Protein AF-A0A1F0VXV8-F1 (afdb_monomer_lite)

Radius of gyration: 38.66 Å; chains: 1; bounding box: 68×79×115 Å

Sequence (815 aa):
MNVQNHKTQSSNATLRRFMNQFSDDFELDERLSEYENTALYTKKFEIFTAFLALHSFSPLVLRKVDDPVSLTIGGGDDMGLDSVIIVINNEYIVDNSEQVQEVLDGIFDNERSINSVDFIFTQAKTSESFEVSGIHKMISGFRQFMLGDELYSRNEDLQDRFQAKKCLDNKIENIEKINVYMYYMSQAKSNIDSGEIKKFESEILRTRNDVIGDYGYTCGEFRFIPCGAIGVIEMYKKYSQFQQKARFSVNDALPLPAVEGIAKSYMTYTSLDEFLNIIFTSEKKINVEDRNSKLNETIFEENVRSFQGEKNEVNSKILDTLKNGDAQKFFILNNGITMIAEKVIPDNTNTEFAVHDPQIINGCQTSNMLYRYYQYLRDECESKDALISKLKEVSVPLKIIEVSNSELTSRIVESTNNQTSINSEQLYALTSVAREVQDFFNEIRGDNDKQDMYYERRSNEYAYDKSVIKSRVIKHEKMLSIYSATYLYLPHKSSRYVKVLKTAENLERVFNEENHPINFFSAAYAYRQYESEKRFNKNLRWHTLMTHNIIFGKYYTRNECNRRSFKLDDEIKKIKRNASVDNLLIANNVVLEFIQKNPEYSDMPVRTLNKREDFTRRLKSHVDSLKKSWNQEKEDIFLNYSMEAVGINESVSPGPETYEMNELSNLLKQKWGESVSGLFDRIFDYAVKQENIHFGWTNSAREKNEYKFTIYVSDNSKANSSSTKVGEIKYRLRSKDFRIDLGLQNKQLEDNPNFYDDFLKRGVEGFTCDLSEQKIGANKHEHALVIFSHNSSDELSRLISDIISKTYMVKNNVI

pLDDT: mean 81.77, std 13.16, range [24.95, 97.44]

Secondary structure (DSSP, 8-state):
--------S-S-HHHHHHHHHHHHHTTHHHHTTTS-HHHHHHHHHHHHHHHHHHHHH-TTGGGG-S-GGGGSPPSS--TT-SEEEEEETTTEEE-SHHHHHHHHHHHHTTT--B--EEEEEEEEE-SSS--HHHHHHHHHHHHHHHH-SS-----HHHHHHHHHHHHHHTTGGGBS-EEEEEEEEE--SSPPPHHHHHHHHHHHHHHHHHHHHHH---EEEEEEEEE-HHHHHHHHHHHHHHT-EEEEE-SEEEEPPPBTTEEEEEEEEEEHHHHHHHHB--SSPP-TT-TT--B-GGGGTT-SS----TTSHHHHHHHHHHHTT-GGGHHHHS--EEEEESEEEE-TTSSEEEEES-EEEE-HHHHHHHHHHHHHHHHH-SSHHHHHHHHHT-EEEEEEEEE--HHHHHHHHHHHHTTS---HHHHHTTSHHHHHHHHHHHH-B-TTSSB--EEE-STTTTTT-TTS-GGGEEEHHHHHHHHHHHTS--HHHHSS-HHHH-SHHHHHHHSSTTB-HHHHHHHHHHHHHHHH-TTS-TTTHHHHHHHHHHHH----BHHHHTSTT--HHHHHHHHHHHT-HHHHHHHHHHHHHHHHH-HHHHTS-HHHHTT-HHHHHHHHHHHHHHHTT--HHHHHHHHS--GGGS---------PEEEEHHHHHHHHHHHH-HHHHHHHHHHHTTGGGSS-EEEEE-HHHHTTT--EEEEEE--TTSTTPPPEEEEEEEEETTTTEEEEEEEEEHHHHHT-TTTTHHHHTT--TTEEE---GGGTT-TT-EEEEEEE-TT--HHHHHHHHHHHHHHHHHHTT--

Structure (mmCIF, N/CA/C/O backbone):
data_AF-A0A1F0VXV8-F1
#
_entry.id   AF-A0A1F0VXV8-F1
#
loop_
_atom_site.group_PDB
_atom_site.id
_atom_site.type_symbol
_atom_site.label_atom_id
_atom_site.label_alt_id
_atom_site.label_comp_id
_atom_site.label_asym_id
_atom_site.label_entity_id
_atom_site.label_seq_id
_atom_site.pdbx_PDB_ins_code
_atom_site.Cartn_x
_atom_site.Cartn_y
_atom_site.Cartn_z
_atom_site.occupancy
_atom_site.B_iso_or_equiv
_atom_site.auth_seq_id
_atom_site.auth_comp_id
_atom_site.auth_asym_id
_atom_site.auth_atom_id
_atom_site.pdbx_PDB_model_num
ATOM 1 N N . MET A 1 1 ? 36.833 -24.264 25.101 1.00 30.38 1 MET A N 1
ATOM 2 C CA . MET A 1 1 ? 36.144 -23.278 25.960 1.00 30.38 1 MET A CA 1
ATOM 3 C C . MET A 1 1 ? 35.364 -22.349 25.045 1.00 30.38 1 MET A C 1
ATOM 5 O O . MET A 1 1 ? 35.950 -21.465 24.438 1.00 30.38 1 MET A O 1
ATOM 9 N N . ASN A 1 2 ? 34.084 -22.664 24.832 1.00 28.11 2 ASN A N 1
ATOM 10 C CA . ASN A 1 2 ? 33.198 -21.967 23.899 1.00 28.11 2 ASN A CA 1
ATOM 11 C C . ASN A 1 2 ? 32.592 -20.738 24.579 1.00 28.11 2 ASN A C 1
ATOM 13 O O . ASN A 1 2 ? 31.740 -20.876 25.449 1.00 28.11 2 ASN A O 1
ATOM 17 N N . VAL A 1 3 ? 33.008 -19.552 24.144 1.00 29.28 3 VAL A N 1
ATOM 18 C CA . VAL A 1 3 ? 32.269 -18.305 24.355 1.00 29.28 3 VAL A CA 1
ATOM 19 C C . VAL A 1 3 ? 31.220 -18.243 23.243 1.00 2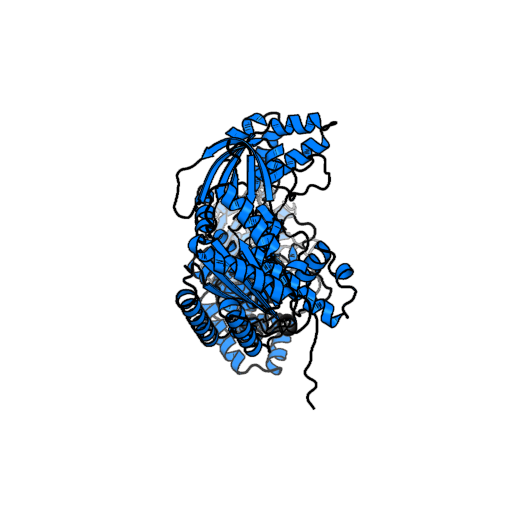9.28 3 VAL A C 1
ATOM 21 O O . VAL A 1 3 ? 31.539 -17.908 22.103 1.00 29.28 3 VAL A O 1
ATOM 24 N N . GLN A 1 4 ? 29.987 -18.666 23.531 1.00 31.38 4 GLN A N 1
ATOM 25 C CA . GLN A 1 4 ? 28.869 -18.506 22.600 1.00 31.38 4 GLN A CA 1
ATOM 26 C C . GLN A 1 4 ? 28.314 -17.081 22.707 1.00 31.38 4 GLN A C 1
ATOM 28 O O . GLN A 1 4 ? 28.015 -16.581 23.786 1.00 31.38 4 GLN A O 1
ATOM 33 N N . ASN A 1 5 ? 28.241 -16.427 21.548 1.00 32.72 5 ASN A N 1
ATOM 34 C CA . ASN A 1 5 ? 27.723 -15.082 21.326 1.00 32.72 5 ASN A CA 1
ATOM 35 C C . ASN A 1 5 ? 26.303 -14.900 21.895 1.00 32.72 5 ASN A C 1
ATOM 37 O O . ASN A 1 5 ? 25.340 -15.297 21.243 1.00 32.72 5 ASN A O 1
ATOM 41 N N . HIS A 1 6 ? 26.154 -14.210 23.024 1.00 32.78 6 HIS A N 1
ATOM 42 C CA . HIS A 1 6 ? 24.880 -13.599 23.407 1.00 32.78 6 HIS A CA 1
ATOM 43 C C . HIS A 1 6 ? 24.920 -12.124 22.987 1.00 32.78 6 HIS A C 1
ATOM 45 O O . HIS A 1 6 ? 25.657 -11.323 23.560 1.00 32.78 6 HIS A O 1
ATOM 51 N N . LYS A 1 7 ? 24.222 -11.793 21.893 1.00 49.81 7 LYS A N 1
ATOM 52 C CA . LYS A 1 7 ? 24.269 -10.486 21.221 1.00 49.81 7 LYS A CA 1
ATOM 53 C C . LYS A 1 7 ? 22.866 -9.950 20.900 1.00 49.81 7 LYS A C 1
ATOM 55 O O . LYS A 1 7 ? 22.111 -10.612 20.204 1.00 49.81 7 LYS A O 1
ATOM 60 N N . THR A 1 8 ? 22.674 -8.690 21.311 1.00 53.69 8 THR A N 1
ATOM 61 C CA . THR A 1 8 ? 22.082 -7.536 20.593 1.00 53.69 8 THR A CA 1
ATOM 62 C C . THR A 1 8 ? 20.583 -7.480 20.282 1.00 53.69 8 THR A C 1
ATOM 64 O O . THR A 1 8 ? 19.992 -8.427 19.792 1.00 53.69 8 THR A O 1
ATOM 67 N N . GLN A 1 9 ? 20.026 -6.276 20.476 1.00 66.56 9 GLN A N 1
ATOM 68 C CA . GLN A 1 9 ? 18.763 -5.780 19.913 1.00 66.56 9 GLN A CA 1
ATOM 69 C C . GLN A 1 9 ? 18.452 -6.331 18.508 1.00 66.56 9 GLN A C 1
ATOM 71 O O . GLN A 1 9 ? 19.359 -6.472 17.684 1.00 66.56 9 GLN A O 1
ATOM 76 N N . SER A 1 10 ? 17.163 -6.523 18.209 1.00 69.00 10 SER A N 1
ATOM 77 C CA . SER A 1 10 ? 16.666 -7.061 16.934 1.00 69.00 10 SER A CA 1
ATOM 78 C C . SER A 1 10 ? 17.323 -6.463 15.697 1.00 69.00 10 SER A C 1
ATOM 80 O O . SER A 1 10 ? 17.233 -5.257 15.459 1.00 69.00 10 SER A O 1
ATOM 82 N N . SER A 1 11 ? 17.898 -7.312 14.837 1.00 67.19 11 SER A N 1
ATOM 83 C CA . SER A 1 11 ? 18.401 -6.892 13.521 1.00 67.19 11 SER A CA 1
ATOM 84 C C . SER A 1 11 ? 17.290 -6.426 12.576 1.00 67.19 11 SER A C 1
ATOM 86 O O . SER A 1 11 ? 17.566 -5.669 11.649 1.00 67.19 11 SER A O 1
ATOM 88 N N . ASN A 1 12 ? 16.033 -6.799 12.835 1.00 75.19 12 ASN A N 1
ATOM 89 C CA . ASN A 1 12 ? 14.873 -6.264 12.132 1.00 75.19 12 ASN A CA 1
ATOM 90 C C . ASN A 1 12 ? 14.528 -4.860 12.672 1.00 75.19 12 ASN A C 1
ATOM 92 O O . ASN A 1 12 ? 14.175 -4.706 13.847 1.00 75.19 12 ASN A O 1
ATOM 96 N N . ALA A 1 13 ? 14.648 -3.845 11.809 1.00 72.06 13 ALA A N 1
ATOM 97 C CA . ALA A 1 13 ? 14.419 -2.440 12.150 1.00 72.06 13 ALA A CA 1
ATOM 98 C C . ALA A 1 13 ? 12.959 -2.147 12.534 1.00 72.06 13 ALA A C 1
ATOM 100 O O . ALA A 1 13 ? 12.719 -1.380 13.466 1.00 72.06 13 ALA A O 1
ATOM 101 N N . THR A 1 14 ? 11.995 -2.791 11.872 1.00 73.00 14 THR A N 1
ATOM 102 C CA . THR A 1 14 ? 10.560 -2.633 12.143 1.00 73.00 14 THR A CA 1
ATOM 103 C C . THR A 1 14 ? 10.207 -3.155 13.533 1.00 73.00 14 THR A C 1
ATOM 105 O O . THR A 1 14 ? 9.620 -2.418 14.325 1.00 73.00 14 THR A O 1
ATOM 108 N N . LEU A 1 15 ? 10.647 -4.371 13.880 1.00 82.19 15 LEU A N 1
ATOM 109 C CA . LEU A 1 15 ? 10.443 -4.934 15.220 1.00 82.19 15 LEU A CA 1
ATOM 110 C C . LEU A 1 15 ? 11.097 -4.064 16.299 1.00 82.19 15 LEU A C 1
ATOM 112 O O . LEU A 1 15 ? 10.492 -3.808 17.332 1.00 82.19 15 LEU A O 1
ATOM 116 N N . ARG A 1 16 ? 12.309 -3.557 16.044 1.00 82.69 16 ARG A N 1
ATOM 117 C CA . ARG A 1 16 ? 12.998 -2.663 16.983 1.00 82.69 16 ARG A CA 1
ATOM 118 C C . ARG A 1 16 ? 12.221 -1.369 17.211 1.00 82.69 16 ARG A C 1
ATOM 120 O O . ARG A 1 16 ? 12.071 -0.952 18.350 1.00 82.69 16 ARG A O 1
ATOM 127 N N . ARG A 1 17 ? 11.701 -0.757 16.143 1.00 81.38 17 ARG A N 1
ATOM 128 C CA . ARG A 1 17 ? 10.865 0.444 16.241 1.00 81.38 17 ARG A CA 1
ATOM 129 C C . ARG A 1 17 ? 9.605 0.181 17.064 1.00 81.38 17 ARG A C 1
ATOM 131 O O . ARG A 1 17 ? 9.287 0.992 17.918 1.00 81.38 17 ARG A O 1
ATOM 138 N N . PHE A 1 18 ? 8.921 -0.936 16.825 1.00 87.06 18 PHE A N 1
ATOM 139 C CA . PHE A 1 18 ? 7.709 -1.304 17.562 1.00 87.06 18 PHE A CA 1
ATOM 140 C C . PHE A 1 18 ? 7.973 -1.615 19.030 1.00 87.06 18 PHE A C 1
ATOM 142 O O . PHE A 1 18 ? 7.229 -1.157 19.887 1.00 87.06 18 PHE A O 1
ATOM 149 N N . MET A 1 19 ? 9.058 -2.326 19.332 1.00 89.44 19 MET A N 1
ATOM 150 C CA . MET A 1 19 ? 9.472 -2.547 20.714 1.00 89.44 19 MET A CA 1
ATOM 151 C C . MET A 1 19 ? 9.828 -1.243 21.425 1.00 89.44 19 MET A C 1
ATOM 153 O O . MET A 1 19 ? 9.474 -1.088 22.584 1.00 89.44 19 MET A O 1
ATOM 157 N N . ASN A 1 20 ? 10.520 -0.318 20.752 1.00 82.00 20 ASN A N 1
ATOM 158 C CA . ASN A 1 20 ? 10.832 0.987 21.331 1.00 82.00 20 ASN A CA 1
ATOM 159 C C . ASN A 1 20 ? 9.551 1.788 21.579 1.00 82.00 20 ASN A C 1
ATOM 161 O O . ASN A 1 20 ? 9.355 2.257 22.686 1.00 82.00 20 ASN A O 1
ATOM 165 N N . GLN A 1 21 ? 8.650 1.852 20.596 1.00 81.31 21 GLN A N 1
ATOM 166 C CA . GLN A 1 21 ? 7.360 2.524 20.749 1.00 81.31 21 GLN A CA 1
ATOM 167 C C . GLN A 1 21 ? 6.555 1.943 21.918 1.00 81.31 21 GLN A C 1
ATOM 169 O O . GLN A 1 21 ? 6.085 2.688 22.761 1.00 81.31 21 GLN A O 1
ATOM 174 N N . PHE A 1 22 ? 6.461 0.616 22.022 1.00 88.06 22 PHE A N 1
ATOM 175 C CA . PHE A 1 22 ? 5.812 -0.042 23.155 1.00 88.06 22 PHE A CA 1
ATOM 176 C C . PHE A 1 22 ? 6.520 0.233 24.491 1.00 88.06 22 PHE A C 1
ATOM 178 O O . PHE A 1 22 ? 5.868 0.416 25.511 1.00 88.06 22 PHE A O 1
ATOM 185 N N . SER A 1 23 ? 7.854 0.258 24.498 1.00 86.75 23 SER A N 1
ATOM 186 C CA . SER A 1 23 ? 8.644 0.602 25.685 1.00 86.75 23 SER A CA 1
ATOM 187 C C . SER A 1 23 ? 8.355 2.025 26.156 1.00 86.75 23 SER A C 1
ATOM 189 O O . SER A 1 23 ? 8.240 2.234 27.359 1.00 86.75 23 SER A O 1
ATOM 191 N N . ASP A 1 24 ? 8.210 2.965 25.222 1.00 81.94 24 ASP A N 1
ATOM 192 C CA . ASP A 1 24 ? 7.862 4.358 25.501 1.00 81.94 24 ASP A CA 1
ATOM 193 C C . ASP A 1 24 ? 6.408 4.472 25.997 1.00 81.94 24 ASP A C 1
ATOM 195 O O . ASP A 1 24 ? 6.161 5.142 26.995 1.00 81.94 24 ASP A O 1
ATOM 199 N N . ASP A 1 25 ? 5.462 3.769 25.358 1.00 81.25 25 ASP A N 1
ATOM 200 C CA . ASP A 1 25 ? 4.029 3.786 25.705 1.00 81.25 25 ASP A CA 1
ATOM 201 C C . ASP A 1 25 ? 3.757 3.331 27.157 1.00 81.25 25 ASP A C 1
ATOM 203 O O . ASP A 1 25 ? 2.784 3.773 27.766 1.00 81.25 25 ASP A O 1
ATOM 207 N N . PHE A 1 26 ? 4.608 2.456 27.708 1.00 86.00 26 PHE A N 1
ATOM 208 C CA . PHE A 1 26 ? 4.479 1.891 29.061 1.00 86.00 26 PHE A CA 1
ATOM 209 C C . PHE A 1 26 ? 5.642 2.257 30.002 1.00 86.00 26 PHE A C 1
ATOM 211 O O . PHE A 1 26 ? 5.791 1.642 31.062 1.00 86.00 26 PHE A O 1
ATOM 218 N N . GLU A 1 27 ? 6.486 3.218 29.610 1.00 86.88 27 GLU A N 1
ATOM 219 C CA . GLU A 1 27 ? 7.634 3.715 30.388 1.00 86.88 27 GLU A CA 1
ATOM 220 C C . GLU A 1 27 ? 8.563 2.591 30.910 1.00 86.88 27 GLU A C 1
ATOM 222 O O . GLU A 1 27 ? 9.137 2.656 32.001 1.00 86.88 27 GLU A O 1
ATOM 227 N N . LEU A 1 28 ? 8.737 1.520 30.123 1.00 86.56 28 LEU A N 1
ATOM 228 C CA . LEU A 1 28 ? 9.430 0.302 30.568 1.00 86.56 28 LEU A CA 1
ATOM 229 C C . LEU A 1 28 ? 10.918 0.523 30.862 1.00 86.56 28 LEU A C 1
ATOM 231 O O . LEU A 1 28 ? 11.501 -0.232 31.636 1.00 86.56 28 LEU A O 1
ATOM 235 N N . ASP A 1 29 ? 11.548 1.526 30.245 1.00 83.06 29 ASP A N 1
ATOM 236 C CA . ASP A 1 29 ? 12.938 1.903 30.530 1.00 83.06 29 ASP A CA 1
ATOM 237 C C . ASP A 1 29 ? 13.139 2.365 31.977 1.00 83.06 29 ASP A C 1
ATOM 239 O O . ASP A 1 29 ? 14.126 1.990 32.609 1.00 83.06 29 ASP A O 1
ATOM 243 N N . GLU A 1 30 ? 12.199 3.142 32.519 1.00 82.25 30 GLU A N 1
ATOM 244 C CA . GLU A 1 30 ? 12.282 3.641 33.893 1.00 82.25 30 GLU A CA 1
ATOM 245 C C . GLU A 1 30 ? 11.938 2.535 34.894 1.00 82.25 30 GLU A C 1
ATOM 247 O O . GLU A 1 30 ? 12.654 2.323 35.880 1.00 82.25 30 GLU A O 1
ATOM 252 N N . ARG A 1 31 ? 10.883 1.768 34.597 1.00 82.06 31 ARG A N 1
ATOM 253 C CA . ARG A 1 31 ? 10.361 0.709 35.475 1.00 82.06 31 ARG A CA 1
ATOM 254 C C . ARG A 1 31 ? 11.285 -0.505 35.586 1.00 82.06 31 ARG A C 1
ATOM 256 O O . ARG A 1 31 ? 11.241 -1.207 36.589 1.00 82.06 31 ARG A O 1
ATOM 263 N N . LEU A 1 32 ? 12.133 -0.745 34.585 1.00 83.50 32 LEU A N 1
ATOM 264 C CA . LEU A 1 32 ? 13.109 -1.844 34.562 1.00 83.50 32 LEU A CA 1
ATOM 265 C C . LEU A 1 32 ? 14.558 -1.353 34.730 1.00 83.50 32 LEU A C 1
ATOM 267 O O . LEU A 1 32 ? 15.496 -2.059 34.358 1.00 83.50 32 LEU A O 1
ATOM 271 N N . SER A 1 33 ? 14.755 -0.161 35.298 1.00 75.81 33 SER A N 1
ATOM 272 C CA . SER A 1 33 ? 16.070 0.480 35.466 1.00 75.81 33 SER A CA 1
ATOM 273 C C . SER A 1 33 ? 17.083 -0.323 36.299 1.00 75.81 33 SER A C 1
ATOM 275 O O . SER A 1 33 ? 18.286 -0.088 36.200 1.00 75.81 33 SER A O 1
ATOM 277 N N . GLU A 1 34 ? 16.618 -1.303 37.078 1.00 74.56 34 GLU A N 1
ATOM 278 C CA . GLU A 1 34 ? 17.452 -2.222 37.864 1.00 74.56 34 GLU A CA 1
ATOM 279 C C . GLU A 1 34 ? 18.170 -3.284 37.009 1.00 74.56 34 GLU A C 1
ATOM 281 O O . GLU A 1 34 ? 19.141 -3.898 37.459 1.00 74.56 34 GLU A O 1
ATOM 286 N N . TYR A 1 35 ? 17.725 -3.504 35.768 1.00 72.38 35 TYR A N 1
ATOM 287 C CA . TYR A 1 35 ? 18.319 -4.484 34.863 1.00 72.38 35 TYR A CA 1
ATOM 288 C C . TYR A 1 35 ? 19.470 -3.878 34.052 1.00 72.38 35 TYR A C 1
ATOM 290 O O . TYR A 1 35 ? 19.343 -2.824 33.431 1.00 72.38 35 TYR A O 1
ATOM 298 N N . GLU A 1 36 ? 20.593 -4.597 33.959 1.00 71.00 36 GLU A N 1
ATOM 299 C CA . GLU A 1 36 ? 21.657 -4.240 33.015 1.00 71.00 36 GLU A CA 1
ATOM 300 C C . GLU A 1 36 ? 21.137 -4.248 31.564 1.00 71.00 36 GLU A C 1
ATOM 302 O O . GLU A 1 36 ? 20.280 -5.056 31.200 1.00 71.00 36 GLU A O 1
ATOM 307 N N . ASN A 1 37 ? 21.707 -3.400 30.698 1.00 63.59 37 ASN A N 1
ATOM 308 C CA . ASN A 1 37 ? 21.248 -3.160 29.316 1.00 63.59 37 ASN A CA 1
ATOM 309 C C . ASN A 1 37 ? 20.924 -4.425 28.486 1.00 63.59 37 ASN A C 1
ATOM 311 O O . ASN A 1 37 ? 20.044 -4.401 27.624 1.00 63.59 37 ASN A O 1
ATOM 315 N N . THR A 1 38 ? 21.643 -5.530 28.695 1.00 62.38 38 THR A N 1
ATOM 316 C CA . THR A 1 38 ? 21.429 -6.803 27.984 1.00 62.38 38 THR A CA 1
ATOM 317 C C . THR A 1 38 ? 20.254 -7.611 28.538 1.00 62.38 38 THR A C 1
ATOM 319 O O . THR A 1 38 ? 19.495 -8.192 27.757 1.00 62.38 38 THR A O 1
ATOM 322 N N . ALA A 1 39 ? 20.073 -7.630 29.860 1.00 73.12 39 ALA A N 1
ATOM 323 C CA . ALA A 1 39 ? 18.926 -8.256 30.514 1.00 73.12 39 ALA A CA 1
ATOM 324 C C . ALA A 1 39 ? 17.646 -7.439 30.278 1.00 73.12 39 ALA A C 1
ATOM 326 O O . ALA A 1 39 ? 16.593 -8.010 29.998 1.00 73.12 39 ALA A O 1
ATOM 327 N N . LEU A 1 40 ? 17.776 -6.109 30.249 1.00 81.44 40 LEU A N 1
ATOM 328 C CA . LEU A 1 40 ? 16.695 -5.163 29.989 1.00 81.44 40 LEU A CA 1
ATOM 329 C C . LEU A 1 40 ? 15.981 -5.438 28.658 1.00 81.44 40 LEU A C 1
ATOM 331 O O . LEU A 1 40 ? 14.759 -5.536 28.616 1.00 81.44 40 LEU A O 1
ATOM 335 N N . TYR A 1 41 ? 16.725 -5.615 27.559 1.00 84.81 41 TYR A N 1
ATOM 336 C CA . TYR A 1 41 ? 16.109 -5.883 26.253 1.00 84.81 41 TYR A CA 1
ATOM 337 C C . TYR A 1 41 ? 15.364 -7.225 26.210 1.00 84.81 41 TYR A C 1
ATOM 339 O O . TYR A 1 41 ? 14.297 -7.317 25.606 1.00 84.81 41 TYR A O 1
ATOM 347 N N . THR A 1 42 ? 15.918 -8.258 26.850 1.00 87.38 42 THR A N 1
ATOM 348 C CA . THR A 1 42 ? 15.284 -9.583 26.917 1.00 87.38 42 THR A CA 1
ATOM 349 C C . THR A 1 42 ? 13.982 -9.510 27.706 1.00 87.38 42 THR A C 1
ATOM 351 O O . THR A 1 42 ? 12.949 -9.929 27.191 1.00 87.38 42 THR A O 1
ATOM 354 N N . LYS A 1 43 ? 13.999 -8.857 28.875 1.00 88.75 43 LYS A N 1
ATOM 355 C CA . LYS A 1 43 ? 12.797 -8.674 29.694 1.00 88.75 43 LYS A CA 1
ATOM 356 C C . LYS A 1 43 ? 11.727 -7.855 28.974 1.00 88.75 43 LYS A C 1
ATOM 358 O O . LYS A 1 43 ? 10.564 -8.242 28.952 1.00 88.75 43 LYS A O 1
ATOM 363 N N . LYS A 1 44 ? 12.113 -6.771 28.292 1.00 90.75 44 LYS A N 1
ATOM 364 C CA . LYS A 1 44 ? 11.186 -6.010 27.438 1.00 90.75 44 LYS A CA 1
ATOM 365 C C . LYS A 1 44 ? 10.577 -6.863 26.333 1.00 90.75 44 LYS A C 1
ATOM 367 O O . LYS A 1 44 ? 9.405 -6.693 26.020 1.00 90.75 44 LYS A O 1
ATOM 372 N N . PHE A 1 45 ? 11.359 -7.757 25.726 1.00 92.06 45 PHE A N 1
ATOM 373 C CA . PHE A 1 45 ? 10.850 -8.656 24.694 1.00 92.06 45 PHE A CA 1
ATOM 374 C C . PHE A 1 45 ? 9.835 -9.652 25.261 1.00 92.06 45 PHE A C 1
ATOM 376 O O . PHE A 1 45 ? 8.791 -9.830 24.646 1.00 92.06 45 PHE A O 1
ATOM 383 N N . GLU A 1 46 ? 10.091 -10.233 26.436 1.00 93.19 46 GLU A N 1
ATOM 384 C CA . GLU A 1 46 ? 9.133 -11.104 27.136 1.00 93.19 46 GLU A CA 1
ATOM 385 C C . GLU A 1 46 ? 7.804 -10.379 27.386 1.00 93.19 46 GLU A C 1
ATOM 387 O O . GLU A 1 46 ? 6.759 -10.853 26.935 1.00 93.19 46 GLU A O 1
ATOM 392 N N . ILE A 1 47 ? 7.853 -9.188 27.998 1.00 93.88 47 ILE A N 1
ATOM 393 C CA . ILE A 1 47 ? 6.672 -8.355 28.289 1.00 93.88 47 ILE A CA 1
ATOM 394 C C . ILE A 1 47 ? 5.904 -8.037 27.006 1.00 93.88 47 ILE A C 1
ATOM 396 O O . ILE A 1 47 ? 4.695 -8.246 26.923 1.00 93.88 47 ILE A O 1
ATOM 400 N N . PHE A 1 48 ? 6.621 -7.594 25.974 1.00 94.56 48 PHE A N 1
ATOM 401 C CA . PHE A 1 48 ? 6.055 -7.294 24.666 1.00 94.56 48 PHE A CA 1
ATOM 402 C C . PHE A 1 48 ? 5.329 -8.502 24.059 1.00 94.56 48 PHE A C 1
ATOM 404 O O . PHE A 1 48 ? 4.208 -8.378 23.572 1.00 94.56 48 PHE A O 1
ATOM 411 N N . THR A 1 49 ? 5.935 -9.689 24.105 1.00 94.94 49 THR A N 1
ATOM 412 C CA . THR A 1 49 ? 5.335 -10.906 23.539 1.00 94.94 49 THR A CA 1
ATOM 413 C C . THR A 1 49 ? 4.152 -11.434 24.348 1.00 94.94 49 THR A C 1
ATOM 415 O O . THR A 1 49 ? 3.167 -11.853 23.740 1.00 94.94 49 THR A O 1
ATOM 418 N N . ALA A 1 50 ? 4.196 -11.365 25.683 1.00 94.56 50 ALA A N 1
ATOM 419 C CA . ALA A 1 50 ? 3.079 -11.746 26.549 1.00 94.56 50 ALA A CA 1
ATOM 420 C C . ALA A 1 50 ? 1.861 -10.844 26.304 1.00 94.56 50 ALA A C 1
ATOM 422 O O . ALA A 1 50 ? 0.744 -11.324 26.099 1.00 94.56 50 ALA A O 1
ATOM 423 N N . PHE A 1 51 ? 2.102 -9.536 26.207 1.00 94.50 51 PHE A N 1
ATOM 424 C CA . PHE A 1 51 ? 1.088 -8.544 25.873 1.00 94.50 51 PHE A CA 1
ATOM 425 C C . PHE A 1 51 ? 0.449 -8.807 24.498 1.00 94.50 51 PHE A C 1
ATOM 427 O O . PHE A 1 51 ? -0.775 -8.803 24.358 1.00 94.50 51 PHE A O 1
ATOM 434 N N . LEU A 1 52 ? 1.259 -9.105 23.475 1.00 94.25 52 LEU A N 1
ATOM 435 C CA . LEU A 1 52 ? 0.752 -9.436 22.140 1.00 94.25 52 LEU A CA 1
ATOM 436 C C . LEU A 1 52 ? 0.004 -10.772 22.089 1.00 94.25 52 LEU A C 1
ATOM 438 O O . LEU A 1 52 ? -0.979 -10.882 21.354 1.00 94.25 52 LEU A O 1
ATOM 442 N N . ALA A 1 53 ? 0.439 -11.777 22.852 1.00 93.56 53 ALA A N 1
ATOM 443 C CA . ALA A 1 53 ? -0.262 -13.053 22.963 1.00 93.56 53 ALA A CA 1
ATOM 444 C C . ALA A 1 53 ? -1.678 -12.845 23.511 1.00 93.56 53 ALA A C 1
ATOM 446 O O . ALA A 1 53 ? -2.643 -13.284 22.877 1.00 93.56 53 ALA A O 1
ATOM 447 N N . LEU A 1 54 ? -1.802 -12.093 24.614 1.00 91.50 54 LEU A N 1
ATOM 448 C CA . LEU A 1 54 ? -3.092 -11.718 25.189 1.00 91.50 54 LEU A CA 1
ATOM 449 C C . LEU A 1 54 ? -3.932 -10.910 24.198 1.00 91.50 54 LEU A C 1
ATOM 451 O O . LEU A 1 54 ? -5.093 -11.248 23.998 1.00 91.50 54 LEU A O 1
ATOM 455 N N . HIS A 1 55 ? -3.350 -9.918 23.510 1.00 87.69 55 HIS A N 1
ATOM 456 C CA . HIS A 1 55 ? -4.059 -9.161 22.474 1.00 87.69 55 HIS A CA 1
ATOM 457 C C . HIS A 1 55 ? -4.630 -10.066 21.381 1.00 87.69 55 HIS A C 1
ATOM 459 O O . HIS A 1 55 ? -5.779 -9.913 20.989 1.00 87.69 55 HIS A O 1
ATOM 465 N N . SER A 1 56 ? -3.829 -10.998 20.862 1.00 84.50 56 SER A N 1
ATOM 466 C CA . SER A 1 56 ? -4.238 -11.819 19.719 1.00 84.50 56 SER A CA 1
ATOM 467 C C . SER A 1 56 ? -5.409 -12.749 20.026 1.00 84.50 56 SER A C 1
ATOM 469 O O . SER A 1 56 ? -6.160 -13.095 19.116 1.00 84.50 56 SER A O 1
ATOM 471 N N . PHE A 1 57 ? -5.561 -13.137 21.294 1.00 80.31 57 PHE A N 1
ATOM 472 C CA . PHE A 1 57 ? -6.664 -13.963 21.756 1.00 80.31 57 PHE A CA 1
ATOM 473 C C . PHE A 1 57 ? -7.841 -13.113 22.248 1.00 80.31 57 PHE A C 1
ATOM 475 O O . PHE A 1 57 ? -8.972 -13.285 21.795 1.00 80.31 57 PHE A O 1
ATOM 482 N N . SER A 1 58 ? -7.566 -12.171 23.152 1.00 76.12 58 SER A N 1
ATOM 483 C CA . SER A 1 58 ? -8.559 -11.296 23.762 1.00 76.12 58 SER A CA 1
ATOM 484 C C . SER A 1 58 ? -8.142 -9.821 23.735 1.00 76.12 58 SER A C 1
ATOM 486 O O . SER A 1 58 ? -7.650 -9.265 24.726 1.00 76.12 58 SER A O 1
ATOM 488 N N . PRO A 1 59 ? -8.423 -9.126 22.619 1.00 71.06 59 PRO A N 1
ATOM 489 C CA . PRO A 1 59 ? -8.162 -7.695 22.502 1.00 71.06 59 PRO A CA 1
ATOM 490 C C . PRO A 1 59 ? -8.909 -6.832 23.539 1.00 71.06 59 PRO A C 1
ATOM 492 O O . PRO A 1 59 ? -8.497 -5.713 23.847 1.00 71.06 59 PRO A O 1
ATOM 495 N N . LEU A 1 60 ? -10.049 -7.315 24.052 1.00 61.03 60 LEU A N 1
ATOM 496 C CA . LEU A 1 60 ? -10.887 -6.583 25.009 1.00 61.03 60 LEU A CA 1
ATOM 497 C C . LEU A 1 60 ? -10.342 -6.666 26.435 1.00 61.03 60 LEU A C 1
ATOM 499 O O . LEU A 1 60 ? -10.301 -5.645 27.121 1.00 61.03 60 LEU A O 1
ATOM 503 N N . VAL A 1 61 ? -9.902 -7.853 26.855 1.00 73.50 61 VAL A N 1
ATOM 504 C CA . VAL A 1 61 ? -9.342 -8.092 28.192 1.00 73.50 61 VAL A CA 1
ATOM 505 C C . VAL A 1 61 ? -8.034 -7.338 28.374 1.00 73.50 61 VAL A C 1
ATOM 507 O O . VAL A 1 61 ? -7.819 -6.742 29.425 1.00 73.50 61 VAL A O 1
ATOM 510 N N . LEU A 1 62 ? -7.221 -7.251 27.318 1.00 78.94 62 LEU A N 1
ATOM 511 C CA . LEU A 1 62 ? -5.977 -6.483 27.316 1.00 78.94 62 LEU A CA 1
ATOM 512 C C . LEU A 1 62 ? -6.150 -5.028 27.786 1.00 78.94 62 LEU A C 1
ATOM 514 O O . LEU A 1 62 ? -5.237 -4.465 28.370 1.00 78.94 62 LEU A O 1
ATOM 518 N N . ARG A 1 63 ? -7.317 -4.403 27.572 1.00 66.38 63 ARG A N 1
ATOM 519 C CA . ARG A 1 63 ? -7.554 -3.015 28.017 1.00 66.38 63 ARG A CA 1
ATOM 520 C C . ARG A 1 63 ? -7.620 -2.842 29.524 1.00 66.38 63 ARG A C 1
ATOM 522 O O . ARG A 1 63 ? -7.535 -1.715 29.990 1.00 66.38 63 ARG A O 1
ATOM 529 N N . LYS A 1 64 ? -7.873 -3.927 30.251 1.00 73.06 64 LYS A N 1
ATOM 530 C CA . LYS A 1 64 ? -7.885 -3.938 31.713 1.00 73.06 64 LYS A CA 1
ATOM 531 C C . LYS A 1 64 ? -6.475 -4.130 32.282 1.00 73.06 64 LYS A C 1
ATOM 533 O O . LYS A 1 64 ? -6.316 -4.134 33.494 1.00 73.06 64 LYS A O 1
ATOM 538 N N . VAL A 1 65 ? -5.471 -4.320 31.421 1.00 81.94 65 VAL A N 1
ATOM 539 C CA . VAL A 1 65 ? -4.070 -4.429 31.820 1.00 81.94 65 VAL A CA 1
ATOM 540 C C . VAL A 1 65 ? -3.479 -3.029 31.893 1.00 81.94 65 VAL A C 1
ATOM 542 O O . VAL A 1 65 ? -3.085 -2.463 30.874 1.00 81.94 65 VAL A O 1
ATOM 545 N N . ASP A 1 66 ? -3.424 -2.482 33.103 1.00 77.38 66 ASP A N 1
ATOM 546 C CA . ASP A 1 66 ? -2.749 -1.207 33.363 1.00 77.38 66 ASP A CA 1
ATOM 547 C C . ASP A 1 66 ? -1.222 -1.365 33.322 1.00 77.38 66 ASP A C 1
ATOM 549 O O . ASP A 1 66 ? -0.503 -0.480 32.860 1.00 77.38 66 ASP A O 1
ATOM 553 N N . ASP A 1 67 ? -0.725 -2.521 33.770 1.00 85.56 67 ASP A N 1
ATOM 554 C CA . ASP A 1 67 ? 0.696 -2.840 33.816 1.00 85.56 67 ASP A CA 1
ATOM 555 C C . ASP A 1 67 ? 1.012 -4.119 33.024 1.00 85.56 67 ASP A C 1
ATOM 557 O O . ASP A 1 67 ? 0.714 -5.215 33.494 1.00 85.56 67 ASP A O 1
ATOM 561 N N . PRO A 1 68 ? 1.663 -4.035 31.851 1.00 89.50 68 PRO A N 1
ATOM 562 C CA . PRO A 1 68 ? 2.000 -5.223 31.074 1.00 89.50 68 PRO A CA 1
ATOM 563 C C . PRO A 1 68 ? 3.066 -6.103 31.746 1.00 89.50 68 PRO A C 1
ATOM 565 O O . PRO A 1 68 ? 3.217 -7.262 31.356 1.00 89.50 68 PRO A O 1
ATOM 568 N N . VAL A 1 69 ? 3.807 -5.594 32.742 1.00 89.38 69 VAL A N 1
ATOM 569 C CA . VAL A 1 69 ? 4.819 -6.373 33.473 1.00 89.38 69 VAL A CA 1
ATOM 570 C C . VAL A 1 69 ? 4.171 -7.526 34.243 1.00 89.38 69 VAL A C 1
ATOM 572 O O . VAL A 1 69 ? 4.744 -8.618 34.259 1.00 89.38 69 VAL A O 1
ATOM 575 N N . SER A 1 70 ? 2.963 -7.328 34.791 1.00 87.56 70 SER A N 1
ATOM 576 C CA . SER A 1 70 ? 2.242 -8.355 35.563 1.00 87.56 70 SER A CA 1
ATOM 577 C C . SER A 1 70 ? 1.909 -9.600 34.738 1.00 87.56 70 SER A C 1
ATOM 579 O O . SER A 1 70 ? 1.836 -10.711 35.264 1.00 87.56 70 SER A O 1
ATOM 581 N N . LEU A 1 71 ? 1.789 -9.454 33.414 1.00 89.81 71 LEU A N 1
ATOM 582 C CA . LEU A 1 71 ? 1.532 -10.582 32.523 1.00 89.81 71 LEU A CA 1
ATOM 583 C C . LEU A 1 71 ? 2.697 -11.576 32.519 1.00 89.81 71 LEU A C 1
ATOM 585 O O . LEU A 1 71 ? 2.482 -12.772 32.314 1.00 89.81 71 LEU A O 1
ATOM 589 N N . THR A 1 72 ? 3.924 -11.116 32.753 1.00 90.44 72 THR A N 1
ATOM 590 C CA . THR A 1 72 ? 5.115 -11.973 32.749 1.00 90.44 72 THR A CA 1
ATOM 591 C C . THR A 1 72 ? 5.395 -12.578 34.111 1.00 90.44 72 THR A C 1
ATOM 593 O O . THR A 1 72 ? 5.049 -12.009 35.137 1.00 90.44 72 THR A O 1
ATOM 596 N N . ILE A 1 73 ? 6.062 -13.725 34.101 1.00 86.12 73 ILE A N 1
ATOM 597 C CA . ILE A 1 73 ? 6.610 -14.349 35.300 1.00 86.12 73 ILE A CA 1
ATOM 598 C C . ILE A 1 73 ? 8.003 -13.744 35.532 1.00 86.12 73 ILE A C 1
ATOM 600 O O . ILE A 1 73 ? 8.834 -13.677 34.616 1.00 86.12 73 ILE A O 1
ATOM 604 N N . GLY A 1 74 ? 8.245 -13.196 36.723 1.00 66.25 74 GLY A N 1
ATOM 605 C CA . GLY A 1 74 ? 9.530 -12.620 37.117 1.00 66.25 74 GLY A CA 1
ATOM 606 C C . GLY A 1 74 ? 10.454 -13.654 37.765 1.00 66.25 74 GLY A C 1
ATOM 607 O O . GLY A 1 74 ? 9.993 -14.607 38.373 1.00 66.25 74 GLY A O 1
ATOM 608 N N . GLY A 1 75 ? 11.776 -13.469 37.682 1.00 61.31 75 GLY A N 1
ATOM 609 C CA . GLY A 1 75 ? 12.749 -14.305 38.407 1.00 61.31 75 GLY A CA 1
ATOM 610 C C . GLY A 1 75 ? 13.192 -15.591 37.690 1.00 61.31 75 GLY A C 1
ATOM 611 O O . GLY A 1 75 ? 12.766 -15.900 36.585 1.00 61.31 75 GLY A O 1
ATOM 612 N N . GLY A 1 76 ? 14.139 -16.318 38.296 1.00 64.00 76 GLY A N 1
ATOM 613 C CA . GLY A 1 76 ? 14.639 -17.592 37.761 1.00 64.00 76 GLY A CA 1
ATOM 614 C C . GLY A 1 76 ? 13.698 -18.772 38.041 1.00 64.00 76 GLY A C 1
ATOM 615 O O . GLY A 1 76 ? 12.786 -18.658 38.852 1.00 64.00 76 GLY A O 1
ATOM 616 N N . ASP A 1 77 ? 13.971 -19.924 37.415 1.00 79.00 77 ASP A N 1
ATOM 617 C CA . ASP A 1 77 ? 13.238 -21.195 37.612 1.00 79.00 77 ASP A CA 1
ATOM 618 C C . ASP A 1 77 ? 11.791 -21.222 37.067 1.00 79.00 77 ASP A C 1
ATOM 620 O O . ASP A 1 77 ? 10.920 -21.924 37.573 1.00 79.00 77 ASP A O 1
ATOM 624 N N . ASP A 1 78 ? 11.548 -20.492 35.980 1.00 79.50 78 ASP A N 1
ATOM 625 C CA . ASP A 1 78 ? 10.272 -20.358 35.247 1.00 79.50 78 ASP A CA 1
ATOM 626 C C . ASP A 1 78 ? 9.771 -21.629 34.517 1.00 79.50 78 ASP A C 1
ATOM 628 O O . ASP A 1 78 ? 8.754 -21.610 33.826 1.00 79.50 78 ASP A O 1
ATOM 632 N N . MET A 1 79 ? 10.498 -22.746 34.614 1.00 82.56 79 MET A N 1
ATOM 633 C CA . MET A 1 79 ? 10.220 -24.006 33.903 1.00 82.56 79 MET A CA 1
ATOM 634 C C . MET A 1 79 ? 10.068 -23.864 32.374 1.00 82.56 79 MET A C 1
ATOM 636 O O . MET A 1 79 ? 9.472 -24.719 31.718 1.00 82.56 79 MET A O 1
ATOM 640 N N . GLY A 1 80 ? 10.645 -22.817 31.778 1.00 84.88 80 GLY A N 1
ATOM 641 C CA . GLY A 1 80 ? 10.512 -22.505 30.357 1.00 84.88 80 GLY A CA 1
ATOM 642 C C . GLY A 1 80 ? 9.210 -21.794 29.977 1.00 84.88 80 GLY A C 1
ATOM 643 O O . GLY A 1 80 ? 8.880 -21.786 28.789 1.00 84.88 80 GLY A O 1
ATOM 644 N N . LEU A 1 81 ? 8.490 -21.219 30.942 1.00 90.69 81 LEU A N 1
ATOM 645 C CA . LEU A 1 81 ? 7.272 -20.432 30.750 1.00 90.69 81 LEU A CA 1
ATOM 646 C C . LEU A 1 81 ? 7.518 -18.980 31.180 1.00 90.69 81 LEU A C 1
ATOM 648 O O . LEU A 1 81 ? 7.461 -18.661 32.361 1.00 90.69 81 LEU A O 1
ATOM 652 N N . ASP A 1 82 ? 7.735 -18.082 30.221 1.00 92.00 82 ASP A N 1
ATOM 653 C CA . ASP A 1 82 ? 7.995 -16.665 30.524 1.00 92.00 82 ASP A CA 1
ATOM 654 C C . ASP A 1 82 ? 6.698 -15.916 30.919 1.00 92.00 82 ASP A C 1
ATOM 656 O O . ASP A 1 82 ? 6.732 -14.842 31.522 1.00 92.00 82 ASP A O 1
ATOM 660 N N . SER A 1 83 ? 5.529 -16.476 30.583 1.00 93.38 83 SER A N 1
ATOM 661 C CA . SER A 1 83 ? 4.209 -15.982 30.995 1.00 93.38 83 SER A CA 1
ATOM 662 C C . SER A 1 83 ? 3.180 -17.114 31.025 1.00 93.38 83 SER A C 1
ATOM 664 O O . SER A 1 83 ? 3.173 -17.977 30.138 1.00 93.38 83 SER A O 1
ATOM 666 N N . VAL A 1 84 ? 2.291 -17.069 32.021 1.00 95.31 84 VAL A N 1
ATOM 667 C CA . VAL A 1 84 ? 1.073 -17.887 32.110 1.00 95.31 84 VAL A CA 1
ATOM 668 C C . VAL A 1 84 ? -0.101 -16.974 32.453 1.00 95.31 84 VAL A C 1
ATOM 670 O O . VAL A 1 84 ? -0.210 -16.518 33.585 1.00 95.31 84 VAL A O 1
ATOM 673 N N . ILE A 1 85 ? -0.960 -16.676 31.484 1.00 95.00 85 ILE A N 1
ATOM 674 C CA . ILE A 1 85 ? -2.110 -15.777 31.657 1.00 95.00 85 ILE A CA 1
ATOM 675 C C . ILE A 1 85 ? -3.374 -16.629 31.715 1.00 95.00 85 ILE A C 1
ATOM 677 O O . ILE A 1 85 ? -3.609 -17.439 30.816 1.00 95.00 85 ILE A O 1
ATOM 681 N N . ILE A 1 86 ? -4.185 -16.440 32.755 1.00 94.56 86 ILE A N 1
ATOM 682 C CA . ILE A 1 86 ? -5.459 -17.138 32.938 1.00 94.56 86 ILE A CA 1
ATOM 683 C C . ILE A 1 86 ? -6.582 -16.117 32.778 1.00 94.56 86 ILE A C 1
ATOM 685 O O . ILE A 1 86 ? -6.625 -15.117 33.494 1.00 94.56 86 ILE A O 1
ATOM 689 N N . VAL A 1 87 ? -7.487 -16.363 31.830 1.00 91.56 87 VAL A N 1
ATOM 690 C CA . VAL A 1 87 ? -8.628 -15.485 31.553 1.00 91.56 87 VAL A CA 1
ATOM 691 C C . VAL A 1 87 ? -9.938 -16.240 31.754 1.00 91.56 87 VAL A C 1
ATOM 693 O O . VAL A 1 87 ? -10.154 -17.288 31.153 1.00 91.56 87 VAL A O 1
ATOM 696 N N . ILE A 1 88 ? -10.838 -15.694 32.571 1.00 89.00 88 ILE A N 1
ATOM 697 C CA . ILE A 1 88 ? -12.168 -16.257 32.836 1.00 89.00 88 ILE A CA 1
ATOM 698 C C . ILE A 1 88 ? -13.217 -15.468 32.046 1.00 89.00 88 ILE A C 1
ATOM 700 O O . ILE A 1 88 ? -13.248 -14.233 32.094 1.00 89.00 88 ILE A O 1
ATOM 704 N N . ASN A 1 89 ? -14.079 -16.183 31.314 1.00 79.94 89 ASN A N 1
ATOM 705 C CA . ASN A 1 89 ? -15.189 -15.649 30.512 1.00 79.94 89 ASN A CA 1
ATOM 706 C C . ASN A 1 89 ? -14.788 -14.553 29.516 1.00 79.94 89 ASN A C 1
ATOM 708 O O . ASN A 1 89 ? -15.597 -13.689 29.176 1.00 79.94 89 ASN A O 1
ATOM 712 N N . ASN A 1 90 ? -13.540 -14.587 29.038 1.00 77.50 90 ASN A N 1
ATOM 713 C CA . ASN A 1 90 ? -12.986 -13.548 28.176 1.00 77.50 90 ASN A CA 1
ATOM 714 C C . ASN A 1 90 ? -13.154 -12.128 28.764 1.00 77.50 90 ASN A C 1
ATOM 716 O O . ASN A 1 90 ? -13.365 -11.163 28.025 1.00 77.50 90 ASN A O 1
ATOM 720 N N . GLU A 1 91 ? -13.112 -12.008 30.095 1.00 76.50 91 GLU A N 1
ATOM 721 C CA . GLU A 1 91 ? -13.417 -10.764 30.802 1.00 76.50 91 GLU A CA 1
ATOM 722 C C . GLU A 1 91 ? -12.458 -10.464 31.961 1.00 76.50 91 GLU A C 1
ATOM 724 O O . GLU A 1 91 ? -12.083 -9.298 32.133 1.00 76.50 91 GLU A O 1
ATOM 729 N N . TYR A 1 92 ? -12.064 -11.474 32.738 1.00 83.62 92 TYR A N 1
ATOM 730 C CA . TYR A 1 92 ? -11.263 -11.311 33.955 1.00 83.62 92 TYR A CA 1
ATOM 731 C C . TYR A 1 92 ? -9.905 -11.990 33.804 1.00 83.62 92 TYR A C 1
ATOM 733 O O . TYR A 1 92 ? -9.865 -13.162 33.442 1.00 83.62 92 TYR A O 1
ATOM 741 N N . ILE A 1 93 ? -8.818 -11.270 34.091 1.00 89.50 93 ILE A N 1
ATOM 742 C CA . ILE A 1 93 ? -7.478 -11.853 34.255 1.00 89.50 93 ILE A CA 1
ATOM 743 C C . ILE A 1 93 ? -7.311 -12.193 35.731 1.00 89.50 93 ILE A C 1
ATOM 745 O O . ILE A 1 93 ? -7.667 -11.374 36.578 1.00 89.50 93 ILE A O 1
ATOM 749 N N . VAL A 1 94 ? -6.799 -13.385 36.019 1.00 90.81 94 VAL A N 1
ATOM 750 C CA . VAL A 1 94 ? -6.536 -13.846 37.383 1.00 90.81 94 VAL A CA 1
ATOM 751 C C . VAL A 1 94 ? -5.105 -14.357 37.491 1.00 90.81 94 VAL A C 1
ATOM 753 O O . VAL A 1 94 ? -4.673 -15.188 36.690 1.00 90.81 94 VAL A O 1
ATOM 756 N N . ASP A 1 95 ? -4.390 -13.875 38.501 1.00 88.19 95 ASP A N 1
ATOM 757 C CA . ASP A 1 95 ? -2.978 -14.191 38.725 1.00 88.19 95 ASP A CA 1
ATOM 758 C C . ASP A 1 95 ? -2.768 -15.061 39.975 1.00 88.19 95 ASP A C 1
ATOM 760 O O . ASP A 1 95 ? -1.763 -15.761 40.072 1.00 88.19 95 ASP A O 1
ATOM 764 N N . ASN A 1 96 ? -3.727 -15.074 40.910 1.00 90.75 96 ASN A N 1
ATOM 765 C CA . ASN A 1 96 ? -3.664 -15.849 42.152 1.00 90.75 96 ASN A CA 1
ATOM 766 C C . ASN A 1 96 ? -5.035 -16.422 42.567 1.00 90.75 96 ASN A C 1
ATOM 768 O O . ASN A 1 96 ? -6.074 -16.132 41.968 1.00 90.75 96 ASN A O 1
ATOM 772 N N . SER A 1 97 ? -5.040 -17.274 43.594 1.00 89.81 97 SER A N 1
ATOM 773 C CA . SER A 1 97 ? -6.246 -17.964 44.070 1.00 89.81 97 SER A CA 1
ATOM 774 C C . SER A 1 97 ? -7.284 -17.039 44.717 1.00 89.81 97 SER A C 1
ATOM 776 O O . SER A 1 97 ? -8.475 -17.334 44.623 1.00 89.81 97 SER A O 1
ATOM 778 N N . GLU A 1 98 ? -6.867 -15.930 45.336 1.00 89.00 98 GLU A N 1
ATOM 779 C CA . GLU A 1 98 ? -7.777 -14.947 45.943 1.00 89.00 98 GLU A CA 1
ATOM 780 C C . GLU A 1 98 ? -8.620 -14.252 44.868 1.00 89.00 98 GLU A C 1
ATOM 782 O O . GLU A 1 98 ? -9.847 -14.255 44.950 1.00 89.00 98 GLU A O 1
ATOM 787 N N . GLN A 1 99 ? -7.982 -13.770 43.797 1.00 89.12 99 GLN A N 1
ATOM 788 C CA . GLN A 1 99 ? -8.668 -13.155 42.655 1.00 89.12 99 GLN A CA 1
ATOM 789 C C . GLN A 1 99 ? -9.621 -14.127 41.956 1.00 89.12 99 GLN A C 1
ATOM 791 O O . GLN A 1 99 ? -10.709 -13.736 41.535 1.00 89.12 99 GLN A O 1
ATOM 796 N N . VAL A 1 100 ? -9.239 -15.407 41.842 1.00 88.75 100 VAL A N 1
ATOM 797 C CA . VAL A 1 100 ? -10.153 -16.439 41.335 1.00 88.75 100 VAL A CA 1
ATOM 798 C C . VAL A 1 100 ? -11.396 -16.502 42.213 1.00 88.75 100 VAL A C 1
ATOM 800 O O . VAL A 1 100 ? -12.500 -16.465 41.681 1.00 88.75 100 VAL A O 1
ATOM 803 N N . GLN A 1 101 ? -11.243 -16.556 43.538 1.00 87.06 101 GLN A N 1
ATOM 804 C CA . GLN A 1 101 ? -12.386 -16.644 44.443 1.00 87.06 101 GLN A CA 1
ATOM 805 C C . GLN A 1 101 ? -13.301 -15.415 44.342 1.00 87.06 101 GLN A C 1
ATOM 807 O O . GLN A 1 101 ? -14.511 -15.588 44.238 1.00 87.06 101 GLN A O 1
ATOM 812 N N . GLU A 1 102 ? -12.746 -14.202 44.270 1.00 86.06 102 GLU A N 1
ATOM 813 C CA . GLU A 1 102 ? -13.529 -12.971 44.077 1.00 86.06 102 GLU A CA 1
ATOM 814 C C . GLU A 1 102 ? -14.352 -12.997 42.779 1.00 86.06 102 GLU A C 1
ATOM 816 O O . GLU A 1 102 ? -15.535 -12.644 42.767 1.00 86.06 102 GLU A O 1
ATOM 821 N N . VAL A 1 103 ? -13.740 -13.447 41.678 1.00 84.88 103 VAL A N 1
ATOM 822 C CA . VAL A 1 103 ? -14.420 -13.585 40.383 1.00 84.88 103 VAL A CA 1
ATOM 823 C C . VAL A 1 103 ? -15.513 -14.651 40.456 1.00 84.88 103 VAL A C 1
ATOM 825 O O . VAL A 1 103 ? -16.611 -14.441 39.938 1.00 84.88 103 VAL A O 1
ATOM 828 N N . LEU A 1 104 ? -15.242 -15.783 41.107 1.00 84.00 104 LEU A N 1
ATOM 829 C CA . LEU A 1 104 ? -16.213 -16.860 41.283 1.00 84.00 104 LEU A CA 1
ATOM 830 C C . LEU A 1 104 ? -17.413 -16.414 42.123 1.00 84.00 104 LEU A C 1
ATOM 832 O O . LEU A 1 104 ? -18.544 -16.654 41.707 1.00 84.00 104 LEU A O 1
ATOM 836 N N . ASP A 1 105 ? -17.186 -15.738 43.249 1.00 82.19 105 ASP A N 1
ATOM 837 C CA . ASP A 1 105 ? -18.252 -15.242 44.126 1.00 82.19 105 ASP A CA 1
ATOM 838 C C . ASP A 1 105 ? -19.184 -14.291 43.353 1.00 82.19 105 ASP A C 1
ATOM 840 O O . ASP A 1 105 ? -20.400 -14.485 43.328 1.00 82.19 105 ASP A O 1
ATOM 844 N N . GLY A 1 106 ? -18.619 -13.347 42.590 1.00 74.62 106 GLY A N 1
ATOM 845 C CA . GLY A 1 106 ? -19.402 -12.428 41.756 1.00 74.62 106 GLY A CA 1
ATOM 846 C C . GLY A 1 106 ? -20.152 -13.093 40.589 1.00 74.62 106 GLY A C 1
ATOM 847 O O . GLY A 1 106 ? -21.212 -12.612 40.173 1.00 74.62 106 GLY A O 1
ATOM 848 N N . ILE A 1 107 ? -19.631 -14.192 40.037 1.00 73.19 107 ILE A N 1
ATOM 849 C CA . ILE A 1 107 ? -20.281 -14.951 38.956 1.00 73.19 107 ILE A CA 1
ATOM 850 C C . ILE A 1 107 ? -21.426 -15.819 39.504 1.00 73.19 107 ILE A C 1
ATOM 852 O O . ILE A 1 107 ? -22.513 -15.834 38.915 1.00 73.19 107 ILE A O 1
ATOM 856 N N . PHE A 1 108 ? -21.211 -16.505 40.632 1.00 64.38 108 PHE A N 1
ATOM 857 C CA . PHE A 1 108 ? -22.195 -17.415 41.225 1.00 64.38 108 PHE A CA 1
ATOM 858 C C . PHE A 1 108 ? -23.344 -16.687 41.930 1.00 64.38 108 PHE A C 1
ATOM 860 O O . PHE A 1 108 ? -24.473 -17.174 41.864 1.00 64.38 108 PHE A O 1
ATOM 867 N N . ASP A 1 109 ? -23.115 -15.490 42.479 1.00 61.19 109 ASP A N 1
ATOM 868 C CA . ASP A 1 109 ? -24.185 -14.626 43.007 1.00 61.19 109 ASP A CA 1
ATOM 869 C C . ASP A 1 109 ? -25.202 -14.202 41.925 1.00 61.19 109 ASP A C 1
ATOM 871 O O . ASP A 1 109 ? -26.329 -13.817 42.235 1.00 61.19 109 ASP A O 1
ATOM 875 N N . ASN A 1 110 ? -24.829 -14.308 40.643 1.00 57.50 110 ASN A N 1
ATOM 876 C CA . ASN A 1 110 ? -25.671 -13.987 39.489 1.00 57.50 110 ASN A CA 1
ATOM 877 C C . ASN A 1 110 ? -26.234 -15.229 38.759 1.00 57.50 110 ASN A C 1
ATOM 879 O O . ASN A 1 110 ? -26.715 -15.090 37.632 1.00 57.50 110 ASN A O 1
ATOM 883 N N . GLU A 1 111 ? -26.149 -16.428 39.355 1.00 53.03 111 GLU A N 1
ATOM 884 C CA . GLU A 1 111 ? -26.562 -17.718 38.760 1.00 53.03 111 GLU A CA 1
ATOM 885 C C . GLU A 1 111 ? -25.935 -18.011 37.374 1.00 53.03 111 GLU A C 1
ATOM 887 O O . GLU A 1 111 ? -26.535 -18.679 36.528 1.00 53.03 111 GLU A O 1
ATOM 892 N N . ARG A 1 112 ? -24.719 -17.513 37.101 1.00 59.62 112 ARG A N 1
ATOM 893 C CA . ARG A 1 112 ? -24.015 -17.758 35.829 1.00 59.62 112 ARG A CA 1
ATOM 894 C C . ARG A 1 112 ? -23.004 -18.899 35.959 1.00 59.62 112 ARG A C 1
ATOM 896 O O . ARG A 1 112 ? -22.287 -18.993 36.948 1.00 59.62 112 ARG A O 1
ATOM 903 N N . SER A 1 1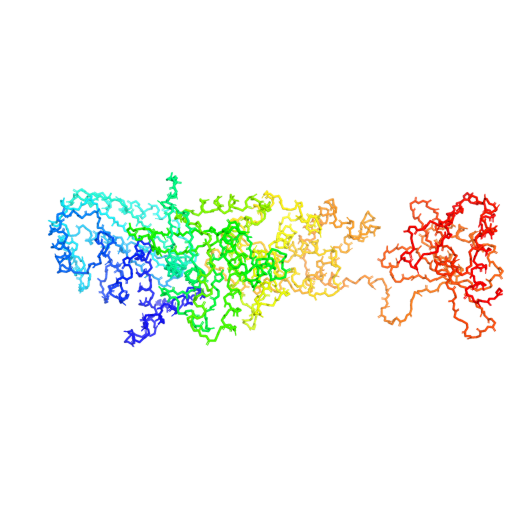13 ? -22.917 -19.745 34.934 1.00 71.62 113 SER A N 1
ATOM 904 C CA . SER A 1 113 ? -21.819 -20.703 34.754 1.00 71.62 113 SER A CA 1
ATOM 905 C C . SER A 1 113 ? -20.585 -20.026 34.144 1.00 71.62 113 SER A C 1
ATOM 907 O O . SER A 1 113 ? -20.675 -18.942 33.560 1.00 71.62 113 SER A O 1
ATOM 909 N N . ILE A 1 114 ? -19.422 -20.670 34.251 1.00 82.88 114 ILE A N 1
ATOM 910 C CA . ILE A 1 114 ? -18.204 -20.229 33.565 1.00 82.88 114 ILE A CA 1
ATOM 911 C C . ILE A 1 114 ? -18.237 -20.805 32.148 1.00 82.88 114 ILE A C 1
ATOM 913 O O . ILE A 1 114 ? -18.116 -22.011 31.954 1.00 82.88 114 ILE A O 1
ATOM 917 N N . ASN A 1 115 ? -18.395 -19.941 31.151 1.00 82.00 115 ASN A N 1
ATOM 918 C CA . ASN A 1 115 ? -18.490 -20.329 29.744 1.00 82.00 115 ASN A CA 1
ATOM 919 C C . ASN A 1 115 ? -17.128 -20.745 29.175 1.00 82.00 115 ASN A C 1
ATOM 921 O O . ASN A 1 115 ? -17.047 -21.638 28.334 1.00 82.00 115 ASN A O 1
ATOM 925 N N . SER A 1 116 ? -16.047 -20.073 29.576 1.00 87.25 116 SER A N 1
ATOM 926 C CA . SER A 1 116 ? -14.695 -20.492 29.208 1.00 87.25 116 SER A CA 1
ATOM 927 C C . SER A 1 116 ? -13.644 -20.060 30.217 1.00 87.25 116 SER A C 1
ATOM 929 O O . SER A 1 116 ? -13.728 -18.975 30.794 1.00 87.25 116 SER A O 1
ATOM 931 N N . VAL A 1 117 ? -12.626 -20.904 30.378 1.00 91.75 117 VAL A N 1
ATOM 932 C CA . VAL A 1 117 ? -11.340 -20.518 30.967 1.00 91.75 117 VAL A CA 1
ATOM 933 C C . VAL A 1 117 ? -10.259 -20.674 29.909 1.00 91.75 117 VAL A C 1
ATOM 935 O O . VAL A 1 117 ? -10.096 -21.740 29.316 1.00 91.75 117 VAL A O 1
ATOM 938 N N . ASP A 1 118 ? -9.522 -19.604 29.666 1.00 92.44 118 ASP A N 1
ATOM 939 C CA . ASP A 1 118 ? -8.515 -19.521 28.623 1.00 92.44 118 ASP A CA 1
ATOM 940 C C . ASP A 1 118 ? -7.125 -19.417 29.255 1.00 92.44 118 ASP A C 1
ATOM 942 O O . ASP A 1 118 ? -6.830 -18.465 29.976 1.00 92.44 118 ASP A O 1
ATOM 946 N N . PHE A 1 119 ? -6.267 -20.398 28.976 1.00 94.75 119 PHE A N 1
ATOM 947 C CA . PHE A 1 119 ? -4.877 -20.417 29.421 1.00 94.75 119 PHE A CA 1
ATOM 948 C C . PHE A 1 119 ? -3.953 -20.019 28.269 1.00 94.75 119 PHE A C 1
ATOM 950 O O . PHE A 1 119 ? -3.919 -20.677 27.224 1.00 94.75 119 PHE A O 1
ATOM 957 N N . ILE A 1 120 ? -3.172 -18.960 28.461 1.00 95.50 120 ILE A N 1
ATOM 958 C CA . ILE A 1 120 ? -2.208 -18.462 27.480 1.00 95.50 120 ILE A CA 1
ATOM 959 C C . ILE A 1 120 ? -0.805 -18.630 28.054 1.00 95.50 120 ILE A C 1
ATOM 961 O O . ILE A 1 120 ? -0.419 -17.956 29.004 1.00 95.50 120 ILE A O 1
ATOM 965 N N . PHE A 1 121 ? -0.032 -19.521 27.449 1.00 95.69 121 PHE A N 1
ATOM 966 C CA . PHE A 1 121 ? 1.360 -19.774 27.795 1.00 95.69 121 PHE A CA 1
ATOM 967 C C . PHE A 1 121 ? 2.254 -19.099 26.769 1.00 95.69 121 PHE A C 1
ATOM 969 O O . PHE A 1 121 ? 2.045 -19.281 25.565 1.00 95.69 121 PHE A O 1
ATOM 976 N N . THR A 1 122 ? 3.279 -18.375 27.211 1.00 95.25 122 THR A N 1
ATOM 977 C CA . THR A 1 122 ? 4.258 -17.798 26.283 1.00 95.25 122 THR A CA 1
ATOM 978 C C . THR A 1 122 ? 5.684 -18.148 26.659 1.00 95.25 122 THR A C 1
ATOM 980 O O . THR A 1 122 ? 6.043 -18.122 27.834 1.00 95.25 122 THR A O 1
ATOM 983 N N . GLN A 1 123 ? 6.500 -18.410 25.644 1.00 94.25 123 GLN A N 1
ATOM 984 C CA . GLN A 1 123 ? 7.948 -18.412 25.756 1.00 94.25 123 GLN A CA 1
ATOM 985 C C . GLN A 1 123 ? 8.550 -17.519 24.668 1.00 94.25 123 GLN A C 1
ATOM 987 O O . GLN A 1 123 ? 8.283 -17.699 23.478 1.00 94.25 123 GLN A O 1
ATOM 992 N N . ALA A 1 124 ? 9.379 -16.568 25.076 1.00 93.12 124 ALA A N 1
ATOM 993 C CA . ALA A 1 124 ? 10.030 -15.572 24.255 1.00 93.12 124 ALA A CA 1
ATOM 994 C C . ALA A 1 124 ? 11.540 -15.837 24.170 1.00 93.12 124 ALA A C 1
ATOM 996 O O . ALA A 1 124 ? 12.238 -16.061 25.162 1.00 93.12 124 ALA A O 1
ATOM 997 N N . LYS A 1 125 ? 12.092 -15.780 22.956 1.00 91.62 125 LYS A N 1
ATOM 998 C CA . LYS A 1 125 ? 13.543 -15.808 22.730 1.00 91.62 125 LYS A CA 1
ATOM 999 C C . LYS A 1 125 ? 13.980 -14.698 21.793 1.00 91.62 125 LYS A C 1
ATOM 1001 O O . LYS A 1 125 ? 13.471 -14.545 20.690 1.00 91.62 125 LYS A O 1
ATOM 1006 N N . THR A 1 126 ? 15.007 -13.957 22.185 1.00 88.12 126 THR A N 1
ATOM 1007 C CA . THR A 1 126 ? 15.599 -12.903 21.346 1.00 88.12 126 THR A CA 1
ATOM 1008 C C . THR A 1 126 ? 16.481 -13.453 20.217 1.00 88.12 126 THR A C 1
ATOM 1010 O O . THR A 1 126 ? 17.046 -12.683 19.444 1.00 88.12 126 THR A O 1
ATOM 1013 N N . SER A 1 127 ? 16.602 -14.777 20.079 1.00 85.69 127 SER A N 1
ATOM 1014 C CA . SER A 1 127 ? 17.424 -15.413 19.054 1.00 85.69 127 SER A CA 1
ATOM 1015 C C . SER A 1 127 ? 16.840 -15.273 17.643 1.00 85.69 127 SER A C 1
ATOM 1017 O O . SER A 1 127 ? 15.633 -15.352 17.418 1.00 85.69 127 SER A O 1
ATOM 1019 N N . GLU A 1 128 ? 17.725 -15.116 16.648 1.00 83.56 128 GLU A N 1
ATOM 1020 C CA . GLU A 1 128 ? 17.357 -15.012 15.220 1.00 83.56 128 GLU A CA 1
ATOM 1021 C C . GLU A 1 128 ? 16.936 -16.356 14.589 1.00 83.56 128 GLU A C 1
ATOM 1023 O O . GLU A 1 128 ? 16.857 -16.498 13.363 1.00 83.56 128 GLU A O 1
ATOM 1028 N N . SER A 1 129 ? 16.687 -17.375 15.407 1.00 82.12 129 SER A N 1
ATOM 1029 C CA . SER A 1 129 ? 16.199 -18.675 14.970 1.00 82.12 129 SER A CA 1
ATOM 1030 C C . SER A 1 129 ? 15.450 -19.387 16.078 1.00 82.12 129 SER A C 1
ATOM 1032 O O . SER A 1 129 ? 15.839 -19.273 17.233 1.00 82.12 129 SER A O 1
ATOM 1034 N N . PHE A 1 130 ? 14.473 -20.209 15.708 1.00 85.94 130 PHE A N 1
ATOM 1035 C CA . PHE A 1 130 ? 13.777 -21.068 16.656 1.00 85.94 130 PHE A CA 1
ATOM 1036 C C . PHE A 1 130 ? 14.734 -22.039 17.357 1.00 85.94 130 PHE A C 1
ATOM 1038 O O . PHE A 1 130 ? 15.548 -22.708 16.713 1.00 85.94 130 PHE A O 1
ATOM 1045 N N . GLU A 1 131 ? 14.621 -22.115 18.682 1.00 87.62 131 GLU A N 1
ATOM 1046 C CA . GLU A 1 131 ? 15.382 -23.034 19.521 1.00 87.62 131 GLU A CA 1
ATOM 1047 C C . GLU A 1 131 ? 14.479 -24.203 19.913 1.00 87.62 131 GLU A C 1
ATOM 1049 O O . GLU A 1 131 ? 13.660 -24.104 20.821 1.00 87.62 131 GLU A O 1
ATOM 1054 N N . VAL A 1 132 ? 14.655 -25.335 19.230 1.00 86.12 132 VAL A N 1
ATOM 1055 C CA . VAL A 1 132 ? 13.917 -26.590 19.475 1.00 86.12 132 VAL A CA 1
ATOM 1056 C C . VAL A 1 132 ? 13.996 -27.007 20.952 1.00 86.12 132 VAL A C 1
ATOM 1058 O O . VAL A 1 132 ? 13.015 -27.463 21.533 1.00 86.12 132 VAL A O 1
ATOM 1061 N N . SER A 1 133 ? 15.149 -26.798 21.594 1.00 87.06 133 SER A N 1
ATOM 1062 C CA . SER A 1 133 ? 15.336 -27.049 23.027 1.00 87.06 133 SER A CA 1
ATOM 1063 C C . SER A 1 133 ? 14.495 -26.132 23.919 1.00 87.06 133 SER A C 1
ATOM 1065 O O . SER A 1 133 ? 14.072 -26.569 24.985 1.00 87.06 133 SER A O 1
ATOM 1067 N N . GLY A 1 134 ? 14.249 -24.886 23.505 1.00 87.19 134 GLY A N 1
ATOM 1068 C CA . GLY A 1 134 ? 13.325 -23.974 24.176 1.00 87.19 134 GLY A CA 1
ATOM 1069 C C . GLY A 1 134 ? 11.902 -24.516 24.115 1.00 87.19 134 GLY A C 1
ATOM 1070 O O . GLY A 1 134 ? 11.297 -24.738 25.156 1.00 87.19 134 GLY A O 1
ATOM 1071 N N . ILE A 1 135 ? 11.436 -24.872 22.914 1.00 90.06 135 ILE A N 1
ATOM 1072 C CA . ILE A 1 135 ? 10.086 -25.417 22.692 1.00 90.06 135 ILE A CA 1
ATOM 1073 C C . ILE A 1 135 ? 9.837 -26.663 23.553 1.00 90.06 135 ILE A C 1
ATOM 1075 O O . ILE A 1 135 ? 8.815 -26.748 24.227 1.00 90.06 135 ILE A O 1
ATOM 1079 N N . HIS A 1 136 ? 10.784 -27.606 23.605 1.00 89.69 136 HIS A N 1
ATOM 1080 C CA . HIS A 1 136 ? 10.653 -28.775 24.481 1.00 89.69 136 HIS A CA 1
ATOM 1081 C C . HIS A 1 136 ? 10.584 -28.406 25.969 1.00 89.69 136 HIS A C 1
ATOM 1083 O O . HIS A 1 136 ? 9.820 -29.026 26.707 1.00 89.69 136 HIS A O 1
ATOM 1089 N N . LYS A 1 137 ? 11.343 -27.398 26.422 1.00 90.31 137 LYS A N 1
ATOM 1090 C CA . LYS A 1 137 ? 11.239 -26.901 27.804 1.00 90.31 137 LYS A CA 1
ATOM 1091 C C . LYS A 1 137 ? 9.859 -26.306 28.075 1.00 90.31 137 LYS A C 1
ATOM 1093 O O . LYS A 1 137 ? 9.261 -26.683 29.072 1.00 90.31 137 LYS A O 1
ATOM 1098 N N . MET A 1 138 ? 9.332 -25.471 27.175 1.00 92.31 138 MET A N 1
ATOM 1099 C CA . MET A 1 138 ? 7.976 -24.920 27.292 1.00 92.31 138 MET A CA 1
ATOM 1100 C C . MET A 1 138 ? 6.922 -26.024 27.358 1.00 92.31 138 MET A C 1
ATOM 1102 O O . MET A 1 138 ? 6.064 -25.982 28.229 1.00 92.31 138 MET A O 1
ATOM 1106 N N . ILE A 1 139 ? 6.989 -27.029 26.476 1.00 90.94 139 ILE A N 1
ATOM 1107 C CA . ILE A 1 139 ? 6.041 -28.155 26.481 1.00 90.94 139 ILE A CA 1
ATOM 1108 C C . ILE A 1 139 ? 6.138 -28.946 27.791 1.00 90.94 139 ILE A C 1
ATOM 1110 O O . ILE A 1 139 ? 5.111 -29.318 28.356 1.00 90.94 139 ILE A O 1
ATOM 1114 N N . SER A 1 140 ? 7.351 -29.165 28.305 1.00 90.06 140 SER A N 1
ATOM 1115 C CA . SER A 1 140 ? 7.562 -29.829 29.594 1.00 90.06 140 SER A CA 1
ATOM 1116 C C . SER A 1 140 ? 6.986 -29.021 30.761 1.00 90.06 140 SER A C 1
ATOM 1118 O O . SER A 1 140 ? 6.271 -29.589 31.585 1.00 90.06 140 SER A O 1
ATOM 1120 N N . GLY A 1 141 ? 7.270 -27.716 30.829 1.00 90.56 141 GLY A N 1
ATOM 1121 C CA . GLY A 1 141 ? 6.740 -26.824 31.863 1.00 90.56 141 GLY A CA 1
ATOM 1122 C C . GLY A 1 141 ? 5.218 -26.728 31.803 1.00 90.56 141 GLY A C 1
ATOM 1123 O O . GLY A 1 141 ? 4.543 -26.882 32.814 1.00 90.56 141 GLY A O 1
ATOM 1124 N N . PHE A 1 142 ? 4.665 -26.595 30.598 1.00 92.06 142 PHE A N 1
ATOM 1125 C CA . PHE A 1 142 ? 3.228 -26.634 30.341 1.00 92.06 142 PHE A CA 1
ATOM 1126 C C . PHE A 1 142 ? 2.582 -27.938 30.830 1.00 92.06 142 PHE A C 1
ATOM 1128 O O . PHE A 1 142 ? 1.571 -27.905 31.531 1.00 92.06 142 PHE A O 1
ATOM 1135 N N . ARG A 1 143 ? 3.171 -29.094 30.495 1.00 90.50 143 ARG A N 1
ATOM 1136 C CA . ARG A 1 143 ? 2.659 -30.401 30.925 1.00 90.50 143 ARG A CA 1
ATOM 1137 C C . ARG A 1 143 ? 2.643 -30.505 32.448 1.00 90.50 143 ARG A C 1
ATOM 1139 O O . ARG A 1 143 ? 1.660 -30.982 33.002 1.00 90.50 143 ARG A O 1
ATOM 1146 N N . GLN A 1 144 ? 3.692 -30.029 33.116 1.00 89.88 144 GLN A N 1
ATOM 1147 C CA . GLN A 1 144 ? 3.746 -30.009 34.574 1.00 89.88 144 GLN A CA 1
ATOM 1148 C C . GLN A 1 144 ? 2.735 -29.034 35.189 1.00 89.88 144 GLN A C 1
ATOM 1150 O O . GLN A 1 144 ? 2.118 -29.367 36.191 1.00 89.88 144 GLN A O 1
ATOM 1155 N N . PHE A 1 145 ? 2.519 -27.868 34.582 1.00 92.44 145 PHE A N 1
ATOM 1156 C CA . PHE A 1 145 ? 1.524 -26.906 35.054 1.00 92.44 145 PHE A CA 1
ATOM 1157 C C . PHE A 1 145 ? 0.089 -27.448 34.932 1.00 92.44 145 PHE A C 1
ATOM 1159 O O . PHE A 1 145 ? -0.729 -27.259 35.829 1.00 92.44 145 PHE A O 1
ATOM 1166 N N . MET A 1 146 ? -0.228 -28.146 33.837 1.00 89.94 146 MET A N 1
ATOM 1167 C CA . MET A 1 146 ? -1.583 -28.657 33.599 1.00 89.94 146 MET A CA 1
ATOM 1168 C C . MET A 1 146 ? -1.884 -29.972 34.325 1.00 89.94 146 MET A C 1
ATOM 1170 O O . MET A 1 146 ? -3.007 -30.138 34.800 1.00 89.94 146 MET A O 1
ATOM 1174 N N . LEU A 1 147 ? -0.915 -30.893 34.395 1.00 87.31 147 LEU A N 1
ATOM 1175 C CA . LEU A 1 147 ? -1.103 -32.264 34.901 1.00 87.31 147 LEU A CA 1
ATOM 1176 C C . LEU A 1 147 ? -0.396 -32.552 36.232 1.00 87.31 147 LEU A C 1
ATOM 1178 O O . LEU A 1 147 ? -0.500 -33.657 36.752 1.00 87.31 147 LEU A O 1
ATOM 1182 N N . GLY A 1 148 ? 0.422 -31.631 36.737 1.00 83.56 148 GLY A N 1
ATOM 1183 C CA . GLY A 1 148 ? 1.163 -31.853 37.973 1.00 83.56 148 GLY A CA 1
ATOM 1184 C C . GLY A 1 148 ? 0.264 -31.739 39.199 1.00 83.56 148 GLY A C 1
ATOM 1185 O O . GLY A 1 148 ? -0.515 -30.795 39.315 1.00 83.56 148 GLY A O 1
ATOM 1186 N N . ASP A 1 149 ? 0.438 -32.651 40.157 1.00 80.44 149 ASP A N 1
ATOM 1187 C CA . ASP A 1 149 ? -0.150 -32.510 41.494 1.00 80.44 149 ASP A CA 1
ATOM 1188 C C . ASP A 1 149 ? 0.550 -31.409 42.298 1.00 80.44 149 ASP A C 1
ATOM 1190 O O . ASP A 1 149 ? -0.081 -30.709 43.084 1.00 80.44 149 ASP A O 1
ATOM 1194 N N . GLU A 1 150 ? 1.851 -31.212 42.090 1.00 82.25 150 GLU A N 1
ATOM 1195 C CA . GLU A 1 150 ? 2.646 -30.140 42.688 1.00 82.25 150 GLU A CA 1
ATOM 1196 C C . GLU A 1 150 ? 3.583 -29.529 41.644 1.00 82.25 150 GLU A C 1
ATOM 1198 O O . GLU A 1 150 ? 4.090 -30.210 40.745 1.00 82.25 150 GLU A O 1
ATOM 1203 N N . LEU A 1 151 ? 3.838 -28.229 41.782 1.00 84.50 151 LEU A N 1
ATOM 1204 C CA . LEU A 1 151 ? 4.783 -27.512 40.943 1.00 84.50 151 LEU A CA 1
ATOM 1205 C C . LEU A 1 151 ? 6.137 -27.429 41.664 1.00 84.50 151 LEU A C 1
ATOM 1207 O O . LEU A 1 151 ? 6.233 -26.874 42.755 1.00 84.50 151 LEU A O 1
ATOM 1211 N N . TYR A 1 152 ? 7.198 -27.964 41.056 1.00 80.38 152 TYR A N 1
ATOM 1212 C CA . TYR A 1 152 ? 8.548 -27.992 41.644 1.00 80.38 152 TYR A CA 1
ATOM 1213 C C . TYR A 1 152 ? 9.390 -26.768 41.256 1.00 80.38 152 TYR A C 1
ATOM 1215 O O . TYR A 1 152 ? 10.586 -26.901 41.008 1.00 80.38 152 TYR A O 1
ATOM 1223 N N . SER A 1 153 ? 8.765 -25.592 41.178 1.00 82.69 153 SER A N 1
ATOM 1224 C CA . SER A 1 153 ? 9.439 -24.324 40.889 1.00 82.69 153 SER A CA 1
ATOM 1225 C C . SER A 1 153 ? 9.551 -23.475 42.153 1.00 82.69 153 SER A C 1
ATOM 1227 O O . SER A 1 153 ? 8.632 -23.449 42.973 1.00 82.69 153 SER A O 1
ATOM 1229 N N . ARG A 1 154 ? 10.670 -22.764 42.312 1.00 82.75 154 ARG A N 1
ATOM 1230 C CA . ARG A 1 154 ? 10.848 -21.749 43.369 1.00 82.75 154 ARG A CA 1
ATOM 1231 C C . ARG A 1 154 ? 10.297 -20.373 42.989 1.00 82.75 154 ARG A C 1
ATOM 1233 O O . ARG A 1 154 ? 10.464 -19.432 43.757 1.00 82.75 154 ARG A O 1
ATOM 1240 N N . ASN A 1 155 ? 9.707 -20.250 41.806 1.00 86.56 155 ASN A N 1
ATOM 1241 C CA . ASN A 1 155 ? 9.160 -19.008 41.295 1.00 86.56 155 ASN A CA 1
ATOM 1242 C C . ASN A 1 155 ? 7.778 -18.734 41.911 1.00 86.56 155 ASN A C 1
ATOM 1244 O O . ASN A 1 155 ? 6.838 -19.487 41.661 1.00 86.56 155 ASN A O 1
ATOM 1248 N N . GLU A 1 156 ? 7.673 -17.679 42.722 1.00 87.75 156 GLU A N 1
ATOM 1249 C CA . GLU A 1 156 ? 6.444 -17.320 43.447 1.00 87.75 156 GLU A CA 1
ATOM 1250 C C . GLU A 1 156 ? 5.290 -16.988 42.485 1.00 87.75 156 GLU A C 1
ATOM 1252 O O . GLU A 1 156 ? 4.216 -17.568 42.619 1.00 87.75 156 GLU A O 1
ATOM 1257 N N . ASP A 1 157 ? 5.533 -16.198 41.431 1.00 88.94 157 ASP A N 1
ATOM 1258 C CA . ASP A 1 157 ? 4.499 -15.834 40.448 1.00 88.94 157 ASP A CA 1
ATOM 1259 C C . ASP A 1 157 ? 3.923 -17.066 39.732 1.00 88.94 157 ASP A C 1
ATOM 1261 O O . ASP A 1 157 ? 2.720 -17.160 39.475 1.00 88.94 157 ASP A O 1
ATOM 1265 N N . LEU A 1 158 ? 4.780 -18.028 39.369 1.00 90.44 158 LEU A N 1
ATOM 1266 C CA . LEU A 1 158 ? 4.333 -19.260 38.718 1.00 90.44 158 LEU A CA 1
ATOM 1267 C C . LEU A 1 158 ? 3.570 -20.167 39.697 1.00 90.44 158 LEU A C 1
ATOM 1269 O O . LEU A 1 158 ? 2.611 -20.827 39.287 1.00 90.44 158 LEU A O 1
ATOM 1273 N N . GLN A 1 159 ? 3.966 -20.192 40.974 1.00 90.38 159 GLN A N 1
ATOM 1274 C CA . GLN A 1 159 ? 3.232 -20.899 42.027 1.00 90.38 159 GLN A CA 1
ATOM 1275 C C . GLN A 1 159 ? 1.841 -20.295 42.228 1.00 90.38 159 GLN A C 1
ATOM 1277 O O . GLN A 1 159 ? 0.870 -21.049 42.263 1.00 90.38 159 GLN A O 1
ATOM 1282 N N . ASP A 1 160 ? 1.715 -18.971 42.277 1.00 91.81 160 ASP A N 1
ATOM 1283 C CA . ASP A 1 160 ? 0.427 -18.286 42.438 1.00 91.81 160 ASP A CA 1
ATOM 1284 C C . ASP A 1 160 ? -0.537 -18.608 41.289 1.00 91.81 160 ASP A C 1
ATOM 1286 O O . ASP A 1 160 ? -1.681 -19.016 41.523 1.00 91.81 160 ASP A O 1
ATOM 1290 N N . ARG A 1 161 ? -0.045 -18.568 40.044 1.00 93.38 161 ARG A N 1
ATOM 1291 C CA . ARG A 1 161 ? -0.817 -18.950 38.846 1.00 93.38 161 ARG A CA 1
ATOM 1292 C C . ARG A 1 161 ? -1.219 -20.425 38.882 1.00 93.38 161 ARG A C 1
ATOM 1294 O O . ARG A 1 161 ? -2.321 -20.790 38.469 1.00 93.38 161 ARG A O 1
ATOM 1301 N N . PHE A 1 162 ? -0.349 -21.290 39.398 1.00 93.19 162 PHE A N 1
ATOM 1302 C CA . PHE A 1 162 ? -0.649 -22.710 39.576 1.00 93.19 162 PHE A CA 1
ATOM 1303 C C . PHE A 1 162 ? -1.717 -22.941 40.660 1.00 93.19 162 PHE A C 1
ATOM 1305 O O . PHE A 1 162 ? -2.615 -23.763 40.468 1.00 93.19 162 PHE A O 1
ATOM 1312 N N . GLN A 1 163 ? -1.697 -22.181 41.761 1.00 92.06 163 GLN A N 1
ATOM 1313 C CA . GLN A 1 163 ? -2.763 -22.220 42.770 1.00 92.06 163 GLN A CA 1
ATOM 1314 C C . GLN A 1 163 ? -4.093 -21.689 42.221 1.00 92.06 163 GLN A C 1
ATOM 1316 O O . GLN A 1 163 ? -5.142 -22.277 42.492 1.00 92.06 163 GLN A O 1
ATOM 1321 N N . ALA A 1 164 ? -4.064 -20.631 41.405 1.00 92.38 164 ALA A N 1
ATOM 1322 C CA . ALA A 1 164 ? -5.241 -20.133 40.695 1.00 92.38 164 ALA A CA 1
ATOM 1323 C C . ALA A 1 164 ? -5.862 -21.230 39.811 1.00 92.38 164 ALA A C 1
ATOM 1325 O O . ALA A 1 164 ? -7.063 -21.498 39.894 1.00 92.38 164 ALA A O 1
ATOM 1326 N N . LYS A 1 165 ? -5.032 -21.949 39.042 1.00 93.19 165 LYS A N 1
ATOM 1327 C CA . LYS A 1 165 ? -5.459 -23.114 38.250 1.00 93.19 165 LYS A CA 1
ATOM 1328 C C . LYS A 1 165 ? -6.061 -24.220 39.122 1.00 93.19 165 LYS A C 1
ATOM 1330 O O . LYS A 1 165 ? -7.127 -24.725 38.787 1.00 93.19 165 LYS A O 1
ATOM 1335 N N . LYS A 1 166 ? -5.451 -24.569 40.260 1.00 91.19 166 LYS A N 1
ATOM 1336 C CA . LYS A 1 166 ? -6.012 -25.571 41.191 1.00 91.19 166 LYS A CA 1
ATOM 1337 C C . LYS A 1 166 ? -7.366 -25.164 41.772 1.00 91.19 166 LYS A C 1
ATOM 1339 O O . LYS A 1 166 ? -8.234 -26.010 41.978 1.00 91.19 166 LYS A O 1
ATOM 1344 N N . CYS A 1 167 ? -7.560 -23.875 42.039 1.00 89.56 167 CYS A N 1
ATOM 1345 C CA . CYS A 1 167 ? -8.852 -23.351 42.474 1.00 89.56 167 CYS A CA 1
ATOM 1346 C C . CYS A 1 167 ? -9.936 -23.598 41.408 1.00 89.56 167 CYS A C 1
ATOM 1348 O O . CYS A 1 167 ? -11.040 -24.037 41.733 1.00 89.56 167 CYS A O 1
ATOM 1350 N N . LEU A 1 168 ? -9.585 -23.405 40.133 1.00 88.62 168 LEU A N 1
ATOM 1351 C CA . LEU A 1 168 ? -10.461 -23.680 38.993 1.00 88.62 168 LEU A CA 1
ATOM 1352 C C . LEU A 1 168 ? -10.702 -25.183 38.782 1.00 88.62 168 LEU A C 1
ATOM 1354 O O . LEU A 1 168 ? -11.845 -25.566 38.534 1.00 88.62 168 LEU A O 1
ATOM 1358 N N . ASP A 1 169 ? -9.684 -26.037 38.960 1.00 87.50 169 ASP A N 1
ATOM 1359 C CA . ASP A 1 169 ? -9.830 -27.504 38.897 1.00 87.50 169 ASP A CA 1
ATOM 1360 C C . ASP A 1 169 ? -10.918 -27.996 39.872 1.00 87.50 169 ASP A C 1
ATOM 1362 O O . ASP A 1 169 ? -11.767 -28.811 39.517 1.00 87.50 169 ASP A O 1
ATOM 1366 N N . ASN A 1 170 ? -10.955 -27.446 41.093 1.00 85.81 170 ASN A N 1
ATOM 1367 C CA . ASN A 1 170 ? -11.959 -27.795 42.108 1.00 85.81 170 ASN A CA 1
ATOM 1368 C C . ASN A 1 170 ? -13.396 -27.380 41.733 1.00 85.81 170 ASN A C 1
ATOM 1370 O O . ASN A 1 170 ? -14.346 -27.757 42.423 1.00 85.81 170 ASN A O 1
ATOM 1374 N N . LYS A 1 171 ? -13.570 -26.568 40.685 1.00 85.06 171 LYS A N 1
ATOM 1375 C CA . LYS A 1 171 ? -14.856 -26.038 40.205 1.00 85.06 171 LYS A CA 1
ATOM 1376 C C . LYS A 1 171 ? -15.142 -26.428 38.756 1.00 85.06 171 LYS A C 1
ATOM 1378 O O . LYS A 1 171 ? -15.999 -25.817 38.122 1.00 85.06 171 LYS A O 1
ATOM 1383 N N . ILE A 1 172 ? -14.469 -27.458 38.250 1.00 83.44 172 ILE A N 1
ATOM 1384 C CA . ILE A 1 172 ? -14.548 -27.887 36.852 1.00 83.44 172 ILE A CA 1
ATOM 1385 C C . ILE A 1 172 ? -15.970 -28.199 36.370 1.00 83.44 172 ILE A C 1
ATOM 1387 O O . ILE A 1 172 ? -16.297 -27.918 35.224 1.00 83.44 172 ILE A O 1
ATOM 1391 N N . GLU A 1 173 ? -16.844 -28.690 37.253 1.00 81.56 173 GLU A N 1
ATOM 1392 C CA . GLU A 1 173 ? -18.256 -28.974 36.950 1.00 81.56 173 GLU A CA 1
ATOM 1393 C C . GLU A 1 173 ? -19.036 -27.725 36.497 1.00 81.56 173 GLU A C 1
ATOM 1395 O O . GLU A 1 173 ? -20.026 -27.837 35.777 1.00 81.56 173 GLU A O 1
ATOM 1400 N N . ASN A 1 174 ? -18.568 -26.534 36.886 1.00 84.31 174 ASN A N 1
ATOM 1401 C CA . ASN A 1 174 ? -19.165 -25.245 36.535 1.00 84.31 174 ASN A CA 1
ATOM 1402 C C . ASN A 1 174 ? -18.487 -24.576 35.327 1.00 84.31 174 ASN A C 1
ATOM 1404 O O . ASN A 1 174 ? -18.883 -23.468 34.953 1.00 84.31 174 ASN A O 1
ATOM 1408 N N . ILE A 1 175 ? -17.465 -25.215 34.743 1.00 87.25 175 ILE A N 1
ATOM 1409 C CA . ILE A 1 175 ? -16.704 -24.724 33.592 1.00 87.25 175 ILE A CA 1
ATOM 1410 C C . ILE A 1 175 ? -17.164 -25.477 32.342 1.00 87.25 175 ILE A C 1
ATOM 1412 O O . ILE A 1 175 ? -16.913 -26.669 32.186 1.00 87.25 175 ILE A O 1
ATOM 1416 N N . GLU A 1 176 ? -17.804 -24.771 31.410 1.00 86.00 176 GLU A N 1
ATOM 1417 C CA . GLU A 1 176 ? -18.303 -25.361 30.164 1.00 86.00 176 GLU A CA 1
ATOM 1418 C C . GLU A 1 176 ? -17.157 -25.865 29.278 1.00 86.00 176 GLU A C 1
ATOM 1420 O O . GLU A 1 176 ? -17.246 -26.952 28.704 1.00 86.00 176 GLU A O 1
ATOM 1425 N N . LYS A 1 177 ? -16.074 -25.086 29.159 1.00 88.69 177 LYS A N 1
ATOM 1426 C CA . LYS A 1 177 ? -14.872 -25.484 28.419 1.00 88.69 177 LYS A CA 1
ATOM 1427 C C . LYS A 1 177 ? -13.614 -24.742 28.854 1.00 88.69 177 LYS A C 1
ATOM 1429 O O . LYS A 1 177 ? -13.673 -23.612 29.334 1.00 88.69 177 LYS A O 1
ATOM 1434 N N . ILE A 1 178 ? -12.465 -25.343 28.568 1.00 91.88 178 ILE A N 1
ATOM 1435 C CA . ILE A 1 178 ? -11.163 -24.678 28.627 1.00 91.88 178 ILE A CA 1
ATOM 1436 C C . ILE A 1 178 ? -10.544 -24.545 27.241 1.00 91.88 178 ILE A C 1
ATOM 1438 O O . ILE A 1 178 ? -10.707 -25.432 26.398 1.00 91.88 178 ILE A O 1
ATOM 1442 N N . ASN A 1 179 ? -9.806 -23.463 27.013 1.00 91.12 179 ASN A N 1
ATOM 1443 C CA . ASN A 1 179 ? -8.962 -23.309 25.833 1.00 91.12 179 ASN A CA 1
ATOM 1444 C C . ASN A 1 179 ? -7.510 -23.075 26.250 1.00 91.12 179 ASN A C 1
ATOM 1446 O O . ASN A 1 179 ? -7.236 -22.470 27.284 1.00 91.12 179 ASN A O 1
ATOM 1450 N N . VAL A 1 180 ? -6.577 -23.555 25.435 1.00 92.88 180 VAL A N 1
ATOM 1451 C CA . VAL A 1 180 ? -5.141 -23.449 25.695 1.00 92.88 180 VAL A CA 1
ATOM 1452 C C . VAL A 1 180 ? -4.422 -22.943 24.453 1.00 92.88 180 VAL A C 1
ATOM 1454 O O . VAL A 1 180 ? -4.508 -23.539 23.374 1.00 92.88 180 VAL A O 1
ATOM 1457 N N . TYR A 1 181 ? -3.649 -21.877 24.627 1.00 93.25 181 TYR A N 1
ATOM 1458 C CA . TYR A 1 181 ? -2.832 -21.277 23.579 1.00 93.25 181 TYR A CA 1
ATOM 1459 C C . TYR A 1 181 ? -1.379 -21.228 24.028 1.00 93.25 181 TYR A C 1
ATOM 1461 O O . TYR A 1 181 ? -1.052 -20.647 25.058 1.00 93.25 181 TYR A O 1
ATOM 1469 N N . MET A 1 182 ? -0.499 -21.838 23.243 1.00 94.12 182 MET A N 1
ATOM 1470 C CA . MET A 1 182 ? 0.929 -21.906 23.528 1.00 94.12 182 MET A CA 1
ATOM 1471 C C . MET A 1 182 ? 1.698 -21.115 22.478 1.00 94.12 182 MET A C 1
ATOM 1473 O O . MET A 1 182 ? 1.892 -21.589 21.359 1.00 94.12 182 MET A O 1
ATOM 1477 N N . TYR A 1 183 ? 2.151 -19.920 22.840 1.00 94.56 183 TYR A N 1
ATOM 1478 C CA . TYR A 1 183 ? 2.947 -19.063 21.974 1.00 94.56 183 TYR A CA 1
ATOM 1479 C C . TYR A 1 183 ? 4.438 -19.274 22.208 1.00 94.56 183 TYR A C 1
ATOM 1481 O O . TYR A 1 183 ? 4.955 -18.991 23.286 1.00 94.56 183 TYR A O 1
ATOM 1489 N N . TYR A 1 184 ? 5.149 -19.694 21.167 1.00 94.56 184 TYR A N 1
ATOM 1490 C CA . TYR A 1 184 ? 6.607 -19.649 21.157 1.00 94.56 184 TYR A CA 1
ATOM 1491 C C . TYR A 1 184 ? 7.051 -18.522 20.229 1.00 94.56 184 TYR A C 1
ATOM 1493 O O . TYR A 1 184 ? 6.962 -18.649 19.006 1.00 94.56 184 TYR A O 1
ATOM 1501 N N . MET A 1 185 ? 7.514 -17.410 20.789 1.00 94.50 185 MET A N 1
ATOM 1502 C CA . MET A 1 185 ? 7.849 -16.206 20.033 1.00 94.50 185 MET A CA 1
ATOM 1503 C C . MET A 1 185 ? 9.356 -15.991 19.969 1.00 94.50 185 MET A C 1
ATOM 1505 O O . MET A 1 185 ? 10.065 -16.056 20.970 1.00 94.50 185 MET A O 1
ATOM 1509 N N . SER A 1 186 ? 9.870 -15.705 18.776 1.00 92.12 186 SER A N 1
ATOM 1510 C CA . SER A 1 186 ? 11.284 -15.401 18.591 1.00 92.12 186 SER A CA 1
ATOM 1511 C C . SER A 1 186 ? 11.546 -14.374 17.501 1.00 92.12 186 SER A C 1
ATOM 1513 O O . SER A 1 186 ? 10.653 -13.987 16.750 1.00 92.12 186 SER A O 1
ATOM 1515 N N . GLN A 1 187 ? 12.807 -13.966 17.364 1.00 89.69 187 GLN A N 1
ATOM 1516 C CA . GLN A 1 187 ? 13.255 -13.082 16.285 1.00 89.69 187 GLN A CA 1
ATOM 1517 C C . GLN A 1 187 ? 13.663 -13.858 15.022 1.00 89.69 187 GLN A C 1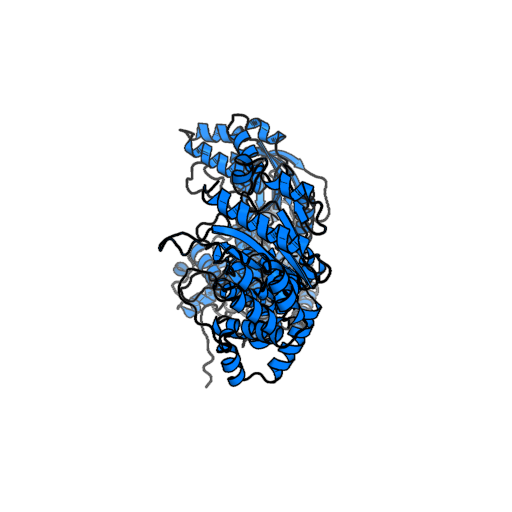
ATOM 1519 O O . GLN A 1 187 ? 14.391 -13.348 14.165 1.00 89.69 187 GLN A O 1
ATOM 1524 N N . ALA A 1 188 ? 13.199 -15.104 14.888 1.00 84.81 188 ALA A N 1
ATOM 1525 C CA . ALA A 1 188 ? 13.488 -15.953 13.746 1.00 84.81 188 ALA A CA 1
ATOM 1526 C C . ALA A 1 188 ? 12.990 -15.344 12.429 1.00 84.81 188 ALA A C 1
ATOM 1528 O O . ALA A 1 188 ? 11.831 -14.952 12.303 1.00 84.81 188 ALA A O 1
ATOM 1529 N N . LYS A 1 189 ? 13.874 -15.300 11.426 1.00 77.88 189 LYS A N 1
ATOM 1530 C CA . LYS A 1 189 ? 13.554 -14.824 10.064 1.00 77.88 189 LYS A CA 1
ATOM 1531 C C . LYS A 1 189 ? 12.868 -15.893 9.210 1.00 77.88 189 LYS A C 1
ATOM 1533 O O . LYS A 1 189 ? 12.203 -15.571 8.237 1.00 77.88 189 LYS A O 1
ATOM 1538 N N . SER A 1 190 ? 13.058 -17.158 9.568 1.00 72.31 190 SER A N 1
ATOM 1539 C CA . SER A 1 190 ? 12.521 -18.325 8.873 1.00 72.31 190 SER A CA 1
ATOM 1540 C C . SER A 1 190 ? 11.539 -19.067 9.770 1.00 72.31 190 SER A C 1
ATOM 1542 O O . SER A 1 190 ? 11.806 -19.206 10.963 1.00 72.31 190 SER A O 1
ATOM 1544 N N . ASN A 1 191 ? 10.474 -19.611 9.185 1.00 75.44 191 ASN A N 1
ATOM 1545 C CA . ASN A 1 191 ? 9.530 -20.476 9.893 1.00 75.44 191 ASN A CA 1
ATOM 1546 C C . ASN A 1 191 ? 10.199 -21.782 10.360 1.00 75.44 191 ASN A C 1
ATOM 1548 O O . ASN A 1 191 ? 11.217 -22.202 9.800 1.00 75.44 191 ASN A O 1
ATOM 1552 N N . ILE A 1 192 ? 9.623 -22.415 11.386 1.00 76.88 192 ILE A N 1
ATOM 1553 C CA . ILE A 1 192 ? 9.999 -23.775 11.804 1.00 76.88 192 ILE A CA 1
ATOM 1554 C C . ILE A 1 192 ? 9.688 -24.754 10.664 1.00 76.88 192 ILE A C 1
ATOM 1556 O O . ILE A 1 192 ? 8.741 -24.554 9.899 1.00 76.88 192 ILE A O 1
ATOM 1560 N N . ASP A 1 193 ? 10.481 -25.821 10.553 1.00 76.31 193 ASP A N 1
ATOM 1561 C CA . ASP A 1 193 ? 10.193 -26.920 9.636 1.00 76.31 193 ASP A CA 1
ATOM 1562 C C . ASP A 1 193 ? 8.808 -27.531 9.916 1.00 76.31 193 ASP A C 1
ATOM 1564 O O . ASP A 1 193 ? 8.473 -27.885 11.047 1.00 76.31 193 ASP A O 1
ATOM 1568 N N . SER A 1 194 ? 7.998 -27.691 8.868 1.00 76.44 194 SER A N 1
ATOM 1569 C CA . SER A 1 194 ? 6.624 -28.198 8.997 1.00 76.44 194 SER A CA 1
ATOM 1570 C C . SER A 1 194 ? 6.531 -29.591 9.638 1.00 76.44 194 SER A C 1
ATOM 1572 O O . SER A 1 194 ? 5.524 -29.913 10.269 1.00 76.44 194 SER A O 1
ATOM 1574 N N . GLY A 1 195 ? 7.566 -30.426 9.503 1.00 77.69 195 GLY A N 1
ATOM 1575 C CA . GLY A 1 195 ? 7.646 -31.734 10.141 1.00 77.69 195 GLY A CA 1
ATOM 1576 C C . GLY A 1 195 ? 7.930 -31.647 11.640 1.00 77.69 195 GLY A C 1
ATOM 1577 O O . GLY A 1 195 ? 7.421 -32.473 12.394 1.00 77.69 195 GLY A O 1
ATOM 1578 N N . GLU A 1 196 ? 8.696 -30.652 12.089 1.00 79.94 196 GLU A N 1
ATOM 1579 C CA . GLU A 1 196 ? 8.909 -30.384 13.518 1.00 79.94 196 GLU A CA 1
ATOM 1580 C C . GLU A 1 196 ? 7.658 -29.799 14.174 1.00 79.94 196 GLU A C 1
ATOM 1582 O O . GLU A 1 196 ? 7.260 -30.285 15.231 1.00 79.94 196 GLU A O 1
ATOM 1587 N N . ILE A 1 197 ? 6.975 -28.853 13.514 1.00 82.56 197 ILE A N 1
ATOM 1588 C CA . ILE A 1 197 ? 5.697 -28.301 14.003 1.00 82.56 197 ILE A CA 1
ATOM 1589 C C . ILE A 1 197 ? 4.698 -29.431 14.268 1.00 82.56 197 ILE A C 1
ATOM 1591 O O . ILE A 1 197 ? 4.166 -29.530 15.369 1.00 82.56 197 ILE A O 1
ATOM 1595 N N . LYS A 1 198 ? 4.524 -30.352 13.310 1.00 84.00 198 LYS A N 1
ATOM 1596 C CA . LYS A 1 198 ? 3.617 -31.501 13.466 1.00 84.00 198 LYS A CA 1
ATOM 1597 C C . LYS A 1 198 ? 3.974 -32.404 14.648 1.00 84.00 198 LYS A C 1
ATOM 1599 O O . LYS A 1 198 ? 3.081 -32.986 15.260 1.00 84.00 198 LYS A O 1
ATOM 1604 N N . LYS A 1 199 ? 5.264 -32.549 14.978 1.00 85.69 199 LYS A N 1
ATOM 1605 C CA . LYS A 1 199 ? 5.692 -33.321 16.157 1.00 85.69 199 LYS A CA 1
ATOM 1606 C C . LYS A 1 199 ? 5.264 -32.620 17.441 1.00 85.69 199 LYS A C 1
ATOM 1608 O O . LYS A 1 199 ? 4.642 -33.267 18.280 1.00 85.69 199 LYS A O 1
ATOM 1613 N N . PHE A 1 200 ? 5.527 -31.321 17.560 1.00 87.12 200 PHE A N 1
ATOM 1614 C CA . PHE A 1 200 ? 5.116 -30.533 18.724 1.00 87.12 200 PHE A CA 1
ATOM 1615 C C . PHE A 1 200 ? 3.596 -30.489 18.881 1.00 87.12 200 PHE A C 1
ATOM 1617 O O . PHE A 1 200 ? 3.087 -30.738 19.969 1.00 87.12 200 PHE A O 1
ATOM 1624 N N . GLU A 1 201 ? 2.858 -30.285 17.788 1.00 86.38 201 GLU A N 1
ATOM 1625 C CA . GLU A 1 201 ? 1.394 -30.360 17.785 1.00 86.38 201 GLU A CA 1
ATOM 1626 C C . GLU A 1 201 ? 0.902 -31.728 18.266 1.00 86.38 201 GLU A C 1
ATOM 1628 O O . GLU A 1 201 ? -0.018 -31.800 19.077 1.00 86.38 201 GLU A O 1
ATOM 1633 N N . SER A 1 202 ? 1.536 -32.823 17.831 1.00 85.75 202 SER A N 1
ATOM 1634 C CA . SER A 1 202 ? 1.168 -34.167 18.286 1.00 85.75 202 SER A CA 1
ATOM 1635 C C . SER A 1 202 ? 1.450 -34.400 19.775 1.00 85.75 202 SER A C 1
ATOM 1637 O O . SER A 1 202 ? 0.678 -35.089 20.438 1.00 85.75 202 SER A O 1
ATOM 1639 N N . GLU A 1 203 ? 2.528 -33.825 20.314 1.00 86.44 203 GLU A N 1
ATOM 1640 C CA . GLU A 1 203 ? 2.880 -33.904 21.736 1.00 86.44 203 GLU A CA 1
ATOM 1641 C C . GLU A 1 203 ? 1.889 -33.107 22.593 1.00 86.44 203 GLU A C 1
ATOM 1643 O O . GLU A 1 203 ? 1.394 -33.596 23.608 1.00 86.44 203 GLU A O 1
ATOM 1648 N N . ILE A 1 204 ? 1.506 -31.923 22.123 1.00 85.62 204 ILE A N 1
ATOM 1649 C CA . ILE A 1 204 ? 0.506 -31.068 22.763 1.00 85.62 204 ILE A CA 1
ATOM 1650 C C . ILE A 1 204 ? -0.881 -31.719 22.716 1.00 85.62 204 ILE A C 1
ATOM 1652 O O . ILE A 1 204 ? -1.598 -31.703 23.714 1.00 85.62 204 ILE A O 1
ATOM 1656 N N . LEU A 1 205 ? -1.240 -32.376 21.609 1.00 85.38 205 LEU A N 1
ATOM 1657 C CA . LEU A 1 205 ? -2.505 -33.103 21.489 1.00 85.38 205 LEU A CA 1
ATOM 1658 C C . LEU A 1 205 ? -2.574 -34.320 22.427 1.00 85.38 205 LEU A C 1
ATOM 1660 O O . LEU A 1 205 ? -3.650 -34.650 22.921 1.00 85.38 205 LEU A O 1
ATOM 1664 N N . ARG A 1 206 ? -1.439 -34.976 22.709 1.00 86.12 206 ARG A N 1
ATOM 1665 C CA . ARG A 1 206 ? -1.369 -36.025 23.742 1.00 86.12 206 ARG A CA 1
ATOM 1666 C C . ARG A 1 206 ? -1.632 -35.441 25.121 1.00 86.12 206 ARG A C 1
ATOM 1668 O O . ARG A 1 206 ? -2.511 -35.935 25.810 1.00 86.12 206 ARG A O 1
ATOM 1675 N N . THR A 1 207 ? -0.956 -34.349 25.473 1.00 84.06 207 THR A N 1
ATOM 1676 C CA . THR A 1 207 ? -1.194 -33.658 26.748 1.00 84.06 207 THR A CA 1
ATOM 1677 C C . THR A 1 207 ? -2.643 -33.180 26.867 1.00 84.06 207 THR A C 1
ATOM 1679 O O . THR A 1 207 ? -3.226 -33.305 27.933 1.00 84.06 207 THR A O 1
ATOM 1682 N N . ARG A 1 208 ? -3.281 -32.724 25.780 1.00 85.94 208 ARG A N 1
ATOM 1683 C CA . ARG A 1 208 ? -4.723 -32.420 25.764 1.00 85.94 208 ARG A CA 1
ATOM 1684 C C . ARG A 1 208 ? -5.571 -33.635 26.146 1.00 85.94 208 ARG A C 1
ATOM 1686 O O . ARG A 1 208 ? -6.501 -33.486 26.928 1.00 85.94 208 ARG A O 1
ATOM 1693 N N . ASN A 1 209 ? -5.285 -34.809 25.586 1.00 85.56 209 ASN A N 1
ATOM 1694 C CA . ASN A 1 209 ? -6.032 -36.026 25.914 1.00 85.56 209 ASN A CA 1
ATOM 1695 C C . ASN A 1 209 ? -5.820 -36.443 27.374 1.00 85.56 209 ASN A C 1
ATOM 1697 O O . ASN A 1 209 ? -6.783 -36.860 28.009 1.00 85.56 209 ASN A O 1
ATOM 1701 N N . ASP A 1 210 ? -4.604 -36.279 27.899 1.00 85.06 210 ASP A N 1
ATOM 1702 C CA . ASP A 1 210 ? -4.295 -36.517 29.313 1.00 85.06 210 ASP A CA 1
ATOM 1703 C C . ASP A 1 210 ? -5.092 -35.541 30.208 1.00 85.06 210 ASP A C 1
ATOM 1705 O O . ASP A 1 210 ? -5.750 -35.965 31.148 1.00 85.06 210 ASP A O 1
ATOM 1709 N N . VAL A 1 211 ? -5.156 -34.246 29.862 1.00 81.12 211 VAL A N 1
ATOM 1710 C CA . VAL A 1 211 ? -5.948 -33.233 30.599 1.00 81.12 211 VAL A CA 1
ATOM 1711 C C . VAL A 1 211 ? -7.445 -33.574 30.606 1.00 81.12 211 VAL A C 1
ATOM 1713 O O . VAL A 1 211 ? -8.113 -33.417 31.626 1.00 81.12 211 VAL A O 1
ATOM 1716 N N . ILE A 1 212 ? -7.980 -34.067 29.483 1.00 81.12 212 ILE A N 1
ATOM 1717 C CA . ILE A 1 212 ? -9.378 -34.517 29.391 1.00 81.12 212 ILE A CA 1
ATOM 1718 C C . ILE A 1 212 ? -9.597 -35.774 30.247 1.00 81.12 212 ILE A C 1
ATOM 1720 O O . ILE A 1 212 ? -10.594 -35.862 30.957 1.00 81.12 212 ILE A O 1
ATOM 1724 N N . GLY A 1 213 ? -8.689 -36.750 30.159 1.00 77.56 213 GLY A N 1
ATOM 1725 C CA . GLY A 1 213 ? -8.827 -38.055 30.806 1.00 77.56 213 GLY A CA 1
ATOM 1726 C C . GLY A 1 213 ? -8.635 -38.024 32.320 1.00 77.56 213 GLY A C 1
ATOM 1727 O O . GLY A 1 213 ? -9.421 -38.642 33.034 1.00 77.56 213 GLY A O 1
ATOM 1728 N N . ASP A 1 214 ? -7.626 -37.296 32.798 1.00 76.56 214 ASP A N 1
ATOM 1729 C CA . ASP A 1 214 ? -7.213 -37.311 34.205 1.00 76.56 214 ASP A CA 1
ATOM 1730 C C . ASP A 1 214 ? -8.017 -36.319 35.059 1.00 76.56 214 ASP A C 1
ATOM 1732 O O . ASP A 1 214 ? -8.286 -36.595 36.227 1.00 76.56 214 ASP A O 1
ATOM 1736 N N . TYR A 1 215 ? -8.446 -35.191 34.478 1.00 72.31 215 TYR A N 1
ATOM 1737 C CA . TYR A 1 215 ? -9.144 -34.121 35.207 1.00 72.31 215 TYR A CA 1
ATOM 1738 C C . TYR A 1 215 ? -10.604 -33.929 34.781 1.00 72.31 215 TYR A C 1
ATOM 1740 O O . TYR A 1 215 ? -11.352 -33.286 35.506 1.00 72.31 215 TYR A O 1
ATOM 1748 N N . GLY A 1 216 ? -11.045 -34.486 33.647 1.00 73.06 216 GLY A N 1
ATOM 1749 C CA . GLY A 1 216 ? -12.438 -34.374 33.188 1.00 73.06 216 GLY A CA 1
ATOM 1750 C C . GLY A 1 216 ? -12.772 -33.065 32.464 1.00 73.06 216 GLY A C 1
ATOM 1751 O O . GLY A 1 216 ? -13.944 -32.725 32.319 1.00 73.06 216 GLY A O 1
ATOM 1752 N N . TYR A 1 217 ? -11.764 -32.325 31.996 1.00 79.00 217 TYR A N 1
ATOM 1753 C CA . TYR A 1 217 ? -11.969 -31.072 31.272 1.00 79.00 217 TYR A CA 1
ATOM 1754 C C . TYR A 1 217 ? -12.682 -31.267 29.933 1.00 79.00 217 TYR A C 1
ATOM 1756 O O . TYR A 1 217 ? -12.273 -32.073 29.095 1.00 79.00 217 TYR A O 1
ATOM 1764 N N . THR A 1 218 ? -13.670 -30.416 29.660 1.00 81.19 218 THR A N 1
ATOM 1765 C CA . THR A 1 218 ? -14.148 -30.191 28.294 1.00 81.19 218 THR A CA 1
ATOM 1766 C C . THR A 1 218 ? -13.192 -29.222 27.598 1.00 81.19 218 THR A C 1
ATOM 1768 O O . THR A 1 218 ? -13.129 -28.043 27.931 1.00 81.19 218 THR A O 1
ATOM 1771 N N . CYS A 1 219 ? -12.417 -29.696 26.625 1.00 81.88 219 CYS A N 1
ATOM 1772 C CA . CYS A 1 219 ? -11.450 -28.854 25.913 1.00 81.88 219 CYS A CA 1
ATOM 1773 C C . CYS A 1 219 ? -12.032 -28.309 24.604 1.00 81.88 219 CYS A C 1
ATOM 1775 O O . CYS A 1 219 ? -12.339 -29.087 23.694 1.00 81.88 219 CYS A O 1
ATOM 1777 N N . GLY A 1 220 ? -12.086 -26.983 24.483 1.00 83.62 220 GLY A N 1
ATOM 1778 C CA . GLY A 1 220 ? -12.319 -26.282 23.226 1.00 83.62 220 GLY A CA 1
ATOM 1779 C C . GLY A 1 220 ? -11.057 -26.266 22.358 1.00 83.62 220 GLY A C 1
ATOM 1780 O O . GLY A 1 220 ? -10.599 -27.310 21.884 1.00 83.62 220 GLY A O 1
ATOM 1781 N N . GLU A 1 221 ? -10.496 -25.081 22.128 1.00 84.44 221 GLU A N 1
ATOM 1782 C CA . GLU A 1 221 ? -9.294 -24.904 21.317 1.00 84.44 221 GLU A CA 1
ATOM 1783 C C . GLU A 1 221 ? -8.010 -25.231 22.083 1.00 84.44 221 GLU A C 1
ATOM 1785 O O . GLU A 1 221 ? -7.837 -24.866 23.241 1.00 84.44 221 GLU A O 1
ATOM 1790 N N . PHE A 1 222 ? -7.079 -25.903 21.405 1.00 87.81 222 PHE A N 1
ATOM 1791 C CA . PHE A 1 222 ? -5.772 -26.260 21.949 1.00 87.81 222 PHE A CA 1
ATOM 1792 C C . PHE A 1 222 ? -4.729 -26.075 20.849 1.00 87.81 222 PHE A C 1
ATOM 1794 O O . PHE A 1 222 ? -4.670 -26.877 19.913 1.00 87.81 222 PHE A O 1
ATOM 1801 N N . ARG A 1 223 ? -3.969 -24.977 20.893 1.00 88.44 223 ARG A N 1
ATOM 1802 C CA . ARG A 1 223 ? -3.132 -24.549 19.762 1.00 88.44 223 ARG A CA 1
ATOM 1803 C C . ARG A 1 223 ? -1.698 -24.256 20.176 1.00 88.44 223 ARG A C 1
ATOM 1805 O O . ARG A 1 223 ? -1.450 -23.551 21.150 1.00 88.44 223 ARG A O 1
ATOM 1812 N N . PHE A 1 224 ? -0.765 -24.738 19.361 1.00 91.19 224 PHE A N 1
ATOM 1813 C CA . PHE A 1 224 ? 0.633 -24.326 19.384 1.00 91.19 224 PHE A CA 1
ATOM 1814 C C . PHE A 1 224 ? 0.881 -23.288 18.297 1.00 91.19 224 PHE A C 1
ATOM 1816 O O . PHE A 1 224 ? 0.529 -23.509 17.139 1.00 91.19 224 PHE A O 1
ATOM 1823 N N . ILE A 1 225 ? 1.470 -22.155 18.664 1.00 91.38 225 ILE A N 1
ATOM 1824 C CA . ILE A 1 225 ? 1.597 -20.990 17.792 1.00 91.38 225 ILE A CA 1
ATOM 1825 C C . ILE A 1 225 ? 3.058 -20.515 17.808 1.00 91.38 225 ILE A C 1
ATOM 1827 O O . ILE A 1 225 ? 3.450 -19.702 18.649 1.00 91.38 225 ILE A O 1
ATOM 1831 N N . PRO A 1 226 ? 3.901 -21.033 16.897 1.00 92.06 226 PRO A N 1
ATOM 1832 C CA . PRO A 1 226 ? 5.267 -20.560 16.748 1.00 92.06 226 PRO A CA 1
ATOM 1833 C C . PRO A 1 226 ? 5.305 -19.265 15.924 1.00 92.06 226 PRO A C 1
ATOM 1835 O O . PRO A 1 226 ? 4.977 -19.257 14.738 1.00 92.06 226 PRO A O 1
ATOM 1838 N N . CYS A 1 227 ? 5.773 -18.174 16.527 1.00 89.75 227 CYS A N 1
ATOM 1839 C CA . CYS A 1 227 ? 5.900 -16.868 15.881 1.00 89.75 227 CYS A CA 1
ATOM 1840 C C . CYS A 1 227 ? 7.373 -16.490 15.690 1.00 89.75 227 CYS A C 1
ATOM 1842 O O . CYS A 1 227 ? 8.137 -16.374 16.647 1.00 89.75 227 CYS A O 1
ATOM 1844 N N . GLY A 1 228 ? 7.776 -16.270 14.437 1.00 89.56 228 GLY A N 1
ATOM 1845 C CA . GLY A 1 228 ? 9.040 -15.604 14.113 1.00 89.56 228 GLY A CA 1
ATOM 1846 C C . GLY A 1 228 ? 8.887 -14.082 14.133 1.00 89.56 228 GLY A C 1
ATOM 1847 O O . GLY A 1 228 ? 7.816 -13.558 14.441 1.00 89.56 228 GLY A O 1
ATOM 1848 N N . ALA A 1 229 ? 9.924 -13.359 13.707 1.00 85.12 229 ALA A N 1
ATOM 1849 C CA . ALA A 1 229 ? 9.921 -11.896 13.696 1.00 85.12 229 ALA A CA 1
ATOM 1850 C C . ALA A 1 229 ? 8.749 -11.313 12.883 1.00 85.12 229 ALA A C 1
ATOM 1852 O O . ALA A 1 229 ? 8.146 -10.335 13.310 1.00 85.12 229 ALA A O 1
ATOM 1853 N N . ILE A 1 230 ? 8.403 -11.924 11.742 1.00 82.56 230 ILE A N 1
ATOM 1854 C CA . ILE A 1 230 ? 7.273 -11.489 10.902 1.00 82.56 230 ILE A CA 1
ATOM 1855 C C . ILE A 1 230 ? 5.947 -11.655 11.652 1.00 82.56 230 ILE A C 1
ATOM 1857 O O . ILE A 1 230 ? 5.180 -10.702 11.731 1.00 82.56 230 ILE A O 1
ATOM 1861 N N . GLY A 1 231 ? 5.713 -12.821 12.266 1.00 85.94 231 GLY A N 1
ATOM 1862 C CA . GLY A 1 231 ? 4.491 -13.076 13.033 1.00 85.94 231 GLY A CA 1
ATOM 1863 C C . GLY A 1 231 ? 4.334 -12.103 14.203 1.00 85.94 231 GLY A C 1
ATOM 1864 O O . GLY A 1 231 ? 3.267 -11.529 14.385 1.00 85.94 231 GLY A O 1
ATOM 1865 N N . VAL A 1 232 ? 5.416 -11.824 14.936 1.00 90.06 232 VAL A N 1
ATOM 1866 C CA . VAL A 1 232 ? 5.409 -10.831 16.025 1.00 90.06 232 VAL A CA 1
ATOM 1867 C C . VAL A 1 232 ? 5.113 -9.416 15.499 1.00 90.06 232 VAL A C 1
ATOM 1869 O O . VAL A 1 232 ? 4.319 -8.688 16.094 1.00 90.06 232 VAL A O 1
ATOM 1872 N N . ILE A 1 233 ? 5.703 -9.021 14.364 1.00 86.12 233 ILE A N 1
ATOM 1873 C CA . ILE A 1 233 ? 5.427 -7.732 13.704 1.00 86.12 233 ILE A CA 1
ATOM 1874 C C . ILE A 1 233 ? 3.956 -7.634 13.289 1.00 86.12 233 ILE A C 1
ATOM 1876 O O . ILE A 1 233 ? 3.341 -6.593 13.504 1.00 86.12 233 ILE A O 1
ATOM 1880 N N . GLU A 1 234 ? 3.382 -8.689 12.711 1.00 83.75 234 GLU A N 1
ATOM 1881 C CA . GLU A 1 234 ? 1.966 -8.734 12.335 1.00 83.75 234 GLU A CA 1
ATOM 1882 C C . GLU A 1 234 ? 1.051 -8.635 13.555 1.00 83.75 234 GLU A C 1
ATOM 1884 O O . GLU A 1 234 ? 0.081 -7.880 13.522 1.00 83.75 234 GLU A O 1
ATOM 1889 N N . MET A 1 235 ? 1.377 -9.328 14.650 1.00 88.19 235 MET A N 1
ATOM 1890 C CA . MET A 1 235 ? 0.638 -9.220 15.910 1.00 88.19 235 MET A CA 1
ATOM 1891 C C . MET A 1 235 ? 0.668 -7.788 16.454 1.00 88.19 235 MET A C 1
ATOM 1893 O O . MET A 1 235 ? -0.376 -7.274 16.852 1.00 88.19 235 MET A O 1
ATOM 1897 N N . TYR A 1 236 ? 1.822 -7.111 16.412 1.00 88.06 236 TYR A N 1
ATOM 1898 C CA . TYR A 1 236 ? 1.911 -5.711 16.836 1.00 88.06 236 TYR A CA 1
ATOM 1899 C C . TYR A 1 236 ? 1.196 -4.752 15.882 1.00 88.06 236 TYR A C 1
ATOM 1901 O O . TYR A 1 236 ? 0.543 -3.821 16.340 1.00 88.06 236 TYR A O 1
ATOM 1909 N N . LYS A 1 237 ? 1.272 -4.965 14.561 1.00 78.50 237 LYS A N 1
ATOM 1910 C CA . LYS A 1 237 ? 0.499 -4.173 13.589 1.00 78.50 237 LYS A CA 1
ATOM 1911 C C . LYS A 1 237 ? -0.995 -4.294 13.876 1.00 78.50 237 LYS A C 1
ATOM 1913 O O . LYS A 1 237 ? -1.653 -3.266 13.972 1.00 78.50 237 LYS A O 1
ATOM 1918 N N . LYS A 1 238 ? -1.493 -5.515 14.099 1.00 76.19 238 LYS A N 1
ATOM 1919 C CA . LYS A 1 238 ? -2.884 -5.762 14.502 1.00 76.19 238 LYS A CA 1
ATOM 1920 C C . LYS A 1 238 ? -3.223 -5.077 15.816 1.00 76.19 238 LYS A C 1
ATOM 1922 O O . LYS A 1 238 ? -4.266 -4.456 15.899 1.00 76.19 238 LYS A O 1
ATOM 1927 N N . TYR A 1 239 ? -2.345 -5.131 16.816 1.00 79.81 239 TYR A N 1
ATOM 1928 C CA . TYR A 1 239 ? -2.522 -4.381 18.061 1.00 79.81 239 TYR A CA 1
ATOM 1929 C C . TYR A 1 239 ? -2.627 -2.870 17.814 1.00 79.81 239 TYR A C 1
ATOM 1931 O O . TYR A 1 239 ? -3.589 -2.233 18.232 1.00 79.81 239 TYR A O 1
ATOM 1939 N N . SER A 1 240 ? -1.681 -2.298 17.073 1.00 70.88 240 SER A N 1
ATOM 1940 C CA . SER A 1 240 ? -1.660 -0.873 16.745 1.00 70.88 240 SER A CA 1
ATOM 1941 C C . SER A 1 240 ? -2.884 -0.444 15.922 1.00 70.88 240 SER A C 1
ATOM 1943 O O . SER A 1 240 ? -3.427 0.635 16.149 1.00 70.88 240 SER A O 1
ATOM 1945 N N . GLN A 1 241 ? -3.361 -1.300 15.013 1.00 62.62 2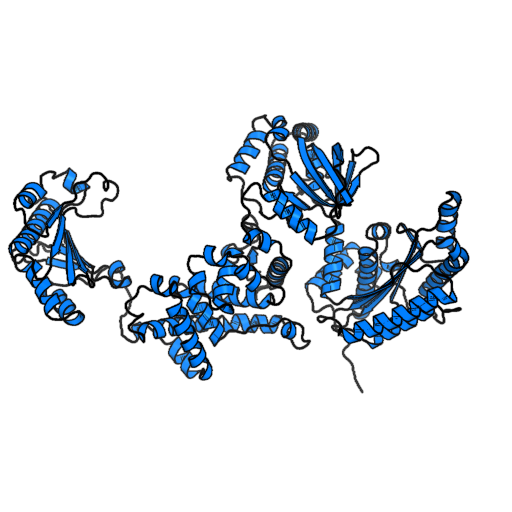41 GLN A N 1
ATOM 1946 C CA . GLN A 1 241 ? -4.597 -1.107 14.248 1.00 62.62 241 GLN A CA 1
ATOM 1947 C C . GLN A 1 241 ? -5.846 -1.259 15.124 1.00 62.62 241 GLN A C 1
ATOM 1949 O O . GLN A 1 241 ? -6.756 -0.446 15.024 1.00 62.62 241 GLN A O 1
ATOM 1954 N N . PHE A 1 242 ? -5.874 -2.219 16.049 1.00 58.62 242 PHE A N 1
ATOM 1955 C CA . PHE A 1 242 ? -6.977 -2.426 16.991 1.00 58.62 242 PHE A CA 1
ATOM 1956 C C . PHE A 1 242 ? -7.159 -1.248 17.962 1.00 58.62 242 PHE A C 1
ATOM 1958 O O . PHE A 1 242 ? -8.267 -0.986 18.449 1.00 58.62 242 PHE A O 1
ATOM 1965 N N . GLN A 1 243 ? -6.090 -0.486 18.219 1.00 57.41 243 GLN A N 1
ATOM 1966 C CA . GLN A 1 243 ? -6.186 0.793 18.924 1.00 57.41 243 GLN A CA 1
ATOM 1967 C C . GLN A 1 243 ? -6.926 1.875 18.118 1.00 57.41 243 GLN A C 1
ATOM 1969 O O . GLN A 1 243 ? -7.370 2.862 18.705 1.00 57.41 243 GLN A O 1
ATOM 1974 N N . GLN A 1 244 ? -7.143 1.704 16.806 1.00 63.16 244 GLN A N 1
ATOM 1975 C CA . GLN A 1 244 ? -8.028 2.580 16.037 1.00 63.16 244 GLN A CA 1
ATOM 1976 C C . GLN A 1 244 ? -9.483 2.286 16.401 1.00 63.16 244 GLN A C 1
ATOM 1978 O O . GLN A 1 244 ? -10.138 1.388 15.869 1.00 63.16 244 GLN A O 1
ATOM 1983 N N . LYS A 1 245 ? -9.985 3.063 17.355 1.00 75.75 245 LYS A N 1
ATOM 1984 C CA . LYS A 1 245 ? -11.371 3.026 17.810 1.00 75.75 245 LYS A CA 1
ATOM 1985 C C . LYS A 1 245 ? -12.039 4.315 17.390 1.00 75.75 245 LYS A C 1
ATOM 1987 O O . LYS A 1 245 ? -11.497 5.387 17.638 1.00 75.75 245 LYS A O 1
ATOM 1992 N N . ALA A 1 246 ? -13.235 4.207 16.834 1.00 82.69 246 ALA A N 1
ATOM 1993 C CA . ALA A 1 246 ? -14.102 5.361 16.660 1.00 82.69 246 ALA A CA 1
ATOM 1994 C C . ALA A 1 246 ? -15.356 5.176 17.510 1.00 82.69 246 ALA A C 1
ATOM 1996 O O . ALA A 1 246 ? -15.979 4.111 17.501 1.00 82.69 246 ALA A O 1
ATOM 1997 N N . ARG A 1 247 ? -15.709 6.221 18.260 1.00 86.75 247 ARG A N 1
ATOM 1998 C CA . ARG A 1 247 ? -16.977 6.318 18.985 1.00 86.75 247 ARG A CA 1
ATOM 1999 C C . ARG A 1 247 ? -17.771 7.476 18.421 1.00 86.75 247 ARG A C 1
ATOM 2001 O O . ARG A 1 247 ? -17.276 8.601 18.406 1.00 86.75 247 ARG A O 1
ATOM 2008 N N . PHE A 1 248 ? -18.986 7.200 17.982 1.00 91.19 248 PHE A N 1
ATOM 2009 C CA . PHE A 1 248 ? -19.842 8.204 17.372 1.00 91.19 248 PHE A CA 1
ATOM 2010 C C . PHE A 1 248 ? -21.306 7.899 17.646 1.00 91.19 248 PHE A C 1
ATOM 2012 O O . PHE A 1 248 ? -21.705 6.745 17.832 1.00 91.19 248 PHE A O 1
ATOM 2019 N N . SER A 1 249 ? -22.099 8.959 17.673 1.00 92.94 249 SER A N 1
ATOM 2020 C CA . SER A 1 249 ? -23.548 8.866 17.777 1.00 92.94 249 SER A CA 1
ATOM 2021 C C . SER A 1 249 ? -24.171 8.902 16.383 1.00 92.94 249 SER A C 1
ATOM 2023 O O . SER A 1 249 ? -23.640 9.518 15.457 1.00 92.94 249 SER A O 1
ATOM 2025 N N . VAL A 1 250 ? -25.303 8.237 16.217 1.00 94.38 250 VAL A N 1
ATOM 2026 C CA . VAL A 1 250 ? -26.097 8.259 14.989 1.00 94.38 250 VAL A CA 1
ATOM 2027 C C . VAL A 1 250 ? -27.518 8.703 15.299 1.00 94.38 250 VAL A C 1
ATOM 2029 O O . VAL A 1 250 ? -27.978 8.606 16.435 1.00 94.38 250 VAL A O 1
ATOM 2032 N N . ASN A 1 251 ? -28.219 9.211 14.290 1.00 90.06 251 ASN A N 1
ATOM 2033 C CA . ASN A 1 251 ? -29.587 9.690 14.465 1.00 90.06 251 ASN A CA 1
ATOM 2034 C C . ASN A 1 251 ? -30.610 8.547 14.469 1.00 90.06 251 ASN A C 1
ATOM 2036 O O . ASN A 1 251 ? -31.567 8.596 15.234 1.00 90.06 251 ASN A O 1
ATOM 2040 N N . ASP A 1 252 ? -30.409 7.552 13.605 1.00 89.62 252 ASP A N 1
ATOM 2041 C CA . ASP A 1 252 ? -31.241 6.352 13.499 1.00 89.62 252 ASP A CA 1
ATOM 2042 C C . ASP A 1 252 ? -30.427 5.223 12.849 1.00 89.62 252 ASP A C 1
ATOM 2044 O O . ASP A 1 252 ? -29.540 5.493 12.030 1.00 89.62 252 ASP A O 1
ATOM 2048 N N . ALA A 1 253 ? -30.705 3.965 13.183 1.00 92.62 253 ALA A N 1
ATOM 2049 C CA . ALA A 1 253 ? -29.968 2.813 12.671 1.00 92.62 253 ALA A CA 1
ATOM 2050 C C . ALA A 1 253 ? -30.902 1.653 12.327 1.00 92.62 253 ALA A C 1
ATOM 2052 O O . ALA A 1 253 ? -31.573 1.084 13.184 1.00 92.62 253 ALA A O 1
ATOM 2053 N N . LEU A 1 254 ? -30.870 1.245 11.059 1.00 93.31 254 LEU A N 1
ATOM 2054 C CA . LEU A 1 254 ? -31.584 0.085 10.547 1.00 93.31 254 LEU A CA 1
ATOM 2055 C C . LEU A 1 254 ? -30.635 -1.123 10.478 1.00 93.31 254 LEU A C 1
ATOM 2057 O O . LEU A 1 254 ? -29.730 -1.121 9.633 1.00 93.31 254 LEU A O 1
ATOM 2061 N N . PRO A 1 255 ? -30.825 -2.167 11.309 1.00 91.44 255 PRO A N 1
ATOM 2062 C CA . PRO A 1 255 ? -30.090 -3.418 11.174 1.00 91.44 255 PRO A CA 1
ATOM 2063 C C . PRO A 1 255 ? -30.424 -4.091 9.840 1.00 91.44 255 PRO A C 1
ATOM 2065 O O . PRO A 1 255 ? -31.589 -4.180 9.446 1.00 91.44 255 PRO A O 1
ATOM 2068 N N . LEU A 1 256 ? -29.406 -4.575 9.136 1.00 89.12 256 LEU A N 1
ATOM 2069 C CA . LEU A 1 256 ? -29.582 -5.307 7.883 1.00 89.12 256 LEU A CA 1
ATOM 2070 C C . LEU A 1 256 ? -29.792 -6.812 8.137 1.00 89.12 256 LEU A C 1
ATOM 2072 O O . LEU A 1 256 ? -29.434 -7.310 9.207 1.00 89.12 256 LEU A O 1
ATOM 2076 N N . PRO A 1 257 ? -30.347 -7.559 7.161 1.00 86.75 257 PRO A N 1
ATOM 2077 C CA . PRO A 1 257 ? -30.504 -9.006 7.272 1.00 86.75 257 PRO A CA 1
ATOM 2078 C C . PRO A 1 257 ? -29.178 -9.716 7.570 1.00 86.75 257 PRO A C 1
ATOM 2080 O O . PRO A 1 257 ? -28.136 -9.344 7.030 1.00 86.75 257 PRO A O 1
ATOM 2083 N N . ALA A 1 258 ? -29.233 -10.765 8.395 1.00 81.19 258 ALA A N 1
ATOM 2084 C CA . ALA A 1 258 ? -28.070 -11.592 8.696 1.00 81.19 258 ALA A CA 1
ATOM 2085 C C . ALA A 1 258 ? -27.559 -12.298 7.430 1.00 81.19 258 ALA A C 1
ATOM 2087 O O . ALA A 1 258 ? -28.335 -12.892 6.678 1.00 81.19 258 ALA A O 1
ATOM 2088 N N . VAL A 1 259 ? -26.246 -12.241 7.211 1.00 81.69 259 VAL A N 1
ATOM 2089 C CA . VAL A 1 259 ? -25.550 -12.876 6.086 1.00 81.69 259 VAL A CA 1
ATOM 2090 C C . VAL A 1 259 ? -24.357 -13.642 6.645 1.00 81.69 259 VAL A C 1
ATOM 2092 O O . VAL A 1 259 ? -23.672 -13.157 7.542 1.00 81.69 259 VAL A O 1
ATOM 2095 N N . GLU A 1 260 ? -24.100 -14.838 6.120 1.00 78.38 260 GLU A N 1
ATOM 2096 C CA . GLU A 1 260 ? -22.955 -15.655 6.525 1.00 78.38 260 GLU A CA 1
ATOM 2097 C C . GLU A 1 260 ? -21.633 -14.875 6.390 1.00 78.38 260 GLU A C 1
ATOM 2099 O O . GLU A 1 260 ? -21.367 -14.240 5.368 1.00 78.38 260 GLU A O 1
ATOM 2104 N N . GLY A 1 261 ? -20.814 -14.897 7.445 1.00 72.19 261 GLY A N 1
ATOM 2105 C CA . GLY A 1 261 ? -19.548 -14.160 7.513 1.00 72.19 261 GLY A CA 1
ATOM 2106 C C . GLY A 1 261 ? -19.660 -12.674 7.889 1.00 72.19 261 GLY A C 1
ATOM 2107 O O . GLY A 1 261 ? -18.626 -12.043 8.098 1.00 72.19 261 GLY A O 1
ATOM 2108 N N . ILE A 1 262 ? -20.873 -12.119 8.026 1.00 83.38 262 ILE A N 1
ATOM 2109 C CA . ILE A 1 262 ? -21.119 -10.759 8.536 1.00 83.38 262 ILE A CA 1
ATOM 2110 C C . ILE A 1 262 ? -21.813 -10.864 9.894 1.00 83.38 262 ILE A C 1
ATOM 2112 O O . ILE A 1 262 ? -22.974 -11.261 9.976 1.00 83.38 262 ILE A O 1
ATOM 2116 N N . ALA A 1 263 ? -21.119 -10.483 10.966 1.00 79.38 263 ALA A N 1
ATOM 2117 C CA . ALA A 1 263 ? -21.659 -10.615 12.320 1.00 79.38 263 ALA A CA 1
ATOM 2118 C C . ALA A 1 263 ? -22.755 -9.578 12.622 1.00 79.38 263 ALA A C 1
ATOM 2120 O O . ALA A 1 263 ? -23.787 -9.908 13.203 1.00 79.38 263 ALA A O 1
ATOM 2121 N N . LYS A 1 264 ? -22.543 -8.320 12.220 1.00 89.12 264 LYS A N 1
ATOM 2122 C CA . LYS A 1 264 ? -23.487 -7.207 12.396 1.00 89.12 264 LYS A CA 1
ATOM 2123 C C . LYS A 1 264 ? -23.394 -6.253 11.218 1.00 89.12 264 LYS A C 1
ATOM 2125 O O . LYS A 1 264 ? -22.307 -6.015 10.699 1.00 89.12 264 LYS A O 1
ATOM 2130 N N . SER A 1 265 ? -24.510 -5.666 10.802 1.00 93.12 265 SER A N 1
ATOM 2131 C CA . SER A 1 265 ? -24.473 -4.591 9.811 1.00 93.12 265 SER A CA 1
ATOM 2132 C C . SER A 1 265 ? -25.674 -3.661 9.915 1.00 93.12 265 SER A C 1
ATOM 2134 O O . SER A 1 265 ? -26.769 -4.086 10.284 1.00 93.12 265 SER A O 1
ATOM 2136 N N . TYR A 1 266 ? -25.447 -2.386 9.602 1.00 94.81 266 TYR A N 1
ATOM 2137 C CA . TYR A 1 266 ? -26.405 -1.302 9.801 1.00 94.81 266 TYR A CA 1
ATOM 2138 C C . TYR A 1 266 ? -26.377 -0.330 8.620 1.00 94.81 266 TYR A C 1
ATOM 2140 O O . TYR A 1 266 ? -25.309 -0.020 8.085 1.00 94.81 266 TYR A O 1
ATOM 2148 N N . MET A 1 267 ? -27.543 0.188 8.238 1.00 93.81 267 MET A N 1
ATOM 2149 C CA . MET A 1 267 ? -27.664 1.433 7.475 1.00 93.81 267 MET A CA 1
ATOM 2150 C C . MET A 1 267 ? -28.117 2.540 8.418 1.00 93.81 267 MET A C 1
ATOM 2152 O O . MET A 1 267 ? -29.075 2.371 9.165 1.00 93.81 267 MET A O 1
ATOM 2156 N N . THR A 1 268 ? -27.407 3.659 8.408 1.00 94.56 268 THR A N 1
ATOM 2157 C CA . THR A 1 268 ? -27.575 4.738 9.377 1.00 94.56 268 THR A CA 1
ATOM 2158 C C . THR A 1 268 ? -27.183 6.081 8.760 1.00 94.56 268 THR A C 1
ATOM 2160 O O . THR A 1 268 ? -26.760 6.167 7.603 1.00 94.56 268 THR A O 1
ATOM 2163 N N . TYR A 1 269 ? -27.350 7.150 9.523 1.00 94.19 269 TYR A N 1
ATOM 2164 C CA . TYR A 1 269 ? -26.818 8.460 9.206 1.00 94.19 269 TYR A CA 1
ATOM 2165 C C . TYR A 1 269 ? -26.452 9.208 10.481 1.00 94.19 269 TYR A C 1
ATOM 2167 O O . TYR A 1 269 ? -27.029 8.992 11.547 1.00 94.19 269 TYR A O 1
ATOM 2175 N N . THR A 1 270 ? -25.453 10.071 10.359 1.00 94.69 270 THR A N 1
ATOM 2176 C CA . THR A 1 270 ? -24.895 10.824 11.480 1.00 94.69 270 THR A CA 1
ATOM 2177 C C . THR A 1 270 ? -24.596 12.257 11.062 1.00 94.69 270 THR A C 1
ATOM 2179 O O . THR A 1 270 ? -24.427 12.534 9.872 1.00 94.69 270 THR A O 1
ATOM 2182 N N . SER A 1 271 ? -24.549 13.183 12.011 1.00 94.56 271 SER A N 1
ATOM 2183 C CA . SER A 1 271 ? -24.129 14.555 11.744 1.00 94.56 271 SER A CA 1
ATOM 2184 C C . SER A 1 271 ? -22.627 14.627 11.453 1.00 94.56 271 SER A C 1
ATOM 2186 O O . SER A 1 271 ? -21.858 13.742 11.834 1.00 94.56 271 SER A O 1
ATOM 2188 N N . LEU A 1 272 ? -22.174 15.674 10.756 1.00 93.62 272 LEU A N 1
ATOM 2189 C CA . LEU A 1 272 ? -20.761 15.781 10.390 1.00 93.62 272 LEU A CA 1
ATOM 2190 C C . LEU A 1 272 ? -19.841 15.837 11.617 1.00 93.62 272 LEU A C 1
ATOM 2192 O O . LEU A 1 272 ? -18.788 15.218 11.578 1.00 93.62 272 LEU A O 1
ATOM 2196 N N . ASP A 1 273 ? -20.218 16.499 12.712 1.00 91.38 273 ASP A N 1
ATOM 2197 C CA . ASP A 1 273 ? -19.413 16.523 13.944 1.00 91.38 273 ASP A CA 1
ATOM 2198 C C . ASP A 1 273 ? -19.164 15.122 14.522 1.00 91.38 273 ASP A C 1
ATOM 2200 O O . ASP A 1 273 ? -18.052 14.821 14.952 1.00 91.38 273 ASP A O 1
ATOM 2204 N N . GLU A 1 274 ? -20.158 14.239 14.461 1.00 92.62 274 GLU A N 1
ATOM 2205 C CA . GLU A 1 274 ? -20.020 12.841 14.871 1.00 92.62 274 GLU A CA 1
ATOM 2206 C C . GLU A 1 274 ? -19.263 12.009 13.822 1.00 92.62 274 GLU A C 1
ATOM 2208 O O . GLU A 1 274 ? -18.420 11.185 14.175 1.00 92.62 274 GLU A O 1
ATOM 2213 N N . PHE A 1 275 ? -19.463 12.276 12.527 1.00 93.56 275 PHE A N 1
ATOM 2214 C CA . PHE A 1 275 ? -18.677 11.653 11.457 1.00 93.56 275 PHE A CA 1
ATOM 2215 C C . PHE A 1 275 ? -17.178 11.992 11.548 1.00 93.56 275 PHE A C 1
ATOM 2217 O O . PHE A 1 275 ? -16.331 11.161 11.214 1.00 93.56 275 PHE A O 1
ATOM 2224 N N . LEU A 1 276 ? -16.820 13.188 12.030 1.00 91.06 276 LEU A N 1
ATOM 2225 C CA . LEU A 1 276 ? -15.424 13.570 12.261 1.00 91.06 276 LEU A CA 1
ATOM 2226 C C . LEU A 1 276 ? -14.730 12.639 13.271 1.00 91.06 276 LEU A C 1
ATOM 2228 O O . LEU A 1 276 ? -13.545 12.361 13.098 1.00 91.06 276 LEU A O 1
ATOM 2232 N N . ASN A 1 277 ? -15.456 12.081 14.249 1.00 88.38 277 ASN A N 1
ATOM 2233 C CA . ASN A 1 277 ? -14.913 11.091 15.192 1.00 88.38 277 ASN A CA 1
ATOM 2234 C C . ASN A 1 277 ? -14.519 9.767 14.517 1.00 88.38 277 ASN A C 1
ATOM 2236 O O . ASN A 1 277 ? -13.753 8.999 15.089 1.00 88.38 277 ASN A O 1
ATOM 2240 N N . ILE A 1 278 ? -15.036 9.488 13.315 1.00 89.81 278 ILE A N 1
ATOM 2241 C CA . ILE A 1 278 ? -14.655 8.315 12.522 1.00 89.81 278 ILE A CA 1
ATOM 2242 C C . ILE A 1 278 ? -13.350 8.588 11.780 1.00 89.81 278 ILE A C 1
ATOM 2244 O O . ILE A 1 278 ? -12.429 7.784 11.832 1.00 89.81 278 ILE A O 1
ATOM 2248 N N . ILE A 1 279 ? -13.263 9.721 11.079 1.00 88.25 279 ILE A N 1
ATOM 2249 C CA . ILE A 1 279 ? -12.167 9.999 10.135 1.00 88.25 279 ILE A CA 1
ATOM 2250 C C . ILE A 1 279 ? -10.920 10.616 10.781 1.00 88.25 279 ILE A C 1
ATOM 2252 O O . ILE A 1 279 ? -9.927 10.868 10.097 1.00 88.25 279 ILE A O 1
ATOM 2256 N N . PHE A 1 280 ? -10.951 10.873 12.082 1.00 82.38 280 PHE A N 1
ATOM 2257 C CA . PHE A 1 280 ? -9.820 11.369 12.854 1.00 82.38 280 PHE A CA 1
ATOM 2258 C C . PHE A 1 280 ? -9.337 10.316 13.854 1.00 82.38 280 PHE A C 1
ATOM 2260 O O . PHE A 1 280 ? -10.113 9.518 14.367 1.00 82.38 280 PHE A O 1
ATOM 2267 N N . THR A 1 281 ? -8.040 10.325 14.160 1.00 60.09 281 THR A N 1
ATOM 2268 C CA . THR A 1 281 ? -7.443 9.389 15.120 1.00 60.09 281 THR A CA 1
ATOM 2269 C C . THR A 1 281 ? -7.612 9.915 16.548 1.00 60.09 281 THR A C 1
ATOM 2271 O O . THR A 1 281 ? -6.882 10.818 16.952 1.00 60.09 281 THR A O 1
ATOM 2274 N N . SER A 1 282 ? -8.565 9.378 17.316 1.00 56.34 282 SER A N 1
ATOM 2275 C CA . SER A 1 282 ? -8.655 9.583 18.772 1.00 56.34 282 SER A CA 1
ATOM 2276 C C . SER A 1 282 ? -9.624 8.589 19.419 1.00 56.34 282 SER A C 1
ATOM 2278 O O . SER A 1 282 ? -10.754 8.441 18.967 1.00 56.34 282 SER A O 1
ATOM 2280 N N . GLU A 1 283 ? -9.222 7.968 20.534 1.00 49.28 283 GLU A N 1
ATOM 2281 C CA . GLU A 1 283 ? -10.109 7.109 21.339 1.00 49.28 283 GLU A CA 1
ATOM 2282 C C . GLU A 1 283 ? -11.229 7.888 22.056 1.00 49.28 283 GLU A C 1
ATOM 2284 O O . GLU A 1 283 ? -12.250 7.314 22.448 1.00 49.28 283 GLU A O 1
ATOM 2289 N N . LYS A 1 284 ? -11.035 9.198 22.253 1.00 53.47 284 LYS A N 1
ATOM 2290 C CA . LYS A 1 284 ? -12.013 10.117 22.854 1.00 53.47 284 LYS A CA 1
ATOM 2291 C C . LYS A 1 284 ? -12.725 10.900 21.752 1.00 53.47 284 LYS A C 1
ATOM 2293 O O . LYS A 1 284 ? -12.072 11.265 20.773 1.00 53.47 284 LYS A O 1
ATOM 2298 N N . LYS A 1 285 ? -14.020 11.214 21.939 1.00 56.91 285 LYS A N 1
ATOM 2299 C CA . LYS A 1 285 ? -14.741 12.156 21.058 1.00 56.91 285 LYS A CA 1
ATOM 2300 C C . LYS A 1 285 ? -13.889 13.413 20.921 1.00 56.91 285 LYS A C 1
ATOM 2302 O O . LYS A 1 285 ? -13.480 14.001 21.925 1.00 56.91 285 LYS A O 1
ATOM 2307 N N . ILE A 1 286 ? -13.551 13.757 19.690 1.00 61.78 286 ILE A N 1
ATOM 2308 C CA . ILE A 1 286 ? -12.573 14.802 19.424 1.00 61.78 286 ILE A CA 1
ATOM 2309 C C . ILE A 1 286 ? -13.181 16.132 19.815 1.00 61.78 286 ILE A C 1
ATOM 2311 O O . ILE A 1 286 ? -14.324 16.435 19.468 1.00 61.78 286 ILE A O 1
ATOM 2315 N N . ASN A 1 287 ? -12.409 16.951 20.530 1.00 62.78 287 ASN A N 1
ATOM 2316 C CA . ASN A 1 287 ? -12.797 18.340 20.666 1.00 62.78 287 ASN A CA 1
ATOM 2317 C C . ASN A 1 287 ? -12.595 18.986 19.294 1.00 62.78 287 ASN A C 1
ATOM 2319 O O . ASN A 1 287 ? -11.467 19.131 18.831 1.00 62.78 287 ASN A O 1
ATOM 2323 N N . VAL A 1 288 ? -13.699 19.361 18.654 1.00 63.66 288 VAL A N 1
ATOM 2324 C CA . VAL A 1 288 ? -13.780 19.952 17.306 1.00 63.66 288 VAL A CA 1
ATOM 2325 C C . VAL A 1 288 ? -12.940 21.245 17.167 1.00 63.66 288 VAL A C 1
ATOM 2327 O O . VAL A 1 288 ? -12.761 21.780 16.081 1.00 63.66 288 VAL A O 1
ATOM 2330 N N . GLU A 1 289 ? -12.394 21.754 18.272 1.00 59.59 289 GLU A N 1
ATOM 2331 C CA . GLU A 1 289 ? -11.493 22.908 18.351 1.00 59.59 289 GLU A CA 1
ATOM 2332 C C . GLU A 1 289 ? -10.005 22.564 18.189 1.00 59.59 289 GLU A C 1
ATOM 2334 O O . GLU A 1 289 ? -9.189 23.477 18.023 1.00 59.59 289 GLU A O 1
ATOM 2339 N N . ASP A 1 290 ? -9.616 21.287 18.269 1.00 63.31 290 ASP A N 1
ATOM 2340 C CA . ASP A 1 290 ? -8.206 20.914 18.224 1.00 63.31 290 ASP A CA 1
ATOM 2341 C C . ASP A 1 290 ? -7.621 21.213 16.835 1.00 63.31 290 ASP A C 1
ATOM 2343 O O . ASP A 1 290 ? -7.917 20.583 15.812 1.00 63.31 290 ASP A O 1
ATOM 2347 N N . ARG A 1 291 ? -6.754 22.231 16.793 1.00 53.78 291 ARG A N 1
ATOM 2348 C CA . ARG A 1 291 ? -6.087 22.679 15.565 1.00 53.78 291 ARG A CA 1
ATOM 2349 C C . ARG A 1 291 ? -5.159 21.609 14.990 1.00 53.78 291 ARG A C 1
ATOM 2351 O O . ARG A 1 291 ? -4.814 21.702 13.810 1.00 53.78 291 ARG A O 1
ATOM 2358 N N . ASN A 1 292 ? -4.796 20.596 15.780 1.00 56.69 292 ASN A N 1
ATOM 2359 C CA . ASN A 1 292 ? -3.953 19.484 15.361 1.00 56.69 292 ASN A CA 1
ATOM 2360 C C . ASN A 1 292 ? -4.735 18.289 14.791 1.00 56.69 292 ASN A C 1
ATOM 2362 O O . ASN A 1 292 ? -4.091 17.356 14.306 1.00 56.69 292 ASN A O 1
ATOM 2366 N N . SER A 1 293 ? -6.078 18.306 14.771 1.00 65.81 293 SER A N 1
ATOM 2367 C CA . SER A 1 293 ? -6.869 17.211 14.191 1.00 65.81 293 SER A CA 1
ATOM 2368 C C . SER A 1 293 ? -6.624 17.082 12.683 1.00 65.81 293 SER A C 1
ATOM 2370 O O . SER A 1 293 ? -7.055 17.902 11.859 1.00 65.81 293 SER A O 1
ATOM 2372 N N . LYS A 1 294 ? -5.897 16.026 12.320 1.00 73.06 294 LYS A N 1
ATOM 2373 C CA . LYS A 1 294 ? -5.606 15.641 10.940 1.00 73.06 294 LYS A CA 1
ATOM 2374 C C . LYS A 1 294 ? -6.492 14.475 10.531 1.00 73.06 294 LYS A C 1
ATOM 2376 O O . LYS A 1 294 ? -6.824 13.621 11.348 1.00 73.06 294 LYS A O 1
ATOM 2381 N N . LEU A 1 295 ? -6.837 14.449 9.247 1.00 80.75 295 LEU A N 1
ATOM 2382 C CA . LEU A 1 295 ? -7.478 13.299 8.628 1.00 80.75 295 LEU A CA 1
ATOM 2383 C C . LEU A 1 295 ? -6.594 12.061 8.815 1.00 80.75 295 LEU A C 1
ATOM 2385 O O . LEU A 1 295 ? -5.409 12.087 8.472 1.00 80.75 295 LEU A O 1
ATOM 2389 N N . ASN A 1 296 ? -7.174 10.989 9.347 1.00 78.44 296 ASN A N 1
ATOM 2390 C CA . ASN A 1 296 ? -6.514 9.701 9.431 1.00 78.44 296 ASN A CA 1
ATOM 2391 C C . ASN A 1 296 ? -6.533 9.035 8.051 1.00 78.44 296 ASN A C 1
ATOM 2393 O O . ASN A 1 296 ? -7.494 8.366 7.689 1.00 78.44 296 ASN A O 1
ATOM 2397 N N . GLU A 1 297 ? -5.465 9.202 7.274 1.00 75.31 297 GLU A N 1
ATOM 2398 C CA . GLU A 1 297 ? -5.366 8.602 5.935 1.00 75.31 297 GLU A CA 1
ATOM 2399 C C . GLU A 1 297 ? -5.388 7.059 5.963 1.00 75.31 297 GLU A C 1
ATOM 2401 O O . GLU A 1 297 ? -5.735 6.432 4.957 1.00 75.31 297 GLU A O 1
ATOM 2406 N N . THR A 1 298 ? -5.060 6.436 7.107 1.00 76.12 298 THR A N 1
ATOM 2407 C CA . THR A 1 298 ? -5.040 4.968 7.242 1.00 76.12 298 THR A CA 1
ATOM 2408 C C . THR A 1 298 ? -6.437 4.348 7.205 1.00 76.12 298 THR A C 1
ATOM 2410 O O . THR A 1 298 ? -6.578 3.205 6.786 1.00 76.12 298 THR A O 1
ATOM 2413 N N . ILE A 1 299 ? -7.490 5.124 7.503 1.00 82.50 299 ILE A N 1
ATOM 2414 C CA . ILE A 1 299 ? -8.889 4.668 7.427 1.00 82.50 299 ILE A CA 1
ATOM 2415 C C . ILE A 1 299 ? -9.339 4.353 5.992 1.00 82.50 299 ILE A C 1
ATOM 2417 O O . ILE A 1 299 ? -10.412 3.802 5.766 1.00 82.50 299 ILE A O 1
ATOM 2421 N N . PHE A 1 300 ? -8.558 4.764 4.990 1.00 83.62 300 PHE A N 1
ATOM 2422 C CA . PHE A 1 300 ? -8.855 4.531 3.580 1.00 83.62 300 PHE A CA 1
ATOM 2423 C C . PHE A 1 300 ? -7.979 3.431 2.975 1.00 83.62 300 PHE A C 1
ATOM 2425 O O . PHE A 1 300 ? -7.969 3.297 1.749 1.00 83.62 300 PHE A O 1
ATOM 2432 N N . GLU A 1 301 ? -7.193 2.681 3.757 1.00 76.69 301 GLU A N 1
ATOM 2433 C CA . GLU A 1 301 ? -6.220 1.712 3.227 1.00 76.69 301 GLU A CA 1
ATOM 2434 C C . GLU A 1 301 ? -6.848 0.622 2.359 1.00 76.69 301 GLU A C 1
ATOM 2436 O O . GLU A 1 301 ? -6.262 0.275 1.324 1.00 76.69 301 GLU A O 1
ATOM 2441 N N . GLU A 1 302 ? -8.054 0.186 2.729 1.00 75.44 302 GLU A N 1
ATOM 2442 C CA . GLU A 1 302 ? -8.880 -0.783 1.996 1.00 75.44 302 GLU A CA 1
ATOM 2443 C C . GLU A 1 302 ? -9.708 -0.152 0.861 1.00 75.44 302 GLU A C 1
ATOM 2445 O O . GLU A 1 302 ? -10.450 -0.832 0.150 1.00 75.44 302 GLU A O 1
ATOM 2450 N N . ASN A 1 303 ? -9.586 1.161 0.642 1.00 79.75 303 ASN A N 1
ATOM 2451 C CA . ASN A 1 303 ? -10.227 1.829 -0.482 1.00 79.75 303 ASN A CA 1
ATOM 2452 C C . ASN A 1 303 ? -9.425 1.628 -1.778 1.00 79.75 303 ASN A C 1
ATOM 2454 O O . ASN A 1 303 ? -8.243 1.969 -1.860 1.00 79.75 303 ASN A O 1
ATOM 2458 N N . VAL A 1 304 ? -10.094 1.171 -2.841 1.00 67.75 304 VAL A N 1
ATOM 2459 C CA . VAL A 1 304 ? -9.504 0.999 -4.185 1.00 67.75 304 VAL A CA 1
ATOM 2460 C C . VAL A 1 304 ? -8.990 2.303 -4.813 1.00 67.75 304 VAL A C 1
ATOM 2462 O O . VAL A 1 304 ? -8.191 2.264 -5.755 1.00 67.75 304 VAL A O 1
ATOM 2465 N N . ARG A 1 305 ? -9.449 3.476 -4.348 1.00 70.81 305 ARG A N 1
ATOM 2466 C CA . ARG A 1 305 ? -9.068 4.789 -4.891 1.00 70.81 305 ARG A CA 1
ATOM 2467 C C . ARG A 1 305 ? -8.679 5.754 -3.773 1.00 70.81 305 ARG A C 1
ATOM 2469 O O . ARG A 1 305 ? -9.499 6.098 -2.932 1.00 70.81 305 ARG A O 1
ATOM 2476 N N . SER A 1 306 ? -7.459 6.284 -3.836 1.00 73.19 306 SER A N 1
ATOM 2477 C CA . SER A 1 306 ? -7.040 7.396 -2.976 1.00 73.19 306 SER A CA 1
ATOM 2478 C C . SER A 1 306 ? -7.676 8.721 -3.414 1.00 73.19 306 SER A C 1
ATOM 2480 O O . SER A 1 306 ? -8.328 8.819 -4.463 1.00 73.19 306 SER A O 1
ATOM 2482 N N . PHE A 1 307 ? -7.484 9.767 -2.614 1.00 80.62 307 PHE A N 1
ATOM 2483 C CA . PHE A 1 307 ? -7.977 11.112 -2.890 1.00 80.62 307 PHE A CA 1
ATOM 2484 C C . PHE A 1 307 ? -7.545 11.634 -4.279 1.00 80.62 307 PHE A C 1
ATOM 2486 O O . PHE A 1 307 ? -6.388 11.501 -4.671 1.00 80.62 307 PHE A O 1
ATOM 2493 N N . GLN A 1 308 ? -8.475 12.223 -5.042 1.00 76.75 308 GLN A N 1
ATOM 2494 C CA . GLN A 1 308 ? -8.245 12.681 -6.428 1.00 76.75 308 GLN A CA 1
ATOM 2495 C C . GLN A 1 308 ? -8.025 14.196 -6.556 1.00 76.75 308 GLN A C 1
ATOM 2497 O O . GLN A 1 308 ? -7.927 14.721 -7.667 1.00 76.75 308 GLN A O 1
ATOM 2502 N N . GLY A 1 309 ? -7.945 14.906 -5.431 1.00 77.19 309 GLY A N 1
ATOM 2503 C CA . GLY A 1 309 ? -7.746 16.350 -5.418 1.00 77.19 309 GLY A CA 1
ATOM 2504 C C . GLY A 1 309 ? -9.041 17.141 -5.449 1.00 77.19 309 GLY A C 1
ATOM 2505 O O . GLY A 1 309 ? -10.070 16.702 -5.946 1.00 77.19 309 GLY A O 1
ATOM 2506 N N . GLU A 1 310 ? -8.974 18.359 -4.935 1.00 76.12 310 GLU A N 1
ATOM 2507 C CA . GLU A 1 310 ? -10.136 19.239 -4.767 1.00 76.12 310 GLU A CA 1
ATOM 2508 C C . GLU A 1 310 ? -10.756 19.699 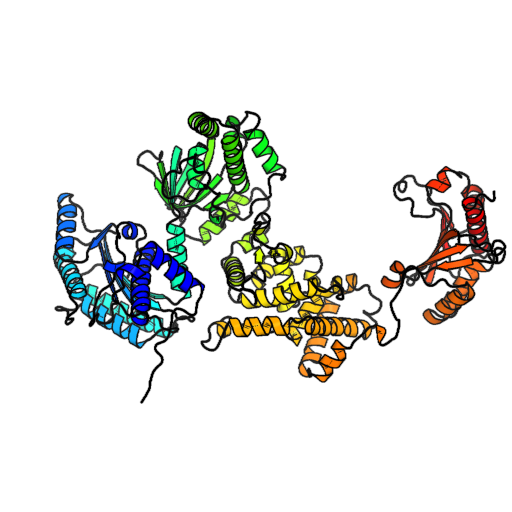-6.096 1.00 76.12 310 GLU A C 1
ATOM 2510 O O . GLU A 1 310 ? -11.970 19.812 -6.212 1.00 76.12 310 GLU A O 1
ATOM 2515 N N . LYS A 1 311 ? -9.923 19.880 -7.129 1.00 75.31 311 LYS A N 1
ATOM 2516 C CA . LYS A 1 311 ? -10.340 20.312 -8.476 1.00 75.31 311 LYS A CA 1
ATOM 2517 C C . LYS A 1 311 ? -10.946 19.194 -9.332 1.00 75.31 311 LYS A C 1
ATOM 2519 O O . LYS A 1 311 ? -11.226 19.411 -10.508 1.00 75.31 311 LYS A O 1
ATOM 2524 N N . ASN A 1 312 ? -11.062 17.980 -8.797 1.00 83.50 312 ASN A N 1
ATOM 2525 C CA . ASN A 1 312 ? -11.797 16.925 -9.480 1.00 83.50 312 ASN A CA 1
ATOM 2526 C C . ASN A 1 312 ? -13.280 17.321 -9.562 1.00 83.50 312 ASN A C 1
ATOM 2528 O O . ASN A 1 312 ? -13.825 17.800 -8.575 1.00 83.50 312 ASN A O 1
ATOM 2532 N N . GLU A 1 313 ? -13.932 17.096 -10.706 1.00 84.12 313 GLU A N 1
ATOM 2533 C CA . GLU A 1 313 ? -15.314 17.541 -10.952 1.00 84.12 313 GLU A CA 1
ATOM 2534 C C . GLU A 1 313 ? -16.299 17.098 -9.857 1.00 84.12 313 GLU A C 1
ATOM 2536 O O . GLU A 1 313 ? -17.139 17.885 -9.425 1.00 84.12 313 GLU A O 1
ATOM 2541 N N . VAL A 1 314 ? -16.175 15.857 -9.375 1.00 83.69 314 VAL A N 1
ATOM 2542 C CA . VAL A 1 314 ? -17.028 15.325 -8.301 1.00 83.69 314 VAL A CA 1
ATOM 2543 C C . VAL A 1 314 ? -16.746 16.052 -6.989 1.00 83.69 314 VAL A C 1
ATOM 2545 O O . VAL A 1 314 ? -17.669 16.509 -6.321 1.00 83.69 314 VAL A O 1
ATOM 2548 N N . ASN A 1 315 ? -15.470 16.215 -6.647 1.00 86.69 315 ASN A N 1
ATOM 2549 C CA . ASN A 1 315 ? -15.044 16.860 -5.407 1.00 86.69 315 ASN A CA 1
ATOM 2550 C C . ASN A 1 315 ? -15.449 18.334 -5.357 1.00 86.69 315 ASN A C 1
ATOM 2552 O O . ASN A 1 315 ? -15.957 18.791 -4.337 1.00 86.69 315 ASN A O 1
ATOM 2556 N N . SER A 1 316 ? -15.288 19.052 -6.471 1.00 86.38 316 SER A N 1
ATOM 2557 C CA . SER A 1 316 ? -15.716 20.446 -6.584 1.00 86.38 316 SER A CA 1
ATOM 2558 C C . SER A 1 316 ? -17.229 20.573 -6.385 1.00 86.38 316 SER A C 1
ATOM 2560 O O . SER A 1 316 ? -17.648 21.355 -5.543 1.00 86.38 316 SER A O 1
ATOM 2562 N N . LYS A 1 317 ? -18.050 19.721 -7.022 1.00 87.56 317 LYS A N 1
ATOM 2563 C CA . LYS A 1 317 ? -19.513 19.722 -6.817 1.00 87.56 317 LYS A CA 1
ATOM 2564 C C . LYS A 1 317 ? -19.918 19.455 -5.365 1.00 87.56 317 LYS A C 1
ATOM 2566 O O . LYS A 1 317 ? -20.831 20.108 -4.860 1.00 87.56 317 LYS A O 1
ATOM 2571 N N . ILE A 1 318 ? -19.256 18.509 -4.692 1.00 87.81 318 ILE A N 1
ATOM 2572 C CA . ILE A 1 318 ? -19.527 18.212 -3.277 1.00 87.81 318 ILE A CA 1
ATOM 2573 C C . ILE A 1 318 ? -19.205 19.435 -2.412 1.00 87.81 318 ILE A C 1
ATOM 2575 O O . ILE A 1 318 ? -20.029 19.842 -1.594 1.00 87.81 318 ILE A O 1
ATOM 2579 N N . LEU A 1 319 ? -18.030 20.040 -2.602 1.00 89.06 319 LEU A N 1
ATOM 2580 C CA . LEU A 1 319 ? -17.606 21.190 -1.808 1.00 89.06 319 LEU A CA 1
ATOM 2581 C C . LEU A 1 319 ? -18.472 22.429 -2.078 1.00 89.06 319 LEU A C 1
ATOM 2583 O O . LEU A 1 319 ? -18.838 23.121 -1.132 1.00 89.06 319 LEU A O 1
ATOM 2587 N N . ASP A 1 320 ? -18.851 22.670 -3.334 1.00 88.88 320 ASP A N 1
ATOM 2588 C CA . ASP A 1 320 ? -19.756 23.755 -3.725 1.00 88.88 320 ASP A CA 1
ATOM 2589 C C . ASP A 1 320 ? -21.138 23.581 -3.079 1.00 88.88 320 ASP A C 1
ATOM 2591 O O . ASP A 1 320 ? -21.703 24.542 -2.562 1.00 88.88 320 ASP A O 1
ATOM 2595 N N . THR A 1 321 ? -21.660 22.349 -3.036 1.00 88.19 321 THR A N 1
ATOM 2596 C CA . THR A 1 321 ? -22.931 22.034 -2.355 1.00 88.19 321 THR A CA 1
ATOM 2597 C C . THR A 1 321 ? -22.860 22.371 -0.864 1.00 88.19 321 THR A C 1
ATOM 2599 O O . THR A 1 321 ? -23.780 22.977 -0.318 1.00 88.19 321 THR A O 1
ATOM 2602 N N . LEU A 1 322 ? -21.753 22.012 -0.206 1.00 90.06 322 LEU A N 1
ATOM 2603 C CA . LEU A 1 322 ? -21.548 22.271 1.220 1.00 90.06 322 LEU A CA 1
ATOM 2604 C C . LEU A 1 322 ? -21.376 23.772 1.524 1.00 90.06 322 LEU A C 1
ATOM 2606 O O . LEU A 1 322 ? -21.896 24.260 2.526 1.00 90.06 322 LEU A O 1
ATOM 2610 N N . LYS A 1 323 ? -20.676 24.523 0.662 1.00 88.19 323 LYS A N 1
ATOM 2611 C CA . LYS A 1 323 ? -20.380 25.952 0.876 1.00 88.19 323 LYS A CA 1
ATOM 2612 C C . LYS A 1 323 ? -21.519 26.896 0.490 1.00 88.19 323 LYS A C 1
ATOM 2614 O O . LYS A 1 323 ? -21.717 27.899 1.164 1.00 88.19 323 LYS A O 1
ATOM 2619 N N . ASN A 1 324 ? -22.301 26.584 -0.542 1.00 85.75 324 ASN A N 1
ATOM 2620 C CA . ASN A 1 324 ? -23.317 27.498 -1.084 1.00 85.75 324 ASN A CA 1
ATOM 2621 C C . ASN A 1 324 ? -24.657 27.487 -0.316 1.00 85.75 324 ASN A C 1
ATOM 2623 O O . ASN A 1 324 ? -25.690 27.853 -0.872 1.00 85.75 324 ASN A O 1
ATOM 2627 N N . GLY A 1 325 ? -24.663 27.062 0.952 1.00 73.25 325 GLY A N 1
ATOM 2628 C CA . GLY A 1 325 ? -25.864 27.042 1.799 1.00 73.25 325 GLY A CA 1
ATOM 2629 C C . GLY A 1 325 ? -26.796 25.842 1.588 1.00 73.25 325 GLY A C 1
ATOM 2630 O O . GLY A 1 325 ? -27.849 25.779 2.214 1.00 73.25 325 GLY A O 1
ATOM 2631 N N . ASP A 1 326 ? -26.398 24.863 0.771 1.00 84.06 326 ASP A N 1
ATOM 2632 C CA . ASP A 1 326 ? -27.160 23.640 0.479 1.00 84.06 326 ASP A CA 1
ATOM 2633 C C . ASP A 1 326 ? -26.662 22.416 1.277 1.00 84.06 326 ASP A C 1
ATOM 2635 O O . ASP A 1 326 ? -26.950 21.268 0.934 1.00 84.06 326 ASP A O 1
ATOM 2639 N N . ALA A 1 327 ? -25.956 22.654 2.387 1.00 84.44 327 ALA A N 1
ATOM 2640 C CA . ALA A 1 327 ? -25.381 21.634 3.267 1.00 84.44 327 ALA A CA 1
ATOM 2641 C C . ALA A 1 327 ? -26.392 20.550 3.701 1.00 84.44 327 ALA A C 1
ATOM 2643 O O . ALA A 1 327 ? -26.069 19.364 3.698 1.00 84.44 327 ALA A O 1
ATOM 2644 N N . GLN A 1 328 ? -27.646 20.929 3.968 1.00 85.81 328 GLN A N 1
ATOM 2645 C CA . GLN A 1 328 ? -28.720 19.998 4.346 1.00 85.81 328 GLN A CA 1
ATOM 2646 C C . GLN A 1 328 ? -29.110 19.028 3.217 1.00 85.81 328 GLN A C 1
ATOM 2648 O O . GLN A 1 328 ? -29.564 17.914 3.475 1.00 85.81 328 GLN A O 1
ATOM 2653 N N . LYS A 1 329 ? -28.910 19.415 1.948 1.00 87.50 329 LYS A N 1
ATOM 2654 C CA . LYS A 1 329 ? -29.187 18.556 0.784 1.00 87.50 329 LYS A CA 1
ATOM 2655 C C . LYS A 1 329 ? -28.114 17.486 0.585 1.00 87.50 329 LYS A C 1
ATOM 2657 O O . LYS A 1 329 ? -28.321 16.568 -0.208 1.00 87.50 329 LYS A O 1
ATOM 2662 N N . PHE A 1 330 ? -26.987 17.569 1.300 1.00 90.00 330 PHE A N 1
ATOM 2663 C CA . PHE A 1 330 ? -25.864 16.642 1.168 1.00 90.00 330 PHE A CA 1
ATOM 2664 C C . PHE A 1 330 ? -26.291 15.176 1.294 1.00 90.00 330 PHE A C 1
ATOM 2666 O O . PHE A 1 330 ? -25.856 14.355 0.486 1.00 90.00 330 PHE A O 1
ATOM 2673 N N . PHE A 1 331 ? -27.177 14.873 2.249 1.00 88.50 331 PHE A N 1
ATOM 2674 C CA . PHE A 1 331 ? -27.693 13.524 2.493 1.00 88.50 331 PHE A CA 1
ATOM 2675 C C . PHE A 1 331 ? -28.367 12.907 1.258 1.00 88.50 331 PHE A C 1
ATOM 2677 O O . PHE A 1 331 ? -28.225 11.717 1.004 1.00 88.50 331 PHE A O 1
ATOM 2684 N N . ILE A 1 332 ? -29.070 13.727 0.470 1.00 86.81 332 ILE A N 1
ATOM 2685 C CA . ILE A 1 332 ? -29.814 13.297 -0.723 1.00 86.81 332 ILE A CA 1
ATOM 2686 C C . ILE A 1 332 ? -28.915 13.250 -1.964 1.00 86.81 332 ILE A C 1
ATOM 2688 O O . ILE A 1 332 ? -29.111 12.423 -2.849 1.00 86.81 332 ILE A O 1
ATOM 2692 N N . LEU A 1 333 ? -27.937 14.154 -2.048 1.00 85.25 333 LEU A N 1
ATOM 2693 C CA . LEU A 1 333 ? -27.103 14.337 -3.239 1.00 85.25 333 LEU A CA 1
ATOM 2694 C C . LEU A 1 333 ? -25.880 13.407 -3.292 1.00 85.25 333 LEU A C 1
ATOM 2696 O O . LEU A 1 333 ? -25.198 13.366 -4.316 1.00 85.25 333 LEU A O 1
ATOM 2700 N N . ASN A 1 334 ? -25.589 12.668 -2.218 1.00 83.38 334 ASN A N 1
ATOM 2701 C CA . ASN A 1 334 ? -24.434 11.776 -2.129 1.00 83.38 334 ASN A CA 1
ATOM 2702 C C . ASN A 1 334 ? -24.862 10.320 -1.918 1.00 83.38 334 ASN A C 1
ATOM 2704 O O . ASN A 1 334 ? -25.763 10.031 -1.141 1.00 83.38 334 ASN A O 1
ATOM 2708 N N . ASN A 1 335 ? -24.132 9.386 -2.534 1.00 78.88 335 ASN A N 1
ATOM 2709 C CA . ASN A 1 335 ? -24.407 7.942 -2.460 1.00 78.88 335 ASN A CA 1
ATOM 2710 C C . ASN A 1 335 ? -24.140 7.308 -1.075 1.00 78.88 335 ASN A C 1
ATOM 2712 O O . ASN A 1 335 ? -24.342 6.108 -0.901 1.00 78.88 335 ASN A O 1
ATOM 2716 N N . GLY A 1 336 ? -23.674 8.095 -0.100 1.00 84.69 336 GLY A N 1
ATOM 2717 C CA . GLY A 1 336 ? -23.303 7.630 1.234 1.00 84.69 336 GLY A CA 1
ATOM 2718 C C . GLY A 1 336 ? -21.903 7.025 1.323 1.00 84.69 336 GLY A C 1
ATOM 2719 O O . GLY A 1 336 ? -21.165 6.919 0.341 1.00 84.69 336 GLY A O 1
ATOM 2720 N N . ILE A 1 337 ? -21.528 6.660 2.544 1.00 92.94 337 ILE A N 1
ATOM 2721 C CA . ILE A 1 337 ? -20.216 6.128 2.914 1.00 92.94 337 ILE A CA 1
ATOM 2722 C C . ILE A 1 337 ? -20.405 4.688 3.384 1.00 92.94 337 ILE A C 1
ATOM 2724 O O . ILE A 1 337 ? -21.331 4.394 4.133 1.00 92.94 337 ILE A O 1
ATOM 2728 N N . THR A 1 338 ? -19.549 3.769 2.937 1.00 92.62 338 THR A N 1
ATOM 2729 C CA . THR A 1 338 ? -19.537 2.385 3.438 1.00 92.62 338 THR A CA 1
ATOM 2730 C C . THR A 1 338 ? -18.253 2.142 4.208 1.00 92.62 338 THR A C 1
ATOM 2732 O O . THR A 1 338 ? -17.158 2.291 3.661 1.00 92.62 338 THR A O 1
ATOM 2735 N N . MET A 1 339 ? -18.418 1.753 5.465 1.00 92.94 339 MET A N 1
ATOM 2736 C CA . MET A 1 339 ? -17.362 1.448 6.410 1.00 92.94 339 MET A CA 1
ATOM 2737 C C . MET A 1 339 ? -17.477 -0.012 6.841 1.00 92.94 339 MET A C 1
ATOM 2739 O O . MET A 1 339 ? -18.554 -0.476 7.224 1.00 92.94 339 MET A O 1
ATOM 2743 N N . ILE A 1 340 ? -16.361 -0.723 6.781 1.00 91.06 340 ILE A N 1
ATOM 2744 C CA . ILE A 1 340 ? -16.204 -2.024 7.426 1.00 91.06 340 ILE A CA 1
ATOM 2745 C C . ILE A 1 340 ? -15.445 -1.835 8.740 1.00 91.06 340 ILE A C 1
ATOM 2747 O O . ILE A 1 340 ? -14.732 -0.848 8.895 1.00 91.06 340 ILE A O 1
ATOM 2751 N N . ALA A 1 341 ? -15.617 -2.752 9.678 1.00 87.88 341 ALA A N 1
ATOM 2752 C CA . ALA A 1 341 ? -14.898 -2.775 10.944 1.00 87.88 341 ALA A CA 1
ATOM 2753 C C . ALA A 1 341 ? -14.700 -4.228 11.382 1.00 87.88 341 ALA A C 1
ATOM 2755 O O . ALA A 1 341 ? -15.548 -5.076 11.092 1.00 87.88 341 ALA A O 1
ATOM 2756 N N . GLU A 1 342 ? -13.629 -4.513 12.117 1.00 82.31 342 GLU A N 1
ATOM 2757 C CA . GLU A 1 342 ? -13.407 -5.843 12.696 1.00 82.31 342 GLU A CA 1
ATOM 2758 C C . GLU A 1 342 ? -14.463 -6.157 13.766 1.00 82.31 342 GLU A C 1
ATOM 2760 O O . GLU A 1 342 ? -14.966 -7.279 13.858 1.00 82.31 342 GLU A O 1
ATOM 2765 N N . LYS A 1 343 ? -14.848 -5.142 14.553 1.00 83.88 343 LYS A N 1
ATOM 2766 C CA . LYS A 1 343 ? -15.884 -5.257 15.584 1.00 83.88 343 LYS A CA 1
ATOM 2767 C C . LYS A 1 343 ? -16.788 -4.032 15.629 1.00 83.88 343 LYS A C 1
ATOM 2769 O O . LYS A 1 343 ? -16.303 -2.902 15.623 1.00 83.88 343 LYS A O 1
ATOM 2774 N N . VAL A 1 344 ? -18.097 -4.260 15.758 1.00 89.56 344 VAL A N 1
ATOM 2775 C CA . VAL A 1 344 ? -19.121 -3.223 15.925 1.00 89.56 344 VAL A CA 1
ATOM 2776 C C . VAL A 1 344 ? -19.884 -3.457 17.233 1.00 89.56 344 VAL A C 1
ATOM 2778 O O . VAL A 1 344 ? -20.502 -4.503 17.467 1.00 89.56 344 VAL A O 1
ATOM 2781 N N . ILE A 1 345 ? -19.848 -2.466 18.118 1.00 87.19 345 ILE A N 1
ATOM 2782 C CA . ILE A 1 345 ? -20.491 -2.495 19.434 1.00 87.19 345 ILE A CA 1
ATOM 2783 C C . ILE A 1 345 ? -21.511 -1.347 19.488 1.00 87.19 345 ILE A C 1
ATOM 2785 O O . ILE A 1 345 ? -21.120 -0.214 19.768 1.00 87.19 345 ILE A O 1
ATOM 2789 N N . PRO A 1 346 ? -22.791 -1.608 19.171 1.00 89.12 346 PRO A N 1
ATOM 2790 C CA . PRO A 1 346 ? -23.866 -0.647 19.399 1.00 89.12 346 PRO A CA 1
ATOM 2791 C C . PRO A 1 346 ? -24.268 -0.607 20.881 1.00 89.12 346 PRO A C 1
ATOM 2793 O O . PRO A 1 346 ? -24.093 -1.595 21.602 1.00 89.12 346 PRO A O 1
ATOM 2796 N N . ASP A 1 347 ? -24.846 0.508 21.317 1.00 85.25 347 ASP A N 1
ATOM 2797 C CA . ASP A 1 347 ? -25.615 0.592 22.560 1.00 85.25 347 ASP A CA 1
ATOM 2798 C C . ASP A 1 347 ? -26.981 -0.119 22.440 1.00 85.25 347 ASP A C 1
ATOM 2800 O O . ASP A 1 347 ? -27.384 -0.597 21.377 1.00 85.25 347 ASP A O 1
ATOM 2804 N N . ASN A 1 348 ? -27.720 -0.199 23.551 1.00 81.94 348 ASN A N 1
ATOM 2805 C CA . ASN A 1 348 ? -29.007 -0.906 23.602 1.00 81.94 348 ASN A CA 1
ATOM 2806 C C . ASN A 1 348 ? -30.080 -0.300 22.675 1.00 81.94 348 ASN A C 1
ATOM 2808 O O . ASN A 1 348 ? -31.052 -0.976 22.341 1.00 81.94 348 ASN A O 1
ATOM 2812 N N . THR A 1 349 ? -29.923 0.964 22.280 1.00 84.12 349 THR A N 1
ATOM 2813 C CA . THR A 1 349 ? -30.859 1.719 21.437 1.00 84.12 349 THR A CA 1
ATOM 2814 C C . THR A 1 349 ? -30.385 1.875 19.989 1.00 84.12 349 THR A C 1
ATOM 2816 O O . THR A 1 349 ? -31.117 2.440 19.182 1.00 84.12 349 THR A O 1
ATOM 2819 N N . ASN A 1 350 ? -29.210 1.340 19.632 1.00 87.25 350 ASN A N 1
ATOM 2820 C CA . ASN A 1 350 ? -28.525 1.549 18.349 1.00 87.25 350 ASN A CA 1
ATOM 2821 C C . ASN A 1 350 ? -28.372 3.037 17.967 1.00 87.25 350 ASN A C 1
ATOM 2823 O O . ASN A 1 350 ? -28.477 3.407 16.799 1.00 87.25 350 ASN A O 1
ATOM 2827 N N . THR A 1 351 ? -28.126 3.891 18.954 1.00 90.38 351 THR A N 1
ATOM 2828 C CA . THR A 1 351 ? -27.894 5.335 18.805 1.00 90.38 351 THR A CA 1
ATOM 2829 C C . THR A 1 351 ? -26.436 5.718 19.013 1.00 90.38 351 THR A C 1
ATOM 2831 O O . THR A 1 351 ? -25.994 6.754 18.519 1.00 90.38 351 THR A O 1
ATOM 2834 N N . GLU A 1 352 ? -25.659 4.876 19.690 1.00 91.38 352 GLU A N 1
ATOM 2835 C CA . GLU A 1 352 ? -24.221 5.045 19.863 1.00 91.38 352 GLU A CA 1
ATOM 2836 C C . GLU A 1 352 ? -23.475 3.805 19.390 1.00 91.38 352 GLU A C 1
ATOM 2838 O O . GLU A 1 352 ? -23.868 2.673 19.668 1.00 91.38 352 GLU A O 1
ATOM 2843 N N . PHE A 1 353 ? -22.374 4.025 18.677 1.00 91.25 353 PHE A N 1
ATOM 2844 C CA . PHE A 1 353 ? -21.545 2.963 18.129 1.00 91.25 353 PHE A CA 1
ATOM 2845 C C . PHE A 1 353 ? -20.099 3.139 18.573 1.00 91.25 353 PHE A C 1
ATOM 2847 O O . PHE A 1 353 ? -19.517 4.218 18.447 1.00 91.25 353 PHE A O 1
ATOM 2854 N N . ALA A 1 354 ? -19.498 2.045 19.037 1.00 88.19 354 ALA A N 1
ATOM 2855 C CA . ALA A 1 354 ? -18.056 1.883 19.132 1.00 88.19 354 ALA A CA 1
ATOM 2856 C C . ALA A 1 354 ? -17.602 0.869 18.074 1.00 88.19 354 ALA A C 1
ATOM 2858 O O . ALA A 1 354 ? -18.051 -0.280 18.066 1.00 88.19 354 ALA A O 1
ATOM 2859 N N . VAL A 1 355 ? -16.724 1.300 17.170 1.00 88.19 355 VAL A N 1
ATOM 2860 C CA . VAL A 1 355 ? -16.188 0.462 16.089 1.00 88.19 355 VAL A CA 1
ATOM 2861 C C . VAL A 1 355 ? -14.680 0.287 16.228 1.00 88.19 355 VAL A C 1
ATOM 2863 O O . VAL A 1 355 ? -13.975 1.214 16.635 1.00 88.19 355 VAL A O 1
ATOM 2866 N N . HIS A 1 356 ? -14.211 -0.910 15.889 1.00 82.25 356 HIS A N 1
ATOM 2867 C CA . HIS A 1 356 ? -12.811 -1.325 15.948 1.00 82.25 356 HIS A CA 1
ATOM 2868 C C . HIS A 1 356 ? -12.237 -1.513 14.552 1.00 82.25 356 HIS A C 1
ATOM 2870 O O . HIS A 1 356 ? -12.857 -2.200 13.741 1.00 82.25 356 HIS A O 1
ATOM 2876 N N . ASP A 1 357 ? -11.070 -0.913 14.313 1.00 77.50 357 ASP A N 1
ATOM 2877 C CA . ASP A 1 357 ? -10.395 -0.872 13.011 1.00 77.50 357 ASP A CA 1
ATOM 2878 C C . ASP A 1 357 ? -11.351 -0.478 11.867 1.00 77.50 357 ASP A C 1
ATOM 2880 O O . ASP A 1 357 ? -11.626 -1.264 10.955 1.00 77.50 357 ASP A O 1
ATOM 2884 N N . PRO A 1 358 ? -11.965 0.720 11.939 1.00 88.06 358 PRO A N 1
ATOM 2885 C CA . PRO A 1 358 ? -12.843 1.174 10.876 1.00 88.06 358 PRO A CA 1
ATOM 2886 C C . PRO A 1 358 ? -12.055 1.383 9.577 1.00 88.06 358 PRO A C 1
ATOM 2888 O O . PRO A 1 358 ? -11.034 2.062 9.562 1.00 88.06 358 PRO A O 1
ATOM 2891 N N . GLN A 1 359 ? -12.573 0.874 8.462 1.00 87.50 359 GLN A N 1
ATOM 2892 C CA . GLN A 1 359 ? -12.025 1.081 7.121 1.00 87.50 359 GLN A CA 1
ATOM 2893 C C . GLN A 1 359 ? -13.127 1.550 6.164 1.00 87.50 359 GLN A C 1
ATOM 2895 O O . GLN A 1 359 ? -14.129 0.869 5.934 1.00 87.50 359 GLN A O 1
ATOM 2900 N N . ILE A 1 360 ? -12.951 2.728 5.567 1.00 90.38 360 ILE A N 1
ATOM 2901 C CA . ILE A 1 360 ? -13.877 3.313 4.593 1.00 90.38 360 ILE A CA 1
ATOM 2902 C C . ILE A 1 360 ? -13.558 2.773 3.193 1.00 90.38 360 ILE A C 1
ATOM 2904 O O . ILE A 1 360 ? -12.726 3.302 2.448 1.00 90.38 360 ILE A O 1
ATOM 2908 N N . ILE A 1 361 ? -14.293 1.738 2.796 1.00 86.25 361 ILE A N 1
ATOM 2909 C CA . ILE A 1 361 ? -14.142 1.056 1.501 1.00 86.25 361 ILE A CA 1
ATOM 2910 C C . ILE A 1 361 ? -14.870 1.760 0.346 1.00 86.25 361 ILE A C 1
ATOM 2912 O O . ILE A 1 361 ? -14.536 1.560 -0.824 1.00 86.25 361 ILE A O 1
ATOM 2916 N N . ASN A 1 362 ? -15.834 2.629 0.662 1.00 87.56 362 ASN A N 1
ATOM 2917 C CA . ASN A 1 362 ? -16.490 3.532 -0.283 1.00 87.56 362 ASN A CA 1
ATOM 2918 C C . ASN A 1 362 ? -16.769 4.876 0.398 1.00 87.56 362 ASN A C 1
ATOM 2920 O O . ASN A 1 362 ? -17.266 4.907 1.520 1.00 87.56 362 ASN A O 1
ATOM 2924 N N . GLY A 1 363 ? -16.455 5.975 -0.289 1.00 88.94 363 GLY A N 1
ATOM 2925 C CA . GLY A 1 363 ? -16.618 7.330 0.238 1.00 88.94 363 GLY A CA 1
ATOM 2926 C C . GLY A 1 363 ? -15.318 8.106 0.459 1.00 88.94 363 GLY A C 1
ATOM 2927 O O . GLY A 1 363 ? -15.390 9.215 0.967 1.00 88.94 363 GLY A O 1
ATOM 2928 N N . CYS A 1 364 ? -14.142 7.608 0.042 1.00 87.56 364 CYS A N 1
ATOM 2929 C CA . CYS A 1 364 ? -12.855 8.309 0.233 1.00 87.56 364 CYS A CA 1
ATOM 2930 C C . CYS A 1 364 ? -12.881 9.778 -0.239 1.00 87.56 364 CYS A C 1
ATOM 2932 O O . CYS A 1 364 ? -12.417 10.672 0.469 1.00 87.56 364 CYS A O 1
ATOM 2934 N N . GLN A 1 365 ? -13.471 10.048 -1.409 1.00 87.12 365 GLN A N 1
ATOM 2935 C CA . GLN A 1 365 ? -13.624 11.411 -1.932 1.00 87.12 365 GLN A CA 1
ATOM 2936 C C . GLN A 1 365 ? -14.557 12.267 -1.064 1.00 87.12 365 GLN A C 1
ATOM 2938 O O . GLN A 1 365 ? -14.199 13.378 -0.673 1.00 87.12 365 GLN A O 1
ATOM 2943 N N . THR A 1 366 ? -15.727 11.723 -0.727 1.00 91.56 366 THR A N 1
ATOM 2944 C CA . THR A 1 366 ? -16.748 12.363 0.105 1.00 91.56 366 THR A CA 1
ATOM 2945 C C . THR A 1 366 ? -16.202 12.702 1.493 1.00 91.56 366 THR A C 1
ATOM 2947 O O . THR A 1 366 ? -16.288 13.855 1.904 1.00 91.56 366 THR A O 1
ATOM 2950 N N . SER A 1 367 ? -15.545 11.757 2.174 1.00 92.19 367 SER A N 1
ATOM 2951 C CA . SER A 1 367 ? -14.908 11.972 3.480 1.00 92.19 367 SER A CA 1
ATOM 2952 C C . SER A 1 367 ? -13.837 13.066 3.436 1.00 92.19 367 SER A C 1
ATOM 2954 O O . SER A 1 367 ? -13.777 13.912 4.324 1.00 92.19 367 SER A O 1
ATOM 2956 N N . ASN A 1 368 ? -13.023 13.103 2.375 1.00 89.56 368 ASN A N 1
ATOM 2957 C CA . ASN A 1 368 ? -12.020 14.154 2.178 1.00 89.56 368 ASN A CA 1
ATOM 2958 C C . ASN A 1 368 ? -12.654 15.540 1.971 1.00 89.56 368 ASN A C 1
ATOM 2960 O O . ASN A 1 368 ? -12.123 16.541 2.455 1.00 89.56 368 ASN A O 1
ATOM 2964 N N . MET A 1 369 ? -13.774 15.622 1.247 1.00 91.88 369 MET A N 1
ATOM 2965 C CA . MET A 1 369 ? -14.501 16.883 1.061 1.00 91.88 369 MET A CA 1
ATOM 2966 C C . MET A 1 369 ? -15.178 17.351 2.347 1.00 91.88 369 MET A C 1
ATOM 2968 O O . MET A 1 369 ? -15.096 18.533 2.668 1.00 91.88 369 MET A O 1
ATOM 2972 N N . LEU A 1 370 ? -15.762 16.432 3.118 1.00 93.19 370 LEU A N 1
ATOM 2973 C CA . LEU A 1 370 ? -16.307 16.714 4.446 1.00 93.19 370 LEU A CA 1
ATOM 2974 C C . LEU A 1 370 ? -15.226 17.252 5.398 1.00 93.19 370 LEU A C 1
ATOM 2976 O O . LEU A 1 370 ? -15.441 18.269 6.054 1.00 93.19 370 LEU A O 1
ATOM 2980 N N . TYR A 1 371 ? -14.029 16.651 5.401 1.00 91.44 371 TYR A N 1
ATOM 2981 C CA . TYR A 1 371 ? -12.888 17.158 6.172 1.00 91.44 371 TYR A CA 1
ATOM 2982 C C . TYR A 1 371 ? -12.487 18.585 5.770 1.00 91.44 371 TYR A C 1
ATOM 2984 O O . TYR A 1 371 ? -12.260 19.441 6.623 1.00 91.44 371 TYR A O 1
ATOM 2992 N N . ARG A 1 372 ? -12.418 18.872 4.467 1.00 89.75 372 ARG A N 1
ATOM 2993 C CA . ARG A 1 372 ? -12.074 20.212 3.962 1.00 89.75 372 ARG A CA 1
ATOM 2994 C C . ARG A 1 372 ? -13.147 21.245 4.258 1.00 89.75 372 ARG A C 1
ATOM 2996 O O . ARG A 1 372 ? -12.820 22.395 4.529 1.00 89.75 372 ARG A O 1
ATOM 3003 N N . TYR A 1 373 ? -14.412 20.846 4.204 1.00 92.12 373 TYR A N 1
ATOM 3004 C CA . TYR A 1 373 ? -15.512 21.705 4.610 1.00 92.12 373 TYR A CA 1
ATOM 3005 C C . TYR A 1 373 ? -15.433 22.032 6.103 1.00 92.12 373 TYR A C 1
ATOM 3007 O O . TYR A 1 373 ? -15.558 23.197 6.464 1.00 92.12 373 TYR A O 1
ATOM 3015 N N . TYR A 1 374 ? -15.101 21.054 6.952 1.00 91.19 374 TYR A N 1
ATOM 3016 C CA . TYR A 1 374 ? -14.781 21.305 8.359 1.00 91.19 374 TYR A CA 1
ATOM 3017 C C . TYR A 1 374 ? -13.618 22.299 8.524 1.00 91.19 374 TYR A C 1
ATOM 3019 O O . TYR A 1 374 ? -13.749 23.252 9.287 1.00 91.19 374 TYR A O 1
ATOM 3027 N N . GLN A 1 375 ? -12.511 22.140 7.784 1.00 88.50 375 GLN A N 1
ATOM 3028 C CA . GLN A 1 375 ? -11.394 23.098 7.828 1.00 88.50 375 GLN A CA 1
ATOM 3029 C C . GLN A 1 375 ? -11.837 24.517 7.444 1.00 88.50 375 GLN A C 1
ATOM 3031 O O . GLN A 1 375 ? -11.478 25.469 8.127 1.00 88.50 375 GLN A O 1
ATOM 3036 N N . TYR A 1 376 ? -12.646 24.646 6.391 1.00 89.62 376 TYR A N 1
ATOM 3037 C CA . TYR A 1 376 ? -13.216 25.920 5.956 1.00 89.62 376 TYR A CA 1
ATOM 3038 C C . TYR A 1 376 ? -14.118 26.549 7.027 1.00 89.62 376 TYR A C 1
ATOM 3040 O O . TYR A 1 376 ? -13.921 27.708 7.379 1.00 89.62 376 TYR A O 1
ATOM 3048 N N . LEU A 1 377 ? -15.056 25.782 7.594 1.00 89.88 377 LEU A N 1
ATOM 3049 C CA . LEU A 1 377 ? -15.938 26.265 8.659 1.00 89.88 377 LEU A CA 1
ATOM 3050 C C . LEU A 1 377 ? -15.158 26.679 9.905 1.00 89.88 377 LEU A C 1
ATOM 3052 O O . LEU A 1 377 ? -15.530 27.646 10.558 1.00 89.88 377 LEU A O 1
ATOM 3056 N N . ARG A 1 378 ? -14.078 25.970 10.237 1.00 85.88 378 ARG A N 1
ATOM 3057 C CA . ARG A 1 378 ? -13.214 26.308 11.371 1.00 85.88 378 ARG A CA 1
ATOM 3058 C C . ARG A 1 378 ? -12.492 27.643 11.175 1.00 85.88 378 ARG A C 1
ATOM 3060 O O . ARG A 1 378 ? -12.237 28.328 12.159 1.00 85.88 378 ARG A O 1
ATOM 3067 N N . ASP A 1 379 ? -12.155 27.989 9.935 1.00 85.75 379 ASP A N 1
ATOM 3068 C CA . ASP A 1 379 ? -11.511 29.263 9.608 1.00 85.75 379 ASP A CA 1
ATOM 3069 C C . ASP A 1 379 ? -12.531 30.421 9.527 1.00 85.75 379 ASP A C 1
ATOM 3071 O O . ASP A 1 379 ? -12.169 31.562 9.807 1.00 85.75 379 ASP A O 1
ATOM 3075 N N . GLU A 1 380 ? -13.797 30.145 9.180 1.00 86.88 380 GLU A N 1
ATOM 3076 C CA . GLU A 1 380 ? -14.864 31.160 9.102 1.00 86.88 380 GLU A CA 1
ATOM 3077 C C . GLU A 1 380 ? -15.642 31.394 10.406 1.00 86.88 380 GLU A C 1
ATOM 3079 O O . GLU A 1 380 ? -16.094 32.511 10.653 1.00 86.88 380 GLU A O 1
ATOM 3084 N N . CYS A 1 381 ? -15.859 30.367 11.231 1.00 85.31 381 CYS A N 1
ATOM 3085 C CA . CYS A 1 381 ? -16.700 30.484 12.422 1.00 85.31 381 CYS A CA 1
ATOM 3086 C C . CYS A 1 381 ? -15.958 31.184 13.567 1.00 85.31 381 CYS A C 1
ATOM 3088 O O . CYS A 1 381 ? -14.894 30.748 14.001 1.00 85.31 381 CYS A O 1
ATOM 3090 N N . GLU A 1 382 ? -16.575 32.224 14.129 1.00 81.94 382 GLU A N 1
ATOM 3091 C CA . GLU A 1 382 ? -15.997 33.013 15.227 1.00 81.94 382 GLU A CA 1
ATOM 3092 C C . GLU A 1 382 ? -16.110 32.329 16.605 1.00 81.94 382 GLU A C 1
ATOM 3094 O O . GLU A 1 382 ? -15.411 32.708 17.545 1.00 81.94 382 GLU A O 1
ATOM 3099 N N . SER A 1 383 ? -16.983 31.322 16.749 1.00 84.19 383 SER A N 1
ATOM 3100 C CA . SER A 1 383 ? -17.231 30.623 18.016 1.00 84.19 383 SER A CA 1
ATOM 3101 C C . SER A 1 383 ? -17.455 29.116 17.850 1.00 84.19 383 SER A C 1
ATOM 3103 O O . SER A 1 383 ? -17.852 28.630 16.787 1.00 84.19 383 SER A O 1
ATOM 3105 N N . LYS A 1 384 ? -17.237 28.372 18.944 1.00 81.25 384 LYS A N 1
ATOM 3106 C CA . LYS A 1 384 ? -17.457 26.918 19.024 1.00 81.25 384 LYS A CA 1
ATOM 3107 C C . LYS A 1 384 ? -18.893 26.531 18.681 1.00 81.25 384 LYS A C 1
ATOM 3109 O O . LYS A 1 384 ? -19.117 25.618 17.890 1.00 81.25 384 LYS A O 1
ATOM 3114 N N . ASP A 1 385 ? -19.857 27.234 19.266 1.00 86.00 385 ASP A N 1
ATOM 3115 C CA . ASP A 1 385 ? -21.274 26.917 19.096 1.00 86.00 385 ASP A CA 1
ATOM 3116 C C . ASP A 1 385 ? -21.725 27.146 17.649 1.00 86.00 385 ASP A C 1
ATOM 3118 O O . ASP A 1 385 ? -22.495 26.350 17.110 1.00 86.00 385 ASP A O 1
ATOM 3122 N N . ALA A 1 386 ? -21.185 28.176 16.985 1.00 88.31 386 ALA A N 1
ATOM 3123 C CA . ALA A 1 386 ? -21.430 28.420 15.567 1.00 88.31 386 ALA A CA 1
ATOM 3124 C C . ALA A 1 386 ? -20.877 27.283 14.691 1.00 88.31 386 ALA A C 1
ATOM 3126 O O . ALA A 1 386 ? -21.588 26.789 13.813 1.00 88.31 386 ALA A O 1
ATOM 3127 N N . LEU A 1 387 ? -19.653 26.818 14.972 1.00 88.69 387 LEU A N 1
ATOM 3128 C CA . LEU A 1 387 ? -19.035 25.699 14.259 1.00 88.69 387 LEU A CA 1
ATOM 3129 C C . LEU A 1 387 ? -19.840 24.406 14.432 1.00 88.69 387 LEU A C 1
ATOM 3131 O O . LEU A 1 387 ? -20.203 23.776 13.442 1.00 88.69 387 LEU A O 1
ATOM 3135 N N . ILE A 1 388 ? -20.167 24.022 15.670 1.00 88.31 388 ILE A N 1
ATOM 3136 C CA . ILE A 1 388 ? -20.936 22.798 15.949 1.00 88.31 388 ILE A CA 1
ATOM 3137 C C . ILE A 1 388 ? -22.317 22.865 15.292 1.00 88.31 388 ILE A C 1
ATOM 3139 O O . ILE A 1 388 ? -22.749 21.888 14.683 1.00 88.31 388 ILE A O 1
ATOM 3143 N N . SER A 1 389 ? -22.993 24.015 15.367 1.00 90.12 389 SER A N 1
ATOM 3144 C CA . SER A 1 389 ? -24.285 24.221 14.707 1.00 90.12 389 SER A CA 1
ATOM 3145 C C . SER A 1 389 ? -24.187 23.973 13.197 1.00 90.12 389 SER A C 1
ATOM 3147 O O . SER A 1 389 ? -24.966 23.196 12.647 1.00 90.12 389 SER A O 1
ATOM 3149 N N . LYS A 1 390 ? -23.162 24.533 12.538 1.00 91.00 390 LYS A N 1
ATOM 3150 C CA . LYS A 1 390 ? -22.923 24.341 11.100 1.00 91.00 390 LYS A CA 1
ATOM 3151 C C . LYS A 1 390 ? -22.570 22.905 10.724 1.00 91.00 390 LYS A C 1
ATOM 3153 O O . LYS A 1 390 ? -23.035 22.415 9.700 1.00 91.00 390 LYS A O 1
ATOM 3158 N N . LEU A 1 391 ? -21.790 22.206 11.545 1.00 91.62 391 LEU A N 1
ATOM 3159 C CA . LEU A 1 391 ? -21.479 20.794 11.306 1.00 91.62 391 LEU A CA 1
ATOM 3160 C C . LEU A 1 391 ? -22.735 19.917 11.424 1.00 91.62 391 LEU A C 1
ATOM 3162 O O . LEU A 1 391 ? -22.934 19.014 10.614 1.00 91.62 391 LEU A O 1
ATOM 3166 N N . LYS A 1 392 ? -23.632 20.226 12.365 1.00 92.31 392 LYS A N 1
ATOM 3167 C CA . LYS A 1 392 ? -24.899 19.501 12.539 1.00 92.31 392 LYS A CA 1
ATOM 3168 C C . LYS A 1 392 ? -25.915 19.725 11.415 1.00 92.31 392 LYS A C 1
ATOM 3170 O O . LYS A 1 392 ? -26.825 18.914 11.271 1.00 92.31 392 LYS A O 1
ATOM 3175 N N . GLU A 1 393 ? -25.752 20.759 10.585 1.00 92.56 393 GLU A N 1
ATOM 3176 C CA . GLU A 1 393 ? -26.566 20.947 9.370 1.00 92.56 393 GLU A CA 1
ATOM 3177 C C . GLU A 1 393 ? -26.292 19.866 8.305 1.00 92.56 393 GLU A C 1
ATOM 3179 O O . GLU A 1 393 ? -27.135 19.629 7.438 1.00 92.56 393 GLU A O 1
ATOM 3184 N N . VAL A 1 394 ? -25.134 19.198 8.356 1.00 94.12 394 VAL A N 1
ATOM 3185 C CA . VAL A 1 394 ? -24.735 18.169 7.388 1.00 94.12 394 VAL A CA 1
ATOM 3186 C C . VAL A 1 394 ? -25.037 16.781 7.947 1.00 94.12 394 VAL A C 1
ATOM 3188 O O . VAL A 1 394 ? -24.400 16.334 8.897 1.00 94.12 394 VAL A O 1
ATOM 3191 N N . SER A 1 395 ? -25.971 16.068 7.314 1.00 93.81 395 SER A N 1
ATOM 3192 C CA . SER A 1 395 ? -26.255 14.654 7.601 1.00 93.81 395 SER A CA 1
ATOM 3193 C C . SER A 1 395 ? -25.512 13.738 6.626 1.00 93.81 395 SER A C 1
ATOM 3195 O O . SER A 1 395 ? -25.697 13.828 5.412 1.00 93.81 395 SER A O 1
ATOM 3197 N N . VAL A 1 396 ? -24.683 12.841 7.152 1.00 94.88 396 VAL A N 1
ATOM 3198 C CA . VAL A 1 396 ? -23.819 11.923 6.405 1.00 94.88 396 VAL A CA 1
ATOM 3199 C C . VAL A 1 396 ? -24.445 10.521 6.386 1.00 94.88 396 VAL A C 1
ATOM 3201 O O . VAL A 1 396 ? -24.553 9.903 7.446 1.00 94.88 396 VAL A O 1
ATOM 3204 N N . PRO A 1 397 ? -24.839 9.982 5.214 1.00 94.38 397 PRO A N 1
ATOM 3205 C CA . PRO A 1 397 ? -25.320 8.607 5.108 1.00 94.38 397 PRO A CA 1
ATOM 3206 C C . PRO A 1 397 ? -24.166 7.619 5.304 1.00 94.38 397 PRO A C 1
ATOM 3208 O O . PRO A 1 397 ? -23.131 7.741 4.643 1.00 94.38 397 PRO A O 1
ATOM 3211 N N . LEU A 1 398 ? -24.351 6.620 6.166 1.00 94.50 398 LEU A N 1
ATOM 3212 C CA . LEU A 1 398 ? -23.318 5.663 6.557 1.00 94.50 398 LEU A CA 1
ATOM 3213 C C . LEU A 1 398 ? -23.863 4.228 6.576 1.00 94.50 398 LEU A C 1
ATOM 3215 O O . LEU A 1 398 ? -24.912 3.936 7.141 1.00 94.50 398 LEU A O 1
ATOM 3219 N N . LYS A 1 399 ? -23.115 3.300 5.986 1.00 94.56 399 LYS A N 1
ATOM 3220 C CA . LYS A 1 399 ? -23.322 1.856 6.115 1.00 94.56 399 LYS A CA 1
ATOM 3221 C C . LYS A 1 399 ? -22.166 1.268 6.916 1.00 94.56 399 LYS A C 1
ATOM 3223 O O . LYS A 1 399 ? -21.017 1.463 6.531 1.00 94.56 399 LYS A O 1
ATOM 3228 N N . ILE A 1 400 ? -22.476 0.551 7.993 1.00 94.50 400 ILE A N 1
ATOM 3229 C CA . ILE A 1 400 ? -21.504 -0.070 8.904 1.00 94.50 400 ILE A CA 1
ATOM 3230 C C . ILE A 1 400 ? -21.606 -1.587 8.750 1.00 94.50 400 ILE A C 1
ATOM 3232 O O . ILE A 1 400 ? -22.710 -2.131 8.797 1.00 94.50 400 ILE A O 1
ATOM 3236 N N . ILE A 1 401 ? -20.482 -2.275 8.564 1.00 93.00 401 ILE A N 1
ATOM 3237 C CA . ILE A 1 401 ? -20.447 -3.731 8.376 1.00 93.00 401 ILE A CA 1
ATOM 3238 C C . ILE A 1 401 ? -19.336 -4.333 9.249 1.00 93.00 401 ILE A C 1
ATOM 3240 O O . ILE A 1 401 ? -18.173 -3.982 9.087 1.00 93.00 401 ILE A O 1
ATOM 3244 N N . GLU A 1 402 ? -19.683 -5.245 10.157 1.00 90.69 402 GLU A N 1
ATOM 3245 C CA . GLU A 1 402 ? -18.724 -6.039 10.937 1.00 90.69 402 GLU A CA 1
ATOM 3246 C C . GLU A 1 402 ? -18.235 -7.221 10.092 1.00 90.69 402 GLU A C 1
ATOM 3248 O O . GLU A 1 402 ? -19.023 -8.111 9.755 1.00 90.69 402 GLU A O 1
ATOM 3253 N N . VAL A 1 403 ? -16.947 -7.222 9.743 1.00 83.38 403 VAL A N 1
ATOM 3254 C CA . VAL A 1 403 ? -16.306 -8.256 8.921 1.00 83.38 403 VAL A CA 1
ATOM 3255 C C . VAL A 1 403 ? -14.967 -8.633 9.543 1.00 83.38 403 VAL A C 1
ATOM 3257 O O . VAL A 1 403 ? -14.095 -7.788 9.700 1.00 83.38 403 VAL A O 1
ATOM 3260 N N . SER A 1 404 ? -14.784 -9.918 9.838 1.00 69.81 404 SER A N 1
ATOM 3261 C CA . SER A 1 404 ? -13.534 -10.467 10.386 1.00 69.81 404 SER A CA 1
ATOM 3262 C C . SER A 1 404 ? -12.707 -11.258 9.362 1.00 69.81 404 SER A C 1
ATOM 3264 O O . SER A 1 404 ? -11.587 -11.668 9.655 1.00 69.81 404 SER A O 1
ATOM 3266 N N . ASN A 1 405 ? -13.236 -11.482 8.150 1.00 69.00 405 ASN A N 1
ATOM 3267 C CA . ASN A 1 405 ? -12.583 -12.260 7.092 1.00 69.00 405 ASN A CA 1
ATOM 3268 C C . ASN A 1 405 ? -12.118 -11.366 5.924 1.00 69.00 405 ASN A C 1
ATOM 3270 O O . ASN A 1 405 ? -12.931 -10.716 5.264 1.00 69.00 405 ASN A O 1
ATOM 3274 N N . SER A 1 406 ? -10.819 -11.408 5.612 1.00 64.94 406 SER A N 1
ATOM 3275 C CA . SER A 1 406 ? -10.179 -10.648 4.526 1.00 64.94 406 SER A CA 1
ATOM 3276 C C . SER A 1 406 ? -10.717 -10.969 3.123 1.00 64.94 406 SER A C 1
ATOM 3278 O O . SER A 1 406 ? -10.783 -10.087 2.260 1.00 64.94 406 SER A O 1
ATOM 3280 N N . GLU A 1 407 ? -11.148 -12.207 2.877 1.00 67.06 407 GLU A N 1
ATOM 3281 C CA . GLU A 1 407 ? -11.722 -12.623 1.595 1.00 67.06 407 GLU A CA 1
ATOM 3282 C C . GLU A 1 407 ? -13.099 -11.984 1.375 1.00 67.06 407 GLU A C 1
ATOM 3284 O O . GLU A 1 407 ? -13.413 -11.491 0.287 1.00 67.06 407 GLU A O 1
ATOM 3289 N N . LEU A 1 408 ? -13.916 -11.942 2.431 1.00 72.56 408 LEU A N 1
ATOM 3290 C CA . LEU A 1 408 ? -15.223 -11.299 2.394 1.00 72.56 408 LEU A CA 1
ATOM 3291 C C . LEU A 1 408 ? -15.079 -9.779 2.269 1.00 72.56 408 LEU A C 1
ATOM 3293 O O . LEU A 1 408 ? -15.775 -9.175 1.454 1.00 72.56 408 LEU A O 1
ATOM 3297 N N . THR A 1 409 ? -14.124 -9.176 2.984 1.00 71.25 409 THR A N 1
ATOM 3298 C CA . THR A 1 409 ? -13.745 -7.766 2.809 1.00 71.25 409 THR A CA 1
ATOM 3299 C C . THR A 1 409 ? -13.438 -7.451 1.348 1.00 71.25 409 THR A C 1
ATOM 3301 O O . THR A 1 409 ? -14.023 -6.525 0.787 1.00 71.25 409 THR A O 1
ATOM 3304 N N . SER A 1 410 ? -12.606 -8.265 0.693 1.00 68.88 410 SER A N 1
ATOM 3305 C CA . SER A 1 410 ? -12.238 -8.072 -0.717 1.00 68.88 410 SER A CA 1
ATOM 3306 C C . SER A 1 410 ? -13.462 -8.109 -1.645 1.00 68.88 410 SER A C 1
ATOM 3308 O O . SER A 1 410 ? -13.622 -7.234 -2.498 1.00 68.88 410 SER A O 1
ATOM 3310 N N . ARG A 1 411 ? -14.384 -9.058 -1.429 1.00 73.69 411 ARG A N 1
ATOM 3311 C CA . ARG A 1 411 ? -15.646 -9.161 -2.189 1.00 73.69 411 ARG A CA 1
ATOM 3312 C C . ARG A 1 411 ? -16.588 -7.976 -1.948 1.00 73.69 411 ARG A C 1
ATOM 3314 O O . ARG A 1 411 ? -17.242 -7.495 -2.878 1.00 73.69 411 ARG A O 1
ATOM 3321 N N . ILE A 1 412 ? -16.674 -7.481 -0.714 1.00 77.25 412 ILE A N 1
ATOM 3322 C CA . ILE A 1 412 ? -17.481 -6.297 -0.384 1.00 77.25 412 ILE A CA 1
ATOM 3323 C C . ILE A 1 412 ? -16.877 -5.052 -1.048 1.00 77.25 412 ILE A C 1
ATOM 3325 O O . ILE A 1 412 ? -17.616 -4.254 -1.627 1.00 77.25 412 ILE A O 1
ATOM 3329 N N . VAL A 1 413 ? -15.551 -4.897 -1.025 1.00 73.06 413 VAL A N 1
ATOM 3330 C CA . VAL A 1 413 ? -14.845 -3.787 -1.685 1.00 73.06 413 VAL A CA 1
ATOM 3331 C C . VAL A 1 413 ? -15.106 -3.792 -3.192 1.00 73.06 413 VAL A C 1
ATOM 3333 O O . VAL A 1 413 ? -15.434 -2.744 -3.756 1.00 73.06 413 VAL A O 1
ATOM 3336 N N . GLU A 1 414 ? -15.013 -4.959 -3.834 1.00 70.25 414 GLU A N 1
ATOM 3337 C CA . GLU A 1 414 ? -15.293 -5.132 -5.262 1.00 70.25 414 GLU A CA 1
ATOM 3338 C C . GLU A 1 414 ? -16.756 -4.787 -5.590 1.00 70.25 414 GLU A C 1
ATOM 3340 O O . GLU A 1 414 ? -17.027 -3.913 -6.415 1.00 70.25 414 GLU A O 1
ATOM 3345 N N . SER A 1 415 ? -17.714 -5.392 -4.882 1.00 69.50 415 SER A N 1
ATOM 3346 C CA . SER A 1 415 ? -19.148 -5.182 -5.129 1.00 69.50 415 SER A CA 1
ATOM 3347 C C . SER A 1 415 ? -19.624 -3.752 -4.862 1.00 69.50 415 SER A C 1
ATOM 3349 O O . SER A 1 415 ? -20.419 -3.219 -5.639 1.00 69.50 415 SER A O 1
ATOM 3351 N N . THR A 1 416 ? -19.116 -3.094 -3.818 1.00 66.75 416 THR A N 1
ATOM 3352 C CA . THR A 1 416 ? -19.528 -1.728 -3.448 1.00 66.75 416 THR A CA 1
ATOM 3353 C C . THR A 1 416 ? -19.049 -0.690 -4.467 1.00 66.75 416 THR A C 1
ATOM 3355 O O . THR A 1 416 ? -19.692 0.339 -4.666 1.00 66.75 416 THR A O 1
ATOM 3358 N N . ASN A 1 417 ? -17.945 -0.964 -5.163 1.00 61.38 417 ASN A N 1
ATOM 3359 C CA . ASN A 1 417 ? -17.357 -0.050 -6.139 1.00 61.38 417 ASN A CA 1
ATOM 3360 C C . ASN A 1 417 ? -17.770 -0.363 -7.601 1.00 61.38 417 ASN A C 1
ATOM 3362 O O . ASN A 1 417 ? -17.447 0.417 -8.500 1.00 61.38 417 ASN A O 1
ATOM 3366 N N . ASN A 1 418 ? -18.551 -1.427 -7.852 1.00 53.25 418 ASN A N 1
ATOM 3367 C CA . ASN A 1 418 ? -18.973 -1.876 -9.192 1.00 53.25 418 ASN A CA 1
ATOM 3368 C C . ASN A 1 418 ? -19.852 -0.889 -9.986 1.00 53.25 418 ASN A C 1
ATOM 3370 O O . ASN A 1 418 ? -19.978 -1.032 -11.201 1.00 53.25 418 ASN A O 1
ATOM 3374 N N . GLN A 1 419 ? -20.432 0.139 -9.352 1.00 49.06 419 GLN A N 1
ATOM 3375 C CA . GLN A 1 419 ? -21.193 1.180 -10.066 1.00 49.06 419 GLN A CA 1
ATOM 3376 C C . GLN A 1 419 ? -20.304 2.112 -10.915 1.00 49.06 419 GLN A C 1
ATOM 3378 O O . GLN A 1 419 ? -20.801 2.793 -11.809 1.00 49.06 419 GLN A O 1
ATOM 3383 N N . THR A 1 420 ? -18.981 2.109 -10.703 1.00 49.56 420 THR A N 1
ATOM 3384 C CA . THR A 1 420 ? -18.006 2.685 -11.643 1.00 49.56 420 THR A CA 1
ATOM 3385 C C . THR A 1 420 ? -16.976 1.618 -11.976 1.00 49.56 420 THR A C 1
ATOM 3387 O O . THR A 1 420 ? -16.295 1.173 -11.064 1.00 49.56 420 THR A O 1
ATOM 3390 N N . SER A 1 421 ? -16.836 1.221 -13.246 1.00 47.75 421 SER A N 1
ATOM 3391 C CA . SER A 1 421 ? -15.946 0.125 -13.674 1.00 47.75 421 SER A CA 1
ATOM 3392 C C . SER A 1 421 ? -14.588 0.163 -12.955 1.00 47.75 421 SER A C 1
ATOM 3394 O O . SER A 1 421 ? -13.742 1.015 -13.251 1.00 47.75 421 SER A O 1
ATOM 3396 N N . ILE A 1 422 ? -14.391 -0.725 -11.980 1.00 58.06 422 ILE A N 1
ATOM 3397 C CA . ILE A 1 422 ? -13.095 -0.916 -11.335 1.00 58.06 422 ILE A CA 1
ATOM 3398 C C . ILE A 1 422 ? -12.258 -1.719 -12.318 1.00 58.06 422 ILE A C 1
ATOM 3400 O O . ILE A 1 422 ? -12.674 -2.775 -12.790 1.00 58.06 422 ILE A O 1
ATOM 3404 N N . ASN A 1 423 ? -11.076 -1.217 -12.657 1.00 66.75 423 ASN A N 1
ATOM 3405 C CA . ASN A 1 423 ? -10.148 -2.006 -13.458 1.00 66.75 423 ASN A CA 1
ATOM 3406 C C . A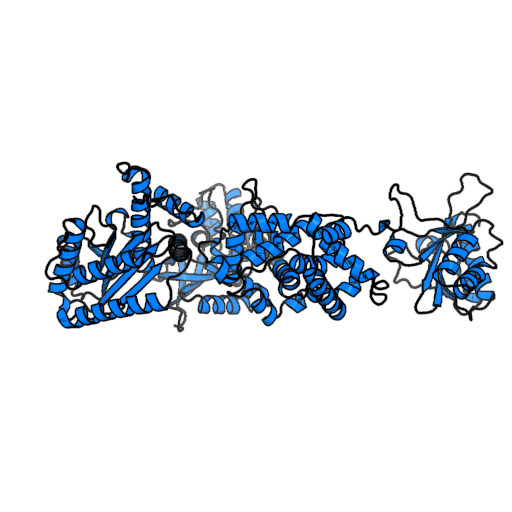SN A 1 423 ? -9.553 -3.099 -12.562 1.00 66.75 423 ASN A C 1
ATOM 3408 O O . ASN A 1 423 ? -9.153 -2.784 -11.446 1.00 66.75 423 ASN A O 1
ATOM 3412 N N . SER A 1 424 ? -9.415 -4.338 -13.048 1.00 68.50 424 SER A N 1
ATOM 3413 C CA . SER A 1 424 ? -8.884 -5.480 -12.274 1.00 68.50 424 SER A CA 1
ATOM 3414 C C . SER A 1 424 ? -7.569 -5.162 -11.551 1.00 68.50 424 SER A C 1
ATOM 3416 O O . SER A 1 424 ? -7.345 -5.579 -10.425 1.00 68.50 424 SER A O 1
ATOM 3418 N N . GLU A 1 425 ? -6.728 -4.330 -12.158 1.00 70.94 425 GLU A N 1
ATOM 3419 C CA . GLU A 1 425 ? -5.507 -3.790 -11.558 1.00 70.94 425 GLU A CA 1
ATOM 3420 C C . GLU A 1 425 ? -5.711 -3.089 -10.199 1.00 70.94 425 GLU A C 1
ATOM 3422 O O . GLU A 1 425 ? -4.902 -3.255 -9.291 1.00 70.94 425 GLU A O 1
ATOM 3427 N N . GLN A 1 426 ? -6.789 -2.315 -10.038 1.00 72.00 426 GLN A N 1
ATOM 3428 C CA . GLN A 1 426 ? -7.089 -1.610 -8.787 1.00 72.00 426 GLN A CA 1
ATOM 3429 C C . GLN A 1 426 ? -7.433 -2.583 -7.654 1.00 72.00 426 GLN A C 1
ATOM 3431 O O . GLN A 1 426 ? -7.154 -2.275 -6.501 1.00 72.00 426 GLN A O 1
ATOM 3436 N N . LEU A 1 427 ? -7.987 -3.757 -7.977 1.00 73.75 427 LEU A N 1
ATOM 3437 C CA . LEU A 1 427 ? -8.219 -4.824 -7.002 1.00 73.75 427 LEU A CA 1
ATOM 3438 C C . LEU A 1 427 ? -6.896 -5.495 -6.606 1.00 73.75 427 LEU A C 1
ATOM 3440 O O . LEU A 1 427 ? -6.640 -5.690 -5.422 1.00 73.75 427 LEU A O 1
ATOM 3444 N N . TYR A 1 428 ? -6.001 -5.757 -7.567 1.00 77.56 428 TYR A N 1
ATOM 3445 C CA . TYR A 1 428 ? -4.676 -6.321 -7.270 1.00 77.56 428 TYR A CA 1
ATOM 3446 C C . TYR A 1 428 ? -3.812 -5.400 -6.399 1.00 77.56 428 TYR A C 1
ATOM 3448 O O . TYR A 1 428 ? -3.021 -5.883 -5.590 1.00 77.56 428 TYR A O 1
ATOM 3456 N N . ALA A 1 429 ? -3.987 -4.080 -6.495 1.00 77.50 429 ALA A N 1
ATOM 3457 C CA . ALA A 1 429 ? -3.340 -3.122 -5.600 1.00 77.50 429 ALA A CA 1
ATOM 3458 C C . ALA A 1 429 ? -3.746 -3.261 -4.117 1.00 77.50 429 ALA A C 1
ATOM 3460 O O . ALA A 1 429 ? -3.044 -2.731 -3.255 1.00 77.50 429 ALA A O 1
ATOM 3461 N N . LEU A 1 430 ? -4.847 -3.959 -3.814 1.00 73.56 430 LEU A N 1
ATOM 3462 C CA . LEU A 1 430 ? -5.304 -4.265 -2.453 1.00 73.56 430 LEU A CA 1
ATOM 3463 C C . LEU A 1 430 ? -4.867 -5.653 -1.964 1.00 73.56 430 LEU A C 1
ATOM 3465 O O . LEU A 1 430 ? -5.225 -6.062 -0.863 1.00 73.56 430 LEU A O 1
ATOM 3469 N N . THR A 1 431 ? -4.102 -6.406 -2.752 1.00 76.88 431 THR A N 1
ATOM 3470 C CA . THR A 1 431 ? -3.608 -7.725 -2.330 1.00 76.88 431 THR A CA 1
ATOM 3471 C C . THR A 1 431 ? -2.540 -7.606 -1.242 1.00 76.88 431 THR A C 1
ATOM 3473 O O . THR A 1 431 ? -1.852 -6.587 -1.121 1.00 76.88 431 THR A O 1
ATOM 3476 N N . SER A 1 432 ? -2.373 -8.668 -0.451 1.00 75.88 432 SER A N 1
ATOM 3477 C CA . SER A 1 432 ? -1.270 -8.810 0.512 1.00 75.88 432 SER A CA 1
ATOM 3478 C C . SER A 1 432 ? 0.092 -8.609 -0.157 1.00 75.88 432 SER A C 1
ATOM 3480 O O . SER A 1 432 ? 0.914 -7.861 0.361 1.00 75.88 432 SER A O 1
ATOM 3482 N N . VAL A 1 433 ? 0.291 -9.171 -1.353 1.00 83.31 433 VAL A N 1
ATOM 3483 C CA . VAL A 1 433 ? 1.533 -9.042 -2.134 1.00 83.31 433 VAL A CA 1
ATOM 3484 C C . VAL A 1 433 ? 1.842 -7.581 -2.469 1.00 83.31 433 VAL A C 1
ATOM 3486 O O . VAL A 1 433 ? 2.969 -7.126 -2.282 1.00 83.31 433 VAL A O 1
ATOM 3489 N N . ALA A 1 434 ? 0.856 -6.807 -2.934 1.00 84.88 434 ALA A N 1
ATOM 3490 C CA . ALA A 1 434 ? 1.066 -5.390 -3.232 1.00 84.88 434 ALA A CA 1
ATOM 3491 C C . ALA A 1 434 ? 1.422 -4.577 -1.972 1.00 84.88 434 ALA A C 1
ATOM 3493 O O . ALA A 1 434 ? 2.273 -3.685 -2.049 1.00 84.88 434 ALA A O 1
ATOM 3494 N N . ARG A 1 435 ? 0.818 -4.900 -0.816 1.00 80.56 435 ARG A N 1
ATOM 3495 C CA . ARG A 1 435 ? 1.195 -4.307 0.480 1.00 80.56 435 ARG A CA 1
ATOM 3496 C C . ARG A 1 435 ? 2.620 -4.694 0.877 1.00 80.56 435 ARG A C 1
ATOM 3498 O O . ARG A 1 435 ? 3.399 -3.813 1.213 1.00 80.56 435 ARG A O 1
ATOM 3505 N N . GLU A 1 436 ? 2.996 -5.965 0.747 1.00 83.75 436 GLU A N 1
ATOM 3506 C CA . GLU A 1 436 ? 4.345 -6.459 1.062 1.00 83.75 436 GLU A CA 1
ATOM 3507 C C . GLU A 1 436 ? 5.419 -5.749 0.220 1.00 83.75 436 GLU A C 1
ATOM 3509 O O . GLU A 1 436 ? 6.450 -5.323 0.739 1.00 83.75 436 GLU A O 1
ATOM 3514 N N . VAL A 1 437 ? 5.163 -5.541 -1.078 1.00 91.19 437 VAL A N 1
ATOM 3515 C CA . VAL A 1 437 ? 6.063 -4.774 -1.955 1.00 91.19 437 VAL A CA 1
ATOM 3516 C C . VAL A 1 437 ? 6.164 -3.312 -1.512 1.00 91.19 437 VAL A C 1
ATOM 3518 O O . VAL A 1 437 ? 7.258 -2.746 -1.526 1.00 91.19 437 VAL A O 1
ATOM 3521 N N . GLN A 1 438 ? 5.052 -2.685 -1.116 1.00 90.62 438 GLN A N 1
ATOM 3522 C CA . GLN A 1 438 ? 5.051 -1.303 -0.630 1.00 90.62 438 GLN A CA 1
ATOM 3523 C C . GLN A 1 438 ? 5.831 -1.166 0.680 1.00 90.62 438 GLN A C 1
ATOM 3525 O O . GLN A 1 438 ? 6.700 -0.297 0.774 1.00 90.62 438 GLN A O 1
ATOM 3530 N N . ASP A 1 439 ? 5.571 -2.046 1.644 1.00 82.19 439 ASP A N 1
ATOM 3531 C CA . ASP A 1 439 ? 6.273 -2.108 2.925 1.00 82.19 439 ASP A CA 1
ATOM 3532 C C . ASP A 1 439 ? 7.773 -2.297 2.707 1.00 82.19 439 ASP A C 1
ATOM 3534 O O . ASP A 1 439 ? 8.573 -1.527 3.232 1.00 82.19 439 ASP A O 1
ATOM 3538 N N . PHE A 1 440 ? 8.164 -3.219 1.828 1.00 89.12 440 PHE A N 1
ATOM 3539 C CA . PHE A 1 440 ? 9.566 -3.445 1.496 1.00 89.12 440 PHE A CA 1
ATOM 3540 C C . PHE A 1 440 ? 10.249 -2.195 0.922 1.00 89.12 440 PHE A C 1
ATOM 3542 O O . PHE A 1 440 ? 11.377 -1.867 1.293 1.00 89.12 440 PHE A O 1
ATOM 3549 N N . PHE A 1 441 ? 9.575 -1.455 0.033 1.00 91.38 441 PHE A N 1
ATOM 3550 C CA . PHE A 1 441 ? 10.104 -0.178 -0.453 1.00 91.38 441 PHE A CA 1
ATOM 3551 C C . PHE A 1 441 ? 10.247 0.807 0.707 1.00 91.38 441 PHE A C 1
ATOM 3553 O O . PHE A 1 441 ? 11.303 1.420 0.842 1.00 91.38 441 PHE A O 1
ATOM 3560 N N . ASN A 1 442 ? 9.229 0.920 1.563 1.00 83.25 442 ASN A N 1
ATOM 3561 C CA . ASN A 1 442 ? 9.210 1.784 2.744 1.00 83.25 442 ASN A CA 1
ATOM 3562 C C . ASN A 1 442 ? 10.218 1.384 3.831 1.00 83.25 442 ASN A C 1
ATOM 3564 O O . ASN A 1 442 ? 10.488 2.204 4.704 1.00 83.25 442 ASN A O 1
ATOM 3568 N N . GLU A 1 443 ? 10.781 0.179 3.806 1.00 81.62 443 GLU A N 1
ATOM 3569 C CA . GLU A 1 443 ? 11.846 -0.254 4.718 1.00 81.62 443 GLU A CA 1
ATOM 3570 C C . GLU A 1 443 ? 13.243 0.108 4.195 1.00 81.62 443 GLU A C 1
ATOM 3572 O O . GLU A 1 443 ? 14.141 0.415 4.981 1.00 81.62 443 GLU A O 1
ATOM 3577 N N . ILE A 1 444 ? 13.439 0.143 2.873 1.00 82.75 444 ILE A N 1
ATOM 3578 C CA . ILE A 1 444 ? 14.752 0.426 2.284 1.00 82.75 444 ILE A CA 1
ATOM 3579 C C . ILE A 1 444 ? 15.063 1.924 2.307 1.00 82.75 444 ILE A C 1
ATOM 3581 O O . ILE A 1 444 ? 14.459 2.736 1.600 1.00 82.75 444 ILE A O 1
ATOM 3585 N N . ARG A 1 445 ? 16.107 2.278 3.058 1.00 73.94 445 ARG A N 1
ATOM 3586 C CA . ARG A 1 445 ? 16.695 3.621 3.084 1.00 73.94 445 ARG A CA 1
ATOM 3587 C C . ARG A 1 445 ? 17.902 3.724 2.146 1.00 73.94 445 ARG A C 1
ATOM 3589 O O . ARG A 1 445 ? 18.636 2.762 1.908 1.00 73.94 445 ARG A O 1
ATOM 3596 N N . GLY A 1 446 ? 18.081 4.907 1.568 1.00 66.56 446 GLY A N 1
ATOM 3597 C CA . GLY A 1 446 ? 19.247 5.261 0.765 1.00 66.56 446 GLY A CA 1
ATOM 3598 C C . GLY A 1 446 ? 20.469 5.598 1.618 1.00 66.56 446 GLY A C 1
ATOM 3599 O O . GLY A 1 446 ? 20.387 5.690 2.838 1.00 66.56 446 GLY A O 1
ATOM 3600 N N . ASP A 1 447 ? 21.602 5.853 0.963 1.00 65.44 447 ASP A N 1
ATOM 3601 C CA . ASP A 1 447 ? 22.909 6.018 1.627 1.00 65.44 447 ASP A CA 1
ATOM 3602 C C . ASP A 1 447 ? 22.987 7.255 2.553 1.00 65.44 447 ASP A C 1
ATOM 3604 O O . ASP A 1 447 ? 23.847 7.324 3.423 1.00 65.44 447 ASP A O 1
ATOM 3608 N N . ASN A 1 448 ? 22.053 8.204 2.403 1.00 60.72 448 ASN A N 1
ATOM 3609 C CA . ASN A 1 448 ? 21.905 9.402 3.246 1.00 60.72 448 ASN A CA 1
ATOM 3610 C C . ASN A 1 448 ? 20.668 9.333 4.163 1.00 60.72 448 ASN A C 1
ATOM 3612 O O . ASN A 1 448 ? 20.081 10.370 4.468 1.00 60.72 448 ASN A O 1
ATOM 3616 N N . ASP A 1 449 ? 20.194 8.124 4.475 1.00 64.00 449 ASP A N 1
ATOM 3617 C CA . ASP A 1 449 ? 18.965 7.849 5.240 1.00 64.00 449 ASP A CA 1
ATOM 3618 C C . ASP A 1 449 ? 17.673 8.429 4.615 1.00 64.00 449 ASP A C 1
ATOM 3620 O O . ASP A 1 449 ? 16.597 8.476 5.206 1.00 64.00 449 ASP A O 1
ATOM 3624 N N . LYS A 1 450 ? 17.759 8.865 3.353 1.00 69.12 450 LYS A N 1
ATOM 3625 C CA . LYS A 1 450 ? 16.618 9.334 2.558 1.00 69.12 450 LYS A CA 1
ATOM 3626 C C . LYS A 1 450 ? 15.998 8.173 1.803 1.00 69.12 450 LYS A C 1
ATOM 3628 O O . LYS A 1 450 ? 16.712 7.337 1.259 1.00 69.12 450 LYS A O 1
ATOM 3633 N N . GLN A 1 451 ? 14.676 8.180 1.676 1.00 79.56 451 GLN A N 1
ATOM 3634 C CA . GLN A 1 451 ? 13.952 7.184 0.893 1.00 79.56 451 GLN A CA 1
ATOM 3635 C C . GLN A 1 451 ? 14.400 7.177 -0.577 1.00 79.56 451 GLN A C 1
ATOM 3637 O O . GLN A 1 451 ? 14.278 8.191 -1.273 1.00 79.56 451 GLN A O 1
ATOM 3642 N N . ASP A 1 452 ? 14.885 6.037 -1.074 1.00 80.06 452 ASP A N 1
ATOM 3643 C CA . ASP A 1 452 ? 15.356 5.915 -2.460 1.00 80.06 452 ASP A CA 1
ATOM 3644 C C . ASP A 1 452 ? 14.203 5.875 -3.466 1.00 80.06 452 ASP A C 1
ATOM 3646 O O . ASP A 1 452 ? 14.273 6.522 -4.516 1.00 80.06 452 ASP A O 1
ATOM 3650 N N . MET A 1 453 ? 13.147 5.123 -3.152 1.00 90.19 453 MET A N 1
ATOM 3651 C CA . MET A 1 453 ? 11.982 4.924 -4.012 1.00 90.19 453 MET A CA 1
ATOM 3652 C C . MET A 1 453 ? 10.721 4.685 -3.188 1.00 90.19 453 MET A C 1
ATOM 3654 O O . MET A 1 453 ? 10.782 4.183 -2.069 1.00 90.19 453 MET A O 1
ATOM 3658 N N . TYR A 1 454 ? 9.578 4.998 -3.786 1.00 91.00 454 TYR A N 1
ATOM 3659 C CA . TYR A 1 454 ? 8.259 4.699 -3.241 1.00 91.00 454 TYR A CA 1
ATOM 3660 C C . TYR A 1 454 ? 7.487 3.862 -4.252 1.00 91.00 454 TYR A C 1
ATOM 3662 O O . TYR A 1 454 ? 7.562 4.122 -5.457 1.00 91.00 454 TYR A O 1
ATOM 3670 N N . TYR A 1 455 ? 6.727 2.889 -3.768 1.00 93.81 455 TYR A N 1
ATOM 3671 C CA . TYR A 1 455 ? 5.793 2.133 -4.589 1.00 93.81 455 TYR A CA 1
ATOM 3672 C C . TYR A 1 455 ? 4.362 2.588 -4.284 1.00 93.81 455 TYR A C 1
ATOM 3674 O O . TYR A 1 455 ? 3.856 2.394 -3.183 1.00 93.81 455 TYR A O 1
ATOM 3682 N N . GLU A 1 456 ? 3.733 3.248 -5.256 1.00 90.19 456 GLU A N 1
ATOM 3683 C CA . GLU A 1 456 ? 2.351 3.734 -5.174 1.00 90.19 456 GLU A CA 1
ATOM 3684 C C . GLU A 1 456 ? 1.414 2.617 -5.638 1.00 90.19 456 GLU A C 1
ATOM 3686 O O . GLU A 1 456 ? 1.236 2.423 -6.849 1.00 90.19 456 GLU A O 1
ATOM 3691 N N . ARG A 1 457 ? 0.840 1.867 -4.685 1.00 87.12 457 ARG A N 1
ATOM 3692 C CA . ARG A 1 457 ? -0.097 0.775 -4.992 1.00 87.12 457 ARG A CA 1
ATOM 3693 C C . ARG A 1 457 ? -1.449 1.346 -5.425 1.00 87.12 457 ARG A C 1
ATOM 3695 O O . ARG A 1 457 ? -1.993 0.915 -6.438 1.00 87.12 457 ARG A O 1
ATOM 3702 N N . ARG A 1 458 ? -1.957 2.366 -4.719 1.00 79.88 458 ARG A N 1
ATOM 3703 C CA . ARG A 1 458 ? -3.233 3.031 -5.031 1.00 79.88 458 ARG A CA 1
ATOM 3704 C C . ARG A 1 458 ? -2.986 4.302 -5.830 1.00 79.88 458 ARG A C 1
ATOM 3706 O O . ARG A 1 458 ? -2.102 5.091 -5.520 1.00 79.88 458 ARG A O 1
ATOM 3713 N N . SER A 1 459 ? -3.799 4.539 -6.855 1.00 79.94 459 SER A N 1
ATOM 3714 C CA . SER A 1 459 ? -3.643 5.729 -7.697 1.00 79.94 459 SER A CA 1
ATOM 3715 C C . SER A 1 459 ? -3.730 7.015 -6.870 1.00 79.94 459 SER A C 1
ATOM 3717 O O . SER A 1 459 ? -4.769 7.272 -6.265 1.00 79.94 459 SER A O 1
ATOM 3719 N N . ASN A 1 460 ? -2.692 7.854 -6.956 1.00 76.25 460 ASN A N 1
ATOM 3720 C CA . ASN A 1 460 ? -2.552 9.138 -6.256 1.00 76.25 460 ASN A CA 1
ATOM 3721 C C . ASN A 1 460 ? -2.346 9.050 -4.735 1.00 76.25 460 ASN A C 1
ATOM 3723 O O . ASN A 1 460 ? -2.432 10.080 -4.068 1.00 76.25 460 ASN A O 1
ATOM 3727 N N . GLU A 1 461 ? -2.007 7.878 -4.195 1.00 79.50 461 GLU A N 1
ATOM 3728 C CA . GLU A 1 461 ? -1.695 7.684 -2.771 1.00 79.50 461 GLU A CA 1
ATOM 3729 C C . GLU A 1 461 ? -0.661 8.683 -2.249 1.00 79.50 461 GLU A C 1
ATOM 3731 O O . GLU A 1 461 ? -0.874 9.315 -1.219 1.00 79.50 461 GLU A O 1
ATOM 3736 N N . TYR A 1 462 ? 0.417 8.912 -3.004 1.00 82.06 462 TYR A N 1
ATOM 3737 C CA . TYR A 1 462 ? 1.433 9.879 -2.606 1.00 82.06 462 TYR A CA 1
ATOM 3738 C C . TYR A 1 462 ? 1.247 11.246 -3.245 1.00 82.06 462 TYR A C 1
ATOM 3740 O O . TYR A 1 462 ? 2.091 12.103 -3.024 1.00 82.06 462 TYR A O 1
ATOM 3748 N N . ALA A 1 463 ? 0.216 11.508 -4.055 1.00 77.81 463 ALA A N 1
ATOM 3749 C CA . ALA A 1 463 ? 0.149 12.726 -4.873 1.00 77.81 463 ALA A CA 1
ATOM 3750 C C . ALA A 1 463 ? 0.191 14.019 -4.036 1.00 77.81 463 ALA A C 1
ATOM 3752 O O . ALA A 1 463 ? 0.882 14.971 -4.412 1.00 77.81 463 ALA A O 1
ATOM 3753 N N . TYR A 1 464 ? -0.459 14.023 -2.871 1.00 72.00 464 TYR A N 1
ATOM 3754 C CA . TYR A 1 464 ? -0.623 15.209 -2.020 1.00 72.00 464 TYR A CA 1
ATOM 3755 C C . TYR A 1 464 ? 0.329 15.267 -0.818 1.00 72.00 464 TYR A C 1
ATOM 3757 O O . TYR A 1 464 ? 0.389 16.294 -0.145 1.00 72.00 464 TYR A O 1
ATOM 3765 N N . ASP A 1 465 ? 1.138 14.230 -0.596 1.00 72.56 465 ASP A N 1
ATOM 3766 C CA . ASP A 1 465 ? 2.142 14.228 0.468 1.00 72.56 465 ASP A CA 1
ATOM 3767 C C . ASP A 1 465 ? 3.365 15.080 0.079 1.00 72.56 465 ASP A C 1
ATOM 3769 O O . ASP A 1 465 ? 4.110 14.753 -0.851 1.00 72.56 465 ASP A O 1
ATOM 3773 N N . LYS A 1 466 ? 3.582 16.196 0.783 1.00 73.12 466 LYS A N 1
ATOM 3774 C CA . LYS A 1 466 ? 4.701 17.119 0.523 1.00 73.12 466 LYS A CA 1
ATOM 3775 C C . LYS A 1 466 ? 6.066 16.542 0.914 1.00 73.12 466 LYS A C 1
ATOM 3777 O O . LYS A 1 466 ? 7.074 17.031 0.409 1.00 73.12 466 LYS A O 1
ATOM 3782 N N . SER A 1 467 ? 6.110 15.530 1.779 1.00 77.06 467 SER A N 1
ATOM 3783 C CA . SER A 1 467 ? 7.352 14.867 2.192 1.00 77.06 467 SER A CA 1
ATOM 3784 C C . SER A 1 467 ? 7.906 13.927 1.112 1.00 77.06 467 SER A C 1
ATOM 3786 O O . SER A 1 467 ? 9.106 13.649 1.076 1.00 77.06 467 SER A O 1
ATOM 3788 N N . VAL A 1 468 ? 7.052 13.486 0.180 1.00 82.88 468 VAL A N 1
ATOM 3789 C CA . VAL A 1 468 ? 7.401 12.511 -0.857 1.00 82.88 468 VAL A CA 1
ATOM 3790 C C . VAL A 1 468 ? 7.945 13.186 -2.117 1.00 82.88 468 VAL A C 1
ATOM 3792 O O . VAL A 1 468 ? 7.279 13.991 -2.776 1.00 82.88 468 VAL A O 1
ATOM 3795 N N . ILE A 1 469 ? 9.145 12.768 -2.530 1.00 85.44 469 ILE A N 1
ATOM 3796 C CA . ILE A 1 469 ? 9.767 13.186 -3.792 1.00 85.44 469 ILE A CA 1
ATOM 3797 C C . ILE A 1 469 ? 9.086 12.459 -4.961 1.00 85.44 469 ILE A C 1
ATOM 3799 O O . ILE A 1 469 ? 9.354 11.286 -5.222 1.00 85.44 469 ILE A O 1
ATOM 3803 N N . LYS A 1 470 ? 8.247 13.171 -5.723 1.00 85.00 470 LYS A N 1
ATOM 3804 C CA . LYS A 1 470 ? 7.398 12.578 -6.779 1.00 85.00 470 LYS A CA 1
ATOM 3805 C C . LYS A 1 470 ? 8.163 11.837 -7.878 1.00 85.00 470 LYS A C 1
ATOM 3807 O O . LYS A 1 470 ? 7.662 10.855 -8.409 1.00 85.00 470 LYS A O 1
ATOM 3812 N N . SER A 1 471 ? 9.380 12.270 -8.211 1.00 85.25 471 SER A N 1
ATOM 3813 C CA . SER A 1 471 ? 10.220 11.598 -9.216 1.00 85.25 471 SER A CA 1
ATOM 3814 C C . SER A 1 471 ? 10.743 10.227 -8.770 1.00 85.25 471 SER A C 1
ATOM 3816 O O . SER A 1 471 ? 11.250 9.475 -9.600 1.00 85.25 471 SER A O 1
ATOM 3818 N N . ARG A 1 472 ? 10.618 9.889 -7.479 1.00 89.19 472 ARG A N 1
ATOM 3819 C CA . ARG A 1 472 ? 10.996 8.592 -6.895 1.00 89.19 472 ARG A CA 1
ATOM 3820 C C . ARG A 1 472 ? 9.805 7.642 -6.730 1.00 89.19 472 ARG A C 1
ATOM 3822 O O . ARG A 1 472 ? 9.985 6.534 -6.233 1.00 89.19 472 ARG A O 1
ATOM 3829 N N . VAL A 1 473 ? 8.605 8.064 -7.129 1.00 91.44 473 VAL A N 1
ATOM 3830 C CA . VAL A 1 473 ? 7.379 7.270 -7.007 1.00 91.44 473 VAL A CA 1
ATOM 3831 C C . VAL A 1 473 ? 7.187 6.408 -8.253 1.00 91.44 473 VAL A C 1
ATOM 3833 O O . VAL A 1 473 ? 7.078 6.915 -9.372 1.00 91.44 473 VAL A O 1
ATOM 3836 N N . ILE A 1 474 ? 7.102 5.095 -8.057 1.00 94.00 474 ILE A N 1
ATOM 3837 C CA . ILE A 1 474 ? 6.736 4.123 -9.085 1.00 94.00 474 ILE A CA 1
ATOM 3838 C C . ILE A 1 474 ? 5.281 3.718 -8.866 1.00 94.00 474 ILE A C 1
ATOM 3840 O O . ILE A 1 474 ? 4.946 3.069 -7.881 1.00 94.00 474 ILE A O 1
ATOM 3844 N N . LYS A 1 475 ? 4.415 4.097 -9.808 1.00 91.81 475 LYS A N 1
ATOM 3845 C CA . LYS A 1 475 ? 2.989 3.739 -9.797 1.00 91.81 475 LYS A CA 1
ATOM 3846 C C . LYS A 1 475 ? 2.767 2.257 -10.086 1.00 91.81 475 LYS A C 1
ATOM 3848 O O . LYS A 1 475 ? 3.539 1.673 -10.846 1.00 91.81 475 LYS A O 1
ATOM 3853 N N . HIS A 1 476 ? 1.669 1.694 -9.588 1.00 89.38 476 HIS A N 1
ATOM 3854 C CA . HIS A 1 476 ? 1.262 0.302 -9.809 1.00 89.38 476 HIS A CA 1
ATOM 3855 C C . HIS A 1 476 ? 1.339 -0.135 -11.289 1.00 89.38 476 HIS A C 1
ATOM 3857 O O . HIS A 1 476 ? 2.092 -1.053 -11.617 1.00 89.38 476 HIS A O 1
ATOM 3863 N N . GLU A 1 477 ? 0.711 0.613 -12.206 1.00 87.25 477 GLU A N 1
ATOM 3864 C CA . GLU A 1 477 ? 0.770 0.374 -13.666 1.00 87.25 477 GLU A CA 1
ATOM 3865 C C . GLU A 1 477 ? 2.199 0.311 -14.215 1.00 87.25 477 GLU A C 1
ATOM 3867 O O . GLU A 1 477 ? 2.548 -0.468 -15.114 1.00 87.25 477 GLU A O 1
ATOM 3872 N N . LYS A 1 478 ? 3.048 1.199 -13.692 1.00 91.44 478 LYS A N 1
ATOM 3873 C CA . LYS A 1 478 ? 4.436 1.300 -14.114 1.00 91.44 478 LYS A CA 1
ATOM 3874 C C . LYS A 1 478 ? 5.233 0.118 -13.577 1.00 91.44 478 LYS A C 1
ATOM 3876 O O . LYS A 1 478 ? 6.028 -0.430 -14.336 1.00 91.44 478 LYS A O 1
ATOM 3881 N N . MET A 1 479 ? 4.987 -0.298 -12.336 1.00 94.56 479 MET A N 1
ATOM 3882 C CA . MET A 1 479 ? 5.603 -1.479 -11.738 1.00 94.56 479 MET A CA 1
ATOM 3883 C C . MET A 1 479 ? 5.276 -2.743 -12.535 1.00 94.56 479 MET A C 1
ATOM 3885 O O . MET A 1 479 ? 6.193 -3.481 -12.881 1.00 94.56 479 MET A O 1
ATOM 3889 N N . LEU A 1 480 ? 4.011 -2.932 -12.933 1.00 92.81 480 LEU A N 1
ATOM 3890 C CA . LEU A 1 480 ? 3.598 -4.036 -13.808 1.00 92.81 480 LEU A CA 1
ATOM 3891 C C . LEU A 1 480 ? 4.427 -4.065 -15.101 1.00 92.81 480 LEU A C 1
ATOM 3893 O O . LEU A 1 480 ? 4.936 -5.111 -15.503 1.00 92.81 480 LEU A O 1
ATOM 3897 N N . SER A 1 481 ? 4.610 -2.904 -15.734 1.00 92.50 481 SER A N 1
ATOM 3898 C CA . SER A 1 481 ? 5.382 -2.778 -16.978 1.00 92.50 481 SER A CA 1
ATOM 3899 C C . SER A 1 481 ? 6.876 -3.060 -16.776 1.00 92.50 481 SER A C 1
ATOM 3901 O O . SER A 1 481 ? 7.487 -3.738 -17.606 1.00 92.50 481 SER A O 1
ATOM 3903 N N . ILE A 1 482 ? 7.453 -2.549 -15.681 1.00 95.75 482 ILE A N 1
ATOM 3904 C CA . ILE A 1 482 ? 8.853 -2.763 -15.284 1.00 95.75 482 ILE A CA 1
ATOM 3905 C C . ILE A 1 482 ? 9.093 -4.250 -15.043 1.00 95.75 482 ILE A C 1
ATOM 3907 O O . ILE A 1 482 ? 9.934 -4.844 -15.711 1.00 95.75 482 ILE A O 1
ATOM 3911 N N . TYR A 1 483 ? 8.308 -4.869 -14.165 1.00 95.94 483 TYR A N 1
ATOM 3912 C CA . TYR A 1 483 ? 8.467 -6.275 -13.817 1.00 95.94 483 TYR A CA 1
ATOM 3913 C C . TYR A 1 483 ? 8.268 -7.188 -15.035 1.00 95.94 483 TYR A C 1
ATOM 3915 O O . TYR A 1 483 ? 9.075 -8.085 -15.284 1.00 95.94 483 TYR A O 1
ATOM 3923 N N . SER A 1 484 ? 7.249 -6.911 -15.858 1.00 94.50 484 SER A N 1
ATOM 3924 C CA . SER A 1 484 ? 6.967 -7.688 -17.072 1.00 94.50 484 SER A CA 1
ATOM 3925 C C . SER A 1 484 ? 8.103 -7.620 -18.096 1.00 94.50 484 SER A C 1
ATOM 3927 O O . SER A 1 484 ? 8.428 -8.625 -18.726 1.00 94.50 484 SER A O 1
ATOM 3929 N N . ALA A 1 485 ? 8.734 -6.455 -18.273 1.00 95.12 485 ALA A N 1
ATOM 3930 C CA . ALA A 1 485 ? 9.876 -6.327 -19.178 1.00 95.12 485 ALA A CA 1
ATOM 3931 C C . ALA A 1 485 ? 11.109 -7.066 -18.639 1.00 95.12 485 ALA A C 1
ATOM 3933 O O . ALA A 1 485 ? 11.782 -7.767 -19.392 1.00 95.12 485 ALA A O 1
ATOM 3934 N N . THR A 1 486 ? 11.375 -6.920 -17.341 1.00 96.19 486 THR A N 1
ATOM 3935 C CA . THR A 1 486 ? 12.599 -7.389 -16.686 1.00 96.19 486 THR A CA 1
ATOM 3936 C C . THR A 1 486 ? 12.609 -8.901 -16.451 1.00 96.19 486 THR A C 1
ATOM 3938 O O . THR A 1 486 ? 13.581 -9.560 -16.819 1.00 96.19 486 THR A O 1
ATOM 3941 N N . TYR A 1 487 ? 11.544 -9.457 -15.862 1.00 95.44 487 TYR A N 1
ATOM 3942 C CA . TYR A 1 487 ? 11.505 -10.854 -15.402 1.00 95.44 487 TYR A CA 1
ATOM 3943 C C . TYR A 1 487 ? 10.581 -11.757 -16.221 1.00 95.44 487 TYR A C 1
ATOM 3945 O O . TYR A 1 487 ? 10.856 -12.947 -16.336 1.00 95.44 487 TYR A O 1
ATOM 3953 N N . LEU A 1 488 ? 9.524 -11.215 -16.839 1.00 93.12 488 LEU A N 1
ATOM 3954 C CA . LEU A 1 488 ? 8.669 -11.998 -17.747 1.00 93.12 488 LEU A CA 1
ATOM 3955 C C . LEU A 1 488 ? 9.148 -11.960 -19.205 1.00 93.12 488 LEU A C 1
ATOM 3957 O O . LEU A 1 488 ? 8.590 -12.661 -20.048 1.00 93.12 488 LEU A O 1
ATOM 3961 N N . TYR A 1 489 ? 10.177 -11.162 -19.509 1.00 94.06 489 TYR A N 1
ATOM 3962 C CA . TYR A 1 489 ? 10.730 -10.977 -20.854 1.00 94.06 489 TYR A CA 1
ATOM 3963 C C . TYR A 1 489 ? 9.688 -10.495 -21.879 1.00 94.06 489 TYR A C 1
ATOM 3965 O O . TYR A 1 489 ? 9.691 -10.904 -23.042 1.00 94.06 489 TYR A O 1
ATOM 3973 N N . LEU A 1 490 ? 8.801 -9.583 -21.459 1.00 92.75 490 LEU A N 1
ATOM 3974 C CA . LEU A 1 490 ? 7.734 -9.000 -22.284 1.00 92.75 490 LEU A CA 1
ATOM 3975 C C . LEU A 1 490 ? 7.945 -7.506 -22.631 1.00 92.75 490 LEU A C 1
ATOM 3977 O O . LEU A 1 490 ? 6.977 -6.738 -22.604 1.00 92.75 490 LEU A O 1
ATOM 3981 N N . PRO A 1 491 ? 9.152 -7.033 -23.012 1.00 92.56 491 PRO A N 1
ATOM 3982 C CA . PRO A 1 491 ? 9.367 -5.611 -23.289 1.00 92.56 491 PRO A CA 1
ATOM 3983 C C . PRO A 1 491 ? 8.514 -5.074 -24.452 1.00 92.56 491 PRO A C 1
ATOM 3985 O O . PRO A 1 491 ? 8.168 -3.892 -24.456 1.00 92.56 491 PRO A O 1
ATOM 3988 N N . HIS A 1 492 ? 8.099 -5.936 -25.392 1.00 90.31 492 HIS A N 1
ATOM 3989 C CA . HIS A 1 492 ? 7.202 -5.565 -26.490 1.00 90.31 492 HIS A CA 1
ATOM 3990 C C . HIS A 1 492 ? 5.775 -5.201 -26.044 1.00 90.31 492 HIS A C 1
ATOM 3992 O O . HIS A 1 492 ? 5.090 -4.443 -26.734 1.00 90.31 492 HIS A O 1
ATOM 3998 N N . LYS A 1 493 ? 5.332 -5.688 -24.874 1.00 87.88 493 LYS A N 1
ATOM 3999 C CA . LYS A 1 493 ? 4.034 -5.339 -24.268 1.00 87.88 493 LYS A CA 1
ATOM 4000 C C . LYS A 1 493 ? 4.148 -4.140 -23.316 1.00 87.88 493 LYS A C 1
ATOM 4002 O O . LYS A 1 493 ? 3.237 -3.314 -23.269 1.00 87.88 493 LYS A O 1
ATOM 4007 N N . SER A 1 494 ? 5.289 -3.975 -22.641 1.00 85.31 494 SER A N 1
ATOM 4008 C CA . SER A 1 494 ? 5.536 -2.892 -21.671 1.00 85.31 494 SER A CA 1
ATOM 4009 C C . SER A 1 494 ? 5.658 -1.486 -22.282 1.00 85.31 494 SER A C 1
ATOM 4011 O O . SER A 1 494 ? 5.594 -0.491 -21.563 1.00 85.31 494 SER A O 1
ATOM 4013 N N . SER A 1 495 ? 5.821 -1.360 -23.606 1.00 69.38 495 SER A N 1
ATOM 4014 C CA . SER A 1 495 ? 6.172 -0.088 -24.253 1.00 69.38 495 SER A CA 1
ATOM 4015 C C . SER A 1 495 ? 5.087 0.988 -24.260 1.00 69.38 495 SER A C 1
ATOM 4017 O O . SER A 1 495 ? 5.368 2.153 -23.975 1.00 69.38 495 SER A O 1
ATOM 4019 N N . ARG A 1 496 ? 3.861 0.625 -24.640 1.00 61.25 496 ARG A N 1
ATOM 4020 C CA . ARG A 1 496 ? 2.720 1.552 -24.785 1.00 61.25 496 ARG A CA 1
ATOM 4021 C C . ARG A 1 496 ? 1.367 0.886 -24.566 1.00 61.25 496 ARG A C 1
ATOM 4023 O O . ARG A 1 496 ? 0.418 1.571 -24.202 1.00 61.25 496 ARG A O 1
ATOM 4030 N N . TYR A 1 497 ? 1.270 -0.425 -24.761 1.00 58.62 497 TYR A N 1
ATOM 4031 C CA . TYR A 1 497 ? 0.034 -1.175 -24.580 1.00 58.62 497 TYR A CA 1
ATOM 4032 C C . TYR A 1 497 ? -0.038 -1.764 -23.172 1.00 58.62 497 TYR A C 1
ATOM 4034 O O . TYR A 1 497 ? -0.287 -2.953 -23.018 1.00 58.62 497 TYR A O 1
ATOM 4042 N N . VAL A 1 498 ? 0.126 -0.931 -22.135 1.00 61.09 498 VAL A N 1
ATOM 4043 C CA . VAL A 1 498 ? -0.032 -1.388 -20.739 1.00 61.09 498 VAL A CA 1
ATOM 4044 C C . VAL A 1 498 ? -1.395 -2.063 -20.558 1.00 61.09 498 VAL A C 1
ATOM 4046 O O . VAL A 1 498 ? -1.480 -3.074 -19.883 1.00 61.09 498 VAL A O 1
ATOM 4049 N N . LYS A 1 499 ? -2.439 -1.611 -21.273 1.00 68.81 499 LYS A N 1
ATOM 4050 C CA . LYS A 1 499 ? -3.756 -2.276 -21.316 1.00 68.81 499 LYS A CA 1
ATOM 4051 C C . LYS A 1 499 ? -3.698 -3.772 -21.668 1.00 68.81 499 LYS A C 1
ATOM 4053 O O . LYS A 1 499 ? -4.492 -4.527 -21.133 1.00 68.81 499 LYS A O 1
ATOM 4058 N N . VAL A 1 500 ? -2.767 -4.200 -22.524 1.00 72.25 500 VAL A N 1
ATOM 4059 C CA . VAL A 1 500 ? -2.569 -5.617 -22.895 1.00 72.25 500 VAL A CA 1
ATOM 4060 C C . VAL A 1 500 ? -1.901 -6.406 -21.762 1.00 72.25 500 VAL A C 1
ATOM 4062 O O . VAL A 1 500 ? -2.091 -7.612 -21.668 1.00 72.25 500 VAL A O 1
ATOM 4065 N N . LEU A 1 501 ? -1.149 -5.736 -20.881 1.00 79.38 501 LEU A N 1
ATOM 4066 C CA . LEU A 1 501 ? -0.614 -6.335 -19.655 1.00 79.38 501 LEU A CA 1
ATOM 4067 C C . LEU A 1 501 ? -1.643 -6.379 -18.517 1.00 79.38 501 LEU A C 1
ATOM 4069 O O . LEU A 1 501 ? -1.487 -7.182 -17.609 1.00 79.38 501 LEU A O 1
ATOM 4073 N N . LYS A 1 502 ? -2.711 -5.571 -18.557 1.00 77.81 502 LYS A N 1
ATOM 4074 C CA . LYS A 1 502 ? -3.752 -5.503 -17.508 1.00 77.81 502 LYS A CA 1
ATOM 4075 C C . LYS A 1 502 ? -4.765 -6.660 -17.549 1.00 77.81 502 LYS A C 1
ATOM 4077 O O . LYS A 1 502 ? -5.916 -6.500 -17.161 1.00 77.81 502 LYS A O 1
ATOM 4082 N N . THR A 1 503 ? -4.362 -7.816 -18.057 1.00 80.69 503 THR A N 1
ATOM 4083 C CA . THR A 1 503 ? -5.143 -9.058 -17.981 1.00 80.69 503 THR A CA 1
ATOM 4084 C C . THR A 1 503 ? -4.942 -9.693 -16.606 1.00 80.69 503 THR A C 1
ATOM 4086 O O . THR A 1 503 ? -3.815 -9.654 -16.112 1.00 80.69 503 THR A O 1
ATOM 4089 N N . ALA A 1 504 ? -5.965 -10.345 -16.046 1.00 76.25 504 ALA A N 1
ATOM 4090 C CA . ALA A 1 504 ? -5.858 -11.059 -14.767 1.00 76.25 504 ALA A CA 1
ATOM 4091 C C . ALA A 1 504 ? -4.648 -12.016 -14.719 1.00 76.25 504 ALA A C 1
ATOM 4093 O O . ALA A 1 504 ? -3.855 -11.940 -13.790 1.00 76.25 504 ALA A O 1
ATOM 4094 N N . GLU A 1 505 ? -4.418 -12.791 -15.786 1.00 83.19 505 GLU A N 1
ATOM 4095 C CA . GLU A 1 505 ? -3.276 -13.715 -15.899 1.00 83.19 505 GLU A CA 1
ATOM 4096 C C . GLU A 1 505 ? -1.915 -13.021 -15.682 1.00 83.19 505 GLU A C 1
ATOM 4098 O O . GLU A 1 505 ? -1.086 -13.468 -14.898 1.00 83.19 505 GLU A O 1
ATOM 4103 N N . ASN A 1 506 ? -1.660 -11.901 -16.364 1.00 84.56 506 ASN A N 1
ATOM 4104 C CA . ASN A 1 506 ? -0.395 -11.173 -16.215 1.00 84.56 506 ASN A CA 1
ATOM 4105 C C . ASN A 1 506 ? -0.269 -10.492 -14.844 1.00 84.56 506 ASN A C 1
ATOM 4107 O O . ASN A 1 506 ? 0.838 -10.419 -14.314 1.00 84.56 506 ASN A O 1
ATOM 4111 N N . LEU A 1 507 ? -1.375 -10.002 -14.274 1.00 85.12 507 LEU A N 1
ATOM 4112 C CA . LEU A 1 507 ? -1.385 -9.434 -12.924 1.00 85.12 507 LEU A CA 1
ATOM 4113 C C . LEU A 1 507 ? -1.024 -10.500 -11.884 1.00 85.12 507 LEU A C 1
ATOM 4115 O O . LEU A 1 507 ? -0.152 -10.249 -11.061 1.00 85.12 507 LEU A O 1
ATOM 4119 N N . GLU A 1 508 ? -1.590 -11.701 -11.989 1.00 87.06 508 GLU A N 1
ATOM 4120 C CA . GLU A 1 508 ? -1.278 -12.849 -11.129 1.00 87.06 508 GLU A CA 1
ATOM 4121 C C . GLU A 1 508 ? 0.168 -13.340 -11.312 1.00 87.06 508 GLU A C 1
ATOM 4123 O O . GLU A 1 508 ? 0.876 -13.619 -10.349 1.00 87.06 508 GLU A O 1
ATOM 4128 N N . ARG A 1 509 ? 0.684 -13.360 -12.546 1.00 90.50 509 ARG A N 1
ATOM 4129 C CA . ARG A 1 509 ? 2.089 -13.723 -12.810 1.00 90.50 509 ARG A CA 1
ATOM 4130 C C . ARG A 1 509 ? 3.103 -12.740 -12.227 1.00 90.50 509 ARG A C 1
ATOM 4132 O O . ARG A 1 509 ? 4.245 -13.133 -11.983 1.00 90.50 509 ARG A O 1
ATOM 4139 N N . VAL A 1 510 ? 2.725 -11.474 -12.052 1.00 91.69 510 VAL A N 1
ATOM 4140 C CA . VAL A 1 510 ? 3.594 -10.442 -11.471 1.00 91.69 510 VAL A CA 1
ATOM 4141 C C . VAL A 1 510 ? 3.396 -10.352 -9.964 1.00 91.69 510 VAL A C 1
ATOM 4143 O O . VAL A 1 510 ? 4.361 -10.517 -9.226 1.00 91.69 510 VAL A O 1
ATOM 4146 N N . PHE A 1 511 ? 2.171 -10.131 -9.500 1.00 90.12 511 PHE A N 1
ATOM 4147 C CA . PHE A 1 511 ? 1.829 -9.935 -8.092 1.00 90.12 511 PHE A CA 1
ATOM 4148 C C . PHE A 1 511 ? 1.341 -11.244 -7.455 1.00 90.12 511 PHE A C 1
ATOM 4150 O O . PHE A 1 511 ? 0.189 -11.350 -7.044 1.00 90.12 511 PHE A O 1
ATOM 4157 N N . ASN A 1 512 ? 2.230 -12.236 -7.376 1.00 87.81 512 ASN A N 1
ATOM 4158 C CA . ASN A 1 512 ? 2.010 -13.477 -6.625 1.00 87.81 512 ASN A CA 1
ATOM 4159 C C . ASN A 1 512 ? 2.956 -13.587 -5.427 1.00 87.81 512 ASN A C 1
ATOM 4161 O O . ASN A 1 512 ? 3.983 -12.914 -5.363 1.00 87.81 512 ASN A O 1
ATOM 4165 N N . GLU A 1 513 ? 2.611 -14.484 -4.507 1.00 83.94 513 GLU A N 1
ATOM 4166 C CA . GLU A 1 513 ? 3.344 -14.723 -3.261 1.00 83.94 513 GLU A CA 1
ATOM 4167 C C . GLU A 1 513 ? 4.733 -15.355 -3.464 1.00 83.94 513 GLU A C 1
ATOM 4169 O O . GLU A 1 513 ? 5.588 -15.261 -2.582 1.00 83.94 513 GLU A O 1
ATOM 4174 N N . GLU A 1 514 ? 5.002 -15.972 -4.616 1.00 87.25 514 GLU A N 1
ATOM 4175 C CA . GLU A 1 514 ? 6.321 -16.541 -4.933 1.00 87.25 514 GLU A CA 1
ATOM 4176 C C . GLU A 1 514 ? 7.341 -15.450 -5.299 1.00 87.25 514 GLU A C 1
ATOM 4178 O O . GLU A 1 514 ? 8.544 -15.567 -5.035 1.00 87.25 514 GLU A O 1
ATOM 4183 N N . ASN A 1 515 ? 6.865 -14.351 -5.885 1.00 90.56 515 ASN A N 1
ATOM 4184 C CA . ASN A 1 515 ? 7.692 -13.233 -6.305 1.00 90.56 515 ASN A CA 1
ATOM 4185 C C . ASN A 1 515 ? 8.076 -12.356 -5.106 1.00 90.56 515 ASN A C 1
ATOM 4187 O O . ASN A 1 515 ? 7.352 -11.450 -4.708 1.00 90.56 515 ASN A O 1
ATOM 4191 N N . HIS A 1 516 ? 9.282 -12.570 -4.576 1.00 91.38 516 HIS A N 1
ATOM 4192 C CA . HIS A 1 516 ? 9.781 -11.805 -3.431 1.00 91.38 516 HIS A CA 1
ATOM 4193 C C . HIS A 1 516 ? 9.891 -10.282 -3.723 1.00 91.38 516 HIS A C 1
ATOM 4195 O O . HIS A 1 516 ? 10.408 -9.909 -4.789 1.00 91.38 516 HIS A O 1
ATOM 4201 N N . PRO A 1 517 ? 9.524 -9.390 -2.772 1.00 92.56 517 PRO A N 1
ATOM 4202 C CA . PRO A 1 517 ? 9.572 -7.926 -2.922 1.00 92.56 517 PRO A CA 1
ATOM 4203 C C . PRO A 1 517 ? 10.897 -7.339 -3.433 1.00 92.56 517 PRO A C 1
ATOM 4205 O O . PRO A 1 517 ? 10.912 -6.374 -4.202 1.00 92.56 517 PRO A O 1
ATOM 4208 N N . ILE A 1 518 ? 12.027 -7.957 -3.077 1.00 93.88 518 ILE A N 1
ATOM 4209 C CA . ILE A 1 518 ? 13.363 -7.530 -3.530 1.00 93.88 518 ILE A CA 1
ATOM 4210 C C . ILE A 1 518 ? 13.512 -7.504 -5.059 1.00 93.88 518 ILE A C 1
ATOM 4212 O O . ILE A 1 518 ? 14.220 -6.648 -5.591 1.00 93.88 518 ILE A O 1
ATOM 4216 N N . ASN A 1 519 ? 12.817 -8.388 -5.784 1.00 96.00 519 ASN A N 1
ATOM 4217 C CA . ASN A 1 519 ? 12.850 -8.407 -7.247 1.00 96.00 519 ASN A CA 1
ATOM 4218 C C . ASN A 1 519 ? 12.181 -7.149 -7.821 1.00 96.00 519 ASN A C 1
ATOM 4220 O O . ASN A 1 519 ? 12.710 -6.525 -8.743 1.00 96.00 519 ASN A O 1
ATOM 4224 N N . PHE A 1 520 ? 11.060 -6.716 -7.236 1.00 96.56 520 PHE A N 1
ATOM 4225 C CA . PHE A 1 520 ? 10.387 -5.474 -7.624 1.00 96.56 520 PHE A CA 1
ATOM 4226 C C . PHE A 1 520 ? 11.289 -4.264 -7.393 1.00 96.56 520 PHE A C 1
ATOM 4228 O O . PHE A 1 520 ? 11.418 -3.415 -8.276 1.00 96.56 520 PHE A O 1
ATOM 4235 N N . PHE A 1 521 ? 11.966 -4.216 -6.242 1.00 95.44 521 PHE A N 1
ATOM 4236 C CA . PHE A 1 521 ? 12.925 -3.157 -5.939 1.00 95.44 521 PHE A CA 1
ATOM 4237 C C . PHE A 1 521 ? 14.084 -3.134 -6.938 1.00 95.44 521 PHE A C 1
ATOM 4239 O O . PHE A 1 521 ? 14.394 -2.078 -7.485 1.00 95.44 521 PHE A O 1
ATOM 4246 N N . SER A 1 522 ? 14.683 -4.293 -7.229 1.00 95.69 522 SER A N 1
ATOM 4247 C CA . SER A 1 522 ? 15.785 -4.425 -8.188 1.00 95.69 522 SER A CA 1
ATOM 4248 C C . SER A 1 522 ? 15.416 -3.878 -9.570 1.00 95.69 522 SER A C 1
ATOM 4250 O O . SER A 1 522 ? 16.093 -2.993 -10.104 1.00 95.69 522 SER A O 1
ATOM 4252 N N . ALA A 1 523 ? 14.283 -4.326 -10.118 1.00 96.81 523 ALA A N 1
ATOM 4253 C CA . ALA A 1 523 ? 13.816 -3.887 -11.428 1.00 96.81 523 ALA A CA 1
ATOM 4254 C C . ALA A 1 523 ? 13.449 -2.393 -11.451 1.00 96.81 523 ALA A C 1
ATOM 4256 O O . ALA A 1 523 ? 13.778 -1.681 -12.404 1.00 96.81 523 ALA A O 1
ATOM 4257 N N . ALA A 1 524 ? 12.790 -1.899 -10.399 1.00 96.50 524 ALA A N 1
ATOM 4258 C CA . ALA A 1 524 ? 12.421 -0.493 -10.275 1.00 96.50 524 ALA A CA 1
ATOM 4259 C C . ALA A 1 524 ? 13.642 0.425 -10.143 1.00 96.50 524 ALA A C 1
ATOM 4261 O O . ALA A 1 524 ? 13.665 1.503 -10.741 1.00 96.50 524 ALA A O 1
ATOM 4262 N N . TYR A 1 525 ? 14.677 -0.013 -9.422 1.00 94.94 525 TYR A N 1
ATOM 4263 C CA . TYR A 1 525 ? 15.907 0.753 -9.257 1.00 94.94 525 TYR A CA 1
ATOM 4264 C C . TYR A 1 525 ? 16.650 0.890 -10.589 1.00 94.94 525 TYR A C 1
ATOM 4266 O O . TYR A 1 525 ? 17.014 2.004 -10.969 1.00 94.94 525 TYR A O 1
ATOM 4274 N N . ALA A 1 526 ? 16.788 -0.202 -11.350 1.00 95.75 526 ALA A N 1
ATOM 4275 C CA . ALA A 1 526 ? 17.362 -0.166 -12.697 1.00 95.75 526 ALA A CA 1
ATOM 4276 C C . ALA A 1 526 ? 16.570 0.760 -13.639 1.00 95.75 526 ALA A C 1
ATOM 4278 O O . ALA A 1 526 ? 17.157 1.583 -14.342 1.00 95.75 526 ALA A O 1
ATOM 4279 N N . TYR A 1 527 ? 15.232 0.702 -13.602 1.00 95.62 527 TYR A N 1
ATOM 4280 C CA . TYR A 1 527 ? 14.374 1.621 -14.361 1.00 95.62 527 TYR A CA 1
ATOM 4281 C C . TYR A 1 527 ? 14.616 3.086 -13.980 1.00 95.62 527 TYR A C 1
ATOM 4283 O O . TYR A 1 527 ? 14.725 3.943 -14.858 1.00 95.62 527 TYR A O 1
ATOM 4291 N N . ARG A 1 528 ? 14.716 3.392 -12.682 1.00 92.69 528 ARG A N 1
ATOM 4292 C CA . ARG A 1 528 ? 14.947 4.758 -12.198 1.00 92.69 528 ARG A CA 1
ATOM 4293 C C . ARG A 1 528 ? 16.288 5.304 -12.683 1.00 92.69 528 ARG A C 1
ATOM 4295 O O . ARG A 1 528 ? 16.330 6.434 -13.161 1.00 92.69 528 ARG A O 1
ATOM 4302 N N . GLN A 1 529 ? 17.348 4.501 -12.587 1.00 92.12 529 GLN A N 1
ATOM 4303 C CA . GLN A 1 529 ? 18.687 4.866 -13.057 1.00 92.12 529 GLN A CA 1
ATOM 4304 C C . GLN A 1 529 ? 18.705 5.097 -14.574 1.00 92.12 529 GLN A C 1
ATOM 4306 O O . GLN A 1 529 ? 19.306 6.060 -15.049 1.00 92.12 529 GLN A O 1
ATOM 4311 N N . TYR A 1 530 ? 17.973 4.278 -15.331 1.00 93.00 530 TYR A N 1
ATOM 4312 C CA . TYR A 1 530 ? 17.800 4.483 -16.766 1.00 93.00 530 TYR A CA 1
ATOM 4313 C C . TYR A 1 530 ? 17.077 5.805 -17.078 1.00 93.00 530 TYR A C 1
ATOM 4315 O O . TYR A 1 530 ? 17.528 6.575 -17.919 1.00 93.00 530 TYR A O 1
ATOM 4323 N N . GLU A 1 531 ? 15.969 6.112 -16.395 1.00 90.12 531 GLU A N 1
ATOM 4324 C CA . GLU A 1 531 ? 15.202 7.341 -16.659 1.00 90.12 531 GLU A CA 1
ATOM 4325 C C . GLU A 1 531 ? 15.922 8.625 -16.224 1.00 90.12 531 GLU A C 1
ATOM 4327 O O . GLU A 1 531 ? 15.609 9.695 -16.753 1.00 90.12 531 GLU A O 1
ATOM 4332 N N . SER A 1 532 ? 16.866 8.549 -15.279 1.00 86.56 532 SER A N 1
ATOM 4333 C CA . SER A 1 532 ? 17.676 9.709 -14.889 1.00 86.56 532 SER A CA 1
ATOM 4334 C C . SER A 1 532 ? 18.716 10.109 -15.936 1.00 86.56 532 SER A C 1
ATOM 4336 O O . SER A 1 532 ? 19.174 11.252 -15.916 1.00 86.56 532 SER A O 1
ATOM 4338 N N . GLU A 1 533 ? 19.061 9.216 -16.864 1.00 84.81 533 GLU A N 1
ATOM 4339 C CA . GLU A 1 533 ? 20.151 9.431 -17.808 1.00 84.81 533 GLU A CA 1
ATOM 4340 C C . GLU A 1 533 ? 19.645 9.928 -19.170 1.00 84.81 533 GLU A C 1
ATOM 4342 O O . GLU A 1 533 ? 18.849 9.282 -19.853 1.00 84.81 533 GLU A O 1
ATOM 4347 N N . LYS A 1 534 ? 20.130 11.095 -19.608 1.00 78.06 534 LYS A N 1
ATOM 4348 C CA . LYS A 1 534 ? 19.669 11.725 -20.861 1.00 78.06 534 LYS A CA 1
ATOM 4349 C C . LYS A 1 534 ? 20.188 11.034 -22.125 1.00 78.06 534 LYS A C 1
ATOM 4351 O O . LYS A 1 534 ? 19.563 11.171 -23.172 1.00 78.06 534 LYS A O 1
ATOM 4356 N N . ARG A 1 535 ? 21.310 10.312 -22.022 1.00 78.19 535 ARG A N 1
ATOM 4357 C CA . ARG A 1 535 ? 21.986 9.631 -23.141 1.00 78.19 535 ARG A CA 1
ATOM 4358 C C . ARG A 1 535 ? 21.199 8.435 -23.681 1.00 78.19 535 ARG A C 1
ATOM 4360 O O . ARG A 1 535 ? 21.393 8.038 -24.826 1.00 78.19 535 ARG A O 1
ATOM 4367 N N . PHE A 1 536 ? 20.301 7.852 -22.887 1.00 80.81 536 PHE A N 1
ATOM 4368 C CA . PHE A 1 536 ? 19.587 6.649 -23.296 1.00 80.81 536 PHE A CA 1
ATOM 4369 C C . PHE A 1 536 ? 18.375 6.940 -24.185 1.00 80.81 536 PHE A C 1
ATOM 4371 O O . PHE A 1 536 ? 17.560 7.835 -23.933 1.00 80.81 536 PHE A O 1
ATOM 4378 N N . ASN A 1 537 ? 18.192 6.117 -25.222 1.00 79.75 537 ASN A N 1
ATOM 4379 C CA . ASN A 1 537 ? 17.018 6.214 -26.079 1.00 79.75 537 ASN A CA 1
ATOM 4380 C C . ASN A 1 537 ? 15.781 5.715 -25.332 1.00 79.75 537 ASN A C 1
ATOM 4382 O O . ASN A 1 537 ? 15.520 4.517 -25.267 1.00 79.75 537 ASN A O 1
ATOM 4386 N N . LYS A 1 538 ? 14.941 6.648 -24.875 1.00 81.25 538 LYS A N 1
ATOM 4387 C CA . LYS A 1 538 ? 13.691 6.374 -24.145 1.00 81.25 538 LYS A CA 1
ATOM 4388 C C . LYS A 1 538 ? 12.812 5.279 -24.745 1.00 81.25 538 LYS A C 1
ATOM 4390 O O . LYS A 1 538 ? 12.039 4.678 -24.003 1.00 81.25 538 LYS A O 1
ATOM 4395 N N . ASN A 1 539 ? 12.859 5.045 -26.055 1.00 83.31 539 ASN A N 1
ATOM 4396 C CA . ASN A 1 539 ? 12.064 3.990 -26.664 1.00 83.31 539 ASN A CA 1
ATOM 4397 C C . ASN A 1 539 ? 12.630 2.594 -26.321 1.00 83.31 539 ASN A C 1
ATOM 4399 O O . ASN A 1 539 ? 11.833 1.699 -26.066 1.00 83.31 539 ASN A O 1
ATOM 4403 N N . LEU A 1 540 ? 13.953 2.406 -26.253 1.00 87.31 540 LEU A N 1
ATOM 4404 C CA . LEU A 1 540 ? 14.607 1.111 -25.984 1.00 87.31 540 LEU A CA 1
ATOM 4405 C C . LEU A 1 540 ? 14.541 0.655 -24.522 1.00 87.31 540 LEU A C 1
ATOM 4407 O O . LEU A 1 540 ? 14.859 -0.497 -24.244 1.00 87.31 540 LEU A O 1
ATOM 4411 N N . ARG A 1 541 ? 14.075 1.516 -23.607 1.00 91.69 541 ARG A N 1
ATOM 4412 C CA . ARG A 1 541 ? 14.069 1.290 -22.151 1.00 91.69 541 ARG A CA 1
ATOM 4413 C C . ARG A 1 541 ? 13.726 -0.138 -21.720 1.00 91.69 541 ARG A C 1
ATOM 4415 O O . ARG A 1 541 ? 14.402 -0.703 -20.875 1.00 91.69 541 ARG A O 1
ATOM 4422 N N . TRP A 1 542 ? 12.691 -0.741 -22.302 1.00 94.56 542 TRP A N 1
ATOM 4423 C CA . TRP A 1 542 ? 12.186 -2.040 -21.859 1.00 94.56 542 TRP A CA 1
ATOM 4424 C C . TRP A 1 542 ? 13.103 -3.179 -22.297 1.00 94.56 542 TRP A C 1
ATOM 4426 O O . TRP A 1 542 ? 13.389 -4.076 -21.510 1.00 94.56 542 TRP A O 1
ATOM 4436 N N . HIS A 1 543 ? 13.606 -3.120 -23.531 1.00 95.31 543 HIS A N 1
ATOM 4437 C CA . HIS A 1 543 ? 14.583 -4.072 -24.054 1.00 95.31 543 HIS A CA 1
ATOM 4438 C C . HIS A 1 543 ? 15.938 -3.903 -23.368 1.00 95.31 543 HIS A C 1
ATOM 4440 O O . HIS A 1 543 ? 16.593 -4.907 -23.094 1.00 95.31 543 HIS A O 1
ATOM 4446 N N . THR A 1 544 ? 16.323 -2.673 -23.011 1.00 95.44 544 THR A N 1
ATOM 4447 C CA . THR A 1 544 ? 17.513 -2.423 -22.190 1.00 95.44 544 THR A CA 1
ATOM 4448 C C . THR A 1 544 ? 17.367 -3.029 -20.799 1.00 95.44 544 THR A C 1
ATOM 4450 O O . THR A 1 544 ? 18.276 -3.724 -20.370 1.00 95.44 544 THR A O 1
ATOM 4453 N N . LEU A 1 545 ? 16.238 -2.836 -20.108 1.00 96.94 545 LEU A N 1
ATOM 4454 C CA . LEU A 1 545 ? 16.012 -3.424 -18.779 1.00 96.94 545 LEU A CA 1
ATOM 4455 C C . LEU A 1 545 ? 16.013 -4.954 -18.810 1.00 96.94 545 LEU A C 1
ATOM 4457 O O . LEU A 1 545 ? 16.617 -5.587 -17.949 1.00 96.94 545 LEU A O 1
ATOM 4461 N N . MET A 1 546 ? 15.395 -5.547 -19.834 1.00 97.44 546 MET A N 1
ATOM 4462 C CA . MET A 1 546 ? 15.453 -6.990 -20.070 1.00 97.44 546 MET A CA 1
ATOM 4463 C C . MET A 1 546 ? 16.905 -7.466 -20.244 1.00 97.44 546 MET A C 1
ATOM 4465 O O . MET A 1 546 ? 17.336 -8.411 -19.589 1.00 97.44 546 MET A O 1
ATOM 4469 N N . THR A 1 547 ? 17.663 -6.792 -21.113 1.00 97.12 547 THR A N 1
ATOM 4470 C CA . THR A 1 547 ? 19.062 -7.124 -21.426 1.00 97.12 547 THR A CA 1
ATOM 4471 C C . THR A 1 547 ? 19.960 -6.955 -20.202 1.00 97.12 547 THR A C 1
ATOM 4473 O O . THR A 1 547 ? 20.740 -7.846 -19.878 1.00 97.12 547 THR A O 1
ATOM 4476 N N . HIS A 1 548 ? 19.794 -5.853 -19.471 1.00 96.94 548 HIS A N 1
ATOM 4477 C CA . HIS A 1 548 ? 20.486 -5.573 -18.215 1.00 96.94 548 HIS A CA 1
ATOM 4478 C C . HIS A 1 548 ? 20.243 -6.678 -17.193 1.00 96.94 548 HIS A C 1
ATOM 4480 O O . HIS A 1 548 ? 21.200 -7.182 -16.615 1.00 96.94 548 HIS A O 1
ATOM 4486 N N . ASN A 1 549 ? 18.996 -7.115 -17.018 1.00 96.69 549 ASN A N 1
ATOM 4487 C CA . ASN A 1 549 ? 18.680 -8.165 -16.059 1.00 96.69 549 ASN A CA 1
ATOM 4488 C C . ASN A 1 549 ? 19.285 -9.523 -16.439 1.00 96.69 549 ASN A C 1
ATOM 4490 O O . ASN A 1 549 ? 19.773 -10.229 -15.564 1.00 96.69 549 ASN A O 1
ATOM 4494 N N . ILE A 1 550 ? 19.313 -9.879 -17.727 1.00 96.62 550 ILE A N 1
ATOM 4495 C CA . ILE A 1 550 ? 19.958 -11.125 -18.180 1.00 96.62 550 ILE A CA 1
ATOM 4496 C C . ILE A 1 550 ? 21.474 -11.080 -17.925 1.00 96.62 550 ILE A C 1
ATOM 4498 O O . ILE A 1 550 ? 22.080 -12.090 -17.562 1.00 96.62 550 ILE A O 1
ATOM 4502 N N . ILE A 1 551 ? 22.100 -9.914 -18.109 1.00 95.31 551 ILE A N 1
ATOM 4503 C CA . ILE A 1 551 ? 23.554 -9.775 -18.004 1.00 95.31 551 ILE A CA 1
ATOM 4504 C C . ILE A 1 551 ? 24.014 -9.565 -16.557 1.00 95.31 551 ILE A C 1
ATOM 4506 O O . ILE A 1 551 ? 24.926 -10.250 -16.104 1.00 95.31 551 ILE A O 1
ATOM 4510 N N . PHE A 1 552 ? 23.411 -8.639 -15.824 1.00 95.06 552 PHE A N 1
ATOM 4511 C CA . PHE A 1 552 ? 23.882 -8.185 -14.509 1.00 95.06 552 PHE A CA 1
ATOM 4512 C C . PHE A 1 552 ? 22.884 -8.454 -13.379 1.00 95.06 552 PHE A C 1
ATOM 4514 O O . PHE A 1 552 ? 23.222 -8.317 -12.199 1.00 95.06 552 PHE A O 1
ATOM 4521 N N . GLY A 1 553 ? 21.644 -8.789 -13.730 1.00 91.44 553 GLY A N 1
ATOM 4522 C CA . GLY A 1 553 ? 20.580 -9.030 -12.774 1.00 91.44 553 GLY A CA 1
ATOM 4523 C C . GLY A 1 553 ? 20.717 -10.360 -12.041 1.00 91.44 553 GLY A C 1
ATOM 4524 O O . GLY A 1 553 ? 21.471 -11.260 -12.413 1.00 91.44 553 GLY A O 1
ATOM 4525 N N . LYS A 1 554 ? 19.941 -10.467 -10.966 1.00 92.06 554 LYS A N 1
ATOM 4526 C CA . LYS A 1 554 ? 19.729 -11.689 -10.198 1.00 92.06 554 LYS A CA 1
ATOM 4527 C C . LYS A 1 554 ? 18.243 -11.784 -9.875 1.00 92.06 554 LYS A C 1
ATOM 4529 O O . LYS A 1 554 ? 17.614 -10.780 -9.536 1.00 92.06 554 LYS A O 1
ATOM 4534 N N . TYR A 1 555 ? 17.699 -12.988 -10.001 1.00 92.50 555 TYR A N 1
ATOM 4535 C CA . TYR A 1 555 ? 16.377 -13.308 -9.482 1.00 92.50 555 TYR A CA 1
ATOM 4536 C C . TYR A 1 555 ? 16.531 -13.900 -8.085 1.00 92.50 555 TYR A C 1
ATOM 4538 O O . TYR A 1 555 ? 17.389 -14.754 -7.864 1.00 92.50 555 TYR A O 1
ATOM 4546 N N . TYR A 1 556 ? 15.732 -13.408 -7.149 1.00 92.19 556 TYR A N 1
ATOM 4547 C CA . TYR A 1 556 ? 15.764 -13.800 -5.750 1.00 92.19 556 TYR A CA 1
ATOM 4548 C C . TYR A 1 556 ? 14.539 -14.643 -5.431 1.00 92.19 556 TYR A C 1
ATOM 4550 O O . TYR A 1 556 ? 13.413 -14.147 -5.489 1.00 92.19 556 TYR A O 1
ATOM 4558 N N . THR A 1 557 ? 14.756 -15.907 -5.087 1.00 89.56 557 THR A N 1
ATOM 4559 C CA . THR A 1 557 ? 13.667 -16.780 -4.636 1.00 89.56 557 THR A CA 1
ATOM 4560 C C . THR A 1 557 ? 13.372 -16.557 -3.154 1.00 89.56 557 THR A C 1
ATOM 4562 O O . THR A 1 557 ? 14.272 -16.237 -2.372 1.00 89.56 557 THR A O 1
ATOM 4565 N N . ARG A 1 558 ? 12.125 -16.788 -2.730 1.00 81.69 558 ARG A N 1
ATOM 4566 C CA . ARG A 1 558 ? 11.720 -16.653 -1.319 1.00 81.69 558 ARG A CA 1
ATOM 4567 C C . ARG A 1 558 ? 12.545 -17.561 -0.397 1.00 81.69 558 ARG A C 1
ATOM 4569 O O . ARG A 1 558 ? 13.029 -17.130 0.646 1.00 81.69 558 ARG A O 1
ATOM 4576 N N . ASN A 1 559 ? 12.834 -18.779 -0.858 1.00 78.75 559 ASN A N 1
ATOM 4577 C CA . ASN A 1 559 ? 13.698 -19.732 -0.159 1.00 78.75 559 ASN A CA 1
ATOM 4578 C C . ASN A 1 559 ? 15.125 -19.220 0.055 1.00 78.75 559 ASN A C 1
ATOM 4580 O O . ASN A 1 559 ? 15.714 -19.504 1.092 1.00 78.75 559 ASN A O 1
ATOM 4584 N N . GLU A 1 560 ? 15.709 -18.497 -0.902 1.00 82.44 560 GLU A N 1
ATOM 4585 C CA . GLU A 1 560 ? 17.036 -17.898 -0.729 1.00 82.44 560 GLU A CA 1
ATOM 4586 C C . GLU A 1 560 ? 17.005 -16.728 0.249 1.00 82.44 560 GLU A C 1
ATOM 4588 O O . GLU A 1 560 ? 17.901 -16.631 1.086 1.00 82.44 560 GLU A O 1
ATOM 4593 N N . CYS A 1 561 ? 15.980 -15.877 0.163 1.00 79.75 561 CYS A N 1
ATOM 4594 C CA . CYS A 1 561 ? 15.799 -14.726 1.047 1.00 79.75 561 CYS A CA 1
ATOM 4595 C C . CYS A 1 561 ? 15.592 -15.128 2.514 1.00 79.75 561 CYS A C 1
ATOM 4597 O O . CYS A 1 561 ? 16.040 -14.417 3.409 1.00 79.75 561 CYS A O 1
ATOM 4599 N N . ASN A 1 562 ? 15.008 -16.303 2.762 1.00 71.31 562 ASN A N 1
ATOM 4600 C CA . ASN A 1 562 ? 14.760 -16.821 4.110 1.00 71.31 562 ASN A CA 1
ATOM 4601 C C . ASN A 1 562 ? 15.979 -17.515 4.751 1.00 71.31 562 ASN A C 1
ATOM 4603 O O . ASN A 1 562 ? 15.926 -17.910 5.917 1.00 71.31 562 ASN A O 1
ATOM 4607 N N . ARG A 1 563 ? 17.092 -17.704 4.026 1.00 75.19 563 ARG A N 1
ATOM 4608 C CA . ARG A 1 563 ? 18.295 -18.349 4.585 1.00 75.19 563 ARG A CA 1
ATOM 4609 C C . ARG A 1 563 ? 18.990 -17.422 5.578 1.00 75.19 563 ARG A C 1
ATOM 4611 O O . ARG A 1 563 ? 19.165 -16.242 5.309 1.00 75.19 563 ARG A O 1
ATOM 4618 N N . ARG A 1 564 ? 19.546 -17.979 6.662 1.00 65.94 564 ARG A N 1
ATOM 4619 C CA . ARG A 1 564 ? 20.346 -17.213 7.649 1.00 65.94 564 ARG A CA 1
ATOM 4620 C C . ARG A 1 564 ? 21.546 -16.472 7.041 1.00 65.94 564 ARG A C 1
ATOM 4622 O O . ARG A 1 564 ? 21.998 -15.477 7.594 1.00 65.94 564 ARG A O 1
ATOM 4629 N N . SER A 1 565 ? 22.086 -16.963 5.925 1.00 74.44 565 SER A N 1
ATOM 4630 C CA . SER A 1 565 ? 23.187 -16.315 5.205 1.00 74.44 565 SER A CA 1
ATOM 4631 C C . SER A 1 565 ? 22.749 -15.113 4.363 1.00 74.44 565 SER A C 1
ATOM 4633 O O . SER A 1 565 ? 23.606 -14.357 3.905 1.00 74.44 565 SER A O 1
ATOM 4635 N N . PHE A 1 566 ? 21.445 -14.930 4.143 1.00 78.12 566 PHE A N 1
ATOM 4636 C CA . PHE A 1 566 ? 20.911 -13.825 3.369 1.00 78.12 566 PHE A CA 1
ATOM 4637 C C . PHE A 1 566 ? 20.970 -12.533 4.183 1.00 78.12 566 PHE A C 1
ATOM 4639 O O . PHE A 1 566 ? 20.323 -12.386 5.220 1.00 78.12 566 PHE A O 1
ATOM 4646 N N . LYS A 1 567 ? 21.765 -11.581 3.701 1.00 84.69 567 LYS A N 1
ATOM 4647 C CA . LYS A 1 567 ? 21.894 -10.251 4.293 1.00 84.69 567 LYS A CA 1
ATOM 4648 C C . LYS A 1 567 ? 21.278 -9.235 3.349 1.00 84.69 567 LYS A C 1
ATOM 4650 O O . LYS A 1 567 ? 21.863 -8.930 2.310 1.00 84.69 567 LYS A O 1
ATOM 4655 N N . LEU A 1 568 ? 20.105 -8.726 3.719 1.00 83.94 568 LEU A N 1
ATOM 4656 C CA . LEU A 1 568 ? 19.326 -7.816 2.882 1.00 83.94 568 LEU A CA 1
ATOM 4657 C C . LEU A 1 568 ? 20.152 -6.597 2.446 1.00 83.94 568 LEU A C 1
ATOM 4659 O O . LEU A 1 568 ? 20.274 -6.355 1.250 1.00 83.94 568 LEU A O 1
ATOM 4663 N N . ASP A 1 569 ? 20.799 -5.901 3.381 1.00 85.31 569 ASP A N 1
ATOM 4664 C CA . ASP A 1 569 ? 21.584 -4.693 3.082 1.00 85.31 569 ASP A CA 1
ATOM 4665 C C . ASP A 1 569 ? 22.725 -4.941 2.088 1.00 85.31 569 ASP A C 1
ATOM 4667 O O . ASP A 1 569 ? 23.003 -4.111 1.217 1.00 85.31 569 ASP A O 1
ATOM 4671 N N . ASP A 1 570 ? 23.383 -6.098 2.185 1.00 88.38 570 ASP A N 1
ATOM 4672 C CA . ASP A 1 570 ? 24.463 -6.470 1.273 1.00 88.38 570 ASP A CA 1
ATOM 4673 C C . ASP A 1 570 ? 23.923 -6.733 -0.135 1.00 88.38 570 ASP A C 1
ATOM 4675 O O . ASP A 1 570 ? 24.532 -6.310 -1.122 1.00 88.38 570 ASP A O 1
ATOM 4679 N N . GLU A 1 571 ? 22.768 -7.390 -0.244 1.00 91.50 571 GLU A N 1
ATOM 4680 C CA . GLU A 1 571 ? 22.101 -7.629 -1.524 1.00 91.50 571 GLU A CA 1
ATOM 4681 C C . GLU A 1 571 ? 21.557 -6.332 -2.134 1.00 91.50 571 GLU A C 1
ATOM 4683 O O . GLU A 1 571 ? 21.755 -6.106 -3.327 1.00 91.50 571 GLU A O 1
ATOM 4688 N N . ILE A 1 572 ? 20.999 -5.414 -1.338 1.00 91.00 572 ILE A N 1
ATOM 4689 C CA . ILE A 1 572 ? 20.603 -4.079 -1.813 1.00 91.00 572 ILE A CA 1
ATOM 4690 C C . ILE A 1 572 ? 21.818 -3.312 -2.351 1.00 91.00 572 ILE A C 1
ATOM 4692 O O . ILE A 1 572 ? 21.757 -2.749 -3.446 1.00 91.00 572 ILE A O 1
ATOM 4696 N N . LYS A 1 573 ? 22.964 -3.341 -1.659 1.00 91.06 573 LYS A N 1
ATOM 4697 C CA . LYS A 1 573 ? 24.209 -2.725 -2.159 1.00 91.06 573 LYS A CA 1
ATOM 4698 C C . LYS A 1 573 ? 24.707 -3.365 -3.454 1.00 91.06 573 LYS A C 1
ATOM 4700 O O . LYS A 1 573 ? 25.307 -2.669 -4.274 1.00 91.06 573 LYS A O 1
ATOM 4705 N N . LYS A 1 574 ? 24.520 -4.675 -3.642 1.00 93.25 574 LYS A N 1
ATOM 4706 C CA . LYS A 1 574 ? 24.854 -5.361 -4.903 1.00 93.25 574 LYS A CA 1
ATOM 4707 C C . LYS A 1 574 ? 23.903 -4.948 -6.021 1.00 93.25 574 LYS A C 1
ATOM 4709 O O . LYS A 1 574 ? 24.376 -4.612 -7.097 1.00 93.25 574 LYS A O 1
ATOM 4714 N N . ILE A 1 575 ? 22.600 -4.884 -5.754 1.00 94.38 575 ILE A N 1
ATOM 4715 C CA . ILE A 1 575 ? 21.589 -4.410 -6.710 1.00 94.38 575 ILE A CA 1
ATOM 4716 C C . ILE A 1 575 ? 21.933 -2.999 -7.193 1.00 94.38 575 ILE A C 1
ATOM 4718 O O . ILE A 1 575 ? 22.014 -2.770 -8.398 1.00 94.38 575 ILE A O 1
ATOM 4722 N N . LYS A 1 576 ? 22.211 -2.068 -6.269 1.00 92.50 576 LYS A N 1
ATOM 4723 C CA . LYS A 1 576 ? 22.580 -0.686 -6.613 1.00 92.50 576 LYS A CA 1
ATOM 4724 C C . LYS A 1 576 ? 23.848 -0.622 -7.472 1.00 92.50 576 LYS A C 1
ATOM 4726 O O . LYS A 1 576 ? 23.872 0.109 -8.457 1.00 92.50 576 LYS A O 1
ATOM 4731 N N . ARG A 1 577 ? 24.874 -1.416 -7.135 1.00 93.25 577 ARG A N 1
ATOM 4732 C CA . ARG A 1 577 ? 26.117 -1.525 -7.921 1.00 93.25 577 ARG A CA 1
ATOM 4733 C C . ARG A 1 577 ? 25.879 -2.113 -9.313 1.00 93.25 577 ARG A C 1
ATOM 4735 O O . ARG A 1 577 ? 26.378 -1.571 -10.290 1.00 93.25 577 ARG A O 1
ATOM 4742 N N . ASN A 1 578 ? 25.086 -3.177 -9.418 1.00 94.19 578 ASN A N 1
ATOM 4743 C CA . ASN A 1 578 ? 24.798 -3.839 -10.690 1.00 94.19 578 ASN A CA 1
ATOM 4744 C C . ASN A 1 578 ? 23.912 -2.985 -11.606 1.00 94.19 578 ASN A C 1
ATOM 4746 O O . ASN A 1 578 ? 23.991 -3.117 -12.825 1.00 94.19 578 ASN A O 1
ATOM 4750 N N . ALA A 1 579 ? 23.082 -2.110 -11.039 1.00 93.38 579 ALA A N 1
ATOM 4751 C CA . ALA A 1 579 ? 22.267 -1.130 -11.752 1.00 93.38 579 ALA A CA 1
ATOM 4752 C C . ALA A 1 579 ? 22.984 0.225 -11.941 1.00 93.38 579 ALA A C 1
ATOM 4754 O O . ALA A 1 579 ? 22.335 1.274 -11.994 1.00 93.38 579 ALA A O 1
ATOM 4755 N N . SER A 1 580 ? 24.320 0.216 -12.025 1.00 93.88 580 SER A N 1
ATOM 4756 C CA . SER A 1 580 ? 25.108 1.398 -12.379 1.00 93.88 580 SER A CA 1
ATOM 4757 C C . SER A 1 580 ? 24.729 1.930 -13.766 1.00 93.88 580 SER A C 1
ATOM 4759 O O . SER A 1 580 ? 24.208 1.206 -14.621 1.00 93.88 580 SER A O 1
ATOM 4761 N N . VAL A 1 581 ? 25.007 3.217 -13.998 1.00 91.50 581 VAL A N 1
ATOM 4762 C CA . VAL A 1 581 ? 24.784 3.854 -15.306 1.00 91.50 581 VAL A CA 1
ATOM 4763 C C . VAL A 1 581 ? 25.595 3.146 -16.395 1.00 91.50 581 VAL A C 1
ATOM 4765 O O . VAL A 1 581 ? 25.063 2.910 -17.476 1.00 91.50 581 VAL A O 1
ATOM 4768 N N . ASP A 1 582 ? 26.823 2.725 -16.088 1.00 92.56 582 ASP A N 1
ATOM 4769 C CA . ASP A 1 582 ? 27.707 2.018 -17.022 1.00 92.56 582 ASP A CA 1
ATOM 4770 C C . ASP A 1 582 ? 27.147 0.649 -17.424 1.00 92.56 582 ASP A C 1
ATOM 4772 O O . ASP A 1 582 ? 27.074 0.334 -18.609 1.00 92.56 582 ASP A O 1
ATOM 4776 N N . ASN A 1 583 ? 26.635 -0.138 -16.472 1.00 94.94 583 ASN A N 1
ATOM 4777 C CA . ASN A 1 583 ? 26.025 -1.437 -16.780 1.00 94.94 583 ASN A CA 1
ATOM 4778 C C . ASN A 1 583 ? 24.745 -1.289 -17.613 1.00 94.94 583 ASN A C 1
ATOM 4780 O O . ASN A 1 583 ? 24.456 -2.109 -18.489 1.00 94.94 583 ASN A O 1
ATOM 4784 N N . LEU A 1 584 ? 23.962 -0.237 -17.359 1.00 94.50 584 LEU A N 1
ATOM 4785 C CA . LEU A 1 584 ? 22.789 0.090 -18.170 1.00 94.50 584 LEU A CA 1
ATOM 4786 C C . LEU A 1 584 ? 23.179 0.578 -19.570 1.00 94.50 584 LEU A C 1
ATOM 4788 O O . LEU A 1 584 ? 22.491 0.242 -20.536 1.00 94.50 584 LEU A O 1
ATOM 4792 N N . LEU A 1 585 ? 24.283 1.319 -19.695 1.00 91.69 585 LEU A N 1
ATOM 4793 C CA . LEU A 1 585 ? 24.842 1.744 -20.976 1.00 91.69 585 LEU A CA 1
ATOM 4794 C C . LEU A 1 585 ? 25.325 0.543 -21.789 1.00 91.69 585 LEU A C 1
ATOM 4796 O O . LEU A 1 585 ? 24.929 0.409 -22.944 1.00 91.69 585 LEU A O 1
ATOM 4800 N N . ILE A 1 586 ? 26.069 -0.377 -21.172 1.00 93.06 586 ILE A N 1
ATOM 4801 C CA . ILE A 1 586 ? 26.477 -1.648 -21.782 1.00 93.06 586 ILE A CA 1
ATOM 4802 C C . ILE A 1 586 ? 25.251 -2.399 -22.306 1.00 93.06 586 ILE A C 1
ATOM 4804 O O . ILE A 1 586 ? 25.193 -2.754 -23.482 1.00 93.06 586 ILE A O 1
ATOM 4808 N N . ALA A 1 587 ? 24.229 -2.589 -21.468 1.00 94.88 587 ALA A N 1
ATOM 4809 C CA . ALA A 1 587 ? 23.006 -3.271 -21.879 1.00 94.88 587 ALA A CA 1
ATOM 4810 C C . ALA A 1 587 ? 22.294 -2.547 -23.034 1.00 94.88 587 ALA A C 1
ATOM 4812 O O . ALA A 1 587 ? 21.796 -3.193 -23.952 1.00 94.88 587 ALA A O 1
ATOM 4813 N N . ASN A 1 588 ? 22.253 -1.213 -23.021 1.00 92.44 588 ASN A N 1
ATOM 4814 C CA . ASN A 1 588 ? 21.687 -0.421 -24.111 1.00 92.44 588 ASN A CA 1
ATOM 4815 C C . ASN A 1 588 ? 22.474 -0.611 -25.416 1.00 92.44 588 ASN A C 1
ATOM 4817 O O . ASN A 1 588 ? 21.875 -0.764 -26.480 1.00 92.44 588 ASN A O 1
ATOM 4821 N N . ASN A 1 589 ? 23.799 -0.647 -25.326 1.00 91.62 589 ASN A N 1
ATOM 4822 C CA . ASN A 1 589 ? 24.694 -0.794 -26.464 1.00 91.62 589 ASN A CA 1
ATOM 4823 C C . ASN A 1 589 ? 24.628 -2.194 -27.077 1.00 91.62 589 ASN A C 1
ATOM 4825 O O . ASN A 1 589 ? 24.618 -2.306 -28.298 1.00 91.62 589 ASN A O 1
ATOM 4829 N N . VAL A 1 590 ? 24.437 -3.240 -26.268 1.00 94.06 590 VAL A N 1
ATOM 4830 C CA . VAL A 1 590 ? 24.117 -4.591 -26.765 1.00 94.06 590 VAL A CA 1
ATOM 4831 C C . VAL A 1 590 ? 22.845 -4.576 -27.624 1.00 94.06 590 VAL A C 1
ATOM 4833 O O . VAL A 1 590 ? 22.805 -5.184 -28.692 1.00 94.06 590 VAL A O 1
ATOM 4836 N N . VAL A 1 591 ? 21.800 -3.852 -27.202 1.00 93.12 591 VAL A N 1
ATOM 4837 C CA . VAL A 1 591 ? 20.563 -3.735 -27.995 1.00 93.12 591 VAL A CA 1
ATOM 4838 C C . VAL A 1 591 ? 20.809 -2.984 -29.306 1.00 93.12 591 VAL A C 1
ATOM 4840 O O . VAL A 1 591 ? 20.312 -3.406 -30.350 1.00 93.12 591 VAL A O 1
ATOM 4843 N N . LEU A 1 592 ? 21.569 -1.887 -29.269 1.00 89.44 592 LEU A N 1
ATOM 4844 C CA . LEU A 1 592 ? 21.900 -1.101 -30.463 1.00 89.44 592 LEU A CA 1
ATOM 4845 C C . LEU A 1 592 ? 22.740 -1.900 -31.462 1.00 89.44 592 LEU A C 1
ATOM 4847 O O . LEU A 1 592 ? 22.406 -1.931 -32.646 1.00 89.44 592 LEU A O 1
ATOM 4851 N N . GLU A 1 593 ? 23.774 -2.590 -30.987 1.00 89.88 593 GLU A N 1
ATOM 4852 C CA . GLU A 1 593 ? 24.621 -3.445 -31.815 1.00 89.88 593 GLU A CA 1
ATOM 4853 C C . GLU A 1 593 ? 23.796 -4.559 -32.470 1.00 89.88 593 GLU A C 1
ATOM 4855 O O . GLU A 1 593 ? 23.911 -4.796 -33.676 1.00 89.88 593 GLU A O 1
ATOM 4860 N N . PHE A 1 594 ? 22.902 -5.199 -31.709 1.00 91.69 594 PHE A N 1
ATOM 4861 C CA . PHE A 1 594 ? 22.001 -6.212 -32.247 1.00 91.69 594 PHE A CA 1
ATOM 4862 C C . PHE A 1 594 ? 21.097 -5.646 -33.352 1.00 91.69 594 PHE A C 1
ATOM 4864 O O . PHE A 1 594 ? 20.914 -6.293 -34.380 1.00 91.69 594 PHE A O 1
ATOM 4871 N N . ILE A 1 595 ? 20.555 -4.436 -33.193 1.00 87.75 595 ILE A N 1
ATOM 4872 C CA . ILE A 1 595 ? 19.750 -3.789 -34.241 1.00 87.75 595 ILE A CA 1
ATOM 4873 C C . ILE A 1 595 ? 20.591 -3.535 -35.500 1.00 87.75 595 ILE A C 1
ATOM 4875 O O . ILE A 1 595 ? 20.122 -3.805 -36.602 1.00 87.75 595 ILE A O 1
ATOM 4879 N N . GLN A 1 596 ? 21.829 -3.056 -35.353 1.00 84.38 596 GLN A N 1
ATOM 4880 C CA . GLN A 1 596 ? 22.702 -2.742 -36.489 1.00 84.38 596 GLN A CA 1
ATOM 4881 C C . GLN A 1 596 ? 23.167 -3.984 -37.255 1.00 84.38 596 GLN A C 1
ATOM 4883 O O . GLN A 1 596 ? 23.194 -3.977 -38.483 1.00 84.38 596 GLN A O 1
ATOM 4888 N N . LYS A 1 597 ? 23.522 -5.062 -36.548 1.00 84.00 597 LYS A N 1
ATOM 4889 C CA . LYS A 1 597 ? 24.023 -6.302 -37.165 1.00 84.00 597 LYS A CA 1
ATOM 4890 C C . LYS A 1 597 ? 22.951 -7.101 -37.907 1.00 84.00 597 LYS A C 1
ATOM 4892 O O . LYS A 1 597 ? 23.291 -8.031 -38.634 1.00 84.00 597 LYS A O 1
ATOM 4897 N N . ASN A 1 598 ? 21.674 -6.759 -37.735 1.00 82.06 598 ASN A N 1
ATOM 4898 C CA . ASN A 1 598 ? 20.551 -7.445 -38.363 1.00 82.06 598 ASN A CA 1
ATOM 4899 C C . ASN A 1 598 ? 19.859 -6.500 -39.367 1.00 82.06 598 ASN A C 1
ATOM 4901 O O . ASN A 1 598 ? 19.070 -5.651 -38.946 1.00 82.06 598 ASN A O 1
ATOM 4905 N N . PRO A 1 599 ? 20.085 -6.663 -40.689 1.00 76.31 599 PRO A N 1
ATOM 4906 C CA . PRO A 1 599 ? 19.524 -5.784 -41.726 1.00 76.31 599 PRO A CA 1
ATOM 4907 C C . PRO A 1 599 ? 17.992 -5.657 -41.697 1.00 76.31 599 PRO A C 1
ATOM 4909 O O . PRO A 1 599 ? 17.422 -4.638 -42.066 1.00 76.31 599 PRO A O 1
ATOM 4912 N N . GLU A 1 600 ? 17.300 -6.692 -41.211 1.00 79.94 600 GLU A N 1
ATOM 4913 C CA . GLU A 1 600 ? 15.845 -6.684 -41.010 1.00 79.94 600 GLU A CA 1
ATOM 4914 C C . GLU A 1 600 ? 15.368 -5.661 -39.961 1.00 79.94 600 GLU A C 1
ATOM 4916 O O . GLU A 1 600 ? 14.196 -5.282 -39.965 1.00 79.94 600 GLU A O 1
ATOM 4921 N N . TYR A 1 601 ? 16.251 -5.228 -39.057 1.00 83.06 601 TYR A N 1
ATOM 4922 C CA . TYR A 1 601 ? 15.945 -4.300 -37.972 1.00 83.06 601 TYR A CA 1
ATOM 4923 C C . TYR A 1 601 ? 16.614 -2.937 -38.157 1.00 83.06 601 TYR A C 1
ATOM 4925 O O . TYR A 1 601 ? 16.015 -1.939 -37.758 1.00 83.06 601 TYR A O 1
ATOM 4933 N N . SER A 1 602 ? 17.792 -2.875 -38.787 1.00 73.31 602 SER A N 1
ATOM 4934 C CA . SER A 1 602 ? 18.564 -1.637 -38.980 1.00 73.31 602 SER A CA 1
ATOM 4935 C C . SER A 1 602 ? 17.780 -0.528 -39.687 1.00 73.31 602 SER A C 1
ATOM 4937 O O . SER A 1 602 ? 17.913 0.643 -39.336 1.00 73.31 602 SER A O 1
ATOM 4939 N N . ASP A 1 603 ? 16.912 -0.896 -40.633 1.00 70.31 603 ASP A N 1
ATOM 4940 C CA . ASP A 1 603 ? 16.135 0.053 -41.441 1.00 70.31 603 ASP A CA 1
ATOM 4941 C C . ASP A 1 603 ? 14.783 0.426 -40.806 1.00 70.31 603 ASP A C 1
ATOM 4943 O O . ASP A 1 603 ? 14.022 1.239 -41.343 1.00 70.31 603 ASP A O 1
ATOM 4947 N N . MET A 1 604 ? 14.440 -0.174 -39.662 1.00 74.12 604 MET A N 1
ATOM 4948 C CA . MET A 1 604 ? 13.165 0.059 -38.992 1.00 74.12 604 MET A CA 1
ATOM 4949 C C . MET A 1 604 ? 13.286 1.124 -37.897 1.00 74.12 604 MET A C 1
ATOM 4951 O O . MET A 1 604 ? 14.208 1.090 -37.082 1.00 74.12 604 MET A O 1
ATOM 4955 N N . PRO A 1 605 ? 12.294 2.025 -37.756 1.00 80.62 605 PRO A N 1
ATOM 4956 C CA . PRO A 1 605 ? 12.252 2.926 -36.615 1.00 80.62 605 PRO A CA 1
ATOM 4957 C C . PRO A 1 605 ? 12.214 2.142 -35.298 1.00 80.62 605 PRO A C 1
ATOM 4959 O O . PRO A 1 605 ? 11.384 1.246 -35.128 1.00 80.62 605 PRO A O 1
ATOM 4962 N N . VAL A 1 606 ? 13.019 2.556 -34.316 1.00 79.38 606 VAL A N 1
ATOM 4963 C CA . VAL A 1 606 ? 13.076 1.948 -32.970 1.00 79.38 606 VAL A CA 1
ATOM 4964 C C . VAL A 1 606 ? 11.683 1.785 -32.344 1.00 79.38 606 VAL A C 1
ATOM 4966 O O . VAL A 1 606 ? 11.361 0.760 -31.751 1.00 79.38 606 VAL A O 1
ATOM 4969 N N . ARG A 1 607 ? 10.791 2.766 -32.536 1.00 77.56 607 ARG A N 1
ATOM 4970 C CA . ARG A 1 607 ? 9.398 2.708 -32.048 1.00 77.56 607 ARG A CA 1
ATOM 4971 C C . ARG A 1 607 ? 8.582 1.542 -32.615 1.00 77.56 607 ARG A C 1
ATOM 4973 O O . ARG A 1 607 ? 7.619 1.125 -31.972 1.00 77.56 607 ARG A O 1
ATOM 4980 N N . THR A 1 608 ? 8.918 1.076 -33.812 1.00 81.62 608 THR A N 1
ATOM 4981 C CA . THR A 1 608 ? 8.288 -0.072 -34.470 1.00 81.62 608 THR A CA 1
ATOM 4982 C C . THR A 1 608 ? 8.898 -1.372 -33.958 1.00 81.62 608 THR A C 1
ATOM 4984 O O . THR A 1 608 ? 8.150 -2.268 -33.573 1.00 81.62 608 THR A O 1
ATOM 4987 N N . LEU A 1 609 ? 10.232 -1.439 -33.862 1.00 83.38 609 LEU A N 1
ATOM 4988 C CA . LEU A 1 609 ? 10.957 -2.589 -33.305 1.00 83.38 609 LEU A CA 1
ATOM 4989 C C . LEU A 1 609 ? 10.497 -2.924 -31.888 1.00 83.38 609 LEU A C 1
ATOM 4991 O O . LEU A 1 609 ? 10.239 -4.078 -31.563 1.00 83.38 609 LEU A O 1
ATOM 4995 N N . ASN A 1 610 ? 10.269 -1.901 -31.068 1.00 82.12 610 ASN A N 1
ATOM 4996 C CA . ASN A 1 610 ? 9.851 -2.094 -29.686 1.00 82.12 610 ASN A CA 1
ATOM 4997 C C . ASN A 1 610 ? 8.490 -2.758 -29.513 1.00 82.12 610 ASN A C 1
ATOM 4999 O O . ASN A 1 610 ? 8.156 -3.099 -28.391 1.00 82.12 610 ASN A O 1
ATOM 5003 N N . LYS A 1 611 ? 7.685 -2.906 -30.567 1.00 83.44 611 LYS A N 1
ATOM 5004 C CA . LYS A 1 611 ? 6.374 -3.571 -30.504 1.00 83.44 611 LYS A CA 1
ATOM 5005 C C . LYS A 1 611 ? 6.418 -5.007 -31.017 1.00 83.44 611 LYS A C 1
ATOM 5007 O O . LYS A 1 611 ? 5.409 -5.701 -30.967 1.00 83.44 611 LYS A O 1
ATOM 5012 N N . ARG A 1 612 ? 7.554 -5.426 -31.569 1.00 88.12 612 ARG A N 1
ATOM 5013 C CA . ARG A 1 612 ? 7.701 -6.702 -32.252 1.00 88.12 612 ARG A CA 1
ATOM 5014 C C . ARG A 1 612 ? 8.115 -7.793 -31.280 1.00 88.12 612 ARG A C 1
ATOM 5016 O O . ARG A 1 612 ? 9.191 -7.745 -30.687 1.00 88.12 612 ARG A O 1
ATOM 5023 N N . GLU A 1 613 ? 7.256 -8.795 -31.147 1.00 90.75 613 GLU A N 1
ATOM 5024 C CA . GLU A 1 613 ? 7.544 -9.991 -30.359 1.00 90.75 613 GLU A CA 1
ATOM 5025 C C . GLU A 1 613 ? 8.710 -10.790 -30.960 1.00 90.75 613 GLU A C 1
ATOM 5027 O O . GLU A 1 613 ? 9.563 -11.287 -30.224 1.00 90.75 613 GLU A O 1
ATOM 5032 N N . ASP A 1 614 ? 8.813 -10.850 -32.293 1.00 92.69 614 ASP A N 1
ATOM 5033 C CA . ASP A 1 614 ? 9.917 -11.513 -32.988 1.00 92.69 614 ASP A CA 1
ATOM 5034 C C . ASP A 1 614 ? 11.268 -10.867 -32.659 1.00 92.69 614 ASP A C 1
ATOM 5036 O O . ASP A 1 614 ? 12.210 -11.585 -32.319 1.00 92.69 614 ASP A O 1
ATOM 5040 N N . PHE A 1 615 ? 11.335 -9.532 -32.656 1.00 92.94 615 PHE A N 1
ATOM 5041 C CA . PHE A 1 615 ? 12.523 -8.783 -32.246 1.00 92.94 615 PHE A CA 1
ATOM 5042 C C . PHE A 1 615 ? 12.900 -9.085 -30.791 1.00 92.94 615 PHE A C 1
ATOM 5044 O O . PHE A 1 615 ? 14.045 -9.437 -30.515 1.00 92.94 615 PHE A O 1
ATOM 5051 N N . THR A 1 616 ? 11.937 -9.023 -29.862 1.00 94.00 616 THR A N 1
ATOM 5052 C CA . THR A 1 616 ? 12.169 -9.371 -28.449 1.00 94.00 616 THR A CA 1
ATOM 5053 C C . THR A 1 616 ? 12.727 -10.782 -28.294 1.00 94.00 616 THR A C 1
ATOM 5055 O O . THR A 1 616 ? 13.711 -10.971 -27.581 1.00 94.00 616 THR A O 1
ATOM 5058 N N . ARG A 1 617 ? 12.121 -11.769 -28.961 1.00 95.38 617 ARG A N 1
ATOM 5059 C CA . ARG A 1 617 ? 12.535 -13.171 -28.867 1.00 95.38 617 ARG A CA 1
ATOM 5060 C C . ARG A 1 617 ? 13.954 -13.369 -29.392 1.00 95.38 617 ARG A C 1
ATOM 5062 O O . ARG A 1 617 ? 14.756 -14.005 -28.713 1.00 95.38 617 ARG A O 1
ATOM 5069 N N . ARG A 1 618 ? 14.282 -12.808 -30.563 1.00 95.69 618 ARG A N 1
ATOM 5070 C CA . ARG A 1 618 ? 15.627 -12.932 -31.150 1.00 95.69 618 ARG A CA 1
ATOM 5071 C C . ARG A 1 618 ? 16.684 -12.205 -30.323 1.00 95.69 618 ARG A C 1
ATOM 5073 O O . ARG A 1 618 ? 17.737 -12.786 -30.070 1.00 95.69 618 ARG A O 1
ATOM 5080 N N . LEU A 1 619 ? 16.384 -10.997 -29.841 1.00 96.19 619 LEU A N 1
ATOM 5081 C CA . LEU A 1 619 ? 17.273 -10.262 -28.943 1.00 96.19 619 LEU A CA 1
ATOM 5082 C C . LEU A 1 619 ? 17.531 -11.059 -27.660 1.00 96.19 619 LEU A C 1
ATOM 5084 O O . LEU A 1 619 ? 18.682 -11.234 -27.281 1.00 96.19 619 LEU A O 1
ATOM 5088 N N . LYS A 1 620 ? 16.490 -11.601 -27.015 1.00 96.69 620 LYS A N 1
ATOM 5089 C CA . LYS A 1 620 ? 16.656 -12.419 -25.805 1.00 96.69 620 LYS A CA 1
ATOM 5090 C C . LYS A 1 620 ? 17.573 -13.616 -26.065 1.00 96.69 620 LYS A C 1
ATOM 5092 O O . LYS A 1 620 ? 18.524 -13.814 -25.319 1.00 96.69 620 LYS A O 1
ATOM 5097 N N . SER A 1 621 ? 17.329 -14.378 -27.134 1.00 96.25 621 SER A N 1
ATOM 5098 C CA . SER A 1 621 ? 18.182 -15.518 -27.496 1.00 96.25 621 SER A CA 1
ATOM 5099 C C . SER A 1 621 ? 19.635 -15.108 -27.755 1.00 96.25 621 SER A C 1
ATOM 5101 O O . SER A 1 621 ? 20.553 -15.823 -27.354 1.00 96.25 621 SER A O 1
ATOM 5103 N N . HIS A 1 622 ? 19.853 -13.951 -28.387 1.00 95.94 622 HIS A N 1
ATOM 5104 C CA . HIS A 1 622 ? 21.187 -13.395 -28.588 1.00 95.94 622 HIS A CA 1
ATOM 5105 C C . HIS A 1 622 ? 21.869 -13.054 -27.256 1.00 95.94 622 HIS A C 1
ATOM 5107 O O . HIS A 1 622 ? 22.995 -13.490 -27.024 1.00 95.94 622 HIS A O 1
ATOM 5113 N N . VAL A 1 623 ? 21.177 -12.351 -26.355 1.00 96.12 623 VAL A N 1
ATOM 5114 C CA . VAL A 1 623 ? 21.714 -11.963 -25.042 1.00 96.12 623 VAL A CA 1
ATOM 5115 C C . VAL A 1 623 ? 21.977 -13.190 -24.160 1.00 96.12 623 VAL A C 1
ATOM 5117 O O . VAL A 1 623 ? 23.030 -13.264 -23.533 1.00 96.12 623 VAL A O 1
ATOM 5120 N N . ASP A 1 624 ? 21.096 -14.196 -24.165 1.00 94.81 624 ASP A N 1
ATOM 5121 C CA . ASP A 1 624 ? 21.305 -15.466 -23.449 1.00 94.81 624 ASP A CA 1
ATOM 5122 C C . ASP A 1 624 ? 22.571 -16.189 -23.949 1.00 94.81 624 ASP A C 1
ATOM 5124 O O . ASP A 1 624 ? 23.342 -16.741 -23.162 1.00 94.81 624 ASP A O 1
ATOM 5128 N N . SER A 1 625 ? 22.818 -16.173 -25.264 1.00 94.38 625 SER A N 1
ATOM 5129 C CA . SER A 1 625 ? 24.044 -16.724 -25.852 1.00 94.38 625 SER A CA 1
ATOM 5130 C C . SER A 1 625 ? 25.277 -15.900 -25.478 1.00 94.38 625 SER A C 1
ATOM 5132 O O . SER A 1 625 ? 26.327 -16.458 -25.151 1.00 94.38 625 SER A O 1
ATOM 5134 N N . LEU A 1 626 ? 25.157 -14.573 -25.503 1.00 93.06 626 LEU A N 1
ATOM 5135 C CA . LEU A 1 626 ? 26.232 -13.648 -25.160 1.00 93.06 626 LEU A CA 1
ATOM 5136 C C . LEU A 1 626 ? 26.643 -13.798 -23.688 1.00 93.06 626 LEU A C 1
ATOM 5138 O O . LEU A 1 626 ? 27.837 -13.838 -23.384 1.00 93.06 626 LEU A O 1
ATOM 5142 N N . LYS A 1 627 ? 25.665 -13.988 -22.794 1.00 93.06 627 LYS A N 1
ATOM 5143 C CA . LYS A 1 627 ? 25.869 -14.169 -21.353 1.00 93.06 627 LYS A CA 1
ATOM 5144 C C . LYS A 1 627 ? 26.729 -15.390 -21.017 1.00 93.06 627 LYS A C 1
ATOM 5146 O O . LYS A 1 627 ? 27.541 -15.322 -20.098 1.00 93.06 627 LYS A O 1
ATOM 5151 N N . LYS A 1 628 ? 26.625 -16.485 -21.782 1.00 92.75 628 LYS A N 1
ATOM 5152 C CA . LYS A 1 628 ? 27.434 -17.707 -21.571 1.00 92.75 628 LYS A CA 1
ATOM 5153 C C . LYS A 1 628 ? 28.940 -17.484 -21.717 1.00 92.75 628 LYS A C 1
ATOM 5155 O O . LYS A 1 628 ? 29.722 -18.273 -21.205 1.00 92.75 628 LYS A O 1
ATOM 5160 N N . SER A 1 629 ? 29.339 -16.438 -22.432 1.00 91.44 629 SER A N 1
ATOM 5161 C CA . SER A 1 629 ? 30.739 -16.089 -22.682 1.00 91.44 629 SER A CA 1
ATOM 5162 C C . SER A 1 629 ? 31.055 -14.667 -22.208 1.00 91.44 629 SER A C 1
ATOM 5164 O O . SER A 1 629 ? 31.921 -14.011 -22.781 1.00 91.44 629 SER A O 1
ATOM 5166 N N . TRP A 1 630 ? 30.305 -14.161 -21.224 1.00 91.44 630 TRP A N 1
ATOM 5167 C CA . TRP A 1 630 ? 30.453 -12.805 -20.696 1.00 91.44 630 TRP A CA 1
ATOM 5168 C C . TRP A 1 630 ? 31.726 -12.668 -19.854 1.00 91.44 630 TRP A C 1
ATOM 5170 O O . TRP A 1 630 ? 31.979 -13.500 -18.984 1.00 91.44 630 TRP A O 1
ATOM 5180 N N . ASN A 1 631 ? 32.517 -11.629 -20.112 1.00 90.62 631 ASN A N 1
ATOM 5181 C CA . ASN A 1 631 ? 33.781 -11.337 -19.438 1.00 90.62 631 ASN A CA 1
ATOM 5182 C C . ASN A 1 631 ? 34.049 -9.818 -19.433 1.00 90.62 631 ASN A C 1
ATOM 5184 O O . ASN A 1 631 ? 33.326 -9.062 -20.082 1.00 90.62 631 ASN A O 1
ATOM 5188 N N . GLN A 1 632 ? 35.107 -9.391 -18.734 1.00 87.44 632 GLN A N 1
ATOM 5189 C CA . GLN A 1 632 ? 35.482 -7.975 -18.627 1.00 87.44 632 GLN A CA 1
ATOM 5190 C C . GLN A 1 632 ? 35.772 -7.332 -19.993 1.00 87.44 632 GLN A C 1
ATOM 5192 O O . GLN A 1 632 ? 35.356 -6.213 -20.249 1.00 87.44 632 GLN A O 1
ATOM 5197 N N . GLU A 1 633 ? 36.412 -8.068 -20.904 1.00 87.19 633 GLU A N 1
ATOM 5198 C CA . GLU A 1 633 ? 36.723 -7.580 -22.253 1.00 87.19 633 GLU A CA 1
ATOM 5199 C C . GLU A 1 633 ? 35.455 -7.184 -23.027 1.00 87.19 633 GLU A C 1
ATOM 5201 O O . GLU A 1 633 ? 35.408 -6.135 -23.664 1.00 87.19 633 GLU A O 1
ATOM 5206 N N . LYS A 1 634 ? 34.386 -7.985 -22.939 1.00 88.81 634 LYS A N 1
ATOM 5207 C CA . LYS A 1 634 ? 33.095 -7.641 -23.549 1.00 88.81 634 LYS A CA 1
ATOM 5208 C C . LYS A 1 634 ? 32.435 -6.446 -22.886 1.00 88.81 634 LYS A C 1
ATOM 5210 O O . LYS A 1 634 ? 31.817 -5.654 -23.593 1.00 88.81 634 LYS A O 1
ATOM 5215 N N . GLU A 1 635 ? 32.544 -6.320 -21.566 1.00 89.25 635 GLU A N 1
ATOM 5216 C CA . GLU A 1 635 ? 32.060 -5.129 -20.866 1.00 89.25 635 GLU A CA 1
ATOM 5217 C C . GLU A 1 635 ? 32.745 -3.880 -21.413 1.00 89.25 635 GLU A C 1
ATOM 5219 O O . GLU A 1 635 ? 32.049 -2.952 -21.812 1.00 89.25 635 GLU A O 1
ATOM 5224 N N . ASP A 1 636 ? 34.070 -3.901 -21.553 1.00 86.12 636 ASP A N 1
ATOM 5225 C CA . ASP A 1 636 ? 34.841 -2.776 -22.083 1.00 86.12 636 ASP A CA 1
ATOM 5226 C C . ASP A 1 636 ? 34.490 -2.472 -23.550 1.00 86.12 636 ASP A C 1
ATOM 5228 O O . ASP A 1 636 ? 34.355 -1.303 -23.924 1.00 86.12 636 ASP A O 1
ATOM 5232 N N . ILE A 1 637 ? 34.279 -3.504 -24.381 1.00 89.06 637 ILE A N 1
ATOM 5233 C CA . ILE A 1 637 ? 33.832 -3.349 -25.777 1.00 89.06 637 ILE A CA 1
ATOM 5234 C C . ILE A 1 637 ? 32.480 -2.634 -25.834 1.00 89.06 637 ILE A C 1
ATOM 5236 O O . ILE A 1 637 ? 32.323 -1.667 -26.578 1.00 89.06 637 ILE A O 1
ATOM 5240 N N . PHE A 1 638 ? 31.496 -3.094 -25.058 1.00 89.62 638 PHE A N 1
ATOM 5241 C CA . PHE A 1 638 ? 30.155 -2.515 -25.081 1.00 89.62 638 PHE A CA 1
ATOM 5242 C C . PHE A 1 638 ? 30.068 -1.180 -24.352 1.00 89.62 638 PHE A C 1
ATOM 5244 O O . PHE A 1 638 ? 29.241 -0.352 -24.726 1.00 89.62 638 PHE A O 1
ATOM 5251 N N . LEU A 1 639 ? 30.904 -0.933 -23.348 1.00 86.88 639 LEU A N 1
ATOM 5252 C CA . LEU A 1 639 ? 30.959 0.348 -22.653 1.00 86.88 639 LEU A CA 1
ATOM 5253 C C . LEU A 1 639 ? 31.485 1.446 -23.583 1.00 86.88 639 LEU A C 1
ATOM 5255 O O . LEU A 1 639 ? 30.916 2.533 -23.640 1.00 86.88 639 LEU A O 1
ATOM 5259 N N . ASN A 1 640 ? 32.515 1.121 -24.369 1.00 81.75 640 ASN A N 1
ATOM 5260 C CA . ASN A 1 640 ? 33.111 2.017 -25.361 1.00 81.75 640 ASN A CA 1
ATOM 5261 C C . ASN A 1 640 ? 32.419 1.958 -26.729 1.00 81.75 640 ASN A C 1
ATOM 5263 O O . ASN A 1 640 ? 32.876 2.589 -27.685 1.00 81.75 640 ASN A O 1
ATOM 5267 N N . TYR A 1 641 ? 31.315 1.217 -26.841 1.00 74.88 641 TYR A N 1
ATOM 5268 C CA . TYR A 1 641 ? 30.519 1.172 -28.055 1.00 74.88 641 TYR A CA 1
ATOM 5269 C C . TYR A 1 641 ? 29.843 2.531 -28.263 1.00 74.88 641 TYR A C 1
ATOM 5271 O O . TYR A 1 641 ? 28.780 2.830 -27.718 1.00 74.88 641 TYR A O 1
ATOM 5279 N N . SER A 1 642 ? 30.498 3.376 -29.051 1.00 60.16 642 SER A N 1
ATOM 5280 C CA . SER A 1 642 ? 29.933 4.612 -29.566 1.00 60.16 642 SER A CA 1
ATOM 5281 C C . SER A 1 642 ? 29.402 4.365 -30.972 1.00 60.16 642 SER A C 1
ATOM 5283 O O . SER A 1 642 ? 30.084 3.760 -31.802 1.00 60.16 642 SER A O 1
ATOM 5285 N N . MET A 1 643 ? 28.216 4.898 -31.278 1.00 50.41 643 MET A N 1
ATOM 5286 C CA . MET A 1 643 ? 27.771 5.000 -32.673 1.00 50.41 643 MET A CA 1
ATOM 5287 C C . MET A 1 643 ? 28.746 5.850 -33.515 1.00 50.41 643 MET A C 1
ATOM 5289 O O . MET A 1 643 ? 28.794 5.677 -34.727 1.00 50.41 643 MET A O 1
ATOM 5293 N N . GLU A 1 644 ? 29.562 6.694 -32.871 1.00 39.88 644 GLU A N 1
ATOM 5294 C CA . GLU A 1 644 ? 30.597 7.544 -33.475 1.00 39.88 644 GLU A CA 1
ATOM 5295 C C . GLU A 1 644 ? 31.957 6.841 -33.653 1.00 39.88 644 GLU A C 1
ATOM 5297 O O . GLU A 1 644 ? 32.892 7.450 -34.166 1.00 39.88 644 GLU A O 1
ATOM 5302 N N . ALA A 1 645 ? 32.096 5.548 -33.326 1.00 31.17 645 ALA A N 1
ATOM 5303 C CA . ALA A 1 645 ? 33.231 4.758 -33.832 1.00 31.17 645 ALA A CA 1
ATOM 5304 C C . ALA A 1 645 ? 33.180 4.581 -35.373 1.00 31.17 645 ALA A C 1
ATOM 5306 O O . ALA A 1 645 ? 34.121 4.078 -35.983 1.00 31.17 645 ALA A O 1
ATOM 5307 N N . VAL A 1 646 ? 32.111 5.074 -36.012 1.00 35.47 646 VAL A N 1
ATOM 5308 C CA . VAL A 1 646 ? 32.126 5.648 -37.361 1.00 35.47 646 VAL A CA 1
ATOM 5309 C C . VAL A 1 646 ? 31.803 7.136 -37.197 1.00 35.47 646 VAL A C 1
ATOM 5311 O O . VAL A 1 646 ? 30.678 7.492 -36.862 1.00 35.47 646 VAL A O 1
ATOM 5314 N N . GLY A 1 647 ? 32.830 7.977 -37.333 1.00 31.47 647 GLY A N 1
ATOM 5315 C CA . GLY A 1 647 ? 32.863 9.344 -36.811 1.00 31.47 647 GLY A CA 1
ATOM 5316 C C . GLY A 1 647 ? 31.675 10.233 -37.159 1.00 31.47 647 GLY A C 1
ATOM 5317 O O . GLY A 1 647 ? 31.166 10.178 -38.271 1.00 31.47 647 GLY A O 1
ATOM 5318 N N . ILE A 1 648 ? 31.325 11.103 -36.211 1.00 27.38 648 ILE A N 1
ATOM 5319 C CA . ILE A 1 648 ? 30.948 12.510 -36.398 1.00 27.38 648 ILE A CA 1
ATOM 5320 C C . ILE A 1 648 ? 31.075 13.177 -35.020 1.00 27.38 648 ILE A C 1
ATOM 5322 O O . ILE A 1 648 ? 30.525 12.691 -34.043 1.00 27.38 648 ILE A O 1
ATOM 5326 N N . ASN A 1 649 ? 31.819 14.283 -34.962 1.00 25.98 649 ASN A N 1
ATOM 5327 C CA . ASN A 1 649 ? 31.859 15.192 -33.819 1.00 25.98 649 ASN A CA 1
ATOM 5328 C C . ASN A 1 649 ? 30.536 15.965 -33.718 1.00 25.98 649 ASN A C 1
ATOM 5330 O O . ASN A 1 649 ? 30.100 16.551 -34.709 1.00 25.98 649 ASN A O 1
ATOM 5334 N N . GLU A 1 650 ? 29.980 16.096 -32.515 1.00 25.27 650 GLU A N 1
ATOM 5335 C CA . GLU A 1 650 ? 29.026 17.160 -32.198 1.00 25.27 650 GLU A CA 1
ATOM 5336 C C . GLU A 1 650 ? 29.727 18.328 -31.492 1.00 25.27 650 GLU A C 1
ATOM 5338 O O . GLU A 1 650 ? 30.228 18.197 -30.378 1.00 25.27 650 GLU A O 1
ATOM 5343 N N . SER A 1 651 ? 29.685 19.513 -32.104 1.00 26.48 651 SER A N 1
ATOM 5344 C CA . SER A 1 651 ? 29.275 20.728 -31.390 1.00 26.48 651 SER A CA 1
ATOM 5345 C C . SER A 1 651 ? 28.884 21.848 -32.364 1.00 26.48 651 SER A C 1
ATOM 5347 O O . SER A 1 651 ? 29.472 21.992 -33.431 1.00 26.48 651 SER A O 1
ATOM 5349 N N . VAL A 1 652 ? 27.932 22.671 -31.903 1.00 24.95 652 VAL A N 1
ATOM 5350 C CA . VAL A 1 652 ? 27.422 23.949 -32.447 1.00 24.95 652 VAL A CA 1
ATOM 5351 C C . VAL A 1 652 ? 26.189 23.846 -33.369 1.00 24.95 652 VAL A C 1
ATOM 5353 O O . VAL A 1 652 ? 26.201 23.238 -34.428 1.00 24.95 652 VAL A O 1
ATOM 5356 N N . SER A 1 653 ? 25.091 24.492 -32.959 1.00 29.28 653 SER A N 1
ATOM 5357 C CA . SER A 1 653 ? 23.985 24.910 -33.844 1.00 29.28 653 SER A CA 1
ATOM 5358 C C . SER A 1 653 ? 24.281 26.323 -34.366 1.00 29.28 653 SER A C 1
ATOM 5360 O O . SER A 1 653 ? 24.798 27.105 -33.564 1.00 29.28 653 SER A O 1
ATOM 5362 N N . PRO A 1 654 ? 23.924 26.732 -35.605 1.00 37.97 654 PRO A N 1
ATOM 5363 C CA . PRO A 1 654 ? 23.087 26.097 -36.644 1.00 37.97 654 PRO A CA 1
ATOM 5364 C C . PRO A 1 654 ? 23.936 25.473 -37.779 1.00 37.97 654 PRO A C 1
ATOM 5366 O O . PRO A 1 654 ? 25.107 25.791 -37.902 1.00 37.97 654 PRO A O 1
ATOM 5369 N N . GLY A 1 655 ? 23.447 24.626 -38.684 1.00 43.00 655 GLY A N 1
ATOM 5370 C CA . GLY A 1 655 ? 22.101 24.133 -38.975 1.00 43.00 655 GLY A CA 1
ATOM 5371 C C . GLY A 1 655 ? 22.201 22.851 -39.833 1.00 43.00 655 GLY A C 1
ATOM 5372 O O . GLY A 1 655 ? 23.164 22.108 -39.661 1.00 43.00 655 GLY A O 1
ATOM 5373 N N . PRO A 1 656 ? 21.229 22.534 -40.710 1.00 52.59 656 PRO A N 1
ATOM 5374 C CA . PRO A 1 656 ? 21.339 21.371 -41.592 1.00 52.59 656 PRO A CA 1
ATOM 5375 C C . PRO A 1 656 ? 22.560 21.471 -42.517 1.00 52.59 656 PRO A C 1
ATOM 5377 O O . PRO A 1 656 ? 22.867 22.572 -42.967 1.00 52.59 656 PRO A O 1
ATOM 5380 N N . GLU A 1 657 ? 23.198 20.345 -42.861 1.00 65.38 657 GLU A N 1
ATOM 5381 C CA . GLU A 1 657 ? 24.108 20.308 -44.017 1.00 65.38 657 GLU A CA 1
ATOM 5382 C C . GLU A 1 657 ? 23.345 20.865 -45.232 1.00 65.38 657 GLU A C 1
ATOM 5384 O O . GLU A 1 657 ? 22.243 20.400 -45.557 1.00 65.38 657 GLU A O 1
ATOM 5389 N N . THR A 1 658 ? 23.884 21.932 -45.821 1.00 72.75 658 THR A N 1
ATOM 5390 C CA . THR A 1 658 ? 23.409 22.507 -47.078 1.00 72.75 658 THR A CA 1
ATOM 5391 C C . THR A 1 658 ? 24.210 21.894 -48.206 1.00 72.75 658 THR A C 1
ATOM 5393 O O . THR A 1 658 ? 25.435 21.945 -48.166 1.00 72.75 658 THR A O 1
ATOM 5396 N N . TYR A 1 659 ? 23.519 21.344 -49.193 1.00 80.88 659 TYR A N 1
ATOM 5397 C CA . TYR A 1 659 ? 24.131 20.740 -50.364 1.00 80.88 659 TYR A CA 1
ATOM 5398 C C . TYR A 1 659 ? 23.838 21.581 -51.596 1.00 80.88 659 TYR A C 1
ATOM 5400 O O . TYR A 1 659 ? 22.690 21.986 -51.823 1.00 80.88 659 TYR A O 1
ATOM 5408 N N . GLU A 1 660 ? 24.858 21.769 -52.422 1.00 84.06 660 GLU A N 1
ATOM 5409 C CA . GLU A 1 660 ? 24.669 22.130 -53.821 1.00 84.06 660 GLU A CA 1
ATOM 5410 C C . GLU A 1 660 ? 23.972 20.994 -54.578 1.00 84.06 660 GLU A C 1
ATOM 5412 O O . GLU A 1 660 ? 24.020 19.826 -54.178 1.00 84.06 660 GLU A O 1
ATOM 5417 N N . MET A 1 661 ? 23.354 21.307 -55.719 1.00 83.31 661 MET A N 1
ATOM 5418 C CA . MET A 1 661 ? 22.662 20.305 -56.543 1.00 83.31 661 MET A CA 1
ATOM 5419 C C . MET A 1 661 ? 23.566 19.107 -56.889 1.00 83.31 661 MET A C 1
ATOM 5421 O O . MET A 1 661 ? 23.160 17.955 -56.730 1.00 83.31 661 MET A O 1
ATOM 5425 N N . ASN A 1 662 ? 24.820 19.371 -57.269 1.00 82.12 662 ASN A N 1
ATOM 5426 C CA . ASN A 1 662 ? 25.801 18.332 -57.601 1.00 82.12 662 ASN A CA 1
ATOM 5427 C C . ASN A 1 662 ? 26.214 17.495 -56.381 1.00 82.12 662 ASN A C 1
ATOM 5429 O O . ASN A 1 662 ? 26.456 16.293 -56.498 1.00 82.12 662 ASN A O 1
ATOM 5433 N N . GLU A 1 663 ? 26.298 18.109 -55.201 1.00 82.81 663 GLU A N 1
ATOM 5434 C CA . GLU A 1 663 ? 26.652 17.416 -53.960 1.00 82.81 663 GLU A CA 1
ATOM 5435 C C . GLU A 1 663 ? 25.519 16.496 -53.510 1.00 82.81 663 GLU A C 1
ATOM 5437 O O . GLU A 1 663 ? 25.763 15.333 -53.180 1.00 82.81 663 GLU A O 1
ATOM 5442 N N . LEU A 1 664 ? 24.273 16.977 -53.572 1.00 85.38 664 LEU A N 1
ATOM 5443 C CA . LEU A 1 664 ? 23.105 16.173 -53.238 1.00 85.38 664 LEU A CA 1
ATOM 5444 C C . LEU A 1 664 ? 22.895 15.039 -54.248 1.00 85.38 664 LEU A C 1
ATOM 5446 O O . LEU A 1 664 ? 22.620 13.911 -53.840 1.00 85.38 664 LEU A O 1
ATOM 5450 N N . SER A 1 665 ? 23.083 15.291 -55.545 1.00 85.44 665 SER A N 1
ATOM 5451 C CA . SER A 1 665 ? 23.014 14.237 -56.563 1.00 85.44 665 SER A CA 1
ATOM 5452 C C . SER A 1 665 ? 24.062 13.148 -56.316 1.00 85.44 665 SER A C 1
ATOM 5454 O O . SER A 1 665 ? 23.731 11.961 -56.279 1.00 85.44 665 SER A O 1
ATOM 5456 N N . ASN A 1 666 ? 25.306 13.531 -56.005 1.00 82.25 666 ASN A N 1
ATOM 5457 C CA . ASN A 1 666 ? 26.359 12.582 -55.636 1.00 82.25 666 ASN A CA 1
ATOM 5458 C C . ASN A 1 666 ? 26.037 11.812 -54.347 1.00 82.25 666 ASN A C 1
ATOM 5460 O O . ASN A 1 666 ? 26.262 10.601 -54.285 1.00 82.25 666 ASN A O 1
ATOM 5464 N N . LEU A 1 667 ? 25.466 12.471 -53.335 1.00 82.25 667 LEU A N 1
ATOM 5465 C CA . LEU A 1 667 ? 25.016 11.820 -52.104 1.00 82.25 667 LEU A CA 1
ATOM 5466 C C . LEU A 1 667 ? 23.929 10.773 -52.396 1.00 82.25 667 LEU A C 1
ATOM 5468 O O . LEU A 1 667 ? 24.009 9.636 -51.925 1.00 82.25 667 LEU A O 1
ATOM 5472 N N . LEU A 1 668 ? 22.934 11.125 -53.212 1.00 82.94 668 LEU A N 1
ATOM 5473 C CA . LEU A 1 668 ? 21.866 10.215 -53.628 1.00 82.94 668 LEU A CA 1
ATOM 5474 C C . LEU A 1 668 ? 22.410 9.054 -54.471 1.00 82.94 668 LEU A C 1
ATOM 5476 O O . LEU A 1 668 ? 21.994 7.911 -54.268 1.00 82.94 668 LEU A O 1
ATOM 5480 N N . LYS A 1 669 ? 23.391 9.314 -55.347 1.00 84.19 669 LYS A N 1
ATOM 5481 C CA . LYS A 1 669 ? 24.102 8.296 -56.134 1.00 84.19 669 LYS A CA 1
ATOM 5482 C C . LYS A 1 669 ? 24.827 7.300 -55.234 1.00 84.19 669 LYS A C 1
ATOM 5484 O O . LYS A 1 669 ? 24.687 6.095 -55.431 1.00 84.19 669 LYS A O 1
ATOM 5489 N N . GLN A 1 670 ? 25.556 7.781 -54.226 1.00 78.25 670 GLN A N 1
ATOM 5490 C CA . GLN A 1 670 ? 26.263 6.926 -53.267 1.00 78.25 670 GLN A CA 1
ATOM 5491 C C . GLN A 1 670 ? 25.305 6.070 -52.431 1.00 78.25 670 GLN A C 1
ATOM 5493 O O . GLN A 1 670 ? 25.630 4.931 -52.101 1.00 78.25 670 GLN A O 1
ATOM 5498 N N . LYS A 1 671 ? 24.128 6.599 -52.077 1.00 77.50 671 LYS A N 1
ATOM 5499 C CA . LYS A 1 671 ? 23.167 5.896 -51.216 1.00 77.50 671 LYS A CA 1
ATOM 5500 C C . LYS A 1 671 ? 22.273 4.912 -51.964 1.00 77.50 671 LYS A C 1
ATOM 5502 O O . LYS A 1 671 ? 22.012 3.831 -51.440 1.00 77.50 671 LYS A O 1
ATOM 5507 N N . TRP A 1 672 ? 21.790 5.270 -53.153 1.00 80.44 672 TRP A N 1
ATOM 5508 C CA . TRP A 1 672 ? 20.748 4.508 -53.856 1.00 80.44 672 TRP A CA 1
ATOM 5509 C C . TRP A 1 672 ? 21.016 4.254 -55.342 1.00 80.44 672 TRP A C 1
ATOM 5511 O O . TRP A 1 672 ? 20.155 3.711 -56.036 1.00 80.44 672 TRP A O 1
ATOM 5521 N N . GLY A 1 673 ? 22.217 4.577 -55.821 1.00 82.19 673 GLY A N 1
ATOM 5522 C CA . GLY A 1 673 ? 22.671 4.277 -57.175 1.00 82.19 673 GLY A CA 1
ATOM 5523 C C . GLY A 1 673 ? 22.263 5.314 -58.223 1.00 82.19 673 GLY A C 1
ATOM 5524 O O . GLY A 1 673 ? 21.524 6.265 -57.962 1.00 82.19 673 GLY A O 1
ATOM 5525 N N . GLU A 1 674 ? 22.756 5.110 -59.448 1.00 87.62 674 GLU A N 1
ATOM 5526 C CA . GLU A 1 674 ? 22.614 6.058 -60.566 1.00 87.62 674 GLU A CA 1
ATOM 5527 C C . GLU A 1 674 ? 21.163 6.336 -60.957 1.00 87.62 674 GLU A C 1
ATOM 5529 O O . GLU A 1 674 ? 20.841 7.448 -61.352 1.00 87.62 674 GLU A O 1
ATOM 5534 N N . SER A 1 675 ? 20.270 5.362 -60.781 1.00 85.31 675 SER A N 1
ATOM 5535 C CA . SER A 1 675 ? 18.846 5.519 -61.093 1.00 85.31 675 SER A CA 1
ATOM 5536 C C . SER A 1 675 ? 18.184 6.633 -60.275 1.00 85.31 675 SER A C 1
ATOM 5538 O O . SER A 1 675 ? 17.339 7.354 -60.797 1.00 85.31 675 SER A O 1
ATOM 5540 N N . VAL A 1 676 ? 18.543 6.777 -58.993 1.00 86.12 676 VAL A N 1
ATOM 5541 C CA . VAL A 1 676 ? 17.920 7.767 -58.096 1.00 86.12 676 VAL A CA 1
ATOM 5542 C C . VAL A 1 676 ? 18.543 9.144 -58.276 1.00 86.12 676 VAL A C 1
ATOM 5544 O O . VAL A 1 676 ? 17.815 10.131 -58.310 1.00 86.12 676 VAL A O 1
ATOM 5547 N N . SER A 1 677 ? 19.867 9.204 -58.434 1.00 88.19 677 SER A N 1
ATOM 5548 C CA . SER A 1 677 ? 20.577 10.445 -58.767 1.00 88.19 677 SER A CA 1
ATOM 5549 C C . SER A 1 677 ? 20.118 10.997 -60.118 1.00 88.19 677 SER A C 1
ATOM 5551 O O . SER A 1 677 ? 19.682 12.139 -60.168 1.00 88.19 677 SER A O 1
ATOM 5553 N N . GLY A 1 678 ? 20.027 10.163 -61.159 1.00 87.19 678 GLY A N 1
ATOM 5554 C CA . GLY A 1 678 ? 19.509 10.592 -62.459 1.00 87.19 678 GLY A CA 1
ATOM 5555 C C . GLY A 1 678 ? 18.043 11.035 -62.417 1.00 87.19 678 GLY A C 1
ATOM 5556 O O . GLY A 1 678 ? 17.656 11.952 -63.135 1.00 87.19 678 GLY A O 1
ATOM 5557 N N . LEU A 1 679 ? 17.213 10.436 -61.552 1.00 90.50 679 LEU A N 1
ATOM 5558 C CA . LEU A 1 679 ? 15.840 10.905 -61.342 1.00 90.50 679 LEU A CA 1
ATOM 5559 C C . LEU A 1 679 ? 15.801 12.267 -60.631 1.00 90.50 679 LEU A C 1
ATOM 5561 O O . LEU A 1 679 ? 14.953 13.088 -60.969 1.00 90.50 679 LEU A O 1
ATOM 5565 N N . PHE A 1 680 ? 16.693 12.496 -59.662 1.00 92.00 680 PHE A N 1
ATOM 5566 C CA . PHE A 1 680 ? 16.840 13.777 -58.971 1.00 92.00 680 PHE A CA 1
ATOM 5567 C C . PHE A 1 680 ? 17.331 14.878 -59.915 1.00 92.00 680 PHE A C 1
ATOM 5569 O O . PHE A 1 680 ? 16.725 15.945 -59.949 1.00 92.00 680 PHE A O 1
ATOM 5576 N N . ASP A 1 681 ? 18.352 14.604 -60.725 1.00 89.81 681 ASP A N 1
ATOM 5577 C CA . ASP A 1 681 ? 18.876 15.558 -61.708 1.00 89.81 681 ASP A CA 1
ATOM 5578 C C . ASP A 1 681 ? 17.766 15.978 -62.682 1.00 89.81 681 ASP A C 1
ATOM 5580 O O . ASP A 1 681 ? 17.489 17.167 -62.844 1.00 89.81 681 ASP A O 1
ATOM 5584 N N . ARG A 1 682 ? 16.984 15.005 -63.176 1.00 91.19 682 ARG A N 1
ATOM 5585 C CA . ARG A 1 682 ? 15.867 15.256 -64.099 1.00 91.19 682 ARG A CA 1
ATOM 5586 C C . ARG A 1 682 ? 14.762 16.153 -63.529 1.00 91.19 682 ARG A C 1
ATOM 5588 O O . ARG A 1 682 ? 14.037 16.790 -64.293 1.00 91.19 682 ARG A O 1
ATOM 5595 N N . ILE A 1 683 ? 14.594 16.218 -62.204 1.00 89.94 683 ILE A N 1
ATOM 5596 C CA . ILE A 1 683 ? 13.638 17.141 -61.557 1.00 89.94 683 ILE A CA 1
ATOM 5597 C C . ILE A 1 683 ? 14.070 18.594 -61.778 1.00 89.94 683 ILE A C 1
ATOM 5599 O O . ILE A 1 683 ? 13.220 19.462 -61.985 1.00 89.94 683 ILE A O 1
ATOM 5603 N N . PHE A 1 684 ? 15.379 18.852 -61.751 1.00 87.00 684 PHE A N 1
ATOM 5604 C CA . PHE A 1 684 ? 15.964 20.190 -61.754 1.00 87.00 684 PHE A CA 1
ATOM 5605 C C . PHE A 1 684 ? 16.693 20.554 -63.060 1.00 87.00 684 PHE A C 1
ATOM 5607 O O . PHE A 1 684 ? 17.170 21.680 -63.172 1.00 87.00 684 PHE A O 1
ATOM 5614 N N . ASP A 1 685 ? 16.682 19.690 -64.083 1.00 82.31 685 ASP A N 1
ATOM 5615 C CA . ASP A 1 685 ? 17.247 19.946 -65.425 1.00 82.31 685 ASP A CA 1
ATOM 5616 C C . ASP A 1 685 ? 16.846 21.308 -66.021 1.00 82.31 685 ASP A C 1
ATOM 5618 O O . ASP A 1 685 ? 17.631 21.972 -66.695 1.00 82.31 685 ASP A O 1
ATOM 5622 N N . TYR A 1 686 ? 15.610 21.748 -65.766 1.00 78.88 686 TYR A N 1
ATOM 5623 C CA . TYR A 1 686 ? 15.073 23.013 -66.281 1.00 78.88 686 TYR A CA 1
ATOM 5624 C C . TYR A 1 686 ? 15.168 24.177 -65.283 1.00 78.88 686 TYR A C 1
ATOM 5626 O O . TYR A 1 686 ? 14.901 25.320 -65.656 1.00 78.88 686 TYR A O 1
ATOM 5634 N N . ALA A 1 687 ? 15.585 23.906 -64.042 1.00 64.62 687 ALA A N 1
ATOM 5635 C CA . ALA A 1 687 ? 15.740 24.895 -62.974 1.00 64.62 687 ALA A CA 1
ATOM 5636 C C . ALA A 1 687 ? 17.024 25.741 -63.111 1.00 64.62 687 ALA A C 1
ATOM 5638 O O . ALA A 1 687 ? 17.199 26.724 -62.395 1.00 64.62 687 ALA A O 1
ATOM 5639 N N . VAL A 1 688 ? 17.874 25.415 -64.095 1.00 50.94 688 VAL A N 1
ATOM 5640 C CA . VAL A 1 688 ? 19.173 26.043 -64.418 1.00 50.94 688 VAL A CA 1
ATOM 5641 C C . VAL A 1 688 ? 19.099 27.566 -64.647 1.00 50.94 688 VAL A C 1
ATOM 5643 O O . VAL A 1 688 ? 20.116 28.246 -64.588 1.00 50.94 688 VAL A O 1
ATOM 5646 N N . LYS A 1 689 ? 17.910 28.152 -64.854 1.00 52.12 689 LYS A N 1
ATOM 5647 C CA . LYS A 1 689 ? 17.748 29.617 -64.956 1.00 52.12 689 LYS A CA 1
ATOM 5648 C C . LYS A 1 689 ? 17.866 30.368 -63.621 1.00 52.12 689 LYS A C 1
ATOM 5650 O O . LYS A 1 689 ? 17.983 31.590 -63.647 1.00 52.12 689 LYS A O 1
ATOM 5655 N N . GLN A 1 690 ? 17.824 29.684 -62.477 1.00 54.06 690 GLN A N 1
ATOM 5656 C CA . GLN A 1 690 ? 18.106 30.272 -61.166 1.00 54.06 690 GLN A CA 1
ATOM 5657 C C . GLN A 1 690 ? 19.456 29.747 -60.679 1.00 54.06 690 GLN A C 1
ATOM 5659 O O . GLN A 1 690 ? 19.536 28.621 -60.203 1.00 54.06 690 GLN A O 1
ATOM 5664 N N . GLU A 1 691 ? 20.524 30.535 -60.804 1.00 54.81 691 GLU A N 1
ATOM 5665 C CA . GLU A 1 691 ? 21.894 30.041 -60.576 1.00 54.81 691 GLU A CA 1
ATOM 5666 C C . GLU A 1 691 ? 22.222 29.627 -59.123 1.00 54.81 691 GLU A C 1
ATOM 5668 O O . GLU A 1 691 ? 23.342 29.194 -58.883 1.00 54.81 691 GLU A O 1
ATOM 5673 N N . ASN A 1 692 ? 21.292 29.675 -58.154 1.00 72.56 692 ASN A N 1
ATOM 5674 C CA . ASN A 1 692 ? 21.604 29.392 -56.741 1.00 72.56 692 ASN A CA 1
ATOM 5675 C C . ASN A 1 692 ? 20.484 28.621 -56.003 1.00 72.56 692 ASN A C 1
ATOM 5677 O O . ASN A 1 692 ? 19.815 29.159 -55.113 1.00 72.56 692 ASN A O 1
ATOM 5681 N N . ILE A 1 693 ? 20.237 27.363 -56.392 1.00 83.00 693 ILE A N 1
ATOM 5682 C CA . ILE A 1 693 ? 19.367 26.443 -55.635 1.00 83.00 693 ILE A CA 1
ATOM 5683 C C . ILE A 1 693 ? 20.223 25.578 -54.708 1.00 83.00 693 ILE A C 1
ATOM 5685 O O . ILE A 1 693 ? 21.087 24.838 -55.172 1.00 83.00 693 ILE A O 1
ATOM 5689 N N . HIS A 1 694 ? 19.911 25.598 -53.412 1.00 86.06 694 HIS A N 1
ATOM 5690 C CA . HIS A 1 694 ? 20.596 24.791 -52.398 1.00 86.06 694 HIS A CA 1
ATOM 5691 C C . HIS A 1 694 ? 19.601 23.991 -51.552 1.00 86.06 694 HIS A C 1
ATOM 5693 O O . HIS A 1 694 ? 18.440 24.379 -51.378 1.00 86.06 694 HIS A O 1
ATOM 5699 N N . PHE A 1 695 ? 20.063 22.882 -50.975 1.00 87.31 695 PHE A N 1
ATOM 5700 C CA . PHE A 1 695 ? 19.210 21.915 -50.286 1.00 87.31 695 PHE A CA 1
ATOM 5701 C C . PHE A 1 695 ? 19.635 21.713 -48.832 1.00 87.31 695 PHE A C 1
ATOM 5703 O O . PHE A 1 695 ? 20.743 21.261 -48.575 1.00 87.31 695 PHE A O 1
ATOM 5710 N N . GLY A 1 696 ? 18.756 21.994 -47.868 1.00 84.25 696 GLY A N 1
ATOM 5711 C CA . GLY A 1 696 ? 19.048 21.808 -46.440 1.00 84.25 696 GLY A CA 1
ATOM 5712 C C . GLY A 1 696 ? 18.452 20.522 -45.863 1.00 84.25 696 GLY A C 1
ATOM 5713 O O . GLY A 1 696 ? 17.238 20.325 -45.922 1.00 84.25 696 GLY A O 1
ATOM 5714 N N . TRP A 1 697 ? 19.263 19.670 -45.232 1.00 82.12 697 TRP A N 1
ATOM 5715 C CA . TRP A 1 697 ? 18.794 18.461 -44.537 1.00 82.12 697 TRP A CA 1
ATOM 5716 C C . TRP A 1 697 ? 18.600 18.636 -43.020 1.00 82.12 697 TRP A C 1
ATOM 5718 O O . TRP A 1 697 ? 19.540 18.522 -42.236 1.00 82.12 697 TRP A O 1
ATOM 5728 N N . THR A 1 698 ? 17.371 18.923 -42.573 1.00 71.38 698 THR A N 1
ATOM 5729 C CA . THR A 1 698 ? 17.098 19.233 -41.148 1.00 71.38 698 THR A CA 1
ATOM 5730 C C . THR A 1 698 ? 17.484 18.103 -40.183 1.00 71.38 698 THR A C 1
ATOM 5732 O O . THR A 1 698 ? 17.231 16.930 -40.464 1.00 71.38 698 THR A O 1
ATOM 5735 N N . ASN A 1 699 ? 17.964 18.456 -38.981 1.00 58.44 699 ASN A N 1
ATOM 5736 C CA . ASN A 1 699 ? 18.296 17.491 -37.916 1.00 58.44 699 ASN A CA 1
ATOM 5737 C C . ASN A 1 699 ? 17.135 16.531 -37.616 1.00 58.44 699 ASN A C 1
ATOM 5739 O O . ASN A 1 699 ? 17.337 15.332 -37.472 1.00 58.44 699 ASN A O 1
ATOM 5743 N N . SER A 1 700 ? 15.895 17.028 -37.636 1.00 59.84 700 SER A N 1
ATOM 5744 C CA . SER A 1 700 ? 14.702 16.202 -37.408 1.00 59.84 700 SER A CA 1
ATOM 5745 C C . SER A 1 700 ? 14.446 15.145 -38.495 1.00 59.84 700 SER A C 1
ATOM 5747 O O . SER A 1 700 ? 13.813 14.124 -38.219 1.00 59.84 700 SER A O 1
ATOM 5749 N N . ALA A 1 701 ? 14.896 15.394 -39.730 1.00 60.16 701 ALA A N 1
ATOM 5750 C CA . ALA A 1 701 ? 14.821 14.447 -40.838 1.00 60.16 701 ALA A CA 1
ATOM 5751 C C . ALA A 1 701 ? 15.981 13.444 -40.759 1.00 60.16 701 ALA A C 1
ATOM 5753 O O . ALA A 1 701 ? 15.751 12.244 -40.909 1.00 60.16 701 ALA A O 1
ATOM 5754 N N . ARG A 1 702 ? 17.183 13.912 -40.400 1.00 59.31 702 ARG A N 1
ATOM 5755 C CA . ARG A 1 702 ? 18.371 13.084 -40.141 1.00 59.31 702 ARG A CA 1
ATOM 5756 C C . ARG A 1 702 ? 18.144 12.083 -39.003 1.00 59.31 702 ARG A C 1
ATOM 5758 O O . ARG A 1 702 ? 18.344 10.890 -39.196 1.00 59.31 702 ARG A O 1
ATOM 5765 N N . GLU A 1 703 ? 17.605 12.528 -37.866 1.00 56.41 703 GLU A N 1
ATOM 5766 C CA . GLU A 1 703 ? 17.243 11.675 -36.717 1.00 56.41 703 GLU A CA 1
ATOM 5767 C C . GLU A 1 703 ? 16.223 10.580 -37.069 1.00 56.41 703 GLU A C 1
ATOM 5769 O O . GLU A 1 703 ? 16.175 9.527 -36.432 1.00 56.41 703 GLU A O 1
ATOM 5774 N N . LYS A 1 704 ? 15.376 10.827 -38.075 1.00 57.78 704 LYS A N 1
ATOM 5775 C CA . LYS A 1 704 ? 14.369 9.873 -38.559 1.00 57.78 704 LYS A CA 1
ATOM 5776 C C . LYS A 1 704 ? 14.849 9.056 -39.760 1.00 57.78 704 LYS A C 1
ATOM 5778 O O . LYS A 1 704 ? 14.063 8.263 -40.275 1.00 57.78 704 LYS A O 1
ATOM 5783 N N . ASN A 1 705 ? 16.094 9.259 -40.201 1.00 61.84 705 ASN A N 1
ATOM 5784 C CA . ASN A 1 705 ? 16.656 8.717 -41.438 1.00 61.84 705 ASN A CA 1
ATOM 5785 C C . ASN A 1 705 ? 15.747 8.969 -42.663 1.00 61.84 705 ASN A C 1
ATOM 5787 O O . ASN A 1 705 ? 15.609 8.135 -43.558 1.00 61.84 705 ASN A O 1
ATOM 5791 N N . GLU A 1 706 ? 15.065 10.118 -42.677 1.00 70.12 706 GLU A N 1
ATOM 5792 C CA . GLU A 1 706 ? 14.257 10.570 -43.802 1.00 70.12 706 GLU A CA 1
ATOM 5793 C C . GLU A 1 706 ? 15.101 11.485 -44.690 1.00 70.12 706 GLU A C 1
ATOM 5795 O O . GLU A 1 706 ? 15.568 12.538 -44.254 1.00 70.12 706 GLU A O 1
ATOM 5800 N N . TYR A 1 707 ? 15.246 11.122 -45.962 1.00 78.75 707 TYR A N 1
ATOM 5801 C CA . TYR A 1 707 ? 15.918 11.942 -46.972 1.00 78.75 707 TYR A CA 1
ATOM 5802 C C . TYR A 1 707 ? 14.941 12.985 -47.495 1.00 78.75 707 TYR A C 1
ATOM 5804 O O . TYR A 1 707 ? 14.363 12.871 -48.580 1.00 78.75 707 TYR A O 1
ATOM 5812 N N . LYS A 1 708 ? 14.683 13.941 -46.609 1.00 85.12 708 LYS A N 1
ATOM 5813 C CA . LYS A 1 708 ? 13.805 15.077 -46.805 1.00 85.12 708 LYS A CA 1
ATOM 5814 C C . LYS A 1 708 ? 14.647 16.345 -46.724 1.00 85.12 708 LYS A C 1
ATOM 5816 O O . LYS A 1 708 ? 15.173 16.659 -45.656 1.00 85.12 708 LYS A O 1
ATOM 5821 N N . PHE A 1 709 ? 14.730 17.063 -47.833 1.00 87.88 709 PHE A N 1
ATOM 5822 C CA . PHE A 1 709 ? 15.533 18.266 -47.987 1.00 87.88 709 PHE A CA 1
ATOM 5823 C C . PHE A 1 709 ? 14.634 19.476 -48.212 1.00 87.88 709 PHE A C 1
ATOM 5825 O O . PHE A 1 709 ? 13.652 19.408 -48.947 1.00 87.88 709 PHE A O 1
ATOM 5832 N N . THR A 1 710 ? 14.969 20.589 -47.580 1.00 88.25 710 THR A N 1
ATOM 5833 C CA . THR A 1 710 ? 14.330 21.880 -47.827 1.00 88.25 710 THR A CA 1
ATOM 5834 C C . THR A 1 710 ? 15.000 22.552 -49.016 1.00 88.25 710 THR A C 1
ATOM 5836 O O . THR A 1 710 ? 16.224 22.600 -49.065 1.00 88.25 710 THR A O 1
ATOM 5839 N N . ILE A 1 711 ? 14.210 23.083 -49.946 1.00 89.69 711 ILE A N 1
ATOM 5840 C CA . ILE A 1 711 ? 14.687 23.767 -51.150 1.00 89.69 711 ILE A CA 1
ATOM 5841 C C . ILE A 1 711 ? 14.788 25.265 -50.857 1.00 89.69 711 ILE A C 1
ATOM 5843 O O . ILE A 1 711 ? 13.794 25.904 -50.481 1.00 89.69 711 ILE A O 1
ATOM 5847 N N . TYR A 1 712 ? 15.983 25.815 -51.048 1.00 86.94 712 TYR A N 1
ATOM 5848 C CA . TYR A 1 712 ? 16.294 27.228 -50.883 1.00 86.94 712 TYR A CA 1
ATOM 5849 C C . TYR A 1 712 ? 16.761 27.841 -52.200 1.00 86.94 712 TYR A C 1
ATOM 5851 O O . TYR A 1 712 ? 17.474 27.192 -52.958 1.00 86.94 712 TYR A O 1
ATOM 5859 N N . VAL A 1 713 ? 16.394 29.101 -52.430 1.00 85.88 713 VAL A N 1
ATOM 5860 C CA . VAL A 1 713 ? 16.871 29.913 -53.559 1.00 85.88 713 VAL A CA 1
ATOM 5861 C C . VAL A 1 713 ? 17.509 31.194 -53.019 1.00 85.88 713 VAL A C 1
ATOM 5863 O O . VAL A 1 713 ? 16.919 31.857 -52.157 1.00 85.88 713 VAL A O 1
ATOM 5866 N N . SER A 1 714 ? 18.701 31.545 -53.498 1.00 78.38 714 SER A N 1
ATOM 5867 C CA . SER A 1 714 ? 19.453 32.755 -53.117 1.00 78.38 714 SER A CA 1
ATOM 5868 C C . SER A 1 714 ? 19.791 33.642 -54.325 1.00 78.38 714 SER A C 1
ATOM 5870 O O . SER A 1 714 ? 19.771 33.206 -55.476 1.00 78.38 714 SER A O 1
ATOM 5872 N N . ASP A 1 715 ? 20.093 34.917 -54.066 1.00 68.81 715 ASP A N 1
ATOM 5873 C CA . ASP A 1 715 ? 20.568 35.869 -55.078 1.00 68.81 715 ASP A CA 1
ATOM 5874 C C . ASP A 1 715 ? 22.034 36.229 -54.800 1.00 68.81 715 ASP A C 1
ATOM 5876 O O . ASP A 1 715 ? 22.331 36.992 -53.874 1.00 68.81 715 ASP A O 1
ATOM 5880 N N . ASN A 1 716 ? 22.946 35.681 -55.608 1.00 56.00 716 ASN A N 1
ATOM 5881 C CA . ASN A 1 716 ? 24.389 35.915 -55.509 1.00 56.00 716 ASN A CA 1
ATOM 5882 C C . ASN A 1 716 ? 24.820 37.336 -55.926 1.00 56.00 716 ASN A C 1
ATOM 5884 O O . ASN A 1 716 ? 25.969 37.709 -55.696 1.00 56.00 716 ASN A O 1
ATOM 5888 N N . SER A 1 717 ? 23.927 38.164 -56.488 1.00 54.66 717 SER A N 1
ATOM 5889 C CA . SER A 1 717 ? 24.237 39.563 -56.834 1.00 54.66 717 SER A CA 1
ATOM 5890 C C . SER A 1 717 ? 24.205 40.522 -55.632 1.00 54.66 717 SER A C 1
ATOM 5892 O O . SER A 1 717 ? 24.662 41.663 -55.727 1.00 54.66 717 SER A O 1
ATOM 5894 N N . LYS A 1 718 ? 23.716 40.062 -54.470 1.00 52.75 718 LYS A N 1
ATOM 5895 C CA . LYS A 1 718 ? 23.667 40.820 -53.212 1.00 52.75 718 LYS A CA 1
ATOM 5896 C C . LYS A 1 718 ? 24.386 40.044 -52.115 1.00 52.75 718 LYS A C 1
ATOM 5898 O O . LYS A 1 718 ? 23.852 39.069 -51.598 1.00 52.75 718 LYS A O 1
ATOM 5903 N N . ALA A 1 719 ? 25.551 40.536 -51.690 1.00 41.81 719 ALA A N 1
ATOM 5904 C CA . ALA A 1 719 ? 26.458 39.892 -50.727 1.00 41.81 719 ALA A CA 1
ATOM 5905 C C . ALA A 1 719 ? 25.878 39.586 -49.319 1.00 41.81 719 ALA A C 1
ATOM 5907 O O . ALA A 1 719 ? 26.617 39.121 -48.463 1.00 41.81 719 ALA A O 1
ATOM 5908 N N . ASN A 1 720 ? 24.585 39.838 -49.066 1.00 47.09 720 ASN A N 1
ATOM 5909 C CA . ASN A 1 720 ? 23.883 39.605 -47.796 1.00 47.09 720 ASN A CA 1
ATOM 5910 C C . ASN A 1 720 ? 22.396 39.192 -47.979 1.00 47.09 720 ASN A C 1
ATOM 5912 O O . ASN A 1 720 ? 21.573 39.460 -47.102 1.00 47.09 720 ASN A O 1
ATOM 5916 N N . SER A 1 721 ? 21.996 38.591 -49.112 1.00 54.16 721 SER A N 1
ATOM 5917 C CA . SER A 1 721 ? 20.597 38.154 -49.291 1.00 54.16 721 SER A CA 1
ATOM 5918 C C . SER A 1 721 ? 20.290 36.876 -48.488 1.00 54.16 721 SER A C 1
ATOM 5920 O O . SER A 1 721 ? 21.030 35.896 -48.540 1.00 54.16 721 SER A O 1
ATOM 5922 N N . SER A 1 722 ? 19.204 36.870 -47.705 1.00 60.88 722 SER A N 1
ATOM 5923 C CA . SER A 1 722 ? 18.764 35.672 -46.977 1.00 60.88 722 SER A CA 1
ATOM 5924 C C . SER A 1 722 ? 18.168 34.645 -47.939 1.00 60.88 722 SER A C 1
ATOM 5926 O O . SER A 1 722 ? 17.296 34.984 -48.743 1.00 60.88 722 SER A O 1
ATOM 5928 N N . SER A 1 723 ? 18.591 33.385 -47.831 1.00 72.69 723 SER A N 1
ATOM 5929 C CA . SER A 1 723 ? 18.070 32.300 -48.663 1.00 72.69 723 SER A CA 1
ATOM 5930 C C . SER A 1 723 ? 16.565 32.107 -48.443 1.00 72.69 723 SER A C 1
ATOM 5932 O O . SER A 1 723 ? 16.063 32.044 -47.318 1.00 72.69 723 SER A O 1
ATOM 5934 N N . THR A 1 724 ? 15.810 32.045 -49.537 1.00 82.19 724 THR A N 1
ATOM 5935 C CA . THR A 1 724 ? 14.347 31.972 -49.497 1.00 82.19 724 THR A CA 1
ATOM 5936 C C . THR A 1 724 ? 13.900 30.524 -49.608 1.00 82.19 724 THR A C 1
ATOM 5938 O O . THR A 1 724 ? 14.188 29.859 -50.601 1.00 82.19 724 THR A O 1
ATOM 5941 N N . LYS A 1 725 ? 13.157 30.026 -48.610 1.00 87.44 725 LYS A N 1
ATOM 5942 C CA . LYS A 1 725 ? 12.533 28.696 -48.682 1.00 87.44 725 LYS A CA 1
ATOM 5943 C C . LYS A 1 725 ? 11.418 28.697 -49.730 1.00 87.44 725 LYS A C 1
ATOM 5945 O O . LYS A 1 725 ? 10.420 29.410 -49.574 1.00 87.44 725 LYS A O 1
ATOM 5950 N N . VAL A 1 726 ? 11.531 27.832 -50.733 1.00 87.31 726 VAL A N 1
ATOM 5951 C CA . VAL A 1 726 ? 10.529 27.675 -51.807 1.00 87.31 726 VAL A CA 1
ATOM 5952 C C . VAL A 1 726 ? 9.760 26.350 -51.740 1.00 87.31 726 VAL A C 1
ATOM 5954 O O . VAL A 1 726 ? 8.686 26.250 -52.328 1.00 87.31 726 VAL A O 1
ATOM 5957 N N . GLY A 1 727 ? 10.256 25.364 -50.984 1.00 88.00 727 GLY A N 1
ATOM 5958 C CA . GLY A 1 727 ? 9.556 24.097 -50.764 1.00 88.00 727 GLY A CA 1
ATOM 5959 C C . GLY A 1 727 ? 10.415 23.022 -50.102 1.00 88.00 727 GLY A C 1
ATOM 5960 O O . GLY A 1 727 ? 11.440 23.325 -49.490 1.00 88.00 727 GLY A O 1
ATOM 5961 N N . GLU A 1 728 ? 9.985 21.768 -50.200 1.00 90.00 728 GLU A N 1
ATOM 5962 C CA . GLU A 1 728 ? 10.631 20.587 -49.620 1.00 90.00 728 GLU A CA 1
ATOM 5963 C C . GLU A 1 728 ? 10.547 19.395 -50.588 1.00 90.00 728 GLU A C 1
ATOM 5965 O O . GLU A 1 728 ? 9.522 19.167 -51.223 1.00 90.00 728 GLU A O 1
ATOM 5970 N N . ILE A 1 729 ? 11.612 18.598 -50.673 1.00 90.69 729 ILE A N 1
ATOM 5971 C CA . ILE A 1 729 ? 11.696 17.379 -51.486 1.00 90.69 729 ILE A CA 1
ATOM 5972 C C . ILE A 1 729 ? 11.998 16.171 -50.600 1.00 90.69 729 ILE A C 1
ATOM 5974 O O . ILE A 1 729 ? 12.882 16.215 -49.747 1.00 90.69 729 ILE A O 1
ATOM 5978 N N . LYS A 1 730 ? 11.265 15.071 -50.786 1.00 90.06 730 LYS A N 1
ATOM 5979 C CA . LYS A 1 730 ? 11.426 13.818 -50.041 1.00 90.06 730 LYS A CA 1
ATOM 5980 C C . LYS A 1 730 ? 11.484 12.628 -50.986 1.00 90.06 730 LYS A C 1
ATOM 5982 O O . LYS A 1 730 ? 10.533 12.379 -51.726 1.00 90.06 730 LYS A O 1
ATOM 5987 N N . TYR A 1 731 ? 12.542 11.829 -50.884 1.00 87.38 731 TYR A N 1
ATOM 5988 C CA . TYR A 1 731 ? 12.600 10.540 -51.572 1.00 87.38 731 TYR A CA 1
ATOM 5989 C C . TYR A 1 731 ? 11.766 9.481 -50.835 1.00 87.38 731 TYR A C 1
ATOM 5991 O O . TYR A 1 731 ? 11.869 9.324 -49.612 1.00 87.38 731 TYR A O 1
ATOM 5999 N N . ARG A 1 732 ? 10.931 8.732 -51.564 1.00 84.31 732 ARG A N 1
ATOM 6000 C CA . ARG A 1 732 ? 10.086 7.665 -51.007 1.00 84.31 732 ARG A CA 1
ATOM 6001 C C . ARG A 1 732 ? 10.623 6.291 -51.404 1.00 84.31 732 ARG A C 1
ATOM 6003 O O . ARG A 1 732 ? 10.283 5.754 -52.451 1.00 84.31 732 ARG A O 1
ATOM 6010 N N . LEU A 1 733 ? 11.372 5.667 -50.494 1.00 74.69 733 LEU A N 1
ATOM 6011 C CA . LEU A 1 733 ? 12.012 4.351 -50.674 1.00 74.69 733 LEU A CA 1
ATOM 6012 C C . LEU A 1 733 ? 11.096 3.249 -51.237 1.00 74.69 733 LEU A C 1
ATOM 6014 O O . LEU A 1 733 ? 11.523 2.477 -52.089 1.00 74.69 733 LEU A O 1
ATOM 6018 N N . ARG A 1 734 ? 9.840 3.164 -50.773 1.00 74.88 734 ARG A N 1
ATOM 6019 C CA . ARG A 1 734 ? 8.893 2.123 -51.222 1.00 74.88 734 ARG A CA 1
ATOM 6020 C C . ARG A 1 734 ? 8.422 2.320 -52.662 1.00 74.88 734 ARG A C 1
ATOM 6022 O O . ARG A 1 734 ? 8.250 1.339 -53.372 1.00 74.88 734 ARG A O 1
ATOM 6029 N N . SER A 1 735 ? 8.197 3.570 -53.059 1.00 78.00 735 SER A N 1
ATOM 6030 C CA . SER A 1 735 ? 7.647 3.928 -54.371 1.00 78.00 735 SER A CA 1
ATOM 6031 C C . SER A 1 735 ? 8.733 4.259 -55.397 1.00 78.00 735 SER A C 1
ATOM 6033 O O . SER A 1 735 ? 8.434 4.317 -56.582 1.00 78.00 735 SER A O 1
ATOM 6035 N N . LYS A 1 736 ? 9.986 4.437 -54.949 1.00 82.94 736 LYS A N 1
ATOM 6036 C CA . LYS A 1 736 ? 11.141 4.845 -55.766 1.00 82.94 736 LYS A CA 1
ATOM 6037 C C . LYS A 1 736 ? 10.869 6.117 -56.576 1.00 82.94 736 LYS A C 1
ATOM 6039 O O . LYS A 1 736 ? 11.224 6.218 -57.745 1.00 82.94 736 LYS A O 1
ATOM 6044 N N . ASP A 1 737 ? 10.220 7.081 -55.936 1.00 88.50 737 ASP A N 1
ATOM 6045 C CA . ASP A 1 737 ? 9.865 8.371 -56.515 1.00 88.50 737 ASP A CA 1
ATOM 6046 C C . ASP A 1 737 ? 10.161 9.513 -55.531 1.00 88.50 737 ASP A C 1
ATOM 6048 O O . ASP A 1 737 ? 10.458 9.298 -54.346 1.00 88.50 737 ASP A O 1
ATOM 6052 N N . PHE A 1 738 ? 10.099 10.742 -56.033 1.00 91.00 738 PHE A N 1
ATOM 6053 C CA . PHE A 1 738 ? 10.223 11.952 -55.233 1.00 91.00 738 PHE A CA 1
ATOM 6054 C C . PHE A 1 738 ? 8.855 12.576 -55.005 1.00 91.00 738 PHE A C 1
ATOM 6056 O O . PHE A 1 738 ? 8.080 12.786 -55.934 1.00 91.00 738 PHE A O 1
ATOM 6063 N N . ARG A 1 739 ? 8.572 12.905 -53.747 1.00 92.06 739 ARG A N 1
ATOM 6064 C CA . ARG A 1 739 ? 7.483 13.802 -53.373 1.00 92.06 739 ARG A CA 1
ATOM 6065 C C . ARG A 1 739 ? 8.063 15.193 -53.164 1.00 92.06 739 ARG A C 1
ATOM 6067 O O . ARG A 1 739 ? 8.995 15.332 -52.375 1.00 92.06 739 ARG A O 1
ATOM 6074 N N . ILE A 1 740 ? 7.485 16.196 -53.807 1.00 91.81 740 ILE A N 1
ATOM 6075 C CA . ILE A 1 740 ? 7.924 17.585 -53.707 1.00 91.81 740 ILE A CA 1
ATOM 6076 C C . ILE A 1 740 ? 6.727 18.439 -53.296 1.00 91.81 740 ILE A C 1
ATOM 6078 O O . ILE A 1 740 ? 5.715 18.461 -53.992 1.00 91.81 740 ILE A O 1
ATOM 6082 N N . ASP A 1 741 ? 6.836 19.105 -52.153 1.00 90.19 741 ASP A N 1
ATOM 6083 C CA . ASP A 1 741 ? 5.857 20.070 -51.661 1.00 90.19 741 ASP A CA 1
ATOM 6084 C C . ASP A 1 741 ? 6.428 21.482 -51.957 1.00 90.19 741 ASP A C 1
ATOM 6086 O O . ASP A 1 741 ? 7.480 21.849 -51.432 1.00 90.19 741 ASP A O 1
ATOM 6090 N N . LEU A 1 742 ? 5.803 22.252 -52.855 1.00 87.81 742 LEU A N 1
ATOM 6091 C CA . LEU A 1 742 ? 6.303 23.532 -53.394 1.00 87.81 742 LEU A CA 1
ATOM 6092 C C . LEU A 1 742 ? 5.257 24.645 -53.256 1.00 87.81 742 LEU A C 1
ATOM 6094 O O . LEU A 1 742 ? 4.059 24.372 -53.208 1.00 87.81 742 LEU A O 1
ATOM 6098 N N . GLY A 1 743 ? 5.693 25.908 -53.259 1.00 85.75 743 GLY A N 1
ATOM 6099 C CA . GLY A 1 743 ? 4.797 27.057 -53.422 1.00 85.75 743 GLY A CA 1
ATOM 6100 C C . GLY A 1 743 ? 4.608 27.947 -52.188 1.00 85.75 743 GLY A C 1
ATOM 6101 O O . GLY A 1 743 ? 5.465 28.052 -51.300 1.00 85.75 743 GLY A O 1
ATOM 6102 N N . LEU A 1 744 ? 3.474 28.651 -52.171 1.00 85.94 744 LEU A N 1
ATOM 6103 C CA . LEU A 1 744 ? 3.057 29.540 -51.086 1.00 85.94 744 LEU A CA 1
ATOM 6104 C C . LEU A 1 744 ? 2.419 28.754 -49.936 1.00 85.94 744 LEU A C 1
ATOM 6106 O O . LEU A 1 744 ? 1.771 27.732 -50.163 1.00 85.94 744 LEU A O 1
ATOM 6110 N N . GLN A 1 745 ? 2.607 29.250 -48.713 1.00 84.12 745 GLN A N 1
ATOM 6111 C CA . GLN A 1 745 ? 1.904 28.794 -47.506 1.00 84.12 745 GLN A CA 1
ATOM 6112 C C . GLN A 1 745 ? 0.608 29.600 -47.318 1.00 84.12 745 GLN A C 1
ATOM 6114 O O . GLN A 1 745 ? 0.525 30.708 -47.848 1.00 84.12 745 GLN A O 1
ATOM 6119 N N . ASN A 1 746 ? -0.356 29.093 -46.533 1.00 79.06 746 ASN A N 1
ATOM 6120 C CA . ASN A 1 746 ? -1.694 29.687 -46.325 1.00 79.06 746 ASN A CA 1
ATOM 6121 C C . ASN A 1 746 ? -1.707 31.228 -46.316 1.00 79.06 746 ASN A C 1
ATOM 6123 O O . ASN A 1 746 ? -2.361 31.846 -47.146 1.00 79.06 746 ASN A O 1
ATOM 6127 N N . LYS A 1 747 ? -0.924 31.854 -45.426 1.00 77.25 747 LYS A N 1
ATOM 6128 C CA . LYS A 1 747 ? -0.930 33.317 -45.254 1.00 77.25 747 LYS A CA 1
ATOM 6129 C C . LYS A 1 747 ? -0.453 34.087 -46.493 1.00 77.25 747 LYS A C 1
ATOM 6131 O O . LYS A 1 747 ? -0.911 35.182 -46.755 1.00 77.25 747 LYS A O 1
ATOM 6136 N N . GLN A 1 748 ? 0.477 33.511 -47.254 1.00 82.12 748 GLN A N 1
ATOM 6137 C CA . GLN A 1 748 ? 1.016 34.118 -48.477 1.00 82.12 748 GLN A CA 1
ATOM 6138 C C . GLN A 1 748 ? 0.079 33.915 -49.672 1.00 82.12 748 GLN A C 1
ATOM 6140 O O . GLN A 1 748 ? 0.088 34.715 -50.606 1.00 82.12 748 GLN A O 1
ATOM 6145 N N . LEU A 1 749 ? -0.698 32.828 -49.650 1.00 81.38 749 LEU A N 1
ATOM 6146 C CA . LEU A 1 749 ? -1.713 32.529 -50.651 1.00 81.38 749 LEU A CA 1
ATOM 6147 C C . LEU A 1 749 ? -2.945 33.430 -50.492 1.00 81.38 749 LEU A C 1
ATOM 6149 O O . LEU A 1 749 ? -3.498 33.848 -51.503 1.00 81.38 749 LEU A O 1
ATOM 6153 N N . GLU A 1 750 ? -3.326 33.783 -49.257 1.00 80.38 750 GLU A N 1
ATOM 6154 C CA . GLU A 1 750 ? -4.352 34.808 -48.982 1.00 80.38 750 GLU A CA 1
ATOM 6155 C C . GLU A 1 750 ? -4.009 36.144 -49.664 1.00 80.38 750 GLU A C 1
ATOM 6157 O O . GLU A 1 750 ? -4.872 36.753 -50.294 1.00 80.38 750 GLU A O 1
ATOM 6162 N N . ASP A 1 751 ? -2.734 36.544 -49.621 1.00 80.38 751 ASP A N 1
ATOM 6163 C CA . ASP A 1 751 ? -2.237 37.763 -50.272 1.00 80.38 751 ASP A CA 1
ATOM 6164 C C . ASP A 1 751 ? -2.073 37.617 -51.805 1.00 80.38 751 ASP A C 1
ATOM 6166 O O . ASP A 1 751 ? -1.942 38.613 -52.514 1.00 80.38 751 ASP A O 1
ATOM 6170 N N . ASN A 1 752 ? -2.067 36.388 -52.342 1.00 83.69 752 ASN A N 1
ATOM 6171 C CA . ASN A 1 752 ? -1.828 36.084 -53.762 1.00 83.69 752 ASN A CA 1
ATOM 6172 C C . ASN A 1 752 ? -2.782 34.984 -54.285 1.00 83.69 752 ASN A C 1
ATOM 6174 O O . ASN A 1 752 ? -2.319 33.912 -54.694 1.00 83.69 752 ASN A O 1
ATOM 6178 N N . PRO A 1 753 ? -4.107 35.221 -54.322 1.00 81.06 753 PRO A N 1
ATOM 6179 C CA . PRO A 1 753 ? -5.107 34.168 -54.539 1.00 81.06 753 PRO A CA 1
ATOM 6180 C C . PRO A 1 753 ? -4.993 33.462 -55.900 1.00 81.06 753 PRO A C 1
ATOM 6182 O O . PRO A 1 753 ? -5.262 32.270 -55.999 1.00 81.06 753 PRO A O 1
ATOM 6185 N N . ASN A 1 754 ? -4.508 34.162 -56.930 1.00 84.50 754 ASN A N 1
ATOM 6186 C CA . ASN A 1 754 ? -4.388 33.634 -58.297 1.00 84.50 754 ASN A CA 1
ATOM 6187 C C . ASN A 1 754 ? -3.016 32.982 -58.573 1.00 84.50 754 ASN A C 1
ATOM 6189 O O . ASN A 1 754 ? -2.635 32.771 -59.727 1.00 84.50 754 ASN A O 1
ATOM 6193 N N . PHE A 1 755 ? -2.213 32.701 -57.537 1.00 87.75 755 PHE A N 1
ATOM 6194 C CA . PHE A 1 755 ? -0.841 32.207 -57.702 1.00 87.75 755 PHE A CA 1
ATOM 6195 C C . PHE A 1 755 ? -0.768 30.919 -58.542 1.00 87.75 755 PHE A C 1
ATOM 6197 O O . PHE A 1 755 ? 0.108 30.805 -59.408 1.00 87.75 755 PHE A O 1
ATOM 6204 N N . TYR A 1 756 ? -1.701 29.985 -58.316 1.00 87.19 756 TYR A N 1
ATOM 6205 C CA . TYR A 1 756 ? -1.702 28.651 -58.925 1.00 87.19 756 TYR A CA 1
ATOM 6206 C C . TYR A 1 756 ? -2.504 28.526 -60.233 1.00 87.19 756 TYR A C 1
ATOM 6208 O O . TYR A 1 756 ? -2.379 27.501 -60.906 1.00 87.19 756 TYR A O 1
ATOM 6216 N N . ASP A 1 757 ? -3.275 29.541 -60.633 1.00 85.44 757 ASP A N 1
ATOM 6217 C CA . ASP A 1 757 ? -4.203 29.471 -61.777 1.00 85.44 757 ASP A CA 1
ATOM 6218 C C . ASP A 1 757 ? -3.512 29.075 -63.088 1.00 85.44 757 ASP A C 1
ATOM 6220 O O . ASP A 1 757 ? -4.001 28.227 -63.839 1.00 85.44 757 ASP A O 1
ATOM 6224 N N . ASP A 1 758 ? -2.345 29.663 -63.354 1.00 83.12 758 ASP A N 1
ATOM 6225 C CA . ASP A 1 758 ? -1.572 29.410 -64.575 1.00 83.12 758 ASP A CA 1
ATOM 6226 C C . ASP A 1 758 ? -0.952 28.008 -64.599 1.00 83.12 758 ASP A C 1
ATOM 6228 O O . ASP A 1 758 ? -0.714 27.451 -65.670 1.00 83.12 758 ASP A O 1
ATOM 6232 N N . PHE A 1 759 ? -0.688 27.431 -63.425 1.00 88.06 759 PHE A N 1
ATOM 6233 C CA . PHE A 1 759 ? -0.113 26.094 -63.287 1.00 88.06 759 PHE A CA 1
ATOM 6234 C C . PHE A 1 759 ? -1.188 25.016 -63.429 1.00 88.06 759 PHE A C 1
ATOM 6236 O O . PHE A 1 759 ? -0.975 24.023 -64.122 1.00 88.06 759 PHE A O 1
ATOM 6243 N N . LEU A 1 760 ? -2.369 25.239 -62.843 1.00 84.06 760 LEU A N 1
ATOM 6244 C CA . LEU A 1 760 ? -3.506 24.318 -62.925 1.00 84.06 760 LEU A CA 1
ATOM 6245 C C . LEU A 1 760 ? -4.031 24.167 -64.360 1.00 84.06 760 LEU A C 1
ATOM 6247 O O . LEU A 1 760 ? -4.373 23.059 -64.770 1.00 84.06 760 LEU A O 1
ATOM 6251 N N . LYS A 1 761 ? -4.022 25.244 -65.158 1.00 84.50 761 LYS A N 1
ATOM 6252 C CA . LYS A 1 761 ? -4.446 25.215 -66.572 1.00 84.50 761 LYS A CA 1
ATOM 6253 C C . LYS A 1 761 ? -3.580 24.328 -67.472 1.00 84.50 761 LYS A C 1
ATOM 6255 O O . LYS A 1 761 ? -4.046 23.937 -68.537 1.00 84.50 761 LYS A O 1
ATOM 6260 N N . ARG A 1 762 ? -2.343 24.008 -67.072 1.00 84.94 762 ARG A N 1
ATOM 6261 C CA . ARG A 1 762 ? -1.422 23.185 -67.876 1.00 84.94 762 ARG A CA 1
ATOM 6262 C C . ARG A 1 762 ? -1.760 21.692 -67.848 1.00 84.94 762 ARG A C 1
ATOM 6264 O O . ARG A 1 762 ? -1.316 20.973 -68.729 1.00 84.94 762 ARG A O 1
ATOM 6271 N N . GLY A 1 763 ? -2.537 21.224 -66.865 1.00 79.56 763 GLY A N 1
ATOM 6272 C CA . GLY A 1 763 ? -3.035 19.841 -66.830 1.00 79.56 763 GLY A CA 1
ATOM 6273 C C . GLY A 1 763 ? -1.947 18.759 -66.792 1.00 79.56 763 GLY A C 1
ATOM 6274 O O . GLY A 1 763 ? -2.151 17.674 -67.328 1.00 79.56 763 GLY A O 1
ATOM 6275 N N . VAL A 1 764 ? -0.788 19.050 -66.190 1.00 86.75 764 VAL A N 1
ATOM 6276 C CA . VAL A 1 764 ? 0.367 18.139 -66.186 1.00 86.75 764 VAL A CA 1
ATOM 6277 C C . VAL A 1 764 ? 0.159 16.997 -65.189 1.00 86.75 764 VAL A C 1
ATOM 6279 O O . VAL A 1 764 ? -0.062 17.224 -63.997 1.00 86.75 764 VAL A O 1
ATOM 6282 N N . GLU A 1 765 ? 0.267 15.757 -65.665 1.00 82.75 765 GLU A N 1
ATOM 6283 C CA . GLU A 1 765 ? 0.146 14.559 -64.831 1.00 82.75 765 GLU A CA 1
ATOM 6284 C C . GLU A 1 765 ? 1.247 14.510 -63.752 1.00 82.75 765 GLU A C 1
ATOM 6286 O O . GLU A 1 765 ? 2.425 14.737 -64.028 1.00 82.75 765 GLU A O 1
ATOM 6291 N N . GLY A 1 766 ? 0.864 14.214 -62.505 1.00 80.44 766 GLY A N 1
ATOM 6292 C CA . GLY A 1 766 ? 1.775 14.177 -61.352 1.00 80.44 766 GLY A CA 1
ATOM 6293 C C . GLY A 1 766 ? 1.835 15.467 -60.523 1.00 80.44 766 GLY A C 1
ATOM 6294 O O . GLY A 1 766 ? 2.463 15.456 -59.463 1.00 80.44 766 GLY A O 1
ATOM 6295 N N . PHE A 1 767 ? 1.154 16.540 -60.945 1.00 89.12 767 PHE A N 1
ATOM 6296 C CA . PHE A 1 767 ? 0.971 17.782 -60.184 1.00 89.12 767 PHE A CA 1
ATOM 6297 C C . PHE A 1 767 ? -0.451 17.900 -59.618 1.00 89.12 767 PHE A C 1
ATOM 6299 O O . PHE A 1 767 ? -1.436 17.661 -60.314 1.00 89.12 767 PHE A O 1
ATOM 6306 N N . THR A 1 768 ? -0.568 18.304 -58.353 1.00 86.12 768 THR A N 1
ATOM 6307 C CA . THR A 1 768 ? -1.849 18.578 -57.682 1.00 86.12 768 THR A CA 1
ATOM 6308 C C . THR A 1 768 ? -1.720 19.779 -56.748 1.00 86.12 768 THR A C 1
ATOM 6310 O O . THR A 1 768 ? -0.641 20.043 -56.220 1.00 86.12 768 THR A O 1
ATOM 6313 N N . CYS A 1 769 ? -2.818 20.501 -56.518 1.00 82.12 769 CYS A N 1
ATOM 6314 C CA . CYS A 1 769 ? -2.874 21.598 -55.553 1.00 82.12 769 CYS A CA 1
ATOM 6315 C C . CYS A 1 769 ? -4.063 21.393 -54.602 1.00 82.12 769 CYS A C 1
ATOM 6317 O O . CYS A 1 769 ? -5.185 21.189 -55.060 1.00 82.12 769 CYS A O 1
ATOM 6319 N N . ASP A 1 770 ? -3.817 21.412 -53.289 1.00 72.56 770 ASP A N 1
ATOM 6320 C CA . ASP A 1 770 ? -4.846 21.244 -52.249 1.00 72.56 770 ASP A CA 1
ATOM 6321 C C . ASP A 1 770 ? -5.240 22.615 -51.681 1.00 72.56 770 ASP A C 1
ATOM 6323 O O . ASP A 1 770 ? -4.555 23.146 -50.808 1.00 72.56 770 ASP A O 1
ATOM 6327 N N . LEU A 1 771 ? -6.335 23.192 -52.190 1.00 70.44 771 LEU A N 1
ATOM 6328 C CA . LEU A 1 771 ? -6.878 24.501 -51.784 1.00 70.44 771 LEU A CA 1
ATOM 6329 C C . LEU A 1 771 ? -8.032 24.389 -50.762 1.00 70.44 771 LEU A C 1
ATOM 6331 O O . LEU A 1 771 ? -8.812 25.323 -50.603 1.00 70.44 771 LEU A O 1
ATOM 6335 N N . SER A 1 772 ? -8.195 23.239 -50.097 1.00 62.06 772 SER A N 1
ATOM 6336 C CA . SER A 1 772 ? -9.332 23.001 -49.196 1.00 62.06 772 SER A CA 1
ATOM 6337 C C . SER A 1 772 ? -9.214 23.738 -47.846 1.00 62.06 772 SER A C 1
ATOM 6339 O O . SER A 1 772 ? -8.158 23.759 -47.212 1.00 62.06 772 SER A O 1
ATOM 6341 N N . GLU A 1 773 ? -10.328 24.298 -47.349 1.00 54.50 773 GLU A N 1
ATOM 6342 C CA . GLU A 1 773 ? -10.386 25.106 -46.109 1.00 54.50 773 GLU A CA 1
ATOM 6343 C C . GLU A 1 773 ? -10.007 24.335 -44.818 1.00 54.50 773 GLU A C 1
ATOM 6345 O O . GLU A 1 773 ? -9.725 24.929 -43.777 1.00 54.50 773 GLU A O 1
ATOM 6350 N N . GLN A 1 774 ? -9.937 22.998 -44.849 1.00 50.03 774 GLN A N 1
ATOM 6351 C CA . GLN A 1 774 ? -9.736 22.163 -43.651 1.00 50.03 774 GLN A CA 1
ATOM 6352 C C . GLN A 1 774 ? -8.306 22.186 -43.063 1.00 50.03 774 GLN A C 1
ATOM 6354 O O . GLN A 1 774 ? -8.078 21.610 -41.997 1.00 50.03 774 GLN A O 1
ATOM 6359 N N . LYS A 1 775 ? -7.339 22.872 -43.693 1.00 48.06 775 LYS A N 1
ATOM 6360 C CA . LYS A 1 775 ? -5.957 23.045 -43.182 1.00 48.06 775 LYS A CA 1
ATOM 6361 C C . LYS A 1 775 ? -5.598 24.487 -42.790 1.00 48.06 775 LYS A C 1
ATOM 6363 O O . LYS A 1 775 ? -4.418 24.802 -42.628 1.00 48.06 775 LYS A O 1
ATOM 6368 N N . ILE A 1 776 ? -6.581 25.360 -42.564 1.00 48.34 776 ILE A N 1
ATOM 6369 C CA . ILE A 1 776 ? -6.345 26.783 -42.240 1.00 48.34 776 ILE A CA 1
ATOM 6370 C C . ILE A 1 776 ? -5.643 27.003 -40.868 1.00 48.34 776 ILE A C 1
ATOM 6372 O O . ILE A 1 776 ? -5.107 28.072 -40.603 1.00 48.34 776 ILE A O 1
ATOM 6376 N N . GLY A 1 777 ? -5.499 25.983 -40.010 1.00 44.41 777 GLY A N 1
ATOM 6377 C CA . GLY A 1 777 ? -4.901 26.132 -38.668 1.00 44.41 777 GLY A CA 1
ATOM 6378 C C . GLY A 1 777 ? -3.371 26.000 -38.529 1.00 44.41 777 GLY A C 1
ATOM 6379 O O . GLY A 1 777 ? -2.843 26.286 -37.455 1.00 44.41 777 GLY A O 1
ATOM 6380 N N . ALA A 1 778 ? -2.628 25.554 -39.551 1.00 47.47 778 ALA A N 1
ATOM 6381 C CA . ALA A 1 778 ? -1.178 25.332 -39.440 1.00 47.47 778 ALA A CA 1
ATOM 6382 C C . ALA A 1 778 ? -0.426 25.946 -40.628 1.00 47.47 778 ALA A C 1
ATOM 6384 O O . ALA A 1 778 ? -0.317 25.334 -41.684 1.00 47.47 778 ALA A O 1
ATOM 6385 N N . ASN A 1 779 ? 0.148 27.136 -40.434 1.00 57.91 779 ASN A N 1
ATOM 6386 C CA . ASN A 1 779 ? 0.908 27.905 -41.432 1.00 57.91 779 ASN A CA 1
ATOM 6387 C C . ASN A 1 779 ? 2.283 27.269 -41.781 1.00 57.91 779 ASN A C 1
ATOM 6389 O O . ASN A 1 779 ? 3.311 27.936 -41.730 1.00 57.91 779 ASN A O 1
ATOM 6393 N N . LYS A 1 780 ? 2.335 25.947 -42.005 1.00 59.78 780 LYS A N 1
ATOM 6394 C CA . LYS A 1 780 ? 3.571 25.146 -42.109 1.00 59.78 780 LYS A CA 1
ATOM 6395 C C . LYS A 1 780 ? 3.707 24.329 -43.397 1.00 59.78 780 LYS A C 1
ATOM 6397 O O . LYS A 1 780 ? 4.733 23.672 -43.549 1.00 59.78 780 LYS A O 1
ATOM 6402 N N . HIS A 1 781 ? 2.710 24.330 -44.280 1.00 66.50 781 HIS A N 1
ATOM 6403 C CA . HIS A 1 781 ? 2.706 23.490 -45.480 1.00 66.50 781 HIS A CA 1
ATOM 6404 C C . HIS A 1 781 ? 2.454 24.311 -46.741 1.00 66.50 781 HIS A C 1
ATOM 6406 O O . HIS A 1 781 ? 1.624 25.217 -46.744 1.00 66.50 781 HIS A O 1
ATOM 6412 N N . GLU A 1 782 ? 3.194 23.984 -47.792 1.00 81.31 782 GLU A N 1
ATOM 6413 C CA . GLU A 1 782 ? 3.019 24.498 -49.140 1.00 81.31 782 GLU A CA 1
ATOM 6414 C C . GLU A 1 782 ? 1.881 23.739 -49.868 1.00 81.31 782 GLU A C 1
ATOM 6416 O O . GLU A 1 782 ? 1.665 22.550 -49.618 1.00 81.31 782 GLU A O 1
ATOM 6421 N N . HIS A 1 783 ? 1.115 24.419 -50.733 1.00 82.25 783 HIS A N 1
ATOM 6422 C CA . HIS A 1 783 ? -0.120 23.859 -51.322 1.00 82.25 783 HIS A CA 1
ATOM 6423 C C . HIS A 1 783 ? 0.075 23.041 -52.605 1.00 82.25 783 HIS A C 1
ATOM 6425 O O . HIS A 1 783 ? -0.817 22.267 -52.961 1.00 82.25 783 HIS A O 1
ATOM 6431 N N . ALA A 1 784 ? 1.190 23.211 -53.322 1.00 86.56 784 ALA A N 1
ATOM 6432 C CA . ALA A 1 784 ? 1.474 22.435 -54.525 1.00 86.56 784 ALA A CA 1
ATOM 6433 C C . ALA A 1 784 ? 2.231 21.149 -54.174 1.00 86.56 784 ALA A C 1
ATOM 6435 O O . ALA A 1 784 ? 3.275 21.177 -53.528 1.00 86.56 784 ALA A O 1
ATOM 6436 N N . LEU A 1 785 ? 1.706 20.019 -54.639 1.00 89.19 785 LEU A N 1
ATOM 6437 C CA . LEU A 1 785 ? 2.253 18.685 -54.437 1.00 89.19 785 LEU A CA 1
ATOM 6438 C C . LEU A 1 785 ? 2.588 18.058 -55.791 1.00 89.19 785 LEU A C 1
ATOM 6440 O O . LEU A 1 785 ? 1.709 17.876 -56.636 1.00 89.19 785 LEU A O 1
ATOM 6444 N N . VAL A 1 786 ? 3.850 17.670 -55.959 1.00 89.56 786 VAL A N 1
ATOM 6445 C CA . VAL A 1 786 ? 4.358 16.957 -57.133 1.00 89.56 786 VAL A CA 1
ATOM 6446 C C . VAL A 1 786 ? 4.850 15.571 -56.734 1.00 89.56 786 VAL A C 1
ATOM 6448 O O . VAL A 1 786 ? 5.601 15.424 -55.767 1.00 89.56 786 VAL A O 1
ATOM 6451 N N . ILE A 1 787 ? 4.458 14.553 -57.498 1.00 89.94 787 ILE A N 1
ATOM 6452 C CA . ILE A 1 787 ? 5.047 13.213 -57.442 1.00 89.94 787 ILE A CA 1
ATOM 6453 C C . ILE A 1 787 ? 5.843 12.975 -58.727 1.00 89.94 787 ILE A C 1
ATOM 6455 O O . ILE A 1 787 ? 5.274 12.943 -59.815 1.00 89.94 787 ILE A O 1
ATOM 6459 N N . PHE A 1 788 ? 7.156 12.788 -58.597 1.00 89.81 788 PHE A N 1
ATOM 6460 C CA . PHE A 1 788 ? 8.079 12.655 -59.719 1.00 89.81 788 PHE A CA 1
ATOM 6461 C C . PHE A 1 788 ? 8.736 11.269 -59.744 1.00 89.81 788 PHE A C 1
ATOM 6463 O O . PHE A 1 788 ? 9.453 10.892 -58.817 1.00 89.81 788 PHE A O 1
ATOM 6470 N N . SER A 1 789 ? 8.491 10.507 -60.809 1.00 90.19 789 SER A N 1
ATOM 6471 C CA . SER A 1 789 ? 8.942 9.119 -60.998 1.00 90.19 789 SER A CA 1
ATOM 6472 C C . SER A 1 789 ? 9.606 8.939 -62.365 1.00 90.19 789 SER A C 1
ATOM 6474 O O . SER A 1 789 ? 9.568 9.844 -63.193 1.00 90.19 789 SER A O 1
ATOM 6476 N N . HIS A 1 790 ? 10.174 7.766 -62.659 1.00 84.00 790 HIS A N 1
ATOM 6477 C CA . HIS A 1 790 ? 10.827 7.510 -63.953 1.00 84.00 790 HIS A CA 1
ATOM 6478 C C . HIS A 1 790 ? 9.938 7.788 -65.181 1.00 84.00 790 HIS A C 1
ATOM 6480 O O . HIS A 1 790 ? 10.470 8.217 -66.202 1.00 84.00 790 HIS A O 1
ATOM 6486 N N . ASN A 1 791 ? 8.613 7.655 -65.059 1.00 85.44 791 ASN A N 1
ATOM 6487 C CA . ASN A 1 791 ? 7.656 7.889 -66.149 1.00 85.44 791 ASN A CA 1
ATOM 6488 C C . ASN A 1 791 ? 7.148 9.340 -66.240 1.00 85.44 791 ASN A C 1
ATOM 6490 O O . ASN A 1 791 ? 6.361 9.650 -67.128 1.00 85.44 791 ASN A O 1
ATOM 6494 N N . SER A 1 792 ? 7.550 10.221 -65.318 1.00 89.19 792 SER A N 1
ATOM 6495 C CA . SER A 1 792 ? 7.146 11.631 -65.344 1.00 89.19 792 SER A CA 1
ATOM 6496 C C . SER A 1 792 ? 7.694 12.352 -66.579 1.00 89.19 792 SER A C 1
ATOM 6498 O O . SER A 1 792 ? 8.840 12.129 -66.966 1.00 89.19 792 SER A O 1
ATOM 6500 N N . SER A 1 793 ? 6.880 13.224 -67.177 1.00 88.94 793 SER A N 1
ATOM 6501 C CA . SER A 1 793 ? 7.241 13.985 -68.375 1.00 88.94 793 SER A CA 1
ATOM 6502 C C . SER A 1 793 ? 8.200 15.143 -68.072 1.00 88.94 793 SER A C 1
ATOM 6504 O O . SER A 1 793 ? 8.208 15.693 -66.970 1.00 88.94 793 SER A O 1
ATOM 6506 N N . ASP A 1 794 ? 8.951 15.582 -69.084 1.00 87.12 794 ASP A N 1
ATOM 6507 C CA . ASP A 1 794 ? 9.799 16.785 -69.006 1.00 87.12 794 ASP A CA 1
ATOM 6508 C C . ASP A 1 794 ? 8.991 18.062 -68.728 1.00 87.12 794 ASP A C 1
ATOM 6510 O O . ASP A 1 794 ? 9.497 19.038 -68.173 1.00 87.12 794 ASP A O 1
ATOM 6514 N N . GLU A 1 795 ? 7.710 18.062 -69.103 1.00 87.19 795 GLU A N 1
ATOM 6515 C CA . GLU A 1 795 ? 6.788 19.158 -68.820 1.00 87.19 795 GLU A CA 1
ATOM 6516 C C . GLU A 1 795 ? 6.542 19.324 -67.312 1.00 87.19 795 GLU A C 1
ATOM 6518 O O . GLU A 1 795 ? 6.409 20.453 -66.837 1.00 87.19 795 GLU A O 1
ATOM 6523 N N . LEU A 1 796 ? 6.592 18.232 -66.538 1.00 88.94 796 LEU A N 1
ATOM 6524 C CA . LEU A 1 796 ? 6.511 18.283 -65.078 1.00 88.94 796 LEU A CA 1
ATOM 6525 C C . LEU A 1 796 ? 7.758 18.932 -64.460 1.00 88.94 796 LEU A C 1
ATOM 6527 O O . LEU A 1 796 ? 7.622 19.740 -63.544 1.00 88.94 796 LEU A O 1
ATOM 6531 N N . SER A 1 797 ? 8.958 18.666 -64.988 1.00 87.94 797 SER A N 1
ATOM 6532 C CA . SER A 1 797 ? 10.192 19.341 -64.545 1.00 87.94 797 SER A CA 1
ATOM 6533 C C . SER A 1 797 ? 10.172 20.842 -64.855 1.00 87.94 797 SER A C 1
ATOM 6535 O O . SER A 1 797 ? 10.559 21.662 -64.021 1.00 87.94 797 SER A O 1
ATOM 6537 N N . ARG A 1 798 ? 9.651 21.235 -66.028 1.00 88.69 798 ARG A N 1
ATOM 6538 C CA . ARG A 1 798 ? 9.436 22.656 -66.369 1.00 88.69 798 ARG A CA 1
ATOM 6539 C C . ARG A 1 798 ? 8.430 23.316 -65.428 1.00 88.69 798 ARG A C 1
ATOM 6541 O O . ARG A 1 798 ? 8.654 24.440 -64.988 1.00 88.69 798 ARG A O 1
ATOM 6548 N N . LEU A 1 799 ? 7.357 22.608 -65.073 1.00 89.06 799 LEU A N 1
ATOM 6549 C CA . LEU A 1 799 ? 6.364 23.092 -64.117 1.00 89.06 799 LEU A CA 1
ATOM 6550 C C . LEU A 1 799 ? 6.964 23.306 -62.719 1.00 89.06 799 LEU A C 1
ATOM 6552 O O . LEU A 1 799 ? 6.718 24.345 -62.110 1.00 89.06 799 LEU A O 1
ATOM 6556 N N . ILE A 1 800 ? 7.778 22.365 -62.230 1.00 89.56 800 ILE A N 1
ATOM 6557 C CA . ILE A 1 800 ? 8.512 22.491 -60.959 1.00 89.56 800 ILE A CA 1
ATOM 6558 C C . ILE A 1 800 ? 9.386 23.754 -60.965 1.00 89.56 800 ILE A C 1
ATOM 6560 O O . ILE A 1 800 ? 9.320 24.548 -60.025 1.00 89.56 800 ILE A O 1
ATOM 6564 N N . SER A 1 801 ? 10.149 23.972 -62.040 1.00 87.56 801 SER A N 1
ATOM 6565 C CA . SER A 1 801 ? 10.999 25.157 -62.214 1.00 87.56 801 SER A CA 1
ATOM 6566 C C . SER A 1 801 ? 10.201 26.469 -62.201 1.00 87.56 801 SER A C 1
ATOM 6568 O O . SER A 1 801 ? 10.575 27.423 -61.510 1.00 87.56 801 SER A O 1
ATOM 6570 N N . ASP A 1 802 ? 9.076 26.525 -62.919 1.00 88.50 802 ASP A N 1
ATOM 6571 C CA . ASP A 1 802 ? 8.230 27.720 -62.975 1.00 88.50 802 ASP A CA 1
ATOM 6572 C C . ASP A 1 802 ? 7.577 28.026 -61.616 1.00 88.50 802 ASP A C 1
ATOM 6574 O O . ASP A 1 802 ? 7.504 29.191 -61.214 1.00 88.50 802 ASP A O 1
ATOM 6578 N N . ILE A 1 803 ? 7.146 26.995 -60.876 1.00 89.06 803 ILE A N 1
ATOM 6579 C CA . ILE A 1 803 ? 6.589 27.155 -59.524 1.00 89.06 803 ILE A CA 1
ATOM 6580 C C . ILE A 1 803 ? 7.663 27.682 -58.574 1.00 89.06 803 ILE A C 1
ATOM 6582 O O . ILE A 1 803 ? 7.402 28.645 -57.853 1.00 89.06 803 ILE A O 1
ATOM 6586 N N . ILE A 1 804 ? 8.865 27.098 -58.578 1.00 88.75 804 ILE A N 1
ATOM 6587 C CA . ILE A 1 804 ? 9.992 27.560 -57.751 1.00 88.75 804 ILE A CA 1
ATOM 6588 C C . ILE A 1 804 ? 10.297 29.034 -58.046 1.00 88.75 804 ILE A C 1
ATOM 6590 O O . ILE A 1 804 ? 10.382 29.846 -57.120 1.00 88.75 804 ILE A O 1
ATOM 6594 N N . SER A 1 805 ? 10.353 29.394 -59.329 1.00 85.75 805 SER A N 1
ATOM 6595 C CA . SER A 1 805 ? 10.660 30.753 -59.772 1.00 85.75 805 SER A CA 1
ATOM 6596 C C . SER A 1 805 ? 9.601 31.766 -59.342 1.00 85.75 805 SER A C 1
ATOM 6598 O O . SER A 1 805 ? 9.929 32.765 -58.698 1.00 85.75 805 SER A O 1
ATOM 6600 N N . LYS A 1 806 ? 8.318 31.487 -59.610 1.00 87.19 806 LYS A N 1
ATOM 6601 C CA . LYS A 1 806 ? 7.202 32.361 -59.205 1.00 87.19 806 LYS A CA 1
ATOM 6602 C C . LYS A 1 806 ? 7.119 32.479 -57.679 1.00 87.19 806 LYS A C 1
ATOM 6604 O O . LYS A 1 806 ? 6.905 33.571 -57.163 1.00 87.19 806 LYS A O 1
ATOM 6609 N N . THR A 1 807 ? 7.359 31.386 -56.946 1.00 87.94 807 THR A N 1
ATOM 6610 C CA . THR A 1 807 ? 7.397 31.382 -55.470 1.00 87.94 807 THR A CA 1
ATOM 6611 C C . THR A 1 807 ? 8.484 32.308 -54.940 1.00 87.94 807 THR A C 1
ATOM 6613 O O . THR A 1 807 ? 8.231 33.102 -54.036 1.00 87.94 807 THR A O 1
ATOM 6616 N N . TYR A 1 808 ? 9.690 32.214 -55.499 1.00 86.00 808 TYR A N 1
ATOM 6617 C CA . TYR A 1 808 ? 10.814 33.057 -55.109 1.00 86.00 808 TYR A CA 1
ATOM 6618 C C . TYR A 1 808 ? 10.530 34.546 -55.351 1.00 86.00 808 TYR A C 1
ATOM 6620 O O . TYR A 1 808 ? 10.785 35.363 -54.465 1.00 86.00 808 TYR A O 1
ATOM 6628 N N . MET A 1 809 ? 9.957 34.890 -56.510 1.00 82.75 809 MET A N 1
ATOM 6629 C CA . MET A 1 809 ? 9.613 36.274 -56.845 1.00 82.75 809 MET A CA 1
ATOM 6630 C C . MET A 1 809 ? 8.541 36.845 -55.906 1.00 82.75 809 MET A C 1
ATOM 6632 O O . MET A 1 809 ? 8.719 37.952 -55.400 1.00 82.75 809 MET A O 1
ATOM 6636 N N . VAL A 1 810 ? 7.474 36.085 -55.612 1.00 83.50 810 VAL A N 1
ATOM 6637 C CA . VAL A 1 810 ? 6.422 36.509 -54.665 1.00 83.50 810 VAL A CA 1
ATOM 6638 C C . VAL A 1 810 ? 6.998 36.719 -53.265 1.00 83.50 810 VAL A C 1
ATOM 6640 O O . VAL A 1 810 ? 6.762 37.753 -52.651 1.00 83.50 810 VAL A O 1
ATOM 6643 N N . LYS A 1 811 ? 7.782 35.763 -52.746 1.00 83.06 811 LYS A N 1
ATOM 6644 C CA . LYS A 1 811 ? 8.300 35.827 -51.366 1.00 83.06 811 LYS A CA 1
ATOM 6645 C C . LYS A 1 811 ? 9.302 36.961 -51.134 1.00 83.06 811 LYS A C 1
ATOM 6647 O O . LYS A 1 811 ? 9.485 37.356 -49.986 1.00 83.06 811 LYS A O 1
ATOM 6652 N N . ASN A 1 812 ? 9.926 37.477 -52.192 1.00 76.56 812 ASN A N 1
ATOM 6653 C CA . ASN A 1 812 ? 10.878 38.586 -52.127 1.00 76.56 812 ASN A CA 1
ATOM 6654 C C . ASN A 1 812 ? 10.319 39.914 -52.664 1.00 76.56 812 ASN A C 1
ATOM 6656 O O . ASN A 1 812 ? 11.090 40.859 -52.823 1.00 76.56 812 ASN A O 1
ATOM 6660 N N . ASN A 1 813 ? 9.007 40.005 -52.930 1.00 70.88 813 ASN A N 1
ATOM 6661 C CA . ASN A 1 813 ? 8.351 41.191 -53.501 1.00 70.88 813 ASN A CA 1
ATOM 6662 C C . ASN A 1 813 ? 9.027 41.693 -54.796 1.00 70.88 813 ASN A C 1
ATOM 6664 O O . ASN A 1 813 ? 9.236 42.890 -54.977 1.00 70.88 813 ASN A O 1
ATOM 6668 N N . VAL A 1 814 ? 9.415 40.768 -55.678 1.00 60.47 814 VAL A N 1
ATOM 6669 C CA . VAL A 1 814 ? 10.056 41.058 -56.978 1.00 60.47 814 VAL A CA 1
ATOM 6670 C C . VAL A 1 814 ? 9.018 41.101 -58.120 1.00 60.47 814 VAL A C 1
ATOM 6672 O O . VAL A 1 814 ? 9.388 41.242 -59.282 1.00 60.47 814 VAL A O 1
ATOM 6675 N N . ILE A 1 815 ? 7.723 40.967 -57.800 1.00 51.41 815 ILE A N 1
ATOM 6676 C CA . ILE A 1 815 ? 6.595 40.976 -58.753 1.00 51.41 815 ILE A CA 1
ATOM 6677 C C . ILE A 1 815 ? 5.908 42.333 -58.772 1.00 51.41 815 ILE A C 1
ATOM 6679 O O . ILE A 1 815 ? 5.626 42.849 -57.667 1.00 51.41 815 ILE A O 1
#

Foldseek 3Di:
DDPDDPDDDFPDPLLNVLLVVVCVVQVLCVVVVVDDPSVSRQLSQLLLVLLLLCCVVQVPQSVVCNDSSLQAFDDPQLLLFRGKWKDWLSHDTDQAQVSLVVVVVVQVVVVAFTAEIEIETEGEDADQADDLVSLVSSLVQVLCLLPNPDDPGPRPSSRRNSNNVVSVLVVQVRYNAYAYEYEYEYQHLFDDDPVSLVVSVVSQVVSVVVSCPVRVGHYDYYDYHYYHNVNSSVSSVLSVLQLQKFKFFFPDWDWDDDDPQWPTKIWTKHFLLRVLSNQWGDPDSDLLLPPPTDGPQQLALLALAAAPDCPDPVNVVLLCCLPVPNQLCSQVVDPFWEKEAQDWDADPRNGMIMGGSIHTLPCNSVSVSSVVSSVVLSVVDPDPVSSVVSRRSHMGTYMYINGNDPVVSLVCSCVVCVVPDDQVLSSLLSDPLVVQLQVVQVSDADPVRHRQAGEASHPCSCVPPPSDDPLRYQYSLNLLLLCCLAPVLPLLCSQPVSVVCSDPVNSCVRRDPFQHSVSSVLSSLLLSLQVVDPPADPRCSSQLNNLLCLQQNDGDTPVNCSDPPHDPVVVVVSSNVSSDPLSSQLSRLLLVVVQCVDPVRVLDDSNVLSNDPVSSVVSNVVSNVCNVVDDPVSSVVSSPDDPCVVPDDDDDDDDFDKDDLVRVLVVQCVVPNPQLSVLSCLLCVQLVVQVAWIWGDGPVCVVVVWPKTFIWGFDPVDPDTDTDTFWMWTQDPVVRKIKIFGAAFPVLCVVVVCLCVVVVVVVAPQKDFDPDPPPNPDRPGHGIIGIGDPPGDSVNSVSSSVRSVSRVCSVVVVD